Protein AF-A0A423XC99-F1 (afdb_monomer)

Structure (mmCIF, N/CA/C/O backbone):
data_AF-A0A423XC99-F1
#
_entry.id   AF-A0A423XC99-F1
#
loop_
_atom_site.group_PDB
_atom_site.id
_atom_site.type_symbol
_atom_site.label_atom_id
_atom_site.label_alt_id
_atom_site.label_comp_id
_atom_site.label_asym_id
_atom_site.label_entity_id
_atom_site.label_seq_id
_atom_site.pdbx_PDB_ins_code
_atom_site.Cartn_x
_atom_site.Cartn_y
_atom_site.Cartn_z
_atom_site.occupancy
_atom_site.B_iso_or_equiv
_atom_site.auth_seq_id
_atom_site.auth_comp_id
_atom_site.auth_asym_id
_atom_site.auth_atom_id
_atom_site.pdbx_PDB_model_num
ATOM 1 N N . MET A 1 1 ? 30.963 14.496 -70.942 1.00 39.06 1 MET A N 1
ATOM 2 C CA . MET A 1 1 ? 30.719 15.850 -70.399 1.00 39.06 1 MET A CA 1
ATOM 3 C C . MET A 1 1 ? 29.218 16.083 -70.353 1.00 39.06 1 MET A C 1
ATOM 5 O O . MET A 1 1 ? 28.547 15.627 -71.268 1.00 39.06 1 MET A O 1
ATOM 9 N N . ALA A 1 2 ? 28.773 16.786 -69.306 1.00 28.67 2 ALA A N 1
ATOM 10 C CA . ALA A 1 2 ? 27.403 17.120 -68.887 1.00 28.67 2 ALA A CA 1
ATOM 11 C C . ALA A 1 2 ? 26.668 16.039 -68.061 1.00 28.67 2 ALA A C 1
ATOM 13 O O . ALA A 1 2 ? 26.162 15.048 -68.582 1.00 28.67 2 ALA A O 1
ATOM 14 N N . SER A 1 3 ? 26.679 16.265 -66.742 1.00 29.77 3 SER A N 1
ATOM 15 C CA . SER A 1 3 ? 26.009 15.533 -65.665 1.00 29.77 3 SER A CA 1
ATOM 16 C C . SER A 1 3 ? 24.515 15.865 -65.596 1.00 29.77 3 SER A C 1
ATOM 18 O O . SER A 1 3 ? 24.111 17.006 -65.804 1.00 29.77 3 SER A O 1
ATOM 20 N N . LYS A 1 4 ? 23.709 14.852 -65.263 1.00 29.95 4 LYS A N 1
ATOM 21 C CA . LYS A 1 4 ? 22.282 14.948 -64.930 1.00 29.95 4 LYS A CA 1
ATOM 22 C C . LYS A 1 4 ? 22.109 15.151 -63.415 1.00 29.95 4 LYS A C 1
ATOM 24 O O . LYS A 1 4 ? 21.670 14.226 -62.746 1.00 29.95 4 LYS A O 1
ATOM 29 N N . ASP A 1 5 ? 22.477 16.319 -62.894 1.00 32.50 5 ASP A N 1
ATOM 30 C CA . ASP A 1 5 ? 22.316 16.648 -61.460 1.00 32.50 5 ASP A CA 1
ATOM 31 C C . ASP A 1 5 ? 21.571 17.974 -61.212 1.00 32.50 5 ASP A C 1
ATOM 33 O O . ASP A 1 5 ? 21.674 18.553 -60.137 1.00 32.50 5 ASP A O 1
ATOM 37 N N . ASP A 1 6 ? 20.769 18.441 -62.170 1.00 35.22 6 ASP A N 1
ATOM 38 C CA . ASP A 1 6 ? 19.877 19.592 -61.977 1.00 35.22 6 ASP A CA 1
ATOM 39 C C . ASP A 1 6 ? 18.426 19.150 -62.183 1.00 35.22 6 ASP A C 1
ATOM 41 O O . ASP A 1 6 ? 17.928 19.173 -63.302 1.00 35.22 6 ASP A O 1
ATOM 45 N N . GLU A 1 7 ? 17.786 18.662 -61.113 1.00 32.81 7 GLU A N 1
ATOM 46 C CA . GLU A 1 7 ? 16.346 18.828 -60.820 1.00 32.81 7 GLU A CA 1
ATOM 47 C C . GLU A 1 7 ? 15.949 18.034 -59.557 1.00 32.81 7 GLU A C 1
ATOM 49 O O . GLU A 1 7 ? 15.501 16.890 -59.630 1.00 32.81 7 GLU A O 1
ATOM 54 N N . ARG A 1 8 ? 16.144 18.656 -58.380 1.00 31.91 8 ARG A N 1
ATOM 55 C CA . ARG A 1 8 ? 15.318 18.580 -57.143 1.00 31.91 8 ARG A CA 1
ATOM 56 C C . ARG A 1 8 ? 16.115 19.072 -55.924 1.00 31.91 8 ARG A C 1
ATOM 58 O O . ARG A 1 8 ? 16.319 18.350 -54.954 1.00 31.91 8 ARG A O 1
ATOM 65 N N . SER A 1 9 ? 16.527 20.337 -55.934 1.00 31.62 9 SER A N 1
ATOM 66 C CA . SER A 1 9 ? 16.838 21.069 -54.702 1.00 31.62 9 SER A CA 1
ATOM 67 C C . SER A 1 9 ? 15.574 21.794 -54.231 1.00 31.62 9 SER A C 1
ATOM 69 O O . SER A 1 9 ? 15.396 22.995 -54.410 1.00 31.62 9 SER A O 1
ATOM 71 N N . ILE A 1 10 ? 14.649 21.041 -53.630 1.00 33.72 10 ILE A N 1
ATOM 72 C CA . ILE A 1 10 ? 13.630 21.662 -52.778 1.00 33.72 10 ILE A CA 1
ATOM 73 C C . ILE A 1 10 ? 14.393 22.158 -51.547 1.00 33.72 10 ILE A C 1
ATOM 75 O O . ILE A 1 10 ? 14.925 21.360 -50.777 1.00 33.72 10 ILE A O 1
ATOM 79 N N . LEU A 1 11 ? 14.530 23.479 -51.426 1.00 35.66 11 LEU A N 1
ATOM 80 C CA . LEU A 1 11 ? 15.078 24.154 -50.252 1.00 35.66 11 LEU A CA 1
ATOM 81 C C . LEU A 1 11 ? 14.180 23.838 -49.051 1.00 35.66 11 LEU A C 1
ATOM 83 O O . LEU A 1 11 ? 13.191 24.525 -48.812 1.00 35.66 11 LEU A O 1
ATOM 87 N N . LEU A 1 12 ? 14.526 22.774 -48.327 1.00 34.81 12 LEU A N 1
ATOM 88 C CA . LEU A 1 12 ? 13.937 22.443 -47.037 1.00 34.81 12 LEU A CA 1
ATOM 89 C C . LEU A 1 12 ? 14.208 23.600 -46.062 1.00 34.81 12 LEU A C 1
ATOM 91 O O . LEU A 1 12 ? 15.331 24.108 -45.966 1.00 34.81 12 LEU A O 1
ATOM 95 N N . THR A 1 13 ? 13.171 24.043 -45.364 1.00 38.47 13 THR A N 1
ATOM 96 C CA . THR A 1 13 ? 13.235 25.096 -44.344 1.00 38.47 13 THR A CA 1
ATOM 97 C C . THR A 1 13 ? 14.151 24.684 -43.180 1.00 38.47 13 THR A C 1
ATOM 99 O O . THR A 1 13 ? 14.428 23.505 -42.967 1.00 38.47 13 THR A O 1
ATOM 102 N N . LYS A 1 14 ? 14.645 25.645 -42.385 1.00 41.88 14 LYS A N 1
ATOM 103 C CA . LYS A 1 14 ? 15.548 25.379 -41.241 1.00 41.88 14 LYS A CA 1
ATOM 104 C C . LYS A 1 14 ? 14.960 24.399 -40.202 1.00 41.88 14 LYS A C 1
ATOM 106 O O . LYS A 1 14 ? 15.730 23.758 -39.491 1.00 41.88 14 LYS A O 1
ATOM 111 N N . ASP A 1 15 ? 13.632 24.271 -40.136 1.00 42.25 15 ASP A N 1
ATOM 112 C CA . ASP A 1 15 ? 12.931 23.302 -39.281 1.00 42.25 15 ASP A CA 1
ATOM 113 C C . ASP A 1 15 ? 12.922 21.874 -39.856 1.00 42.25 15 ASP A C 1
ATOM 115 O O . ASP A 1 15 ? 12.968 20.914 -39.093 1.00 42.25 15 ASP A O 1
ATOM 119 N N . GLU A 1 16 ? 12.982 21.702 -41.179 1.00 42.09 16 GLU A N 1
ATOM 120 C CA . GLU A 1 16 ? 13.053 20.384 -41.837 1.00 42.09 16 GLU A CA 1
ATOM 121 C C . GLU A 1 16 ? 14.457 19.742 -41.769 1.00 42.09 16 GLU A C 1
ATOM 123 O O . GLU A 1 16 ? 14.640 18.590 -42.160 1.00 42.09 16 GLU A O 1
ATOM 128 N N . GLN A 1 17 ? 15.461 20.461 -41.249 1.00 54.06 17 GLN A N 1
ATOM 129 C CA . GLN A 1 17 ? 16.815 19.937 -41.014 1.00 54.06 17 GLN A CA 1
ATOM 130 C C . GLN A 1 17 ? 17.032 19.366 -39.603 1.00 54.06 17 GLN A C 1
ATOM 132 O O . GLN A 1 17 ? 18.056 18.719 -39.366 1.00 54.06 17 GLN A O 1
ATOM 137 N N . ARG A 1 18 ? 16.114 19.597 -38.654 1.00 63.78 18 ARG A N 1
ATOM 138 C CA . ARG A 1 18 ? 16.252 19.104 -37.275 1.00 63.78 18 ARG A CA 1
ATOM 139 C C . ARG A 1 18 ? 15.741 17.674 -37.147 1.00 63.78 18 ARG A C 1
ATOM 141 O O . ARG A 1 18 ? 14.732 17.300 -37.733 1.00 63.78 18 ARG A O 1
ATOM 148 N N . HIS A 1 19 ? 16.444 16.868 -36.353 1.00 73.81 19 HIS A N 1
ATOM 149 C CA . HIS A 1 19 ? 16.033 15.498 -36.061 1.00 73.81 19 HIS A CA 1
ATOM 150 C C . HIS A 1 19 ? 14.615 15.477 -35.447 1.00 73.81 19 HIS A C 1
ATOM 152 O O . HIS A 1 19 ? 14.360 16.287 -34.550 1.00 73.81 19 HIS A O 1
ATOM 158 N N . PRO A 1 20 ? 13.705 14.561 -35.846 1.00 70.69 20 PRO A N 1
ATOM 159 C CA . PRO A 1 20 ? 12.322 14.546 -35.351 1.00 70.69 20 PRO A CA 1
ATOM 160 C C . PRO A 1 20 ? 12.232 14.526 -33.821 1.00 70.69 20 PRO A C 1
ATOM 162 O O . PRO A 1 20 ? 11.464 15.281 -33.231 1.00 70.69 20 PRO A O 1
ATOM 165 N N . TYR A 1 21 ? 13.114 13.757 -33.175 1.00 72.56 21 TYR A N 1
ATOM 166 C CA . TYR A 1 21 ? 13.218 13.644 -31.715 1.00 72.56 21 TYR A CA 1
ATOM 167 C C . TYR A 1 21 ? 13.918 14.828 -31.017 1.00 72.56 21 TYR A C 1
ATOM 169 O O . TYR A 1 21 ? 14.212 14.752 -29.832 1.00 72.56 21 TYR A O 1
ATOM 177 N N . LEU A 1 22 ? 14.207 15.912 -31.740 1.00 74.12 22 LEU A N 1
ATOM 178 C CA . LEU A 1 22 ? 14.683 17.196 -31.208 1.00 74.12 22 LEU A CA 1
ATOM 179 C C . LEU A 1 22 ? 13.731 18.348 -31.581 1.00 74.12 22 LEU A C 1
ATOM 181 O O . LEU A 1 22 ? 14.072 19.522 -31.434 1.00 74.12 22 LEU A O 1
ATOM 185 N N . SER A 1 23 ? 12.538 18.019 -32.080 1.00 71.69 23 SER A N 1
ATOM 186 C CA . SER A 1 23 ? 11.536 18.956 -32.591 1.00 71.69 23 SER A CA 1
ATOM 187 C C . SER A 1 23 ? 10.135 18.576 -32.099 1.00 71.69 23 SER A C 1
ATOM 189 O O . SER A 1 23 ? 9.940 17.497 -31.531 1.00 71.69 23 SER A O 1
ATOM 191 N N . GLY A 1 24 ? 9.149 19.462 -32.280 1.00 72.44 24 GLY A N 1
ATOM 192 C CA . GLY A 1 24 ? 7.770 19.205 -31.846 1.00 72.44 24 GLY A CA 1
ATOM 193 C C . GLY A 1 24 ? 7.711 18.761 -30.380 1.00 72.44 24 GLY A C 1
ATOM 194 O O . GLY A 1 24 ? 8.473 19.271 -29.563 1.00 72.44 24 GLY A O 1
ATOM 195 N N . ASN A 1 25 ? 6.871 17.774 -30.049 1.00 67.62 25 ASN A N 1
ATOM 196 C CA . ASN A 1 25 ? 6.688 17.276 -28.674 1.00 67.62 25 ASN A CA 1
ATOM 197 C C . ASN A 1 25 ? 7.929 16.603 -28.046 1.00 67.62 25 ASN A C 1
ATOM 199 O O . ASN A 1 25 ? 7.948 16.339 -26.850 1.00 67.62 25 ASN A O 1
ATOM 203 N N . PHE A 1 26 ? 8.963 16.317 -28.838 1.00 71.56 26 PHE A N 1
ATOM 204 C CA . PHE A 1 26 ? 10.218 15.721 -28.371 1.00 71.56 26 PHE A CA 1
ATOM 205 C C . PHE A 1 26 ? 11.330 16.762 -28.197 1.00 71.56 26 PHE A C 1
ATOM 207 O O . PHE A 1 26 ? 12.440 16.418 -27.801 1.00 71.56 26 PHE A O 1
ATOM 214 N N . ALA A 1 27 ? 11.066 18.036 -28.513 1.00 76.25 27 ALA A N 1
ATOM 215 C CA . ALA A 1 27 ? 12.071 19.081 -28.369 1.00 76.25 27 ALA A CA 1
ATOM 216 C C . ALA A 1 27 ? 12.536 19.192 -26.902 1.00 76.25 27 ALA A C 1
ATOM 218 O O . ALA A 1 27 ? 11.679 19.181 -26.015 1.00 76.25 27 ALA A O 1
ATOM 219 N N . PRO A 1 28 ? 13.841 19.354 -26.629 1.00 78.56 28 PRO A N 1
ATOM 220 C CA . PRO A 1 28 ? 14.347 19.392 -25.259 1.00 78.56 28 PRO A CA 1
ATOM 221 C C . PRO A 1 28 ? 13.813 20.585 -24.458 1.00 78.56 28 PRO A C 1
ATOM 223 O O . PRO A 1 28 ? 13.647 21.681 -24.998 1.00 78.56 28 PRO A O 1
ATOM 226 N N . ILE A 1 29 ? 13.597 20.388 -23.160 1.00 82.06 29 ILE A N 1
ATOM 227 C CA . ILE A 1 29 ? 13.164 21.420 -22.209 1.00 82.06 29 ILE A CA 1
ATOM 228 C C . ILE A 1 29 ? 14.366 21.826 -21.361 1.00 82.06 29 ILE A C 1
ATOM 230 O O . ILE A 1 29 ? 14.938 20.999 -20.668 1.00 82.06 29 ILE A O 1
ATOM 234 N N . GLN A 1 30 ? 14.779 23.090 -21.394 1.00 79.12 30 GLN A N 1
ATOM 235 C CA . GLN A 1 30 ? 15.937 23.536 -20.599 1.00 79.12 30 GLN A CA 1
ATOM 236 C C . GLN A 1 30 ? 15.548 24.096 -19.226 1.00 79.12 30 GLN A C 1
ATOM 238 O O . GLN A 1 30 ? 16.391 24.172 -18.335 1.00 79.12 30 GLN A O 1
ATOM 243 N N . LYS A 1 31 ? 14.277 24.470 -19.062 1.00 83.25 31 LYS A N 1
ATOM 244 C CA . LYS A 1 31 ? 13.751 25.106 -17.860 1.00 83.25 31 LYS A CA 1
ATOM 245 C C . LYS A 1 31 ? 13.490 24.073 -16.762 1.00 83.25 31 LYS A C 1
ATOM 247 O O . LYS A 1 31 ? 12.754 23.106 -16.978 1.00 83.25 31 LYS A O 1
ATOM 252 N N . THR A 1 32 ? 14.051 24.313 -15.583 1.00 87.94 32 THR A N 1
ATOM 253 C CA . THR A 1 32 ? 13.640 23.650 -14.341 1.00 87.94 32 THR A CA 1
ATOM 254 C C . THR A 1 32 ? 12.634 24.523 -13.600 1.00 87.94 32 THR A C 1
ATOM 256 O O . THR A 1 32 ? 12.604 25.746 -13.740 1.00 87.94 32 THR A O 1
ATOM 259 N N . THR A 1 33 ? 11.767 23.882 -12.834 1.00 88.31 33 THR A N 1
ATOM 260 C CA . THR A 1 33 ? 10.633 24.511 -12.167 1.00 88.31 33 THR A CA 1
ATOM 261 C C . THR A 1 33 ? 10.600 23.955 -10.751 1.00 88.31 33 THR A C 1
ATOM 263 O O . THR A 1 33 ? 10.473 22.737 -10.598 1.00 88.31 33 THR A O 1
ATOM 266 N N . PRO A 1 34 ? 10.744 24.799 -9.711 1.00 91.25 34 PRO A N 1
ATOM 267 C CA . PRO A 1 34 ? 10.504 24.365 -8.338 1.00 91.25 34 PRO A CA 1
ATOM 268 C C . PRO A 1 34 ? 9.018 24.038 -8.158 1.00 91.25 34 PRO A C 1
ATOM 270 O O . PRO A 1 34 ? 8.217 24.330 -9.045 1.00 91.25 34 PRO A O 1
ATOM 273 N N . LEU A 1 35 ? 8.632 23.485 -7.007 1.00 91.94 35 LEU A N 1
ATOM 274 C CA . LEU A 1 35 ? 7.224 23.222 -6.686 1.00 91.94 35 LEU A CA 1
ATOM 275 C C . LEU A 1 35 ? 6.357 24.463 -6.938 1.00 91.94 35 LEU A C 1
ATOM 277 O O . LEU A 1 35 ? 6.442 25.464 -6.229 1.00 91.94 35 LEU A O 1
ATOM 281 N N . THR A 1 36 ? 5.548 24.387 -7.992 1.00 93.75 36 THR A N 1
ATOM 282 C CA . THR A 1 36 ? 4.772 25.503 -8.528 1.00 93.75 36 THR A CA 1
ATOM 283 C C . THR A 1 36 ? 3.300 25.106 -8.588 1.00 93.75 36 THR A C 1
ATOM 285 O O . THR A 1 36 ? 2.967 24.140 -9.283 1.00 93.75 36 THR A O 1
ATOM 288 N N . PRO A 1 37 ? 2.401 25.829 -7.895 1.00 94.56 37 PRO A N 1
ATOM 289 C CA . PRO A 1 37 ? 0.968 25.554 -7.923 1.00 94.56 37 PRO A CA 1
ATOM 290 C C . PRO A 1 37 ? 0.403 25.513 -9.347 1.00 94.56 37 PRO A C 1
ATOM 292 O O . PRO A 1 37 ? 0.659 26.405 -10.155 1.00 94.56 37 PRO A O 1
ATOM 295 N N . CYS A 1 38 ? -0.372 24.472 -9.642 1.00 91.75 38 CYS A N 1
ATOM 296 C CA . CYS A 1 38 ? -1.044 24.268 -10.922 1.00 91.75 38 CYS A CA 1
ATOM 297 C C . CYS A 1 38 ? -2.529 24.625 -10.833 1.00 91.75 38 CYS A C 1
ATOM 299 O O . CYS A 1 38 ? -3.179 24.412 -9.804 1.00 91.75 38 CYS A O 1
ATOM 301 N N . THR A 1 39 ? -3.083 25.110 -11.941 1.00 90.19 39 THR A N 1
ATOM 302 C CA . THR A 1 39 ? -4.531 25.180 -12.138 1.00 90.19 39 THR A CA 1
ATOM 303 C C . THR A 1 39 ? -5.067 23.790 -12.473 1.00 90.19 39 THR A C 1
ATOM 305 O O . THR A 1 39 ? -4.389 22.958 -13.080 1.00 90.19 39 THR A O 1
ATOM 308 N N . TYR A 1 40 ? -6.288 23.496 -12.036 1.00 87.50 40 TYR A N 1
ATOM 309 C CA . TYR A 1 40 ? -6.952 22.246 -12.380 1.00 87.50 40 TYR A CA 1
ATOM 310 C C . TYR A 1 40 ? -8.462 22.434 -12.471 1.00 87.50 40 TYR A C 1
ATOM 312 O O . TYR A 1 40 ? -9.035 23.352 -11.883 1.00 87.50 40 TYR A O 1
ATOM 320 N N . THR A 1 41 ? -9.105 21.535 -13.208 1.00 82.31 41 THR A N 1
ATOM 321 C CA . THR A 1 41 ? -10.564 21.437 -13.304 1.00 82.31 41 THR A CA 1
ATOM 322 C C . THR A 1 41 ? -11.024 20.030 -12.921 1.00 82.31 41 THR A C 1
ATOM 324 O O . THR A 1 41 ? -10.266 19.062 -13.024 1.00 82.31 41 THR A O 1
ATOM 327 N N . GLY A 1 42 ? -12.274 19.906 -12.470 1.00 84.94 42 GLY A N 1
ATOM 328 C CA . GLY A 1 42 ? -12.812 18.656 -11.927 1.00 84.94 42 GLY A CA 1
ATOM 329 C C . GLY A 1 42 ? -12.492 18.474 -10.442 1.00 84.94 42 GLY A C 1
ATOM 330 O O . GLY A 1 42 ? -12.221 19.443 -9.736 1.00 84.94 42 GLY A O 1
ATOM 331 N N . HIS A 1 43 ? -12.558 17.234 -9.961 1.00 81.00 43 HIS A N 1
ATOM 332 C CA . HIS A 1 43 ? -12.391 16.909 -8.544 1.00 81.00 43 HIS A CA 1
ATOM 333 C C . HIS A 1 43 ? -11.207 15.958 -8.354 1.00 81.00 43 HIS A C 1
ATOM 335 O O . HIS A 1 43 ? -11.279 14.796 -8.748 1.00 81.00 43 HIS A O 1
ATOM 341 N N . ILE A 1 44 ? -10.113 16.426 -7.746 1.00 83.19 44 ILE A N 1
ATOM 342 C CA . ILE A 1 44 ? -8.951 15.569 -7.467 1.00 83.19 44 ILE A CA 1
ATOM 343 C C . ILE A 1 44 ? -9.325 14.568 -6.358 1.00 83.19 44 ILE A C 1
ATOM 345 O O . ILE A 1 44 ? -9.734 14.999 -5.279 1.00 83.19 44 ILE A O 1
ATOM 349 N N . PRO A 1 45 ? -9.193 1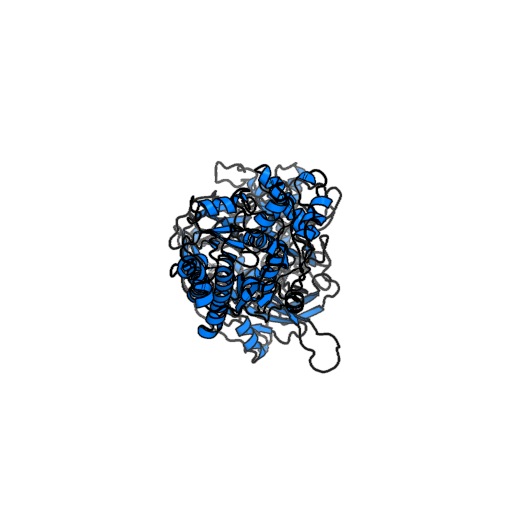3.246 -6.583 1.00 79.12 45 PRO A N 1
ATOM 350 C CA . PRO A 1 45 ? -9.505 12.242 -5.570 1.00 79.12 45 PRO A CA 1
ATOM 351 C C . PRO A 1 45 ? -8.720 12.451 -4.259 1.00 79.12 45 PRO A C 1
ATOM 353 O O . PRO A 1 45 ? -7.497 12.619 -4.314 1.00 79.12 45 PRO A O 1
ATOM 356 N N . PRO A 1 46 ? -9.375 12.378 -3.081 1.00 75.06 46 PRO A N 1
ATOM 357 C CA . PRO A 1 46 ? -8.725 12.555 -1.782 1.00 75.06 46 PRO A CA 1
ATOM 358 C C . PRO A 1 46 ? -7.580 11.580 -1.509 1.00 75.06 46 PRO A C 1
ATOM 360 O O . PRO A 1 46 ? -6.676 11.915 -0.749 1.00 75.06 46 PRO A O 1
ATOM 363 N N . ASP A 1 47 ? -7.583 10.413 -2.152 1.00 71.81 47 ASP A N 1
ATOM 364 C CA . ASP A 1 47 ? -6.563 9.371 -1.983 1.00 71.81 47 ASP A CA 1
ATOM 365 C C . ASP A 1 47 ? -5.200 9.768 -2.575 1.00 71.81 47 ASP A C 1
ATOM 367 O O . ASP A 1 47 ? -4.162 9.227 -2.195 1.00 71.81 47 ASP A O 1
ATOM 371 N N . LEU A 1 48 ? -5.179 10.754 -3.481 1.00 75.00 48 LEU A N 1
ATOM 372 C CA . LEU A 1 48 ? -3.939 11.302 -4.034 1.00 75.00 48 LEU A CA 1
ATOM 373 C C . LEU A 1 48 ? -3.267 12.305 -3.094 1.00 75.00 48 LEU A C 1
ATOM 375 O O . LEU A 1 48 ? -2.100 12.632 -3.294 1.00 75.00 48 LEU A O 1
ATOM 379 N N . LYS A 1 49 ? -3.971 12.777 -2.062 1.00 82.31 49 LYS A N 1
ATOM 380 C CA . LYS A 1 49 ? -3.481 13.758 -1.087 1.00 82.31 49 LYS A CA 1
ATOM 381 C C . LYS A 1 49 ? -2.172 13.307 -0.438 1.00 82.31 49 LYS A C 1
ATOM 383 O O . LYS A 1 49 ? -2.057 12.194 0.069 1.00 82.31 49 LYS A O 1
ATOM 388 N N . GLY A 1 50 ? -1.185 14.200 -0.431 1.00 81.38 50 GLY A N 1
ATOM 389 C CA . GLY A 1 50 ? 0.164 13.929 0.074 1.00 81.38 50 GLY A CA 1
ATOM 390 C C . GLY A 1 50 ? 0.998 13.012 -0.827 1.00 81.38 50 GLY A C 1
ATOM 391 O O . GLY A 1 50 ? 2.162 12.758 -0.524 1.00 81.38 50 GLY A O 1
ATOM 392 N N . GLY A 1 51 ? 0.431 12.516 -1.929 1.00 85.88 51 GLY A N 1
ATOM 393 C CA . GLY A 1 51 ? 1.129 11.743 -2.943 1.00 85.88 51 GLY A CA 1
ATOM 394 C C . GLY A 1 51 ? 1.814 12.612 -3.986 1.00 85.88 51 GLY A C 1
ATOM 395 O O . GLY A 1 51 ? 1.461 13.775 -4.176 1.00 85.88 51 GLY A O 1
ATOM 396 N N . GLN A 1 52 ? 2.783 12.027 -4.688 1.00 90.38 52 GLN A N 1
ATOM 397 C CA . GLN A 1 52 ? 3.464 12.682 -5.791 1.00 90.38 52 GLN A CA 1
ATOM 398 C C . GLN A 1 52 ? 3.571 11.744 -6.992 1.00 90.38 52 GLN A C 1
ATOM 400 O O . GLN A 1 52 ? 4.182 10.683 -6.938 1.00 90.38 52 GLN A O 1
ATOM 405 N N . TYR A 1 53 ? 3.002 12.136 -8.121 1.00 90.69 53 TYR A N 1
ATOM 406 C CA . TYR A 1 53 ? 3.315 11.462 -9.376 1.00 90.69 53 TYR A CA 1
ATOM 407 C C . TYR A 1 53 ? 4.721 11.869 -9.818 1.00 90.69 53 TYR A C 1
ATOM 409 O O . TYR A 1 53 ? 5.000 13.064 -9.824 1.00 90.69 53 TYR A O 1
ATOM 417 N N . VAL A 1 54 ? 5.596 10.921 -10.168 1.00 91.94 54 VAL A N 1
ATOM 418 C CA . VAL A 1 54 ? 6.950 11.210 -10.665 1.00 91.94 54 VAL A CA 1
ATOM 419 C C . VAL A 1 54 ? 7.216 10.406 -11.932 1.00 91.94 54 VAL A C 1
ATOM 421 O O . VAL A 1 54 ? 7.047 9.190 -11.993 1.00 91.94 54 VAL A O 1
ATOM 424 N N . ARG A 1 55 ? 7.688 11.090 -12.963 1.00 89.00 55 ARG A N 1
ATOM 425 C CA . ARG A 1 55 ? 8.033 10.508 -14.252 1.00 89.00 55 ARG A CA 1
ATOM 426 C C . ARG A 1 55 ? 9.478 10.826 -14.591 1.00 89.00 55 ARG A C 1
ATOM 428 O O . ARG A 1 55 ? 9.963 11.906 -14.270 1.00 89.00 55 ARG A O 1
ATOM 435 N N . ASN A 1 56 ? 10.139 9.890 -15.263 1.00 92.62 56 ASN A N 1
ATOM 436 C CA . ASN A 1 56 ? 11.499 10.063 -15.762 1.00 92.62 56 ASN A CA 1
ATOM 437 C C . ASN A 1 56 ? 11.518 10.020 -17.291 1.00 92.62 56 ASN A C 1
ATOM 439 O O . ASN A 1 56 ? 10.715 9.322 -17.920 1.00 92.62 56 ASN A O 1
ATOM 443 N N . GLY A 1 57 ? 12.448 10.751 -17.893 1.00 87.44 57 GLY A N 1
ATOM 444 C CA . GLY A 1 57 ? 12.645 10.761 -19.331 1.00 87.44 57 GLY A CA 1
ATOM 445 C C . GLY A 1 57 ? 13.990 11.327 -19.755 1.00 87.44 57 GLY A C 1
ATOM 446 O O . GLY A 1 57 ? 14.685 11.993 -18.989 1.00 87.44 57 GLY A O 1
ATOM 447 N N . GLY A 1 58 ? 14.359 11.030 -21.001 1.00 87.50 58 GLY A N 1
ATOM 448 C CA . GLY A 1 58 ? 15.566 11.553 -21.625 1.00 87.50 58 GLY A CA 1
ATOM 449 C C . GLY A 1 58 ? 15.320 12.943 -22.187 1.00 87.50 58 GLY A C 1
ATOM 450 O O . GLY A 1 58 ? 14.510 13.118 -23.092 1.00 87.50 58 GLY A O 1
ATOM 451 N N . ASN A 1 59 ? 16.067 13.915 -21.689 1.00 86.62 59 ASN A N 1
ATOM 452 C CA . ASN A 1 59 ? 15.975 15.306 -22.074 1.00 86.62 59 ASN A CA 1
ATOM 453 C C . ASN A 1 59 ? 17.389 15.869 -22.298 1.00 86.62 59 ASN A C 1
ATOM 455 O O . ASN A 1 59 ? 18.085 16.222 -21.349 1.00 86.62 59 ASN A O 1
ATOM 459 N N . PRO A 1 60 ? 17.878 15.899 -23.547 1.00 81.94 60 PRO A N 1
ATOM 460 C CA . PRO A 1 60 ? 19.280 16.189 -23.801 1.00 81.94 60 PRO A CA 1
ATOM 461 C C . PRO A 1 60 ? 19.636 17.656 -23.552 1.00 81.94 60 PRO A C 1
ATOM 463 O O . PRO A 1 60 ? 19.004 18.576 -24.075 1.00 81.94 60 PRO A O 1
ATOM 466 N N . VAL A 1 61 ? 20.731 17.867 -22.827 1.00 74.50 61 VAL A N 1
ATOM 467 C CA . VAL A 1 61 ? 21.227 19.202 -22.452 1.00 74.50 61 VAL A CA 1
ATOM 468 C C . VAL A 1 61 ? 22.262 19.715 -23.454 1.00 74.50 61 VAL A C 1
ATOM 470 O O . VAL A 1 61 ? 22.439 20.918 -23.626 1.00 74.50 61 VAL A O 1
ATOM 473 N N . THR A 1 62 ? 22.955 18.809 -24.151 1.00 65.94 62 THR A N 1
ATOM 474 C CA . THR A 1 62 ? 24.090 19.134 -25.031 1.00 65.94 62 THR A CA 1
ATOM 475 C C . THR A 1 62 ? 23.875 18.692 -26.477 1.00 65.94 62 THR A C 1
ATOM 477 O O . THR A 1 62 ? 24.681 17.951 -27.019 1.00 65.94 62 THR A O 1
ATOM 480 N N . ASN A 1 63 ? 22.800 19.154 -27.130 1.00 59.16 63 ASN A N 1
ATOM 481 C CA . ASN A 1 63 ? 22.424 18.665 -28.471 1.00 59.16 63 ASN A CA 1
ATOM 482 C C . ASN A 1 63 ? 22.014 19.743 -29.491 1.00 59.16 63 ASN A C 1
ATOM 484 O O . ASN A 1 63 ? 21.425 19.414 -30.516 1.00 59.16 63 ASN A O 1
ATOM 488 N N . HIS A 1 64 ? 22.335 21.021 -29.269 1.00 53.28 64 HIS A N 1
ATOM 489 C CA . HIS A 1 64 ? 21.896 22.097 -30.173 1.00 53.28 64 HIS A CA 1
ATOM 490 C C . HIS A 1 64 ? 22.428 21.995 -31.619 1.00 53.28 64 HIS A C 1
ATOM 492 O O . HIS A 1 64 ? 21.863 22.647 -32.494 1.00 53.28 64 HIS A O 1
ATOM 498 N N . ASP A 1 65 ? 23.457 21.175 -31.872 1.00 52.50 65 ASP A N 1
ATOM 499 C CA . ASP A 1 65 ? 24.217 21.158 -33.135 1.00 52.50 65 ASP A CA 1
ATOM 500 C C . ASP A 1 65 ? 24.455 19.756 -33.737 1.00 52.50 65 ASP A C 1
ATOM 502 O O . ASP A 1 65 ? 25.269 19.588 -34.649 1.00 52.50 65 ASP A O 1
ATOM 506 N N . LEU A 1 66 ? 23.776 18.712 -33.249 1.00 52.25 66 LEU A N 1
ATOM 507 C CA . LEU A 1 66 ? 23.897 17.390 -33.866 1.00 52.25 66 LEU A CA 1
ATOM 508 C C . LEU A 1 66 ? 22.891 17.257 -35.007 1.00 52.25 66 LEU A C 1
ATOM 510 O O . LEU A 1 66 ? 21.689 17.323 -34.785 1.00 52.25 66 LEU A O 1
ATOM 514 N N . GLY A 1 67 ? 23.404 17.057 -36.222 1.00 55.00 67 GLY A N 1
ATOM 515 C CA . GLY A 1 67 ? 22.615 16.706 -37.402 1.00 55.00 67 GLY A CA 1
ATOM 516 C C . GLY A 1 67 ? 21.868 15.369 -37.246 1.00 55.00 67 GLY A C 1
ATOM 517 O O . GLY A 1 67 ? 20.878 15.279 -36.533 1.00 55.00 67 GLY A O 1
ATOM 518 N N . ARG A 1 68 ? 22.295 14.313 -37.955 1.00 57.44 68 ARG A N 1
ATOM 519 C CA . ARG A 1 68 ? 21.564 13.026 -38.024 1.00 57.44 68 ARG A CA 1
ATOM 520 C C . ARG A 1 68 ? 21.845 12.024 -36.886 1.00 57.44 68 ARG A C 1
ATOM 522 O O . ARG A 1 68 ? 21.114 11.050 -36.786 1.00 57.44 68 ARG A O 1
ATOM 529 N N . ASP A 1 69 ? 22.861 12.235 -36.044 1.00 68.81 69 ASP A N 1
ATOM 530 C CA . ASP A 1 69 ? 23.301 11.251 -35.033 1.00 68.81 69 ASP A CA 1
ATOM 531 C C . ASP A 1 69 ? 22.653 11.494 -33.655 1.00 68.81 69 ASP A C 1
ATOM 533 O O . ASP A 1 69 ? 23.332 11.876 -32.699 1.00 68.81 69 ASP A O 1
ATOM 537 N N . ALA A 1 70 ? 21.335 11.306 -33.555 1.00 76.44 70 ALA A N 1
ATOM 538 C CA . ALA A 1 70 ? 20.592 11.416 -32.300 1.00 76.44 70 ALA A CA 1
ATOM 539 C C . ALA A 1 70 ? 19.625 10.239 -32.132 1.00 76.44 70 ALA A C 1
ATOM 541 O O . ALA A 1 70 ? 18.929 9.858 -33.068 1.00 76.44 70 ALA A O 1
ATOM 542 N N . HIS A 1 71 ? 19.539 9.691 -30.923 1.00 80.69 71 HIS A N 1
ATOM 543 C CA . HIS A 1 71 ? 18.549 8.686 -30.564 1.00 80.69 71 HIS A CA 1
ATOM 544 C C . HIS A 1 71 ? 17.660 9.222 -29.445 1.00 80.69 71 HIS A C 1
ATOM 546 O O . HIS A 1 71 ? 18.146 9.854 -28.505 1.00 80.69 71 HIS A O 1
ATOM 552 N N . TRP A 1 72 ? 16.359 8.926 -29.491 1.00 73.44 72 TRP A N 1
ATOM 553 C CA . TRP A 1 72 ? 15.407 9.352 -28.452 1.00 73.44 72 TRP A CA 1
ATOM 554 C C . TRP A 1 72 ? 15.835 8.919 -27.038 1.00 73.44 72 TRP A C 1
ATOM 556 O O . TRP A 1 72 ? 15.514 9.552 -26.036 1.00 73.44 72 TRP A O 1
ATOM 566 N N . PHE A 1 73 ? 16.609 7.840 -26.947 1.00 81.75 73 PHE A N 1
ATOM 567 C CA . PHE A 1 73 ? 17.041 7.279 -25.672 1.00 81.75 73 PHE A CA 1
ATOM 568 C C . PHE A 1 73 ? 18.311 7.901 -25.080 1.00 81.75 73 PHE A C 1
ATOM 570 O O . PHE A 1 73 ? 18.616 7.577 -23.934 1.00 81.75 73 PHE A O 1
ATOM 577 N N . ASP A 1 74 ? 19.000 8.788 -25.802 1.00 84.62 74 ASP A N 1
ATOM 578 C CA . ASP A 1 74 ? 20.312 9.322 -25.401 1.00 84.62 74 ASP A CA 1
ATOM 579 C C . ASP A 1 74 ? 20.244 10.454 -24.363 1.00 84.62 74 ASP A C 1
ATOM 581 O O . ASP A 1 74 ? 21.257 10.772 -23.745 1.00 84.62 74 ASP A O 1
ATOM 585 N N . GLY A 1 75 ? 19.090 11.116 -24.218 1.00 86.00 75 GLY A N 1
ATOM 586 C CA . GLY A 1 75 ? 18.984 12.366 -23.458 1.00 86.00 75 GLY A CA 1
ATOM 587 C C . GLY A 1 75 ? 19.316 12.230 -21.970 1.00 86.00 75 GLY A C 1
ATOM 588 O O . GLY A 1 75 ? 19.086 11.181 -21.375 1.00 86.00 75 GLY A O 1
ATOM 589 N N . ASP A 1 76 ? 19.812 13.302 -21.354 1.00 89.81 76 ASP A N 1
ATOM 590 C CA . ASP A 1 76 ? 20.080 13.341 -19.913 1.00 89.81 76 ASP A CA 1
ATOM 591 C C . ASP A 1 76 ? 18.787 13.115 -19.112 1.00 89.81 76 ASP A C 1
ATOM 593 O O . ASP A 1 76 ? 17.718 13.565 -19.518 1.00 89.81 76 ASP A O 1
ATOM 597 N N . GLY A 1 77 ? 18.854 12.402 -17.988 1.00 92.81 77 GLY A N 1
ATOM 598 C CA . GLY A 1 77 ? 17.677 12.138 -17.165 1.00 92.81 77 GLY A CA 1
ATOM 599 C C . GLY A 1 77 ? 17.082 13.423 -16.598 1.00 92.81 77 GLY A C 1
ATOM 600 O O . GLY A 1 77 ? 17.778 14.212 -15.956 1.00 92.81 77 GLY A O 1
ATOM 601 N N . MET A 1 78 ? 15.786 13.621 -16.812 1.00 9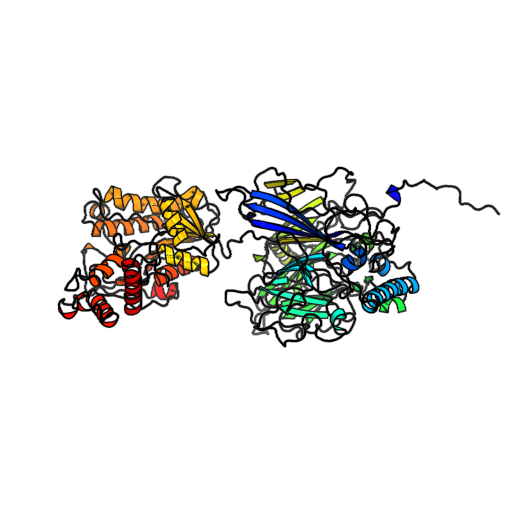3.06 78 MET A N 1
ATOM 602 C CA . MET A 1 78 ? 15.015 14.693 -16.200 1.00 93.06 78 MET A CA 1
ATOM 603 C C . MET A 1 78 ? 13.768 14.104 -15.554 1.00 93.06 78 MET A C 1
ATOM 605 O O . MET A 1 78 ? 13.006 13.374 -16.192 1.00 93.06 78 MET A O 1
ATOM 609 N N . LEU A 1 79 ? 13.588 14.419 -14.276 1.00 94.81 79 LEU A N 1
ATOM 610 C CA . LEU A 1 79 ? 12.403 14.056 -13.524 1.00 94.81 79 LEU A CA 1
ATOM 611 C C . LEU A 1 79 ? 11.383 15.184 -13.604 1.00 94.81 79 LEU A C 1
ATOM 613 O O . LEU A 1 79 ? 11.731 16.350 -13.419 1.00 94.81 79 LEU A O 1
ATOM 617 N N . SER A 1 80 ? 10.127 14.808 -13.794 1.00 93.00 80 SER A N 1
ATOM 618 C CA . SER A 1 80 ? 8.972 15.694 -13.671 1.00 93.00 80 SER A CA 1
ATOM 619 C C . SER A 1 80 ? 7.998 15.080 -12.682 1.00 93.00 80 SER A C 1
ATOM 621 O O . SER A 1 80 ? 7.767 13.870 -12.711 1.00 93.00 80 SER A O 1
ATOM 623 N N . GLY A 1 81 ? 7.404 15.888 -11.813 1.00 93.00 81 GLY A N 1
ATOM 624 C CA . GLY A 1 81 ? 6.449 15.398 -10.839 1.00 93.00 81 GLY A CA 1
ATOM 625 C C . GLY A 1 81 ? 5.340 16.378 -10.503 1.00 93.00 81 GLY A C 1
ATOM 626 O O . GLY A 1 81 ? 5.485 17.587 -10.651 1.00 93.00 81 GLY A O 1
ATOM 627 N N . VAL A 1 82 ? 4.220 15.825 -10.043 1.00 94.44 82 VAL A N 1
ATOM 628 C CA . VAL A 1 82 ? 3.061 16.574 -9.550 1.00 94.44 82 VAL A CA 1
ATOM 629 C C . VAL A 1 82 ? 2.783 16.122 -8.124 1.00 94.44 82 VAL A C 1
ATOM 631 O O . VAL A 1 82 ? 2.362 14.985 -7.904 1.00 94.44 82 VAL A O 1
ATOM 634 N N . LEU A 1 83 ? 3.058 16.997 -7.159 1.00 94.38 83 LEU A N 1
ATOM 635 C CA . LEU A 1 83 ? 2.740 16.814 -5.747 1.00 94.38 83 LEU A CA 1
ATOM 636 C C . LEU A 1 83 ? 1.299 17.256 -5.498 1.00 94.38 83 LEU A C 1
ATOM 638 O O . LEU A 1 83 ? 0.931 18.380 -5.810 1.00 94.38 83 LEU A O 1
ATOM 642 N N . PHE A 1 84 ? 0.495 16.411 -4.870 1.00 91.06 84 PHE A N 1
ATOM 643 C CA . PHE A 1 84 ? -0.865 16.748 -4.460 1.00 91.06 84 PHE A CA 1
ATOM 644 C C . PHE A 1 84 ? -0.847 17.265 -3.014 1.00 91.06 84 PHE A C 1
ATOM 646 O O . PHE A 1 84 ? -1.149 16.528 -2.068 1.00 91.06 84 PHE A O 1
ATOM 653 N N . ARG A 1 85 ? -0.423 18.523 -2.822 1.00 88.88 85 ARG A N 1
ATOM 654 C CA . ARG A 1 85 ? -0.221 19.127 -1.496 1.00 88.88 85 ARG A CA 1
ATOM 655 C C . ARG A 1 85 ? -1.553 19.311 -0.770 1.00 88.88 85 ARG A C 1
ATOM 657 O O . ARG A 1 85 ? -2.528 19.782 -1.347 1.00 88.88 85 ARG A O 1
ATOM 664 N N . ASN A 1 86 ? -1.565 18.992 0.522 1.00 83.94 86 ASN A N 1
ATOM 665 C CA . ASN A 1 86 ? -2.669 19.345 1.410 1.00 83.94 86 ASN A CA 1
ATOM 666 C C . ASN A 1 86 ? -2.557 20.822 1.817 1.00 83.94 86 ASN A C 1
ATOM 668 O O . ASN A 1 86 ? -1.541 21.212 2.395 1.00 83.94 86 ASN A O 1
ATOM 672 N N . THR A 1 87 ? -3.577 21.627 1.523 1.00 73.62 87 THR A N 1
ATOM 673 C CA . THR A 1 87 ? -3.570 23.077 1.791 1.00 73.62 87 THR A CA 1
ATOM 674 C C . THR A 1 87 ? -4.695 23.555 2.711 1.00 73.62 87 THR A C 1
ATOM 676 O O . THR A 1 87 ? -4.681 24.720 3.101 1.00 73.62 87 THR A O 1
ATOM 679 N N . GLY A 1 88 ? -5.640 22.691 3.099 1.00 58.53 88 GLY A N 1
ATOM 680 C CA . GLY A 1 88 ? -6.758 23.053 3.982 1.00 58.53 88 GLY A CA 1
ATOM 681 C C . GLY A 1 88 ? -6.536 22.686 5.455 1.00 58.53 88 GLY A C 1
ATOM 682 O O . GLY A 1 88 ? -6.054 21.594 5.758 1.00 58.53 88 GLY A O 1
ATOM 683 N N . GLU A 1 89 ? -6.959 23.558 6.381 1.00 51.78 89 GLU A N 1
ATOM 684 C CA . GLU A 1 89 ? -7.070 23.249 7.826 1.00 51.78 89 GLU A CA 1
ATOM 685 C C . GLU A 1 89 ? -8.094 22.128 8.114 1.00 51.78 89 GLU A C 1
ATOM 687 O O . GLU A 1 89 ? -8.034 21.478 9.155 1.00 51.78 89 GLU A O 1
ATOM 692 N N . ASP A 1 90 ? -9.003 21.868 7.168 1.00 52.97 90 ASP A N 1
ATOM 693 C CA . ASP A 1 90 ? -10.026 20.815 7.182 1.00 52.97 90 ASP A CA 1
ATOM 694 C C . ASP A 1 90 ? -9.547 19.470 6.590 1.00 52.97 90 ASP A C 1
ATOM 696 O O . ASP A 1 90 ? -10.251 18.462 6.662 1.00 52.97 90 ASP A O 1
ATOM 700 N N . GLY A 1 91 ? -8.353 19.439 5.986 1.00 54.91 91 GLY A N 1
ATOM 701 C CA . GLY A 1 91 ? -7.768 18.256 5.357 1.00 54.91 91 GLY A CA 1
ATOM 702 C C . GLY A 1 91 ? -8.447 17.780 4.065 1.00 54.91 91 GLY A C 1
ATOM 703 O O . GLY A 1 91 ? -8.166 16.653 3.638 1.00 54.91 91 GLY A O 1
ATOM 704 N N . THR A 1 92 ? -9.323 18.578 3.438 1.00 58.84 92 THR A N 1
ATOM 705 C CA . THR A 1 92 ? -10.054 18.181 2.212 1.00 58.84 92 THR A CA 1
ATOM 706 C C . THR A 1 92 ? -9.537 18.848 0.936 1.00 58.84 92 THR A C 1
ATOM 708 O O . THR A 1 92 ? -9.654 18.271 -0.145 1.00 58.84 92 THR A O 1
ATOM 711 N N . THR A 1 93 ? -8.913 20.024 1.048 1.00 77.56 93 THR A N 1
ATOM 712 C CA . THR A 1 93 ? -8.459 20.800 -0.116 1.00 77.56 93 THR A CA 1
ATOM 713 C C . THR A 1 93 ? -7.072 20.356 -0.593 1.00 77.56 93 THR A C 1
ATOM 715 O O . THR A 1 93 ? -6.107 20.346 0.176 1.00 77.56 93 THR A O 1
ATOM 718 N N . ILE A 1 94 ? -6.969 20.012 -1.882 1.00 87.75 94 ILE A N 1
ATOM 719 C CA . ILE A 1 94 ? -5.729 19.582 -2.544 1.00 87.75 94 ILE A CA 1
ATOM 720 C C . ILE A 1 94 ? -5.285 20.651 -3.544 1.00 87.75 94 ILE A C 1
ATOM 722 O O . ILE A 1 94 ? -6.042 21.024 -4.443 1.00 87.75 94 ILE A O 1
ATOM 726 N N . GLN A 1 95 ? -4.037 21.100 -3.417 1.00 92.88 95 GLN A N 1
ATOM 727 C CA . GLN A 1 95 ? -3.361 21.946 -4.396 1.00 92.88 95 GLN A CA 1
ATOM 728 C C . GLN A 1 95 ? -2.299 21.113 -5.130 1.00 92.88 95 GLN A C 1
ATOM 730 O O . GLN A 1 95 ? -1.291 20.749 -4.519 1.00 92.88 95 GLN A O 1
ATOM 735 N N . PRO A 1 96 ? -2.486 20.788 -6.422 1.00 93.50 96 PRO A N 1
ATOM 736 C CA . PRO A 1 96 ? -1.424 20.189 -7.214 1.00 93.50 96 PRO A CA 1
ATOM 737 C C . PRO A 1 96 ? -0.293 21.203 -7.424 1.00 93.50 96 PRO A C 1
ATOM 739 O O . PRO A 1 96 ? -0.542 22.370 -7.736 1.00 93.50 96 PRO A O 1
ATOM 742 N N . GLU A 1 97 ? 0.945 20.754 -7.267 1.00 94.44 97 GLU A N 1
ATOM 743 C CA . GLU A 1 97 ? 2.167 21.520 -7.496 1.00 94.44 97 GLU A CA 1
ATOM 744 C C . GLU A 1 97 ? 3.084 20.743 -8.436 1.00 94.44 97 GLU A C 1
ATOM 746 O O . GLU A 1 97 ? 3.436 19.595 -8.167 1.00 94.44 97 GLU A O 1
ATOM 751 N N . PHE A 1 98 ? 3.476 21.366 -9.541 1.00 95.88 98 PHE A N 1
ATOM 752 C CA . PHE A 1 98 ? 4.395 20.789 -10.510 1.00 95.88 98 PHE A CA 1
ATOM 753 C C . PHE A 1 98 ? 5.843 21.115 -10.145 1.00 95.88 98 PHE A C 1
ATOM 755 O O . PHE A 1 98 ? 6.139 22.230 -9.723 1.00 95.88 98 PHE A O 1
ATOM 762 N N . VAL A 1 99 ? 6.745 20.161 -10.346 1.00 94.62 99 VAL A N 1
ATOM 763 C CA . VAL A 1 99 ? 8.193 20.316 -10.177 1.00 94.62 99 VAL A CA 1
ATOM 764 C C . VAL A 1 99 ? 8.914 19.531 -11.268 1.00 94.62 99 VAL A C 1
ATOM 766 O O . VAL A 1 99 ? 8.493 18.430 -11.618 1.00 94.62 99 VAL A O 1
ATOM 769 N N . ASN A 1 100 ? 10.013 20.061 -11.801 1.00 94.81 100 ASN A N 1
ATOM 770 C CA . ASN A 1 100 ? 10.913 19.290 -12.656 1.00 94.81 100 ASN A CA 1
ATOM 771 C C . ASN A 1 100 ? 12.383 19.637 -12.403 1.00 94.81 100 ASN A C 1
ATOM 773 O O . ASN A 1 100 ? 12.752 20.803 -12.249 1.00 94.81 100 ASN A O 1
ATOM 777 N N . GLN A 1 101 ? 13.230 18.610 -12.391 1.00 93.69 101 GLN A N 1
ATOM 778 C CA . GLN A 1 101 ? 14.663 18.724 -12.132 1.00 93.69 101 GLN A CA 1
ATOM 779 C C . GLN A 1 101 ? 15.462 17.791 -13.037 1.00 93.69 101 GLN A C 1
ATOM 781 O O . GLN A 1 101 ? 15.049 16.668 -13.330 1.00 93.69 101 GLN A O 1
ATOM 786 N N . PHE A 1 102 ? 16.643 18.244 -13.457 1.00 93.50 102 PHE A N 1
ATOM 787 C CA . PHE A 1 102 ? 17.622 17.358 -14.079 1.00 93.50 102 PHE A CA 1
ATOM 788 C C . PHE A 1 102 ? 18.270 16.464 -13.027 1.00 93.50 102 PHE A C 1
ATOM 790 O O . PHE A 1 102 ? 18.655 16.925 -11.952 1.00 93.50 102 PHE A O 1
ATOM 797 N N . LEU A 1 103 ? 18.467 15.196 -13.375 1.00 94.06 103 LEU A N 1
ATOM 798 C CA . LEU A 1 103 ? 19.292 14.298 -12.586 1.00 94.06 103 LEU A CA 1
ATOM 799 C C . LEU A 1 103 ? 20.761 14.666 -12.775 1.00 94.06 103 LEU A C 1
ATOM 801 O O . LEU A 1 103 ? 21.302 14.628 -13.884 1.00 94.06 103 LEU A O 1
ATOM 805 N N . VAL A 1 104 ? 21.427 14.993 -11.671 1.00 93.06 104 VAL A N 1
ATOM 806 C CA . VAL A 1 104 ? 22.832 15.407 -11.659 1.00 93.06 104 VAL A CA 1
ATOM 807 C C . VAL A 1 104 ? 23.728 14.169 -11.711 1.00 93.06 104 VAL A C 1
ATOM 809 O O . VAL A 1 104 ? 24.392 13.799 -10.748 1.00 93.06 104 VAL A O 1
ATOM 812 N N . THR A 1 105 ? 23.720 13.494 -12.859 1.00 93.56 105 THR A N 1
ATOM 813 C CA . THR A 1 105 ? 24.644 12.393 -13.158 1.00 93.56 105 THR A CA 1
ATOM 814 C C . THR A 1 105 ? 26.059 12.921 -13.385 1.00 93.56 105 THR A C 1
ATOM 816 O O . THR A 1 105 ? 26.254 14.095 -13.711 1.00 93.56 105 THR A O 1
ATOM 819 N N . ASP A 1 106 ? 27.071 12.056 -13.297 1.00 91.81 106 ASP A N 1
ATOM 820 C CA . ASP A 1 106 ? 28.447 12.483 -13.570 1.00 91.81 106 ASP A CA 1
ATOM 821 C C . ASP A 1 106 ? 28.625 12.976 -15.019 1.00 91.81 106 ASP A C 1
ATOM 823 O O . ASP A 1 106 ? 29.390 13.908 -15.276 1.00 91.81 106 ASP A O 1
ATOM 827 N N . VAL A 1 107 ? 27.897 12.371 -15.968 1.00 89.81 107 VAL A N 1
ATOM 828 C CA . VAL A 1 107 ? 27.878 12.781 -17.380 1.00 89.81 107 VAL A CA 1
ATOM 829 C C . VAL A 1 107 ? 27.274 14.179 -17.527 1.00 89.81 107 VAL A C 1
ATOM 831 O O . VAL A 1 107 ? 27.896 15.041 -18.154 1.00 89.81 107 VAL A O 1
ATOM 834 N N . TYR A 1 108 ? 26.125 14.427 -16.892 1.00 89.00 108 TYR A N 1
ATOM 835 C CA . TYR A 1 108 ? 25.464 15.734 -16.875 1.00 89.00 108 TYR A CA 1
ATOM 836 C C . TYR A 1 108 ? 26.351 16.808 -16.227 1.00 89.00 108 TYR A C 1
ATOM 838 O O . TYR A 1 108 ? 26.603 17.866 -16.812 1.00 89.00 108 TYR A O 1
ATOM 846 N N . ALA A 1 109 ? 26.895 16.523 -15.041 1.00 88.19 109 ALA A N 1
ATOM 847 C CA . ALA A 1 109 ? 27.746 17.447 -14.296 1.00 88.19 109 ALA A CA 1
ATOM 848 C C . ALA A 1 109 ? 29.026 17.798 -15.074 1.00 88.19 109 ALA A C 1
ATOM 850 O O . ALA A 1 109 ? 29.429 18.963 -15.136 1.00 88.19 109 ALA A O 1
ATOM 851 N N . TYR A 1 110 ? 29.646 16.811 -15.730 1.00 84.88 110 TYR A N 1
ATOM 852 C CA . TYR A 1 110 ? 30.805 17.043 -16.590 1.00 84.88 110 TYR A CA 1
ATOM 853 C C . TYR A 1 110 ? 30.450 17.897 -17.815 1.00 84.88 110 TYR A C 1
ATOM 855 O O . TYR A 1 110 ? 31.180 18.838 -18.148 1.00 84.88 110 TYR A O 1
ATOM 863 N N . ALA A 1 111 ? 29.314 17.615 -18.460 1.00 80.25 111 ALA A N 1
ATOM 864 C CA . ALA A 1 111 ? 28.827 18.363 -19.616 1.00 80.25 111 ALA A CA 1
ATOM 865 C C . ALA A 1 111 ? 28.514 19.838 -19.287 1.00 80.25 111 ALA A C 1
ATOM 867 O O . ALA A 1 111 ? 28.734 20.720 -20.123 1.00 80.25 111 ALA A O 1
ATOM 868 N N . ARG A 1 112 ? 28.080 20.132 -18.052 1.00 76.38 112 ARG A N 1
ATOM 869 C CA . ARG A 1 112 ? 27.726 21.488 -17.593 1.00 76.38 112 ARG A CA 1
ATOM 870 C C . ARG A 1 112 ? 28.825 22.257 -16.855 1.00 76.38 112 ARG A C 1
ATOM 872 O O . ARG A 1 112 ? 28.571 23.386 -16.457 1.00 76.38 112 ARG A O 1
ATOM 879 N N . ARG A 1 113 ? 30.055 21.735 -16.744 1.00 66.81 113 ARG A N 1
ATOM 880 C CA . ARG A 1 113 ? 31.186 22.257 -15.927 1.00 66.81 113 ARG A CA 1
ATOM 881 C C . ARG A 1 113 ? 31.580 23.758 -16.083 1.00 66.81 113 ARG A C 1
ATOM 883 O O . ARG A 1 113 ? 32.484 24.200 -15.380 1.00 66.81 113 ARG A O 1
ATOM 890 N N . GLY A 1 114 ? 30.941 24.554 -16.943 1.00 49.50 114 GLY A N 1
ATOM 891 C CA . GLY A 1 114 ? 31.204 25.993 -17.139 1.00 49.50 114 GLY A CA 1
ATOM 892 C C . GLY A 1 114 ? 30.020 26.946 -16.906 1.00 49.50 114 GLY A C 1
ATOM 893 O O . GLY A 1 114 ? 30.247 28.148 -16.818 1.00 49.50 114 GLY A O 1
ATOM 894 N N . ALA A 1 115 ? 28.793 26.439 -16.776 1.00 49.59 115 ALA A N 1
ATOM 895 C CA . ALA A 1 115 ? 27.647 27.203 -16.282 1.00 49.59 115 ALA A CA 1
ATOM 896 C C . ALA A 1 115 ? 27.459 26.831 -14.810 1.00 49.59 115 ALA A C 1
ATOM 898 O O . ALA A 1 115 ? 27.602 25.656 -14.475 1.00 49.59 115 ALA A O 1
ATOM 899 N N . GLY A 1 116 ? 27.213 27.795 -13.922 1.00 44.88 116 GLY A N 1
ATOM 900 C CA . GLY A 1 116 ? 26.969 27.499 -12.508 1.00 44.88 116 GLY A CA 1
ATOM 901 C C . GLY A 1 116 ? 25.959 26.356 -12.348 1.00 44.88 116 GLY A C 1
ATOM 902 O O . GLY A 1 116 ? 24.975 26.291 -13.083 1.00 44.88 116 GLY A O 1
ATOM 903 N N . LEU A 1 117 ? 26.223 25.432 -11.419 1.00 50.16 117 LEU A N 1
ATOM 904 C CA . LEU A 1 117 ? 25.212 24.458 -10.979 1.00 50.16 117 LEU A CA 1
ATOM 905 C C . LEU A 1 117 ? 24.164 25.123 -10.067 1.00 50.16 117 LEU A C 1
ATOM 907 O O . LEU A 1 117 ? 23.150 24.512 -9.747 1.00 50.16 117 LEU A O 1
ATOM 911 N N . ASP A 1 118 ? 24.409 26.382 -9.698 1.00 40.78 118 ASP A N 1
ATOM 912 C CA . ASP A 1 118 ? 23.697 27.132 -8.679 1.00 40.78 118 ASP A CA 1
ATOM 913 C C . ASP A 1 118 ? 22.809 28.176 -9.379 1.00 40.78 118 ASP A C 1
ATOM 915 O O . ASP A 1 118 ? 23.234 29.302 -9.611 1.00 40.78 118 ASP A O 1
ATOM 919 N N . GLY A 1 119 ? 21.611 27.758 -9.794 1.00 43.72 119 GLY A N 1
ATOM 920 C CA . GLY A 1 119 ? 20.379 28.563 -9.873 1.00 43.72 119 GLY A CA 1
ATOM 921 C C . GLY A 1 119 ? 20.286 29.866 -10.687 1.00 43.72 119 GLY A C 1
ATOM 922 O O . GLY A 1 119 ? 19.164 30.303 -10.913 1.00 43.72 119 GLY A O 1
ATOM 923 N N . GLU A 1 120 ? 21.360 30.501 -11.157 1.00 37.78 120 GLU A N 1
ATOM 924 C CA . GLU A 1 120 ? 21.275 31.825 -11.788 1.00 37.78 120 GLU A CA 1
ATOM 925 C C . GLU A 1 120 ? 22.057 31.896 -13.114 1.00 37.78 120 GLU A C 1
ATOM 927 O O . GLU A 1 120 ? 23.266 31.669 -13.179 1.00 37.78 120 GLU A O 1
ATOM 932 N N . ASN A 1 121 ? 21.322 32.252 -14.178 1.00 38.16 121 ASN A N 1
ATOM 933 C CA . ASN A 1 121 ? 21.692 32.377 -15.598 1.00 38.16 121 ASN A CA 1
ATOM 934 C C . ASN A 1 121 ? 21.733 31.079 -16.430 1.00 38.16 121 ASN A C 1
ATOM 936 O O . ASN A 1 121 ? 22.775 30.521 -16.784 1.00 38.16 121 ASN A O 1
ATOM 940 N N . GLU A 1 122 ? 20.527 30.672 -16.836 1.00 48.06 122 GLU A N 1
ATOM 941 C CA . GLU A 1 122 ? 20.227 29.794 -17.967 1.00 48.06 122 GLU A CA 1
ATOM 942 C C . GLU A 1 122 ? 20.922 30.287 -19.253 1.00 48.06 122 GLU A C 1
ATOM 944 O O . GLU A 1 122 ? 20.783 31.455 -19.608 1.00 48.06 122 GLU A O 1
ATOM 949 N N . THR A 1 123 ? 21.667 29.410 -19.947 1.00 42.19 123 THR A N 1
ATOM 950 C CA . THR A 1 123 ? 21.705 29.237 -21.431 1.00 42.19 123 THR A CA 1
ATOM 951 C C . THR A 1 123 ? 23.020 28.686 -22.001 1.00 42.19 123 THR A C 1
ATOM 953 O O . THR A 1 123 ? 23.022 28.299 -23.166 1.00 42.19 123 THR A O 1
ATOM 956 N N . SER A 1 124 ? 24.130 28.568 -21.257 1.00 43.50 124 SER A N 1
ATOM 957 C CA . SER A 1 124 ? 25.377 28.046 -21.861 1.00 43.50 124 SER A CA 1
ATOM 958 C C . SER A 1 124 ? 25.751 26.631 -21.400 1.00 43.50 124 SER A C 1
ATOM 960 O O . SER A 1 124 ? 26.074 26.384 -20.242 1.00 43.50 124 SER A O 1
ATOM 962 N N . SER A 1 125 ? 25.738 25.670 -22.330 1.00 51.81 125 SER A N 1
ATOM 963 C CA . SER A 1 125 ? 26.544 24.449 -22.215 1.00 51.81 125 SER A CA 1
ATOM 964 C C . SER A 1 125 ? 28.026 24.826 -22.140 1.00 51.81 125 SER A C 1
ATOM 966 O O . SER A 1 125 ? 28.423 25.865 -22.671 1.00 51.81 125 SER A O 1
ATOM 968 N N . ASN A 1 126 ? 28.878 23.974 -21.562 1.00 53.06 126 ASN A N 1
ATOM 969 C CA . ASN A 1 126 ? 30.324 24.172 -21.639 1.00 53.06 126 ASN A CA 1
ATOM 970 C C . ASN A 1 126 ? 30.746 24.323 -23.117 1.00 53.06 126 ASN A C 1
ATOM 972 O O . ASN A 1 126 ? 30.717 23.349 -23.865 1.00 53.06 126 ASN A O 1
ATOM 976 N N . GLY A 1 127 ? 31.152 25.527 -23.541 1.00 51.41 127 GLY A N 1
ATOM 977 C CA . GLY A 1 127 ? 31.472 25.835 -24.944 1.00 51.41 127 GLY A CA 1
ATOM 978 C C . GLY A 1 127 ? 32.615 25.000 -25.544 1.00 51.41 127 GLY A C 1
ATOM 979 O O . GLY A 1 127 ? 32.850 25.047 -26.750 1.00 51.41 127 GLY A O 1
ATOM 980 N N . SER A 1 128 ? 33.320 24.214 -24.720 1.00 57.34 128 SER A N 1
ATOM 981 C CA . SER A 1 128 ? 34.359 23.271 -25.150 1.00 57.34 128 SER A CA 1
ATOM 982 C C . SER A 1 128 ? 33.830 21.893 -25.589 1.00 57.34 128 SER A C 1
ATOM 984 O O . SER A 1 128 ? 34.468 21.238 -26.418 1.00 57.34 128 SER A O 1
ATOM 986 N N . LEU A 1 129 ? 32.665 21.444 -25.101 1.00 67.50 129 LEU A N 1
ATOM 987 C CA . LEU A 1 129 ? 32.050 20.165 -25.482 1.00 67.50 129 LEU A CA 1
ATOM 988 C C . LEU A 1 129 ? 31.043 20.379 -26.616 1.00 67.50 129 LEU A C 1
ATOM 990 O O . LEU A 1 129 ? 29.870 20.647 -26.394 1.00 67.50 129 LEU A O 1
ATOM 994 N N . ARG A 1 130 ? 31.506 20.213 -27.861 1.00 65.25 130 ARG A N 1
ATOM 995 C CA . ARG A 1 130 ? 30.656 20.299 -29.067 1.00 65.25 130 ARG A CA 1
ATOM 996 C C . ARG A 1 130 ? 29.765 19.070 -29.308 1.00 65.25 130 ARG A C 1
ATOM 998 O O . ARG A 1 130 ? 28.965 19.076 -30.233 1.00 65.25 130 ARG A O 1
ATOM 1005 N N . ARG A 1 131 ? 29.967 17.983 -28.555 1.00 72.62 131 ARG A N 1
ATOM 1006 C CA . ARG A 1 131 ? 29.226 16.714 -28.672 1.00 72.62 131 ARG A CA 1
ATOM 1007 C C . ARG A 1 131 ? 29.022 16.096 -27.283 1.00 72.62 131 ARG A C 1
ATOM 1009 O O . ARG A 1 131 ? 29.934 16.256 -26.460 1.00 72.62 131 ARG A O 1
ATOM 1016 N N . PRO A 1 132 ? 27.944 15.322 -27.060 1.00 79.19 132 PRO A N 1
ATOM 1017 C CA . PRO A 1 132 ? 27.715 14.570 -25.828 1.00 79.19 132 PRO A CA 1
ATOM 1018 C C . PRO A 1 132 ? 28.915 13.721 -25.415 1.00 79.19 132 PRO A C 1
ATOM 1020 O O . PRO A 1 132 ? 29.765 13.358 -26.237 1.00 79.19 132 PRO A O 1
ATOM 1023 N N . VAL A 1 133 ? 29.016 13.415 -24.124 1.00 83.19 133 VAL A N 1
ATOM 1024 C CA . VAL A 1 133 ? 30.101 12.581 -23.583 1.00 83.19 133 VAL A CA 1
ATOM 1025 C C . VAL A 1 133 ? 29.999 11.150 -24.114 1.00 83.19 133 VAL A C 1
ATOM 1027 O O . VAL A 1 133 ? 31.014 10.576 -24.512 1.00 83.19 133 VAL A O 1
ATOM 1030 N N . LEU A 1 134 ? 28.785 10.599 -24.146 1.00 86.12 134 LEU A N 1
ATOM 1031 C CA . LEU A 1 134 ? 28.490 9.249 -24.622 1.00 86.12 134 LEU A CA 1
ATOM 1032 C C . LEU A 1 134 ? 28.229 9.243 -26.138 1.00 86.12 134 LEU A C 1
ATOM 1034 O O . LEU A 1 134 ? 27.742 10.242 -26.674 1.00 86.12 134 LEU A O 1
ATOM 1038 N N . PRO A 1 135 ? 28.546 8.145 -26.846 1.00 86.69 135 PRO A N 1
ATOM 1039 C CA . PRO A 1 135 ? 28.090 7.962 -28.217 1.00 86.69 135 PRO A CA 1
ATOM 1040 C C . PRO A 1 135 ? 26.570 7.758 -28.245 1.00 86.69 135 PRO A C 1
ATOM 1042 O O . PRO A 1 135 ? 26.012 7.132 -27.345 1.00 86.69 135 PRO A O 1
ATOM 1045 N N . SER A 1 136 ? 25.917 8.246 -29.301 1.00 86.06 136 SER A N 1
ATOM 1046 C CA . SER A 1 136 ? 24.489 8.004 -29.520 1.00 86.06 136 SER A CA 1
ATOM 1047 C C . SER A 1 136 ? 24.220 6.521 -29.774 1.00 86.06 136 SER A C 1
ATOM 1049 O O . SER A 1 136 ? 24.986 5.868 -30.491 1.00 86.06 136 SER A O 1
ATOM 1051 N N . ILE A 1 137 ? 23.095 5.996 -29.283 1.00 84.69 137 ILE A N 1
ATOM 1052 C CA . ILE A 1 137 ? 22.627 4.652 -29.658 1.00 84.69 137 ILE A CA 1
ATOM 1053 C C . ILE A 1 137 ? 22.470 4.543 -31.180 1.00 84.69 137 ILE A C 1
ATOM 1055 O O . ILE A 1 137 ? 22.842 3.514 -31.741 1.00 84.69 137 ILE A O 1
ATOM 1059 N N . ALA A 1 138 ? 22.051 5.614 -31.868 1.00 83.75 138 ALA A N 1
ATOM 1060 C CA . ALA A 1 138 ? 21.968 5.661 -33.330 1.00 83.75 138 ALA A CA 1
AT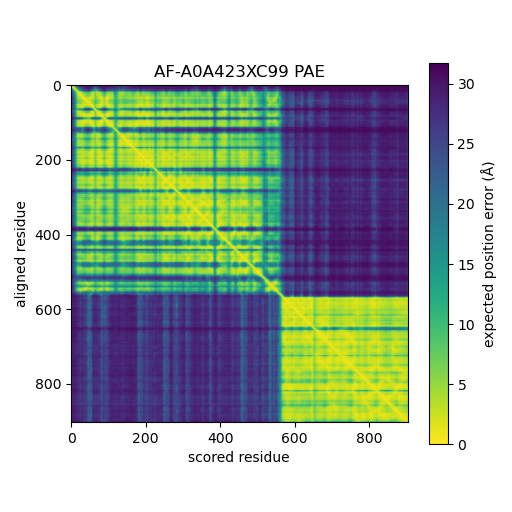OM 1061 C C . ALA A 1 138 ? 23.326 5.353 -33.990 1.00 83.75 138 ALA A C 1
ATOM 1063 O O . ALA A 1 138 ? 23.390 4.636 -34.986 1.00 83.75 138 ALA A O 1
ATOM 1064 N N . THR A 1 139 ? 24.435 5.810 -33.396 1.00 84.38 139 THR A N 1
ATOM 1065 C CA . THR A 1 139 ? 25.794 5.469 -33.849 1.00 84.38 139 THR A CA 1
ATOM 1066 C C . THR A 1 139 ? 26.111 3.980 -33.666 1.00 84.38 139 THR A C 1
ATOM 1068 O O . THR A 1 139 ? 26.838 3.408 -34.473 1.00 84.38 139 THR A O 1
ATOM 1071 N N . LEU A 1 140 ? 25.575 3.340 -32.623 1.00 83.81 140 LEU A N 1
ATOM 1072 C CA . LEU A 1 140 ? 25.830 1.930 -32.302 1.00 83.81 140 LEU A CA 1
ATOM 1073 C C . LEU A 1 140 ? 24.997 0.948 -33.141 1.00 83.81 140 LEU A C 1
ATOM 1075 O O . LEU A 1 140 ? 25.414 -0.203 -33.301 1.00 83.81 140 LEU A O 1
ATOM 1079 N N . VAL A 1 141 ? 23.845 1.388 -33.663 1.00 82.38 141 VAL A N 1
ATOM 1080 C CA . VAL A 1 141 ? 22.940 0.570 -34.493 1.00 82.38 141 VAL A CA 1
ATOM 1081 C C . VAL A 1 141 ? 23.092 0.795 -35.996 1.00 82.38 141 VAL A C 1
ATOM 1083 O O . VAL A 1 141 ? 22.685 -0.068 -36.766 1.00 82.38 141 VAL A O 1
ATOM 1086 N N . ASN A 1 142 ? 23.647 1.929 -36.441 1.00 82.00 142 ASN A N 1
ATOM 1087 C CA . ASN A 1 142 ? 23.667 2.288 -37.860 1.00 82.00 142 ASN A CA 1
ATOM 1088 C C . ASN A 1 142 ? 24.638 1.397 -38.670 1.00 82.00 142 ASN A C 1
ATOM 1090 O O . ASN A 1 142 ? 25.856 1.548 -38.531 1.00 82.00 142 ASN A O 1
ATOM 1094 N N . PRO A 1 143 ? 24.139 0.528 -39.575 1.00 74.81 143 PRO A N 1
ATOM 1095 C CA . PRO A 1 143 ? 24.985 -0.368 -40.366 1.00 74.81 143 PRO A CA 1
ATOM 1096 C C . PRO A 1 143 ? 25.798 0.355 -41.446 1.00 74.81 143 PRO A C 1
ATOM 1098 O O . PRO A 1 143 ? 26.746 -0.214 -41.977 1.00 74.81 143 PRO A O 1
ATOM 1101 N N . ALA A 1 144 ? 25.455 1.604 -41.776 1.00 77.69 144 ALA A N 1
ATOM 1102 C CA . ALA A 1 144 ? 26.195 2.402 -42.748 1.00 77.69 144 ALA A CA 1
ATOM 1103 C C . ALA A 1 144 ? 27.485 3.012 -42.168 1.00 77.69 144 ALA A C 1
ATOM 1105 O O . ALA A 1 144 ? 28.313 3.527 -42.922 1.00 77.69 144 ALA A O 1
ATOM 1106 N N . LEU A 1 145 ? 27.671 2.981 -40.843 1.00 81.00 145 LEU A N 1
ATOM 1107 C CA . LEU A 1 145 ? 28.882 3.488 -40.204 1.00 81.00 145 LEU A CA 1
ATOM 1108 C C . LEU A 1 145 ? 29.972 2.412 -40.175 1.00 81.00 145 LEU A C 1
ATOM 1110 O O . LEU A 1 145 ? 29.777 1.305 -39.682 1.00 81.00 145 LEU A O 1
ATOM 1114 N N . GLY A 1 146 ? 31.163 2.762 -40.663 1.00 80.06 146 GLY A N 1
ATOM 1115 C CA . GLY A 1 146 ? 32.326 1.881 -40.581 1.00 80.06 146 GLY A CA 1
ATOM 1116 C C . GLY A 1 146 ? 32.788 1.662 -39.136 1.00 80.06 146 GLY A C 1
ATOM 1117 O O . GLY A 1 146 ? 32.708 2.567 -38.300 1.00 80.06 146 GLY A O 1
ATOM 1118 N N . ALA A 1 147 ? 33.356 0.483 -38.860 1.00 83.44 147 ALA A N 1
ATOM 1119 C CA . ALA A 1 147 ? 33.832 0.095 -37.528 1.00 83.44 147 ALA A CA 1
ATOM 1120 C C . ALA A 1 147 ? 34.778 1.131 -36.894 1.00 83.44 147 ALA A C 1
ATOM 1122 O O . ALA A 1 147 ? 34.706 1.375 -35.693 1.00 83.44 147 ALA A O 1
ATOM 1123 N N . PHE A 1 148 ? 35.619 1.794 -37.696 1.00 85.25 148 PHE A N 1
ATOM 1124 C CA . PHE A 1 148 ? 36.519 2.847 -37.222 1.00 85.25 148 PHE A CA 1
ATOM 1125 C C . PHE A 1 148 ? 35.776 4.019 -36.562 1.00 85.25 148 PHE A C 1
ATOM 1127 O O . PHE A 1 148 ? 36.183 4.473 -35.497 1.00 85.25 148 PHE A O 1
ATOM 1134 N N . THR A 1 149 ? 34.670 4.485 -37.150 1.00 85.19 149 THR A N 1
ATOM 1135 C CA . THR A 1 149 ? 33.878 5.603 -36.613 1.00 85.19 149 THR A CA 1
ATOM 1136 C C . THR A 1 149 ? 33.262 5.240 -35.267 1.00 85.19 149 THR A C 1
ATOM 1138 O O . THR A 1 149 ? 33.333 6.027 -34.323 1.00 85.19 149 THR A O 1
ATOM 1141 N N . VAL A 1 150 ? 32.708 4.029 -35.161 1.00 85.38 150 VAL A N 1
ATOM 1142 C CA . VAL A 1 150 ? 32.108 3.521 -33.920 1.00 85.38 150 VAL A CA 1
ATOM 1143 C C . VAL A 1 150 ? 33.176 3.353 -32.835 1.00 85.38 150 VAL A C 1
ATOM 1145 O O . VAL A 1 150 ? 33.007 3.844 -31.720 1.00 85.38 150 VAL A O 1
ATOM 1148 N N . ILE A 1 151 ? 34.316 2.738 -33.175 1.00 86.50 151 ILE A N 1
ATOM 1149 C CA . ILE A 1 151 ? 35.454 2.566 -32.259 1.00 86.50 151 ILE A CA 1
ATOM 1150 C C . ILE A 1 151 ? 35.967 3.925 -31.780 1.00 86.50 151 ILE A C 1
ATOM 1152 O O . ILE A 1 151 ? 36.198 4.101 -30.586 1.00 86.50 151 ILE A O 1
ATOM 1156 N N . TRP A 1 152 ? 36.106 4.904 -32.676 1.00 87.94 152 TRP A N 1
ATOM 1157 C CA . TRP A 1 152 ? 36.552 6.249 -32.319 1.00 87.94 152 TRP A CA 1
ATOM 1158 C C . TRP A 1 152 ? 35.571 6.964 -31.384 1.00 87.94 152 TRP A C 1
ATOM 1160 O O . TRP A 1 152 ? 35.999 7.610 -30.427 1.00 87.94 152 TRP A O 1
ATOM 1170 N N . ALA A 1 153 ? 34.262 6.829 -31.617 1.00 86.56 153 ALA A N 1
ATOM 1171 C CA . ALA A 1 153 ? 33.240 7.419 -30.756 1.00 86.56 153 ALA A CA 1
ATOM 1172 C C . ALA A 1 153 ? 33.311 6.861 -29.323 1.00 86.56 153 ALA A C 1
ATOM 1174 O O . ALA A 1 153 ? 33.329 7.638 -28.368 1.00 86.56 153 ALA A O 1
ATOM 1175 N N . VAL A 1 154 ? 33.450 5.538 -29.177 1.00 86.44 154 VAL A N 1
ATOM 1176 C CA . VAL A 1 154 ? 33.640 4.874 -27.874 1.00 86.44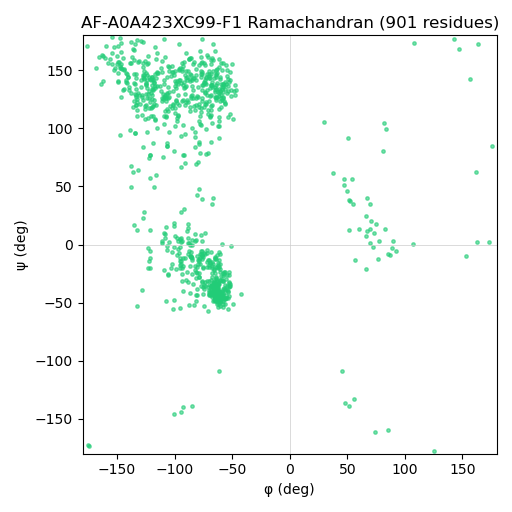 154 VAL A CA 1
ATOM 1177 C C . VAL A 1 154 ? 34.974 5.276 -27.236 1.00 86.44 154 VAL A C 1
ATOM 1179 O O . VAL A 1 154 ? 35.026 5.621 -26.055 1.00 86.44 154 VAL A O 1
ATOM 1182 N N . PHE A 1 155 ? 36.060 5.290 -28.011 1.00 89.25 155 PHE A N 1
ATOM 1183 C CA . PHE A 1 155 ? 37.391 5.651 -27.521 1.00 89.25 155 PHE A CA 1
ATOM 1184 C C . PHE A 1 155 ? 37.454 7.102 -27.027 1.00 89.25 155 PHE A C 1
ATOM 1186 O O . PHE A 1 155 ? 38.062 7.378 -25.994 1.00 89.25 155 PHE A O 1
ATOM 1193 N N . ARG A 1 156 ? 36.757 8.029 -27.698 1.00 90.12 156 ARG A N 1
ATOM 1194 C CA . ARG A 1 156 ? 36.599 9.412 -27.232 1.00 90.12 156 ARG A CA 1
ATOM 1195 C C . ARG A 1 156 ? 35.959 9.465 -25.845 1.00 90.12 156 ARG A C 1
ATOM 1197 O O . ARG A 1 156 ? 36.447 10.208 -24.998 1.00 90.12 156 ARG A O 1
ATOM 1204 N N . THR A 1 157 ? 34.896 8.701 -25.599 1.00 88.50 157 THR A N 1
ATOM 1205 C CA . THR A 1 157 ? 34.263 8.637 -24.272 1.00 88.50 157 THR A CA 1
ATOM 1206 C C . THR A 1 157 ? 35.252 8.151 -23.214 1.00 88.50 157 THR A C 1
ATOM 1208 O O . THR A 1 157 ? 35.366 8.779 -22.165 1.00 88.50 157 THR A O 1
ATOM 1211 N N . LEU A 1 158 ? 36.041 7.112 -23.508 1.00 89.00 158 LEU A N 1
ATOM 1212 C CA . LEU A 1 158 ? 37.080 6.616 -22.594 1.00 89.00 158 LEU A CA 1
ATOM 1213 C C . LEU A 1 158 ? 38.159 7.671 -22.301 1.00 89.00 158 LEU A C 1
ATOM 1215 O O . LEU A 1 158 ? 38.563 7.823 -21.148 1.00 89.00 158 LEU A O 1
ATOM 1219 N N . ILE A 1 159 ? 38.589 8.439 -23.310 1.00 89.25 159 ILE A N 1
ATOM 1220 C CA . ILE A 1 159 ? 39.514 9.566 -23.118 1.00 89.25 159 ILE A CA 1
ATOM 1221 C C . ILE A 1 159 ? 38.893 10.618 -22.197 1.00 89.25 159 ILE A C 1
ATOM 1223 O O . ILE A 1 159 ? 39.565 11.083 -21.281 1.00 89.25 159 ILE A O 1
ATOM 1227 N N . LEU A 1 160 ? 37.629 10.998 -22.407 1.00 87.50 160 LEU A N 1
ATOM 1228 C CA . LEU A 1 160 ? 36.957 11.998 -21.569 1.00 87.50 160 LEU A CA 1
ATOM 1229 C C . LEU A 1 160 ? 36.835 11.534 -20.115 1.00 87.50 160 LEU A C 1
ATOM 1231 O O . LEU A 1 160 ? 37.107 12.320 -19.207 1.00 87.50 160 LEU A O 1
ATOM 1235 N N . VAL A 1 161 ? 36.508 10.257 -19.897 1.00 88.12 161 VAL A N 1
ATOM 1236 C CA . VAL A 1 161 ? 36.525 9.643 -18.564 1.00 88.12 161 VAL A CA 1
ATOM 1237 C C . VAL A 1 161 ? 37.925 9.758 -17.959 1.00 88.12 161 VAL A C 1
ATOM 1239 O O . VAL A 1 161 ? 38.066 10.350 -16.893 1.00 88.12 161 VAL A O 1
ATOM 1242 N N . LEU A 1 162 ? 38.977 9.307 -18.649 1.00 87.38 162 LEU A N 1
ATOM 1243 C CA . LEU A 1 162 ? 40.358 9.382 -18.152 1.00 87.38 162 LEU A CA 1
ATOM 1244 C C . LEU A 1 162 ? 40.794 10.823 -17.825 1.00 87.38 162 LEU A C 1
ATOM 1246 O O . LEU A 1 162 ? 41.341 11.086 -16.754 1.00 87.38 162 LEU A O 1
ATOM 1250 N N . VAL A 1 163 ? 40.515 11.769 -18.724 1.00 85.88 163 VAL A N 1
ATOM 1251 C CA . VAL A 1 163 ? 40.824 13.199 -18.565 1.00 85.88 163 VAL A CA 1
ATOM 1252 C C . VAL A 1 163 ? 40.072 13.800 -17.377 1.00 85.88 163 VAL A C 1
ATOM 1254 O O . VAL A 1 163 ? 40.631 14.635 -16.664 1.00 85.88 163 VAL A O 1
ATOM 1257 N N . SER A 1 164 ? 38.832 13.367 -17.120 1.00 85.44 164 SER A N 1
ATOM 1258 C CA . SER A 1 164 ? 38.061 13.823 -15.957 1.00 85.44 164 SER A CA 1
ATOM 1259 C C . SER A 1 164 ? 38.747 13.477 -14.626 1.00 85.44 164 SER A C 1
ATOM 1261 O O . SER A 1 164 ? 38.673 14.266 -13.684 1.00 85.44 164 SER A O 1
ATOM 1263 N N . HIS A 1 165 ? 39.498 12.369 -14.574 1.00 83.06 165 HIS A N 1
ATOM 1264 C CA . HIS A 1 165 ? 40.257 11.938 -13.393 1.00 83.06 165 HIS A CA 1
ATOM 1265 C C . HIS A 1 165 ? 41.657 12.568 -13.316 1.00 83.06 165 HIS A C 1
ATOM 1267 O O . HIS A 1 165 ? 42.078 13.005 -12.245 1.00 83.06 165 HIS A O 1
ATOM 1273 N N . LEU A 1 166 ? 42.375 12.668 -14.443 1.00 78.50 166 LEU A N 1
ATOM 1274 C CA . LEU A 1 166 ? 43.795 13.055 -14.470 1.00 78.50 166 LEU A CA 1
ATOM 1275 C C . LEU A 1 166 ? 44.055 14.502 -14.010 1.00 78.50 166 LEU A C 1
ATOM 1277 O O . LEU A 1 166 ? 45.083 14.786 -13.399 1.00 78.50 166 LEU A O 1
ATOM 1281 N N . PHE A 1 167 ? 43.114 15.417 -14.258 1.00 70.81 167 PHE A N 1
ATOM 1282 C CA . PHE A 1 167 ? 43.265 16.842 -13.934 1.00 70.81 167 PHE A CA 1
ATOM 1283 C C . PHE A 1 167 ? 42.547 17.273 -12.648 1.00 70.81 167 PHE A C 1
ATOM 1285 O O . PHE A 1 167 ? 42.284 18.463 -12.481 1.00 70.81 167 PHE A O 1
ATOM 1292 N N . ARG A 1 168 ? 42.197 16.329 -11.755 1.00 62.25 168 ARG A N 1
ATOM 1293 C CA . ARG A 1 168 ? 41.404 16.602 -10.537 1.00 62.25 168 ARG A CA 1
ATOM 1294 C C . ARG A 1 168 ? 40.180 17.475 -10.851 1.00 62.25 168 ARG A C 1
ATOM 1296 O O . ARG A 1 168 ? 39.985 18.538 -10.262 1.00 62.25 168 ARG A O 1
ATOM 1303 N N . SER A 1 169 ? 39.393 17.059 -11.849 1.00 66.75 169 SER A N 1
ATOM 1304 C CA . SER A 1 169 ? 38.151 17.751 -12.202 1.00 66.75 169 SER A CA 1
ATOM 1305 C C . SER A 1 169 ? 37.263 17.886 -10.965 1.00 66.75 169 SER A C 1
ATOM 1307 O O . SER A 1 169 ? 37.160 16.939 -10.191 1.00 66.75 169 SER A O 1
ATOM 1309 N N . LYS A 1 170 ? 36.561 19.018 -10.814 1.00 71.25 170 LYS A N 1
ATOM 1310 C CA . LYS A 1 170 ? 35.494 19.156 -9.804 1.00 71.25 170 LYS A CA 1
ATOM 1311 C C . LYS A 1 170 ? 34.367 18.132 -10.031 1.00 71.25 170 LYS A C 1
ATOM 1313 O O . LYS A 1 170 ? 33.675 17.770 -9.091 1.00 71.25 170 LYS A O 1
ATOM 1318 N N . TYR A 1 171 ? 34.227 17.646 -11.267 1.00 78.81 171 TYR A N 1
ATOM 1319 C CA . TYR A 1 171 ? 33.224 16.670 -11.691 1.00 78.81 171 TYR A CA 1
ATOM 1320 C C . TYR A 1 171 ? 33.933 15.506 -12.408 1.00 78.81 171 TYR A C 1
ATOM 1322 O O . TYR A 1 171 ? 34.135 15.581 -13.624 1.00 78.81 171 TYR A O 1
ATOM 1330 N N . PRO A 1 172 ? 34.468 14.507 -11.686 1.00 86.25 172 PRO A N 1
ATOM 1331 C CA . PRO A 1 172 ? 35.008 13.289 -12.291 1.00 86.25 172 PRO A CA 1
ATOM 1332 C C . PRO A 1 172 ? 33.874 12.380 -12.787 1.00 86.25 172 PRO A C 1
ATOM 1334 O O . PRO A 1 172 ? 32.857 12.240 -12.112 1.00 86.25 172 PRO A O 1
ATOM 1337 N N . ILE A 1 173 ? 34.055 11.729 -13.941 1.00 88.19 173 ILE A N 1
ATOM 1338 C CA . ILE A 1 173 ? 33.083 10.765 -14.475 1.00 88.19 173 ILE A CA 1
ATOM 1339 C C . ILE A 1 173 ? 33.353 9.395 -13.843 1.00 88.19 173 ILE A C 1
ATOM 1341 O O . ILE A 1 173 ? 34.288 8.699 -14.249 1.00 88.19 173 ILE A O 1
ATOM 1345 N N . LYS A 1 174 ? 32.565 9.015 -12.831 1.00 86.50 174 LYS A N 1
ATOM 1346 C CA . LYS A 1 174 ? 32.666 7.722 -12.130 1.00 86.50 174 LYS A CA 1
ATOM 1347 C C . LYS A 1 174 ? 31.741 6.684 -12.768 1.00 86.50 174 LYS A C 1
ATOM 1349 O O . LYS A 1 174 ? 32.133 5.529 -12.920 1.00 86.50 174 LYS A O 1
ATOM 1354 N N . LYS A 1 175 ? 30.535 7.099 -13.165 1.00 89.19 175 LYS A N 1
ATOM 1355 C CA . LYS A 1 175 ? 29.512 6.290 -13.838 1.00 89.19 175 LYS A CA 1
ATOM 1356 C C . LYS A 1 175 ? 29.107 6.957 -15.155 1.00 89.19 175 LYS A C 1
ATOM 1358 O O . LYS A 1 175 ? 28.911 8.165 -15.227 1.00 89.19 175 LYS A O 1
ATOM 1363 N N . ILE A 1 176 ? 28.969 6.154 -16.207 1.00 88.94 176 ILE A N 1
ATOM 1364 C CA . ILE A 1 176 ? 28.668 6.612 -17.577 1.00 88.94 176 ILE A CA 1
ATOM 1365 C C . ILE A 1 176 ? 27.165 6.577 -17.900 1.00 88.94 176 ILE A C 1
ATOM 1367 O O . ILE A 1 176 ? 26.786 6.384 -19.049 1.00 88.94 176 ILE A O 1
ATOM 1371 N N . SER A 1 177 ? 26.311 6.723 -16.886 1.00 91.88 177 SER A N 1
ATOM 1372 C CA . SER A 1 177 ? 24.858 6.582 -17.015 1.00 91.88 177 SER A CA 1
ATOM 1373 C C . SER A 1 177 ? 24.149 7.933 -17.039 1.00 91.88 177 SER A C 1
ATOM 1375 O O . SER A 1 177 ? 24.552 8.853 -16.330 1.00 91.88 177 SER A O 1
ATOM 1377 N N . VAL A 1 178 ? 23.070 8.020 -17.822 1.00 92.44 178 VAL A N 1
ATOM 1378 C CA . VAL A 1 178 ? 22.195 9.204 -17.921 1.00 92.44 178 VAL A CA 1
ATOM 1379 C C . VAL A 1 178 ? 20.953 9.124 -17.025 1.00 92.44 178 VAL A C 1
ATOM 1381 O O . VAL A 1 178 ? 20.245 10.114 -16.906 1.00 92.44 178 VAL A O 1
ATOM 1384 N N . ALA A 1 179 ? 20.697 7.976 -16.380 1.00 94.56 179 ALA A N 1
ATOM 1385 C CA . ALA A 1 179 ? 19.605 7.771 -15.413 1.00 94.56 179 ALA A CA 1
ATOM 1386 C C . ALA A 1 179 ? 18.198 8.192 -15.909 1.00 94.56 179 ALA A C 1
ATOM 1388 O O . ALA A 1 179 ? 17.415 8.734 -15.141 1.00 94.56 179 ALA A O 1
ATOM 1389 N N . ASN A 1 180 ? 17.865 7.955 -17.184 1.00 93.31 180 ASN A N 1
ATOM 1390 C CA . ASN A 1 180 ? 16.718 8.580 -17.865 1.00 93.31 180 ASN A CA 1
ATOM 1391 C C . ASN A 1 180 ? 15.512 7.665 -18.161 1.00 93.31 180 ASN A C 1
ATOM 1393 O O . ASN A 1 180 ? 14.649 8.031 -18.963 1.00 93.31 180 ASN A O 1
ATOM 1397 N N . THR A 1 181 ? 15.498 6.437 -17.639 1.00 91.00 181 THR A N 1
ATOM 1398 C CA . THR A 1 181 ? 14.591 5.398 -18.150 1.00 91.00 181 THR A CA 1
ATOM 1399 C C . THR A 1 181 ? 13.363 5.209 -17.278 1.00 91.00 181 THR A C 1
ATOM 1401 O O . THR A 1 181 ? 12.255 5.204 -17.804 1.00 91.00 181 THR A O 1
ATOM 1404 N N . SER A 1 182 ? 13.533 5.092 -15.963 1.00 93.56 182 SER A N 1
ATOM 1405 C CA . SER A 1 182 ? 12.427 4.813 -15.038 1.00 93.56 182 SER A CA 1
ATOM 1406 C C . SER A 1 182 ? 12.710 5.336 -13.629 1.00 93.56 182 SER A C 1
ATOM 1408 O O . SER A 1 182 ? 13.782 5.894 -13.358 1.00 93.56 182 SER A O 1
ATOM 1410 N N . VAL A 1 183 ? 11.735 5.153 -12.738 1.00 94.56 183 VAL A N 1
ATOM 1411 C CA . VAL A 1 183 ? 11.828 5.430 -11.302 1.00 94.56 183 VAL A CA 1
ATOM 1412 C C . VAL A 1 183 ? 11.270 4.255 -10.499 1.00 94.56 183 VAL A C 1
ATOM 1414 O O . VAL A 1 183 ? 10.287 3.640 -10.902 1.00 94.56 183 VAL A O 1
ATOM 1417 N N . THR A 1 184 ? 11.878 3.953 -9.353 1.00 93.50 184 THR A N 1
ATOM 1418 C CA . THR A 1 184 ? 11.360 2.982 -8.378 1.00 93.50 184 THR A CA 1
ATOM 1419 C C . THR A 1 184 ? 11.493 3.507 -6.952 1.00 93.50 184 THR A C 1
ATOM 1421 O O . THR A 1 184 ? 12.285 4.414 -6.691 1.00 93.50 184 THR A O 1
ATOM 1424 N N . TYR A 1 185 ? 10.734 2.928 -6.022 1.00 90.88 185 TYR A N 1
ATOM 1425 C CA . TYR A 1 185 ? 10.846 3.207 -4.594 1.00 90.88 185 TYR A CA 1
ATOM 1426 C C . TYR A 1 185 ? 11.149 1.916 -3.833 1.00 90.88 185 TYR A C 1
ATOM 1428 O O . TYR A 1 185 ? 10.389 0.952 -3.911 1.00 90.88 185 TYR A O 1
ATOM 1436 N N . HIS A 1 186 ? 12.251 1.890 -3.088 1.00 90.56 186 HIS A N 1
ATOM 1437 C CA . HIS A 1 186 ? 12.669 0.732 -2.297 1.00 90.56 186 HIS A CA 1
ATOM 1438 C C . HIS A 1 186 ? 13.430 1.182 -1.054 1.00 90.56 186 HIS A C 1
ATOM 1440 O O . HIS A 1 186 ? 14.211 2.126 -1.127 1.00 90.56 186 HIS A O 1
ATOM 1446 N N . ASP A 1 187 ? 13.188 0.527 0.084 1.00 86.44 187 ASP A N 1
ATOM 1447 C CA . ASP A 1 187 ? 13.931 0.745 1.334 1.00 86.44 187 ASP A CA 1
ATOM 1448 C C . ASP A 1 187 ? 14.049 2.235 1.727 1.00 86.44 187 ASP A C 1
ATOM 1450 O O . ASP A 1 187 ? 15.129 2.753 2.013 1.00 86.44 187 ASP A O 1
ATOM 1454 N N . GLY A 1 188 ? 12.928 2.964 1.651 1.00 86.31 188 GLY A N 1
ATOM 1455 C CA . GLY A 1 188 ? 12.862 4.393 1.980 1.00 86.31 188 GLY A CA 1
ATOM 1456 C C . GLY A 1 188 ? 13.405 5.345 0.903 1.00 86.31 188 GLY A C 1
ATOM 1457 O O . GLY A 1 188 ? 13.444 6.559 1.116 1.00 86.31 188 GLY A O 1
ATOM 1458 N N . ARG A 1 189 ? 13.832 4.825 -0.254 1.00 89.62 189 ARG A N 1
ATOM 1459 C CA . ARG A 1 189 ? 14.563 5.567 -1.286 1.00 89.62 189 ARG A CA 1
ATOM 1460 C C . ARG A 1 189 ? 13.813 5.584 -2.611 1.00 89.62 189 ARG A C 1
ATOM 1462 O O . ARG A 1 189 ? 13.529 4.540 -3.184 1.00 89.62 189 ARG A O 1
ATOM 1469 N N . ALA A 1 190 ? 13.578 6.781 -3.140 1.00 94.81 190 ALA A N 1
ATOM 1470 C CA . ALA A 1 190 ? 13.243 6.993 -4.544 1.00 94.81 190 ALA A CA 1
ATOM 1471 C C . ALA A 1 190 ? 14.523 6.960 -5.397 1.00 94.81 190 ALA A C 1
ATOM 1473 O O . ALA A 1 190 ? 15.503 7.648 -5.078 1.00 94.81 190 ALA A O 1
ATOM 1474 N N . LEU A 1 191 ? 14.515 6.133 -6.440 1.00 95.88 191 LEU A N 1
ATOM 1475 C CA . LEU A 1 191 ? 15.659 5.794 -7.281 1.00 95.88 191 LEU A CA 1
ATOM 1476 C C . LEU A 1 191 ? 15.301 5.998 -8.757 1.00 95.88 191 LEU A C 1
ATOM 1478 O O . LEU A 1 191 ? 14.295 5.471 -9.218 1.00 95.88 191 LEU A O 1
ATOM 1482 N N . ALA A 1 192 ? 16.125 6.729 -9.499 1.00 97.25 192 ALA A N 1
ATOM 1483 C CA . ALA A 1 192 ? 16.060 6.856 -10.950 1.00 97.25 192 ALA A CA 1
ATOM 1484 C C . ALA A 1 192 ? 16.996 5.835 -11.609 1.00 97.25 192 ALA A C 1
ATOM 1486 O O . ALA A 1 192 ? 18.109 5.615 -11.125 1.00 97.25 192 ALA A O 1
ATOM 1487 N N . LEU A 1 193 ? 16.561 5.194 -12.696 1.00 95.69 193 LEU A N 1
ATOM 1488 C CA . LEU A 1 193 ? 17.289 4.069 -13.294 1.00 95.69 193 LEU A CA 1
ATOM 1489 C C . LEU A 1 193 ? 17.551 4.247 -14.794 1.00 95.69 193 LEU A C 1
ATOM 1491 O O . LEU A 1 193 ? 16.858 4.991 -15.491 1.00 95.69 193 LEU A O 1
ATOM 1495 N N . CYS A 1 194 ? 18.584 3.556 -15.277 1.00 94.00 194 CYS A N 1
ATOM 1496 C CA . CYS A 1 194 ? 18.974 3.441 -16.683 1.00 94.00 194 CYS A CA 1
ATOM 1497 C C . CYS A 1 194 ? 19.897 2.228 -16.837 1.00 94.00 194 CYS A C 1
ATOM 1499 O O . CYS A 1 194 ? 20.774 2.031 -15.997 1.00 94.00 194 CYS A O 1
ATOM 1501 N N . GLU A 1 195 ? 19.756 1.458 -17.917 1.00 89.75 195 GLU A N 1
ATOM 1502 C CA . GLU A 1 195 ? 20.459 0.177 -18.111 1.00 89.75 195 GLU A CA 1
ATOM 1503 C C . GLU A 1 195 ? 21.988 0.310 -18.161 1.00 89.75 195 GLU A C 1
ATOM 1505 O O . GLU A 1 195 ? 22.722 -0.663 -17.997 1.00 89.75 195 GLU A O 1
ATOM 1510 N N . SER A 1 196 ? 22.484 1.527 -18.387 1.00 87.44 196 SER A N 1
ATOM 1511 C CA . SER A 1 196 ? 23.906 1.857 -18.475 1.00 87.44 196 SER A CA 1
ATOM 1512 C C . SER A 1 196 ? 24.603 2.056 -17.121 1.00 87.44 196 SER A C 1
ATOM 1514 O O . SER A 1 196 ? 25.770 2.457 -17.101 1.00 87.44 196 SER A O 1
ATOM 1516 N N . GLY A 1 197 ? 23.928 1.858 -15.981 1.00 90.69 197 GLY A N 1
ATOM 1517 C CA . GLY A 1 197 ? 24.565 2.016 -14.670 1.00 90.69 197 GLY A CA 1
ATOM 1518 C C . GLY A 1 197 ? 23.705 1.637 -13.462 1.00 90.69 197 GLY A C 1
ATOM 1519 O O . GLY A 1 197 ? 22.610 1.099 -13.623 1.00 90.69 197 GLY A O 1
ATOM 1520 N N . PRO A 1 198 ? 24.210 1.893 -12.241 1.00 93.00 198 PRO A N 1
ATOM 1521 C CA . PRO A 1 198 ? 23.463 1.638 -11.017 1.00 93.00 198 PRO A CA 1
ATOM 1522 C C . PRO A 1 198 ? 22.316 2.653 -10.840 1.00 93.00 198 PRO A C 1
ATOM 1524 O O . PRO A 1 198 ? 22.329 3.716 -11.473 1.00 93.00 198 PRO A O 1
ATOM 1527 N N . PRO A 1 199 ? 21.338 2.364 -9.963 1.00 95.38 199 PRO A N 1
ATOM 1528 C CA . PRO A 1 199 ? 20.299 3.326 -9.607 1.00 95.38 199 PRO A CA 1
ATOM 1529 C C . PRO A 1 199 ? 20.875 4.622 -9.004 1.00 95.38 199 PRO A C 1
ATOM 1531 O O . PRO A 1 199 ? 21.909 4.611 -8.334 1.00 95.38 199 PRO A O 1
ATOM 1534 N N . LEU A 1 200 ? 20.180 5.742 -9.204 1.00 95.88 200 LEU A N 1
ATOM 1535 C CA . LEU A 1 200 ? 20.541 7.066 -8.691 1.00 95.88 200 LEU A CA 1
ATOM 1536 C C . LEU A 1 200 ? 19.457 7.577 -7.732 1.00 95.88 200 LEU A C 1
ATOM 1538 O O . LEU A 1 200 ? 18.299 7.716 -8.113 1.00 95.88 200 LEU A O 1
ATOM 1542 N N . ARG A 1 201 ? 19.812 7.865 -6.481 1.00 95.69 201 ARG A N 1
ATOM 1543 C CA . ARG A 1 201 ? 18.888 8.366 -5.452 1.00 95.69 201 ARG A CA 1
ATOM 1544 C C . ARG A 1 201 ? 18.524 9.835 -5.695 1.00 95.69 201 ARG A C 1
ATOM 1546 O O . ARG A 1 201 ? 19.415 10.641 -5.958 1.00 95.69 201 ARG A O 1
ATOM 1553 N N . PHE A 1 202 ? 17.251 10.198 -5.500 1.00 95.56 202 PHE A N 1
ATOM 1554 C CA . PHE A 1 202 ? 16.776 11.594 -5.538 1.00 95.56 202 PHE A CA 1
ATOM 1555 C C . PHE A 1 202 ? 15.701 11.915 -4.479 1.00 95.56 202 PHE A C 1
ATOM 1557 O O . PHE A 1 202 ? 14.893 11.058 -4.141 1.00 95.56 202 PHE A O 1
ATOM 1564 N N . THR A 1 203 ? 15.645 13.121 -3.923 1.00 93.31 203 THR A N 1
ATOM 1565 C CA . THR A 1 203 ? 14.708 13.489 -2.847 1.00 93.31 203 THR A CA 1
ATOM 1566 C C . THR A 1 203 ? 13.271 13.671 -3.342 1.00 93.31 203 THR A C 1
ATOM 1568 O O . THR A 1 203 ? 13.014 13.948 -4.509 1.00 93.31 203 THR A O 1
ATOM 1571 N N . LEU A 1 204 ? 12.313 13.516 -2.429 1.00 92.56 204 LEU A N 1
ATOM 1572 C CA . LEU A 1 204 ? 10.925 13.927 -2.629 1.00 92.56 204 LEU A CA 1
ATOM 1573 C C . LEU A 1 204 ? 10.590 14.973 -1.552 1.00 92.56 204 LEU A C 1
ATOM 1575 O O . LEU A 1 204 ? 11.053 14.802 -0.420 1.00 92.56 204 LEU A O 1
ATOM 1579 N N . PRO A 1 205 ? 9.779 15.999 -1.857 1.00 92.50 205 PRO A N 1
ATOM 1580 C CA . PRO A 1 205 ? 9.112 16.202 -3.141 1.00 92.50 205 PRO A CA 1
ATOM 1581 C C . PRO A 1 205 ? 9.936 16.936 -4.212 1.00 92.50 205 PRO A C 1
ATOM 1583 O O . PRO A 1 205 ? 9.529 16.952 -5.368 1.00 92.50 205 PRO A O 1
ATOM 1586 N N . ASP A 1 206 ? 11.085 17.513 -3.861 1.00 88.31 206 ASP A N 1
ATOM 1587 C CA . ASP A 1 206 ? 11.794 18.490 -4.705 1.00 88.31 206 ASP A CA 1
ATOM 1588 C C . ASP A 1 206 ? 12.581 17.901 -5.892 1.00 88.31 206 ASP A C 1
ATOM 1590 O O . ASP A 1 206 ? 13.025 18.645 -6.764 1.00 88.31 206 ASP A O 1
ATOM 1594 N N . LEU A 1 207 ? 12.710 16.571 -5.969 1.00 94.06 207 LEU A N 1
ATOM 1595 C CA . LEU A 1 207 ? 13.401 15.838 -7.041 1.00 94.06 207 LEU A CA 1
ATOM 1596 C C . LEU A 1 207 ? 14.921 16.081 -7.110 1.00 94.06 207 LEU A C 1
ATOM 1598 O O . LEU A 1 207 ? 15.540 15.879 -8.157 1.00 94.06 207 LEU A O 1
ATOM 1602 N N . GLU A 1 208 ? 15.553 16.474 -6.002 1.00 91.75 208 GLU A N 1
ATOM 1603 C CA . GLU A 1 208 ? 16.990 16.768 -5.970 1.00 91.75 208 GLU A CA 1
ATOM 1604 C C . GLU A 1 208 ? 17.833 15.492 -5.987 1.00 91.75 208 GLU A C 1
ATOM 1606 O O . GLU A 1 208 ? 17.561 14.534 -5.268 1.00 91.75 208 GLU A O 1
ATOM 1611 N N . THR A 1 209 ? 18.907 15.466 -6.775 1.00 94.44 209 THR A N 1
ATOM 1612 C CA . THR A 1 209 ? 19.802 14.299 -6.835 1.00 94.44 209 THR A CA 1
ATOM 1613 C C . THR A 1 209 ? 20.635 14.175 -5.559 1.00 94.44 209 THR A C 1
ATOM 1615 O O . THR A 1 209 ? 21.320 15.116 -5.174 1.00 94.44 209 THR A O 1
ATOM 1618 N N . VAL A 1 210 ? 20.633 12.989 -4.945 1.00 93.75 210 VAL A N 1
ATOM 1619 C CA . VAL A 1 210 ? 21.438 12.676 -3.753 1.00 93.75 210 VAL A CA 1
ATOM 1620 C C . VAL A 1 210 ? 22.757 12.013 -4.149 1.00 93.75 210 VAL A C 1
ATOM 1622 O O . VAL A 1 210 ? 23.821 12.505 -3.783 1.00 93.75 210 VAL A O 1
ATOM 1625 N N . GLY A 1 211 ? 22.712 10.919 -4.917 1.00 92.94 211 GLY A N 1
ATOM 1626 C CA . GLY A 1 211 ? 23.919 10.170 -5.274 1.00 92.94 211 GLY A CA 1
ATOM 1627 C C . GLY A 1 211 ? 23.663 8.759 -5.805 1.00 92.94 211 GLY A C 1
ATOM 1628 O O . GLY A 1 211 ? 22.530 8.274 -5.803 1.00 92.94 211 GLY A O 1
ATOM 1629 N N . TRP A 1 212 ? 24.715 8.096 -6.294 1.00 93.44 212 TRP A N 1
ATOM 1630 C CA . TRP A 1 212 ? 24.622 6.725 -6.813 1.00 93.44 212 TRP A CA 1
ATOM 1631 C C . TRP A 1 212 ? 24.333 5.725 -5.687 1.00 93.44 212 TRP A C 1
ATOM 1633 O O . TRP A 1 212 ? 24.934 5.807 -4.618 1.00 93.44 212 TRP A O 1
ATOM 1643 N N . PHE A 1 213 ? 23.428 4.779 -5.940 1.00 92.31 213 PHE A N 1
ATOM 1644 C CA . PHE A 1 213 ? 23.063 3.701 -5.024 1.00 92.31 213 PHE A CA 1
ATOM 1645 C C . PHE A 1 213 ? 23.653 2.377 -5.508 1.00 92.31 213 PHE A C 1
ATOM 1647 O O . PHE A 1 213 ? 23.278 1.867 -6.562 1.00 92.31 213 PHE A O 1
ATOM 1654 N N . ASP A 1 214 ? 24.547 1.785 -4.721 1.00 88.44 214 ASP A N 1
ATOM 1655 C CA . ASP A 1 214 ? 25.194 0.512 -5.058 1.00 88.44 214 ASP A CA 1
ATOM 1656 C C . ASP A 1 214 ? 24.407 -0.713 -4.561 1.00 88.44 214 ASP A C 1
ATOM 1658 O O . ASP A 1 214 ? 24.923 -1.825 -4.555 1.00 88.44 214 ASP A O 1
ATOM 1662 N N . GLY A 1 215 ? 23.166 -0.538 -4.108 1.00 88.12 215 GLY A N 1
ATOM 1663 C CA . GLY A 1 215 ? 22.369 -1.618 -3.528 1.00 88.12 215 GLY A CA 1
ATOM 1664 C C . GLY A 1 215 ? 22.578 -1.822 -2.026 1.00 88.12 215 GLY A C 1
ATOM 1665 O O . GLY A 1 215 ? 21.833 -2.573 -1.400 1.00 88.12 215 GLY A O 1
ATOM 1666 N N . ARG A 1 216 ? 23.566 -1.160 -1.420 1.00 85.69 216 ARG A N 1
ATOM 1667 C CA . ARG A 1 216 ? 23.850 -1.235 0.018 1.00 85.69 216 ARG A CA 1
ATOM 1668 C C . ARG A 1 216 ? 23.943 0.151 0.651 1.00 85.69 216 ARG A C 1
ATOM 1670 O O . ARG A 1 216 ? 23.475 0.349 1.767 1.00 85.69 216 ARG A O 1
ATOM 1677 N N . SER A 1 217 ? 24.546 1.096 -0.054 1.00 84.75 217 SER A N 1
ATOM 1678 C CA . SER A 1 217 ? 24.784 2.465 0.376 1.00 84.75 217 SER A CA 1
ATOM 1679 C C . SER A 1 217 ? 24.526 3.445 -0.763 1.00 84.75 217 SER A C 1
ATOM 1681 O O . SER A 1 217 ? 24.578 3.090 -1.943 1.00 84.75 217 SER A O 1
ATOM 1683 N N . VAL A 1 218 ? 24.224 4.685 -0.395 1.00 88.31 218 VAL A N 1
ATOM 1684 C CA . VAL A 1 218 ? 24.069 5.792 -1.336 1.00 88.31 218 VAL A CA 1
ATOM 1685 C C . VAL A 1 218 ? 25.206 6.774 -1.102 1.00 88.31 218 VAL A C 1
ATOM 1687 O O . VAL A 1 218 ? 25.524 7.106 0.042 1.00 88.31 218 VAL A O 1
ATOM 1690 N N . GLU A 1 219 ? 25.808 7.269 -2.179 1.00 87.19 219 GLU A N 1
ATOM 1691 C CA . GLU A 1 219 ? 26.722 8.404 -2.079 1.00 87.19 219 GLU A CA 1
ATOM 1692 C C . GLU A 1 219 ? 26.026 9.596 -1.392 1.00 87.19 219 GLU A C 1
ATOM 1694 O O . GLU A 1 219 ? 24.876 9.907 -1.687 1.00 87.19 219 GLU A O 1
ATOM 1699 N N . ASN A 1 220 ? 26.735 10.283 -0.494 1.00 84.06 220 ASN A N 1
ATOM 1700 C CA . ASN A 1 220 ? 26.245 11.440 0.271 1.00 84.06 220 ASN A CA 1
ATOM 1701 C C . ASN A 1 220 ? 25.170 11.149 1.347 1.00 84.06 220 ASN A C 1
ATOM 1703 O O . ASN A 1 220 ? 24.771 12.081 2.043 1.00 84.06 220 ASN A O 1
ATOM 1707 N N . GLU A 1 221 ? 24.751 9.893 1.566 1.00 83.44 221 GLU A N 1
ATOM 1708 C CA . GLU A 1 221 ? 23.976 9.510 2.761 1.00 83.44 221 GLU A CA 1
ATOM 1709 C C . GLU A 1 221 ? 24.913 9.175 3.952 1.00 83.44 221 GLU A C 1
ATOM 1711 O O . GLU A 1 221 ? 26.007 8.636 3.751 1.00 83.44 221 GLU A O 1
ATOM 1716 N N . PRO A 1 222 ? 24.526 9.468 5.213 1.00 73.31 222 PRO A N 1
ATOM 1717 C CA . PRO A 1 222 ? 25.306 9.080 6.389 1.00 73.31 222 PRO A CA 1
ATOM 1718 C C . PRO A 1 222 ? 25.455 7.556 6.498 1.00 73.31 222 PRO A C 1
ATOM 1720 O O . PRO A 1 222 ? 24.480 6.813 6.391 1.00 73.31 222 PRO A O 1
ATOM 1723 N N . VAL A 1 223 ? 26.669 7.073 6.770 1.00 59.69 223 VAL A N 1
ATOM 1724 C CA . VAL A 1 223 ? 26.932 5.635 6.936 1.00 59.69 223 VAL A CA 1
ATOM 1725 C C . VAL A 1 223 ? 26.323 5.146 8.254 1.00 59.69 223 VAL A C 1
ATOM 1727 O O . VAL A 1 223 ? 26.758 5.547 9.333 1.00 59.69 223 VAL A O 1
ATOM 1730 N N . HIS A 1 224 ? 25.334 4.251 8.191 1.00 54.69 224 HIS A N 1
ATOM 1731 C CA . HIS A 1 224 ? 24.772 3.611 9.384 1.00 54.69 224 HIS A CA 1
ATOM 1732 C C . HIS A 1 224 ? 25.827 2.751 10.107 1.00 54.69 224 HIS A C 1
ATOM 1734 O O . HIS A 1 224 ? 26.574 2.001 9.474 1.00 54.69 224 HIS A O 1
ATOM 1740 N N . HIS A 1 225 ? 25.847 2.806 11.445 1.00 43.28 225 HIS A N 1
ATOM 1741 C CA . HIS A 1 225 ? 26.844 2.178 12.335 1.00 43.28 225 HIS A CA 1
ATOM 1742 C C . HIS A 1 225 ? 27.000 0.636 12.228 1.00 43.28 225 HIS A C 1
ATOM 1744 O O . HIS A 1 225 ? 27.847 0.075 12.916 1.00 43.28 225 HIS A O 1
ATOM 1750 N N . GLY A 1 226 ? 26.249 -0.049 11.353 1.00 45.19 226 GLY A N 1
ATOM 1751 C CA . GLY A 1 226 ? 26.389 -1.482 11.039 1.00 45.19 226 GLY A CA 1
ATOM 1752 C C . GLY A 1 226 ? 27.018 -1.809 9.672 1.00 45.19 226 GLY A C 1
ATOM 1753 O O . GLY A 1 226 ? 27.252 -2.977 9.385 1.00 45.19 226 GLY A O 1
ATOM 1754 N N . ALA A 1 227 ? 27.298 -0.809 8.824 1.00 44.34 227 ALA A N 1
ATOM 1755 C CA . ALA A 1 227 ? 27.875 -0.998 7.483 1.00 44.34 227 ALA A CA 1
ATOM 1756 C C . ALA A 1 227 ? 29.407 -0.818 7.433 1.00 44.34 227 ALA A C 1
ATOM 1758 O O . ALA A 1 227 ? 30.029 -1.016 6.388 1.00 44.34 227 ALA A O 1
ATOM 1759 N N . ALA A 1 228 ? 30.032 -0.450 8.556 1.00 35.50 228 ALA A N 1
ATOM 1760 C CA . ALA A 1 228 ? 31.474 -0.255 8.644 1.00 35.50 228 ALA A CA 1
ATOM 1761 C C . ALA A 1 228 ? 32.213 -1.598 8.472 1.00 35.50 228 ALA A C 1
ATOM 1763 O O . ALA A 1 228 ? 32.241 -2.422 9.381 1.00 35.50 228 ALA A O 1
ATOM 1764 N N . GLY A 1 229 ? 32.810 -1.812 7.294 1.00 42.75 229 GLY A N 1
ATOM 1765 C CA . GLY A 1 229 ? 33.653 -2.976 6.988 1.00 42.75 229 GLY A CA 1
ATOM 1766 C C . GLY A 1 229 ? 33.043 -4.028 6.053 1.00 42.75 229 GLY A C 1
ATOM 1767 O O . GLY A 1 229 ? 33.719 -5.010 5.757 1.00 42.75 229 GLY A O 1
ATOM 1768 N N . MET A 1 230 ? 31.813 -3.849 5.557 1.00 52.12 230 MET A N 1
ATOM 1769 C CA . MET A 1 230 ? 31.239 -4.739 4.535 1.00 52.12 230 MET A CA 1
ATOM 1770 C C . MET A 1 230 ? 31.574 -4.221 3.129 1.00 52.12 230 MET A C 1
ATOM 1772 O O . MET A 1 230 ? 31.226 -3.091 2.799 1.00 52.12 230 MET A O 1
ATOM 1776 N N . THR A 1 231 ? 32.237 -5.038 2.306 1.00 52.66 231 THR A N 1
ATOM 1777 C CA . THR A 1 231 ? 32.660 -4.676 0.942 1.00 52.66 231 THR A CA 1
ATOM 1778 C C . THR A 1 231 ? 31.713 -5.279 -0.116 1.00 52.66 231 THR A C 1
ATOM 1780 O O . THR A 1 231 ? 31.104 -6.326 0.117 1.00 52.66 231 THR A O 1
ATOM 1783 N N . GLY A 1 232 ? 31.537 -4.588 -1.249 1.00 65.19 232 GLY A N 1
ATOM 1784 C CA . GLY A 1 232 ? 30.811 -5.043 -2.444 1.00 65.19 232 GLY A CA 1
ATOM 1785 C C . GLY A 1 232 ? 29.278 -4.900 -2.438 1.00 65.19 232 GLY A C 1
ATOM 1786 O O . GLY A 1 232 ? 28.569 -5.709 -1.834 1.00 65.19 232 GLY A O 1
ATOM 1787 N N . GLY A 1 233 ? 28.760 -3.911 -3.178 1.00 82.75 233 GLY A N 1
ATOM 1788 C CA . GLY A 1 233 ? 27.355 -3.803 -3.603 1.00 82.75 233 GLY A CA 1
ATOM 1789 C C . GLY A 1 233 ? 27.117 -4.430 -4.987 1.00 82.75 233 GLY A C 1
ATOM 1790 O O . GLY A 1 233 ? 27.696 -5.466 -5.334 1.00 82.75 233 GLY A O 1
ATOM 1791 N N . PHE A 1 234 ? 26.294 -3.791 -5.817 1.00 84.38 234 PHE A N 1
ATOM 1792 C CA . PHE A 1 234 ? 26.194 -4.073 -7.245 1.00 84.38 234 PHE A CA 1
ATOM 1793 C C . PHE A 1 234 ? 27.596 -4.044 -7.873 1.00 84.38 234 PHE A C 1
ATOM 1795 O O . PHE A 1 234 ? 28.404 -3.168 -7.590 1.00 84.38 234 PHE A O 1
ATOM 1802 N N . GLY A 1 235 ? 27.921 -5.054 -8.684 1.00 75.12 235 GLY A N 1
ATOM 1803 C CA . GLY A 1 235 ? 29.221 -5.182 -9.354 1.00 75.12 235 GLY A CA 1
ATOM 1804 C C . GLY A 1 235 ? 30.408 -5.664 -8.502 1.00 75.12 235 GLY A C 1
ATOM 1805 O O . GLY A 1 235 ? 31.417 -6.086 -9.080 1.00 75.12 235 GLY A O 1
ATOM 1806 N N . GLY A 1 236 ? 30.276 -5.708 -7.172 1.00 80.25 236 GLY A N 1
ATOM 1807 C CA . GLY A 1 236 ? 31.307 -6.184 -6.242 1.00 80.25 236 GLY A CA 1
ATOM 1808 C C . GLY A 1 236 ? 32.475 -5.208 -6.045 1.00 80.25 236 GLY A C 1
ATOM 1809 O O . GLY A 1 236 ? 32.364 -4.021 -6.334 1.00 80.25 236 GLY A O 1
ATOM 1810 N N . ASP A 1 237 ? 33.605 -5.712 -5.545 1.00 71.44 237 ASP A N 1
ATOM 1811 C CA . ASP A 1 237 ? 34.786 -4.898 -5.228 1.00 71.44 237 ASP A CA 1
ATOM 1812 C C . ASP A 1 237 ? 35.807 -4.820 -6.378 1.00 71.44 237 ASP A C 1
ATOM 1814 O O . ASP A 1 237 ? 35.944 -5.738 -7.191 1.00 71.44 237 ASP A O 1
ATOM 1818 N N . GLY A 1 238 ? 36.587 -3.734 -6.400 1.00 70.81 238 GLY A N 1
ATOM 1819 C CA . GLY A 1 238 ? 37.752 -3.559 -7.274 1.00 70.81 238 GLY A CA 1
ATOM 1820 C C . GLY A 1 238 ? 37.563 -2.561 -8.423 1.00 70.81 238 GLY A C 1
ATOM 1821 O O . GLY A 1 238 ? 36.476 -2.061 -8.684 1.00 70.81 238 GLY A O 1
ATOM 1822 N N . VAL A 1 239 ? 38.650 -2.277 -9.149 1.00 65.12 239 VAL A N 1
ATOM 1823 C CA . VAL A 1 239 ? 38.717 -1.220 -10.187 1.00 65.12 239 VAL A CA 1
ATOM 1824 C C . VAL A 1 239 ? 37.814 -1.451 -11.406 1.00 65.12 239 VAL A C 1
ATOM 1826 O O . VAL A 1 239 ? 37.610 -0.543 -12.205 1.00 65.12 239 VAL A O 1
ATOM 1829 N N . PHE A 1 240 ? 37.273 -2.660 -11.553 1.00 70.38 240 PHE A N 1
ATOM 1830 C CA . PHE A 1 240 ? 36.396 -3.059 -12.653 1.00 70.38 240 PHE A CA 1
ATOM 1831 C C . PHE A 1 240 ? 34.928 -3.238 -12.230 1.00 70.38 240 PHE A C 1
ATOM 1833 O O . PHE A 1 240 ? 34.116 -3.653 -13.059 1.00 70.38 240 PHE A O 1
ATOM 1840 N N . SER A 1 241 ? 34.570 -2.922 -10.976 1.00 75.75 241 SER A N 1
ATOM 1841 C CA . SER A 1 241 ? 33.199 -3.068 -10.457 1.00 75.75 241 SER A CA 1
ATOM 1842 C C . SER A 1 241 ? 32.172 -2.303 -11.295 1.00 75.75 241 SER A C 1
ATOM 1844 O O . SER A 1 241 ? 31.127 -2.849 -11.636 1.00 75.75 241 SER A O 1
ATOM 1846 N N . PHE A 1 242 ? 32.522 -1.100 -11.764 1.00 74.19 242 PHE A N 1
ATOM 1847 C CA . PHE A 1 242 ? 31.650 -0.254 -12.585 1.00 74.19 242 PHE A CA 1
ATOM 1848 C C . PHE A 1 242 ? 31.181 -0.922 -13.894 1.00 74.19 242 PHE A C 1
ATOM 1850 O O . PHE A 1 242 ? 30.107 -0.603 -14.396 1.00 74.19 242 PHE A O 1
ATOM 1857 N N . MET A 1 243 ? 31.949 -1.870 -14.452 1.00 77.31 243 MET A N 1
ATOM 1858 C CA . MET A 1 243 ? 31.553 -2.622 -15.657 1.00 77.31 243 MET A CA 1
ATOM 1859 C C . MET A 1 243 ? 30.541 -3.736 -15.360 1.00 77.31 243 MET A C 1
ATOM 1861 O O . MET A 1 243 ? 30.036 -4.375 -16.280 1.00 77.31 243 MET A O 1
ATOM 1865 N N . ARG A 1 244 ? 30.275 -4.002 -14.078 1.00 83.31 244 ARG A N 1
ATOM 1866 C CA . ARG A 1 244 ? 29.379 -5.055 -13.589 1.00 83.31 244 ARG A CA 1
ATOM 1867 C C . ARG A 1 244 ? 28.103 -4.502 -12.941 1.00 83.31 244 ARG A C 1
ATOM 1869 O O . ARG A 1 244 ? 27.283 -5.282 -12.473 1.00 83.31 244 ARG A O 1
ATOM 1876 N N . GLU A 1 245 ? 27.927 -3.180 -12.947 1.00 84.50 245 GLU A N 1
ATOM 1877 C CA . GLU A 1 245 ? 26.799 -2.451 -12.340 1.00 84.50 245 GLU A CA 1
ATOM 1878 C C . GLU A 1 245 ? 25.722 -2.011 -13.348 1.00 84.50 245 GLU A C 1
ATOM 1880 O O . GLU A 1 245 ? 24.891 -1.158 -13.042 1.00 84.50 245 GLU A O 1
ATOM 1885 N N . TRP A 1 246 ? 25.723 -2.573 -14.556 1.00 90.56 246 TRP A N 1
ATOM 1886 C CA . TRP A 1 246 ? 24.746 -2.288 -15.615 1.00 90.56 246 TRP A CA 1
ATOM 1887 C C . TRP A 1 246 ? 23.399 -2.926 -15.273 1.00 90.56 246 TRP A C 1
ATOM 1889 O O . TRP A 1 246 ? 23.072 -4.025 -15.721 1.00 90.56 246 TRP A O 1
ATOM 1899 N N . THR A 1 247 ? 22.683 -2.269 -14.368 1.00 93.38 247 THR A N 1
ATOM 1900 C CA . THR A 1 247 ? 21.483 -2.765 -13.697 1.00 93.38 247 THR A CA 1
ATOM 1901 C C . THR A 1 247 ? 20.262 -2.453 -14.542 1.00 93.38 247 THR A C 1
ATOM 1903 O O . THR A 1 247 ? 20.176 -1.372 -15.116 1.00 93.38 247 THR A O 1
ATOM 1906 N N . THR A 1 248 ? 19.308 -3.380 -14.617 1.00 94.75 248 THR A N 1
ATOM 1907 C CA . THR A 1 248 ? 18.038 -3.133 -15.312 1.00 94.75 248 THR A CA 1
ATOM 1908 C C . THR A 1 248 ? 17.367 -1.846 -14.829 1.00 94.75 248 THR A C 1
ATOM 1910 O O . THR A 1 248 ? 17.362 -1.542 -13.633 1.00 94.75 248 THR A O 1
ATOM 1913 N N . ALA A 1 249 ? 16.757 -1.108 -15.757 1.00 94.00 249 ALA A N 1
ATOM 1914 C CA . ALA A 1 249 ? 15.875 -0.008 -15.404 1.00 94.00 249 ALA A CA 1
ATOM 1915 C C . ALA A 1 249 ? 14.499 -0.490 -14.910 1.00 94.00 249 ALA A C 1
ATOM 1917 O O . ALA A 1 249 ? 13.709 0.312 -14.435 1.00 94.00 249 ALA A O 1
ATOM 1918 N N . HIS A 1 250 ? 14.197 -1.786 -14.952 1.00 95.25 250 HIS A N 1
ATOM 1919 C CA . HIS A 1 250 ? 12.893 -2.329 -14.558 1.00 95.25 250 HIS A CA 1
ATOM 1920 C C . HIS A 1 250 ? 12.986 -3.293 -13.371 1.00 95.25 250 HIS A C 1
ATOM 1922 O O . HIS A 1 250 ? 12.460 -4.403 -13.448 1.00 95.25 250 HIS A O 1
ATOM 1928 N N . PRO A 1 251 ? 13.657 -2.935 -12.255 1.00 95.44 251 PRO A N 1
ATOM 1929 C CA . PRO A 1 251 ? 13.710 -3.826 -11.109 1.00 95.44 251 PRO A CA 1
ATOM 1930 C C . PRO A 1 251 ? 12.300 -4.023 -10.543 1.00 95.44 251 PRO A C 1
ATOM 1932 O O . PRO A 1 251 ? 11.446 -3.135 -10.606 1.00 95.44 251 PRO A O 1
ATOM 1935 N N . ARG A 1 252 ? 12.053 -5.193 -9.960 1.00 95.31 252 ARG A N 1
ATOM 1936 C CA . ARG A 1 252 ? 10.739 -5.554 -9.425 1.00 95.31 252 ARG A CA 1
ATOM 1937 C C . ARG A 1 252 ? 10.785 -5.549 -7.905 1.00 95.31 252 ARG A C 1
ATOM 1939 O O . ARG A 1 252 ? 11.656 -6.184 -7.323 1.00 95.31 252 ARG A O 1
ATOM 1946 N N . VAL A 1 253 ? 9.849 -4.844 -7.270 1.00 93.31 253 VAL A N 1
ATOM 1947 C CA . VAL A 1 253 ? 9.666 -4.875 -5.812 1.00 93.31 253 VAL A CA 1
ATOM 1948 C C . VAL A 1 253 ? 8.529 -5.831 -5.489 1.00 93.31 253 VAL A C 1
ATOM 1950 O O . VAL A 1 253 ? 7.419 -5.672 -5.997 1.00 93.31 253 VAL A O 1
ATOM 1953 N N . ASP A 1 254 ? 8.805 -6.833 -4.663 1.00 92.12 254 ASP A N 1
ATOM 1954 C CA . ASP A 1 254 ? 7.789 -7.772 -4.204 1.00 92.12 254 ASP A CA 1
ATOM 1955 C C . ASP A 1 254 ? 6.860 -7.075 -3.193 1.00 92.12 254 ASP A C 1
ATOM 1957 O O . ASP A 1 254 ? 7.325 -6.607 -2.150 1.00 92.12 254 ASP A O 1
ATOM 1961 N N . PRO A 1 255 ? 5.539 -6.993 -3.433 1.00 88.12 255 PRO A N 1
ATOM 1962 C CA . PRO A 1 255 ? 4.656 -6.238 -2.549 1.00 88.12 255 PRO A CA 1
ATOM 1963 C C . PRO A 1 255 ? 4.447 -6.889 -1.169 1.00 88.12 255 PRO A C 1
ATOM 1965 O O . PRO A 1 255 ? 3.966 -6.200 -0.269 1.00 88.12 255 PRO A O 1
ATOM 1968 N N . VAL A 1 256 ? 4.826 -8.160 -0.971 1.00 87.19 256 VAL A N 1
ATOM 1969 C CA . VAL A 1 256 ? 4.728 -8.882 0.315 1.00 87.19 256 VAL A CA 1
ATOM 1970 C C . VAL A 1 256 ? 6.080 -8.936 1.020 1.00 87.19 256 VAL A C 1
ATOM 1972 O O . VAL A 1 256 ? 6.173 -8.483 2.157 1.00 87.19 256 VAL A O 1
ATOM 1975 N N . THR A 1 257 ? 7.133 -9.443 0.368 1.00 88.38 257 THR A N 1
ATOM 1976 C CA . THR A 1 257 ? 8.460 -9.554 1.008 1.00 88.38 257 THR A CA 1
ATOM 1977 C C . THR A 1 257 ? 9.205 -8.221 1.059 1.00 88.38 257 THR A C 1
ATOM 1979 O O . THR A 1 257 ? 10.152 -8.093 1.832 1.00 88.38 257 THR A O 1
ATOM 1982 N N . LYS A 1 258 ? 8.776 -7.234 0.253 1.00 90.00 258 LYS A N 1
ATOM 1983 C CA . LYS A 1 258 ? 9.433 -5.931 0.036 1.00 90.00 258 LYS A CA 1
ATOM 1984 C C . LYS A 1 258 ? 10.848 -6.036 -0.540 1.00 90.00 258 LYS A C 1
ATOM 1986 O O . LYS A 1 258 ? 11.584 -5.052 -0.577 1.00 90.00 258 LYS A O 1
ATOM 1991 N N . GLU A 1 259 ? 11.224 -7.214 -1.031 1.00 93.00 259 GLU A N 1
ATOM 1992 C CA . GLU A 1 259 ? 12.505 -7.417 -1.696 1.00 93.00 259 GLU A CA 1
ATOM 1993 C C . GLU A 1 259 ? 12.539 -6.670 -3.035 1.00 93.00 259 GLU A C 1
ATOM 1995 O O . GLU A 1 259 ? 11.580 -6.733 -3.805 1.00 93.00 259 GLU A O 1
ATOM 2000 N N . LEU A 1 260 ? 13.657 -6.007 -3.334 1.00 94.69 260 LEU A N 1
ATOM 2001 C CA . LEU A 1 260 ? 13.983 -5.517 -4.672 1.00 94.69 260 LEU A CA 1
ATOM 2002 C C . LEU A 1 260 ? 14.745 -6.606 -5.421 1.00 94.69 260 LEU A C 1
ATOM 2004 O O . LEU A 1 260 ? 15.795 -7.067 -4.971 1.00 94.69 260 LEU A O 1
ATOM 2008 N N . ILE A 1 261 ? 14.236 -6.980 -6.586 1.00 96.62 261 ILE A N 1
ATOM 2009 C CA . ILE A 1 261 ? 14.837 -7.951 -7.488 1.00 96.62 261 ILE A CA 1
ATOM 2010 C C . ILE A 1 261 ? 15.337 -7.218 -8.733 1.00 96.62 261 ILE A C 1
ATOM 2012 O O . ILE A 1 261 ? 14.588 -6.466 -9.357 1.00 96.62 261 ILE A O 1
ATOM 2016 N N . ALA A 1 262 ? 16.591 -7.455 -9.115 1.00 96.50 262 ALA A N 1
ATOM 2017 C CA . ALA A 1 262 ? 17.206 -6.839 -10.287 1.00 96.50 262 ALA A CA 1
ATOM 2018 C C . ALA A 1 262 ? 18.167 -7.801 -10.996 1.00 96.50 262 ALA A C 1
ATOM 2020 O O . ALA A 1 262 ? 18.813 -8.633 -10.358 1.00 96.50 262 ALA A O 1
ATOM 2021 N N . PHE A 1 263 ? 18.308 -7.653 -12.314 1.00 95.94 263 PHE A N 1
ATOM 2022 C CA . PHE A 1 263 ? 19.397 -8.266 -13.074 1.00 95.94 263 PHE A CA 1
ATOM 2023 C C . PHE A 1 263 ? 20.406 -7.211 -13.542 1.00 95.94 263 PHE A C 1
ATOM 2025 O O . PHE A 1 263 ? 20.098 -6.018 -13.601 1.00 95.94 263 PHE A O 1
ATOM 2032 N N . HIS A 1 264 ? 21.608 -7.668 -13.895 1.00 94.31 264 HIS A N 1
ATOM 2033 C CA . HIS A 1 264 ? 22.684 -6.844 -14.432 1.00 94.31 264 HIS A CA 1
ATOM 2034 C C . HIS A 1 264 ? 23.257 -7.475 -15.706 1.00 94.31 264 HIS A C 1
ATOM 2036 O O . HIS A 1 264 ? 23.752 -8.605 -15.671 1.00 94.31 264 HIS A O 1
ATOM 2042 N N . SER A 1 265 ? 23.209 -6.752 -16.822 1.00 92.31 265 SER A N 1
ATOM 2043 C CA . SER A 1 265 ? 23.722 -7.210 -18.121 1.00 92.31 265 SER A CA 1
ATOM 2044 C C . SER A 1 265 ? 25.177 -6.791 -18.288 1.00 92.31 265 SER A C 1
ATOM 2046 O O . SER A 1 265 ? 25.488 -5.609 -18.263 1.00 92.31 265 SER A O 1
ATOM 2048 N N . ILE A 1 266 ? 26.089 -7.745 -18.468 1.00 91.31 266 ILE A N 1
ATOM 2049 C CA . ILE A 1 266 ? 27.536 -7.482 -18.504 1.00 91.31 266 ILE A CA 1
ATOM 2050 C C . ILE A 1 266 ? 28.181 -8.025 -19.787 1.00 91.31 266 ILE A C 1
ATOM 2052 O O . ILE A 1 266 ? 27.680 -8.950 -20.423 1.00 91.31 266 ILE A O 1
ATOM 2056 N N . PHE A 1 267 ? 29.343 -7.487 -20.163 1.00 89.88 267 PHE A N 1
ATOM 2057 C CA . PHE A 1 267 ? 30.019 -7.829 -21.429 1.00 89.88 267 PHE A CA 1
ATOM 2058 C C . PHE A 1 267 ? 30.979 -9.028 -21.346 1.00 89.88 267 PHE A C 1
ATOM 2060 O O . PHE A 1 267 ? 31.612 -9.399 -22.335 1.00 89.88 267 PHE A O 1
ATOM 2067 N N . VAL A 1 268 ? 31.088 -9.659 -20.175 1.00 88.69 268 VAL A N 1
ATOM 2068 C CA . VAL A 1 268 ? 31.925 -10.842 -19.916 1.00 88.69 268 VAL A CA 1
ATOM 2069 C C . VAL A 1 268 ? 31.090 -11.945 -19.270 1.00 88.69 268 VAL A C 1
ATOM 2071 O O . VAL A 1 268 ? 30.105 -11.649 -18.600 1.00 88.69 268 VAL A O 1
ATOM 2074 N N . LYS A 1 269 ? 31.456 -13.222 -19.451 1.00 89.56 269 LYS A N 1
ATOM 2075 C CA . LYS A 1 269 ? 30.709 -14.348 -18.854 1.00 89.56 269 LYS A CA 1
ATOM 2076 C C . LYS A 1 269 ? 30.548 -14.152 -17.332 1.00 89.56 269 LYS A C 1
ATOM 2078 O O . LYS A 1 269 ? 31.527 -13.776 -16.687 1.00 89.56 269 LYS A O 1
ATOM 2083 N N . PRO A 1 270 ? 29.357 -14.410 -16.752 1.00 91.69 270 PRO A N 1
ATOM 2084 C CA . PRO A 1 270 ? 28.185 -15.093 -17.332 1.00 91.69 270 PRO A CA 1
ATOM 2085 C C . PRO A 1 270 ? 27.251 -14.230 -18.209 1.00 91.69 270 PRO A C 1
ATOM 2087 O O . PRO A 1 270 ? 26.192 -14.706 -18.588 1.00 91.69 270 PRO A O 1
ATOM 2090 N N . PHE A 1 271 ? 27.616 -12.991 -18.549 1.00 93.69 271 PHE A N 1
ATOM 2091 C CA . PHE A 1 271 ? 26.825 -12.021 -19.332 1.00 93.69 271 PHE A CA 1
ATOM 2092 C C . PHE A 1 271 ? 25.545 -11.501 -18.662 1.00 93.69 271 PHE A C 1
ATOM 2094 O O . PHE A 1 271 ? 25.102 -10.404 -18.989 1.00 93.69 271 PHE A O 1
ATOM 2101 N N . CYS A 1 272 ? 24.996 -12.220 -17.685 1.00 94.69 272 CYS A N 1
ATOM 2102 C CA . CYS A 1 272 ? 23.889 -11.773 -16.851 1.00 94.69 272 CYS A CA 1
ATOM 2103 C C . CYS A 1 272 ? 24.143 -12.153 -15.383 1.00 94.69 272 CYS A C 1
ATOM 2105 O O . CYS A 1 272 ? 24.511 -13.289 -15.065 1.00 94.69 272 CYS A O 1
ATOM 2107 N N . LEU A 1 273 ? 23.985 -11.178 -14.493 1.00 94.50 273 LEU A N 1
ATOM 2108 C CA . LEU A 1 273 ? 24.034 -11.337 -13.042 1.00 94.50 273 LEU A CA 1
ATOM 2109 C C . LEU A 1 273 ? 22.667 -10.999 -12.445 1.00 94.50 273 LEU A C 1
ATOM 2111 O O . LEU A 1 273 ? 21.883 -10.285 -13.061 1.00 94.50 273 LEU A O 1
ATOM 2115 N N . TYR A 1 274 ? 22.392 -11.472 -11.237 1.00 95.56 274 TYR A N 1
ATOM 2116 C CA . TYR A 1 274 ? 21.092 -11.339 -10.588 1.00 95.56 274 TYR A CA 1
ATOM 2117 C C . TYR A 1 274 ? 21.243 -11.031 -9.094 1.00 95.56 274 TYR A C 1
ATOM 2119 O O . TYR A 1 274 ? 22.072 -11.641 -8.414 1.00 95.56 274 TYR A O 1
ATOM 2127 N N . SER A 1 275 ? 20.457 -10.083 -8.585 1.00 95.69 275 SER A N 1
ATOM 2128 C CA . SER A 1 275 ? 20.531 -9.596 -7.205 1.00 95.69 275 SER A CA 1
ATOM 2129 C C . SER A 1 275 ? 19.150 -9.507 -6.549 1.00 95.69 275 SER A C 1
ATOM 2131 O O . SER A 1 275 ? 18.160 -9.191 -7.209 1.00 95.69 275 SER A O 1
ATOM 2133 N N . ILE A 1 276 ? 19.103 -9.761 -5.237 1.00 95.25 276 ILE A N 1
ATOM 2134 C CA . ILE A 1 276 ? 17.913 -9.620 -4.385 1.00 95.25 276 ILE A CA 1
ATOM 2135 C C . ILE A 1 276 ? 18.299 -8.851 -3.123 1.00 95.25 276 ILE A C 1
ATOM 2137 O O . ILE A 1 276 ? 19.232 -9.247 -2.417 1.00 95.25 276 ILE A O 1
ATOM 2141 N N . LEU A 1 277 ? 17.586 -7.765 -2.837 1.00 93.12 277 LEU A N 1
ATOM 2142 C CA . LEU A 1 277 ? 17.826 -6.906 -1.681 1.00 93.12 277 LEU A CA 1
ATOM 2143 C C . LEU A 1 277 ? 16.584 -6.908 -0.778 1.00 93.12 277 LEU A C 1
ATOM 2145 O O . LEU A 1 277 ? 15.528 -6.481 -1.244 1.00 93.12 277 LEU A O 1
ATOM 2149 N N . PRO A 1 278 ? 16.675 -7.348 0.490 1.00 89.50 278 PRO A N 1
ATOM 2150 C CA . PRO A 1 278 ? 15.580 -7.191 1.444 1.00 89.50 278 PRO A CA 1
ATOM 2151 C C . PRO A 1 278 ? 15.351 -5.710 1.792 1.00 89.50 278 PRO A C 1
ATOM 2153 O O . PRO A 1 278 ? 16.237 -4.875 1.608 1.00 89.50 278 PRO A O 1
ATOM 2156 N N . ASP A 1 279 ? 14.167 -5.392 2.312 1.00 83.81 279 ASP A N 1
ATOM 2157 C CA . ASP A 1 279 ? 13.865 -4.081 2.899 1.00 83.81 279 ASP A CA 1
ATOM 2158 C C . ASP A 1 279 ? 14.492 -3.987 4.298 1.00 83.81 279 ASP A C 1
ATOM 2160 O O . ASP A 1 279 ? 14.128 -4.743 5.203 1.00 83.81 279 ASP A O 1
ATOM 2164 N N . SER A 1 280 ? 15.469 -3.092 4.464 1.00 72.06 280 SER A N 1
ATOM 2165 C CA . SER A 1 280 ? 16.211 -2.937 5.719 1.00 72.06 280 SER A CA 1
ATOM 2166 C C . SER A 1 280 ? 15.468 -2.071 6.740 1.00 72.06 280 SER A C 1
ATOM 2168 O O . SER A 1 280 ? 15.736 -2.160 7.938 1.00 72.06 280 SER A O 1
ATOM 2170 N N . ASN A 1 281 ? 14.493 -1.285 6.279 1.00 63.91 281 ASN A N 1
ATOM 2171 C CA . ASN A 1 281 ? 13.662 -0.398 7.087 1.00 63.91 281 ASN A CA 1
ATOM 2172 C C . ASN A 1 281 ? 12.299 -0.997 7.458 1.00 63.91 281 ASN A C 1
ATOM 2174 O O . ASN A 1 281 ? 11.460 -0.305 8.051 1.00 63.91 281 ASN A O 1
ATOM 2178 N N . ALA A 1 282 ? 12.050 -2.265 7.130 1.00 58.22 282 ALA A N 1
ATOM 2179 C CA . ALA A 1 282 ? 10.787 -2.913 7.437 1.00 58.22 282 ALA A CA 1
ATOM 2180 C C . ALA A 1 282 ? 10.542 -2.965 8.959 1.00 58.22 282 ALA A C 1
ATOM 2182 O O . ALA A 1 282 ? 11.144 -3.741 9.696 1.00 58.22 282 ALA A O 1
ATOM 2183 N N . LYS A 1 283 ? 9.613 -2.127 9.438 1.00 45.25 283 LYS A N 1
ATOM 2184 C CA . LYS A 1 283 ? 9.203 -2.040 10.855 1.00 45.25 283 LYS A CA 1
ATOM 2185 C C . LYS A 1 283 ? 8.373 -3.245 11.332 1.00 45.25 283 LYS A C 1
ATOM 2187 O O . LYS A 1 283 ? 8.060 -3.340 12.514 1.00 45.25 283 LYS A O 1
ATOM 2192 N N . VAL A 1 284 ? 7.995 -4.136 10.416 1.00 48.09 284 VAL A N 1
ATOM 2193 C CA . VAL A 1 284 ? 7.254 -5.385 10.649 1.00 48.09 284 VAL A CA 1
ATOM 2194 C C . VAL A 1 284 ? 8.177 -6.538 10.244 1.00 48.09 284 VAL A C 1
ATOM 2196 O O . VAL A 1 284 ? 8.892 -6.372 9.254 1.00 48.09 284 VAL A O 1
ATOM 2199 N N . PRO A 1 285 ? 8.179 -7.694 10.939 1.00 48.56 285 PRO A N 1
ATOM 2200 C CA . PRO A 1 285 ? 8.913 -8.870 10.481 1.00 48.56 285 PRO A CA 1
ATOM 2201 C C . PRO A 1 285 ? 8.531 -9.181 9.030 1.00 48.56 285 PRO A C 1
ATOM 2203 O O . PRO A 1 285 ? 7.377 -9.507 8.744 1.00 48.56 285 PRO A O 1
ATOM 2206 N N . THR A 1 286 ? 9.468 -9.017 8.096 1.00 55.12 286 THR A N 1
ATOM 2207 C CA . THR A 1 286 ? 9.214 -9.350 6.695 1.00 55.12 286 THR A CA 1
ATOM 2208 C C . THR A 1 286 ? 9.096 -10.865 6.575 1.00 55.12 286 THR A C 1
ATOM 2210 O O . THR A 1 286 ? 9.828 -11.612 7.219 1.00 55.12 286 THR A O 1
ATOM 2213 N N . THR A 1 287 ? 8.208 -11.351 5.706 1.00 66.62 287 THR A N 1
ATOM 2214 C CA . THR A 1 287 ? 8.209 -12.767 5.294 1.00 66.62 287 THR A CA 1
ATOM 2215 C C . THR A 1 287 ? 9.372 -13.081 4.344 1.00 66.62 287 THR A C 1
ATOM 2217 O O . THR A 1 287 ? 9.390 -14.144 3.726 1.00 66.62 287 THR A O 1
ATOM 2220 N N . SER A 1 288 ? 10.315 -12.144 4.174 1.00 75.25 288 SER A N 1
ATOM 2221 C CA . SER A 1 288 ? 11.530 -12.350 3.398 1.00 75.25 288 SER A CA 1
ATOM 2222 C C . SER A 1 288 ? 12.320 -13.507 4.014 1.00 75.25 288 SER A C 1
ATOM 2224 O O . SER A 1 288 ? 12.650 -13.460 5.201 1.00 75.25 288 SER A O 1
ATOM 2226 N N . PRO A 1 289 ? 12.686 -14.534 3.233 1.00 79.94 289 PRO A N 1
ATOM 2227 C CA . PRO A 1 289 ? 13.581 -15.582 3.706 1.00 79.94 289 PRO A CA 1
ATOM 2228 C C . PRO A 1 289 ? 15.039 -15.099 3.804 1.00 79.94 289 PRO A C 1
ATOM 2230 O O . PRO A 1 289 ? 15.899 -15.836 4.287 1.00 79.94 289 PRO A O 1
ATOM 2233 N N . LEU A 1 290 ? 15.348 -13.890 3.317 1.00 81.06 290 LEU A N 1
ATOM 2234 C CA . LEU A 1 290 ? 16.684 -13.306 3.344 1.00 81.06 290 LEU A CA 1
ATOM 2235 C C . LEU A 1 290 ? 16.851 -12.333 4.511 1.00 81.06 290 LEU A C 1
ATOM 2237 O O . LEU A 1 290 ? 16.135 -11.339 4.613 1.00 81.06 290 LEU A O 1
ATOM 2241 N N . THR A 1 291 ? 17.873 -12.586 5.329 1.00 73.81 291 THR A N 1
ATOM 2242 C CA . THR A 1 291 ? 18.363 -11.672 6.375 1.00 73.81 291 THR A CA 1
ATOM 2243 C C . THR A 1 291 ? 19.460 -10.729 5.874 1.00 73.81 291 THR A C 1
ATOM 2245 O O . THR A 1 291 ? 19.825 -9.781 6.565 1.00 73.81 291 THR A O 1
ATOM 2248 N N . SER A 1 292 ? 20.001 -10.975 4.677 1.00 82.69 292 SER A N 1
ATOM 2249 C CA . SER A 1 292 ? 21.022 -10.148 4.037 1.00 82.69 292 SER A CA 1
ATOM 2250 C C . SER A 1 292 ? 20.857 -10.131 2.510 1.00 82.69 292 SER A C 1
ATOM 2252 O O . SER A 1 292 ? 20.334 -11.096 1.938 1.00 82.69 292 SER A O 1
ATOM 2254 N N . PRO A 1 293 ? 21.289 -9.052 1.826 1.00 89.56 293 PRO A N 1
ATOM 2255 C CA . PRO A 1 293 ? 21.236 -8.980 0.371 1.00 89.56 293 PRO A CA 1
ATOM 2256 C C . PRO A 1 293 ? 22.058 -10.084 -0.301 1.00 89.56 293 PRO A C 1
ATOM 2258 O O . PRO A 1 293 ? 23.160 -10.418 0.143 1.00 89.56 293 PRO A O 1
ATOM 2261 N N . ARG A 1 294 ? 21.562 -10.597 -1.428 1.00 91.88 294 ARG A N 1
ATOM 2262 C CA . ARG A 1 294 ? 22.319 -11.466 -2.335 1.00 91.88 294 ARG A CA 1
ATOM 2263 C C . ARG A 1 294 ? 22.662 -10.683 -3.589 1.00 91.88 294 ARG A C 1
ATOM 2265 O O . ARG A 1 294 ? 21.776 -10.397 -4.386 1.00 91.88 294 ARG A O 1
ATOM 2272 N N . PHE A 1 295 ? 23.937 -10.362 -3.773 1.00 91.50 295 PHE A N 1
ATOM 2273 C CA . PHE A 1 295 ? 24.405 -9.602 -4.929 1.00 91.50 295 PHE A CA 1
ATOM 2274 C C . PHE A 1 295 ? 25.023 -10.497 -5.997 1.00 91.50 295 PHE A C 1
ATOM 2276 O O . PHE A 1 295 ? 25.734 -11.454 -5.691 1.00 91.50 295 PHE A O 1
ATOM 2283 N N . SER A 1 296 ? 24.838 -10.102 -7.257 1.00 88.56 296 SER A N 1
ATOM 2284 C CA . SER A 1 296 ? 25.637 -10.557 -8.400 1.00 88.56 296 SER A CA 1
ATOM 2285 C C . SER A 1 296 ? 25.701 -12.082 -8.587 1.00 88.56 296 SER A C 1
ATOM 2287 O O . SER A 1 296 ? 26.726 -12.616 -9.018 1.00 88.56 296 SER A O 1
ATOM 2289 N N . MET A 1 297 ? 24.615 -12.799 -8.287 1.00 93.00 297 MET A N 1
ATOM 2290 C CA . MET A 1 297 ? 24.518 -14.237 -8.540 1.00 93.00 297 MET A CA 1
ATOM 2291 C C . MET A 1 297 ? 24.567 -14.501 -10.056 1.00 93.00 297 MET A C 1
ATOM 2293 O O . MET A 1 297 ? 23.874 -13.815 -10.808 1.00 93.00 297 MET A O 1
ATOM 2297 N N . PRO A 1 298 ? 25.375 -15.459 -10.543 1.00 93.69 298 PRO A N 1
ATOM 2298 C CA . PRO A 1 298 ? 25.495 -15.725 -11.973 1.00 93.69 298 PRO A CA 1
ATOM 2299 C C . PRO A 1 298 ? 24.214 -16.352 -12.536 1.00 93.69 298 PRO A C 1
ATOM 2301 O O . PRO A 1 298 ? 23.693 -17.308 -11.966 1.00 93.69 298 PRO A O 1
ATOM 2304 N N . VAL A 1 299 ? 23.751 -15.857 -13.686 1.00 94.62 299 VAL A N 1
ATOM 2305 C CA . VAL A 1 299 ? 22.636 -16.450 -14.439 1.00 94.62 299 VAL A CA 1
ATOM 2306 C C . VAL A 1 299 ? 23.209 -17.335 -15.558 1.00 94.62 299 VAL A C 1
ATOM 2308 O O . VAL A 1 299 ? 23.805 -16.816 -16.506 1.00 94.62 299 VAL A O 1
ATOM 2311 N N . PRO A 1 300 ? 23.101 -18.672 -15.468 1.00 93.38 300 PRO A N 1
ATOM 2312 C CA . PRO A 1 300 ? 23.744 -19.576 -16.417 1.00 93.38 300 PRO A CA 1
ATOM 2313 C C . PRO A 1 300 ? 22.996 -19.658 -17.757 1.00 93.38 300 PRO A C 1
ATOM 2315 O O . PRO A 1 300 ? 21.772 -19.588 -17.823 1.00 93.38 300 PRO A O 1
ATOM 2318 N N . GLY A 1 301 ? 23.739 -19.892 -18.842 1.00 88.75 301 GLY A N 1
ATOM 2319 C CA . GLY A 1 301 ? 23.182 -20.223 -20.164 1.00 88.75 301 GLY A CA 1
ATOM 2320 C C . GLY A 1 301 ? 22.924 -19.042 -21.108 1.00 88.75 301 GLY A C 1
ATOM 2321 O O . GLY A 1 301 ? 22.660 -19.271 -22.292 1.00 88.75 301 GLY A O 1
ATOM 2322 N N . VAL A 1 302 ? 23.106 -17.800 -20.646 1.00 91.38 302 VAL A N 1
ATOM 2323 C CA . VAL A 1 302 ? 23.174 -16.626 -21.531 1.00 91.38 302 VAL A CA 1
ATOM 2324 C C . VAL A 1 302 ? 24.455 -16.718 -22.368 1.00 91.38 302 VAL A C 1
ATOM 2326 O O . VAL A 1 302 ? 25.561 -16.826 -21.838 1.00 91.38 302 VAL A O 1
ATOM 2329 N N . SER A 1 303 ? 24.315 -16.764 -23.693 1.00 84.38 303 SER A N 1
ATOM 2330 C CA . SER A 1 303 ? 25.406 -17.153 -24.605 1.00 84.38 303 SER A CA 1
ATOM 2331 C C . SER A 1 303 ? 26.283 -15.985 -25.072 1.00 84.38 303 SER A C 1
ATOM 2333 O O . SER A 1 303 ? 27.449 -16.189 -25.420 1.00 84.38 303 SER A O 1
ATOM 2335 N N . ALA A 1 304 ? 25.749 -14.764 -25.045 1.00 90.38 304 ALA A N 1
ATOM 2336 C CA . ALA A 1 304 ? 26.421 -13.532 -25.443 1.00 90.38 304 ALA A CA 1
ATOM 2337 C C . ALA A 1 304 ? 25.793 -12.325 -24.719 1.00 90.38 304 ALA A C 1
ATOM 2339 O O . ALA A 1 304 ? 24.684 -12.453 -24.204 1.00 90.38 304 ALA A O 1
ATOM 2340 N N . PRO A 1 305 ? 26.455 -11.154 -24.699 1.00 91.19 305 PRO A N 1
ATOM 2341 C CA . PRO A 1 305 ? 25.855 -9.911 -24.224 1.00 91.19 305 PRO A CA 1
ATOM 2342 C C . PRO A 1 305 ? 24.563 -9.588 -24.989 1.00 91.19 305 PRO A C 1
ATOM 2344 O O . PRO A 1 305 ? 24.567 -9.458 -26.220 1.00 91.19 305 PRO A O 1
ATOM 2347 N N . LYS A 1 306 ? 23.449 -9.484 -24.264 1.00 90.12 306 LYS A N 1
ATOM 2348 C CA . LYS A 1 306 ? 22.124 -9.199 -24.827 1.00 90.12 306 LYS A CA 1
ATOM 2349 C C . LYS A 1 306 ? 21.647 -7.815 -24.421 1.00 90.12 306 LYS A C 1
ATOM 2351 O O . LYS A 1 306 ? 21.940 -7.355 -23.319 1.00 90.12 306 LYS A O 1
ATOM 2356 N N . MET A 1 307 ? 20.871 -7.182 -25.298 1.00 87.75 307 MET A N 1
ATOM 2357 C CA . MET A 1 307 ? 20.062 -6.032 -24.913 1.00 87.75 307 MET A CA 1
ATOM 2358 C C . MET A 1 307 ? 18.774 -6.561 -24.274 1.00 87.75 307 MET A C 1
ATOM 2360 O O . MET A 1 307 ? 17.769 -6.785 -24.943 1.00 87.75 307 MET A O 1
ATOM 2364 N N . MET A 1 308 ? 18.864 -6.863 -22.979 1.00 89.94 308 MET A N 1
ATOM 2365 C CA . MET A 1 308 ? 17.735 -7.270 -22.146 1.00 89.94 308 MET A CA 1
ATOM 2366 C C . MET A 1 308 ? 17.241 -6.038 -21.394 1.00 89.94 308 MET A C 1
ATOM 2368 O O . MET A 1 308 ? 17.966 -5.510 -20.551 1.00 89.94 308 MET A O 1
ATOM 2372 N N . HIS A 1 309 ? 16.045 -5.564 -21.741 1.00 89.94 309 HIS A N 1
ATOM 2373 C CA . HIS A 1 309 ? 15.455 -4.366 -21.141 1.00 89.94 309 HIS A CA 1
ATOM 2374 C C . HIS A 1 309 ? 14.752 -4.696 -19.815 1.00 89.94 309 HIS A C 1
ATOM 2376 O O . HIS A 1 309 ? 15.075 -4.120 -18.776 1.00 89.94 309 HIS A O 1
ATOM 2382 N N . ASP A 1 310 ? 13.867 -5.694 -19.839 1.00 94.69 310 ASP A N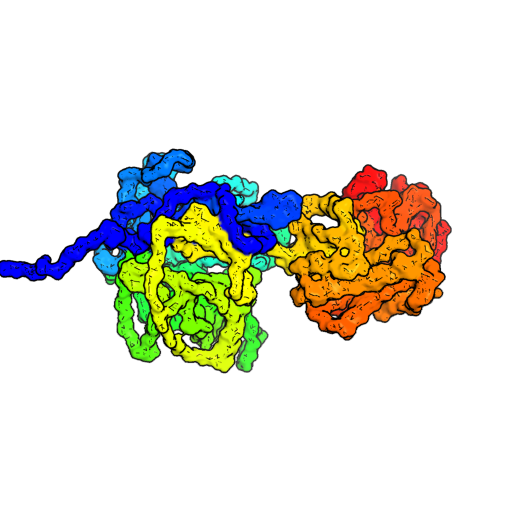 1
ATOM 2383 C CA . ASP A 1 310 ? 13.007 -6.099 -18.723 1.00 94.69 310 ASP A CA 1
ATOM 2384 C C . ASP A 1 310 ? 13.036 -7.628 -18.518 1.00 94.69 310 ASP A C 1
ATOM 2386 O O . ASP A 1 310 ? 13.697 -8.365 -19.256 1.00 94.69 310 ASP A O 1
ATOM 2390 N N . PHE A 1 311 ? 12.350 -8.108 -17.483 1.00 97.06 311 PHE A N 1
ATOM 2391 C CA . PHE A 1 311 ? 12.306 -9.503 -17.062 1.00 97.06 311 PHE A CA 1
ATOM 2392 C C . PHE A 1 311 ? 11.055 -9.796 -16.219 1.00 97.06 311 PHE A C 1
ATOM 2394 O O . PHE A 1 311 ? 10.478 -8.910 -15.593 1.00 97.06 311 PHE A O 1
ATOM 2401 N N . GLY A 1 312 ? 10.633 -11.060 -16.179 1.00 96.19 312 GLY A N 1
ATOM 2402 C CA . GLY A 1 312 ? 9.472 -11.480 -15.393 1.00 96.19 312 GLY A CA 1
ATOM 2403 C C . GLY A 1 312 ? 9.862 -11.917 -13.984 1.00 96.19 312 GLY A C 1
ATOM 2404 O O . GLY A 1 312 ? 10.790 -12.704 -13.822 1.00 96.19 312 GLY A O 1
ATOM 2405 N N . VAL A 1 313 ? 9.122 -11.489 -12.961 1.00 96.81 313 VAL A N 1
ATOM 2406 C CA . VAL A 1 313 ? 9.290 -11.979 -11.581 1.00 96.81 313 VAL A CA 1
ATOM 2407 C C . VAL A 1 313 ? 7.930 -12.313 -10.983 1.00 96.81 313 VAL A C 1
ATOM 2409 O O . VAL A 1 313 ? 7.033 -11.478 -10.985 1.00 96.81 313 VAL A O 1
ATOM 2412 N N . SER A 1 314 ? 7.799 -13.530 -10.470 1.00 95.00 314 SER A N 1
ATOM 2413 C CA . SER A 1 314 ? 6.664 -14.031 -9.685 1.00 95.00 314 SER A CA 1
ATOM 2414 C C . SER A 1 314 ? 7.092 -14.216 -8.227 1.00 95.00 314 SER A C 1
ATOM 2416 O O . SER A 1 314 ? 8.270 -14.026 -7.910 1.00 95.00 314 SER A O 1
ATOM 2418 N N . ARG A 1 315 ? 6.177 -14.608 -7.326 1.00 91.38 315 ARG A N 1
ATOM 2419 C CA . ARG A 1 315 ? 6.486 -14.849 -5.898 1.00 91.38 315 ARG A CA 1
ATOM 2420 C C . ARG A 1 315 ? 7.616 -15.847 -5.678 1.00 91.38 315 ARG A C 1
ATOM 2422 O O . ARG A 1 315 ? 8.399 -15.674 -4.749 1.00 91.38 315 ARG A O 1
ATOM 2429 N N . SER A 1 316 ? 7.711 -16.872 -6.517 1.00 91.81 316 SER A N 1
ATOM 2430 C CA . SER A 1 316 ? 8.670 -17.958 -6.322 1.00 91.81 316 SER A CA 1
ATOM 2431 C C . SER A 1 316 ? 9.645 -18.166 -7.477 1.00 91.81 316 SER A C 1
ATOM 2433 O O . SER A 1 316 ? 10.677 -18.795 -7.251 1.00 91.81 316 SER A O 1
ATOM 2435 N N . HIS A 1 317 ? 9.405 -17.591 -8.661 1.00 94.81 317 HIS A N 1
ATOM 2436 C CA . HIS A 1 317 ? 10.254 -17.755 -9.848 1.00 94.81 317 HIS A CA 1
ATOM 2437 C C . HIS A 1 317 ? 10.605 -16.440 -10.551 1.00 94.81 317 HIS A C 1
ATOM 2439 O O . HIS A 1 317 ? 9.869 -15.455 -10.494 1.00 94.81 317 HIS A O 1
ATOM 2445 N N . THR A 1 318 ? 11.705 -16.473 -11.297 1.00 97.19 318 THR A N 1
ATOM 2446 C CA . THR A 1 318 ? 12.159 -15.403 -12.188 1.00 97.19 318 THR A CA 1
ATOM 2447 C C . THR A 1 318 ? 12.279 -15.934 -13.615 1.00 97.19 318 THR A C 1
ATOM 2449 O O . THR A 1 318 ? 12.699 -17.072 -13.819 1.00 97.19 318 THR A O 1
ATOM 2452 N N . VAL A 1 319 ? 11.920 -15.099 -14.593 1.00 96.25 319 VAL A N 1
ATOM 2453 C CA . VAL A 1 319 ? 11.997 -15.355 -16.035 1.00 96.25 319 VAL A CA 1
ATOM 2454 C C . VAL A 1 319 ? 12.941 -14.339 -16.681 1.00 96.25 319 VAL A C 1
ATOM 2456 O O . VAL A 1 319 ? 12.618 -13.157 -16.786 1.00 96.25 319 VAL A O 1
ATOM 2459 N N . ILE A 1 320 ? 14.104 -14.803 -17.132 1.00 96.06 320 ILE A N 1
ATOM 2460 C CA . ILE A 1 320 ? 15.116 -14.017 -17.845 1.00 96.06 320 ILE A CA 1
ATOM 2461 C C . ILE A 1 320 ? 14.892 -14.113 -19.356 1.00 96.06 320 ILE A C 1
ATOM 2463 O O . ILE A 1 320 ? 14.680 -15.202 -19.888 1.00 96.06 320 ILE A O 1
ATOM 2467 N N . LEU A 1 321 ? 14.963 -12.973 -20.048 1.00 94.31 321 LEU A N 1
ATOM 2468 C CA . LEU A 1 321 ? 14.678 -12.867 -21.479 1.00 94.31 321 LEU A CA 1
ATOM 2469 C C . LEU A 1 321 ? 15.977 -12.850 -22.296 1.00 94.31 321 LEU A C 1
ATOM 2471 O O . LEU A 1 321 ? 16.645 -11.825 -22.411 1.00 94.31 321 LEU A O 1
ATOM 2475 N N . ASP A 1 322 ? 16.335 -13.977 -22.903 1.00 92.25 322 ASP A N 1
ATOM 2476 C CA . ASP A 1 322 ? 17.464 -14.077 -23.829 1.00 92.25 322 ASP A CA 1
ATOM 2477 C C . ASP A 1 322 ? 16.961 -14.066 -25.277 1.00 92.25 322 ASP A C 1
ATOM 2479 O O . ASP A 1 322 ? 16.791 -15.091 -25.941 1.00 92.25 322 ASP A O 1
ATOM 2483 N N . LEU A 1 323 ? 16.686 -12.853 -25.746 1.00 91.94 323 LEU A N 1
ATOM 2484 C CA . LEU A 1 323 ? 16.133 -12.581 -27.067 1.00 91.94 323 LEU A CA 1
ATOM 2485 C C . LEU A 1 323 ? 17.257 -12.448 -28.113 1.00 91.94 323 LEU A C 1
ATOM 2487 O O . LEU A 1 323 ? 18.410 -12.154 -27.760 1.00 91.94 323 LEU A O 1
ATOM 2491 N N . PRO A 1 324 ? 16.975 -12.614 -29.418 1.00 89.12 324 PRO A N 1
ATOM 2492 C CA . PRO A 1 324 ? 17.976 -12.483 -30.477 1.00 89.12 324 PRO A CA 1
ATOM 2493 C C . PRO A 1 324 ? 18.334 -11.012 -30.787 1.00 89.12 324 PRO A C 1
ATOM 2495 O O . PRO A 1 324 ? 18.553 -10.638 -31.933 1.00 89.12 324 PRO A O 1
ATOM 2498 N N . LEU A 1 325 ? 18.421 -10.172 -29.751 1.00 89.62 325 LEU A N 1
ATOM 2499 C CA . LEU A 1 325 ? 18.847 -8.777 -29.801 1.00 89.62 325 LEU A CA 1
ATOM 2500 C C . LEU A 1 325 ? 20.146 -8.622 -28.999 1.00 89.62 325 LEU A C 1
ATOM 2502 O O . LEU A 1 325 ? 20.164 -8.611 -27.767 1.00 89.62 325 LEU A O 1
ATOM 2506 N N . THR A 1 326 ? 21.263 -8.585 -29.715 1.00 89.50 326 THR A N 1
ATOM 2507 C CA . THR A 1 326 ? 22.614 -8.562 -29.137 1.00 89.50 326 THR A CA 1
ATOM 2508 C C . THR A 1 326 ? 23.081 -7.140 -28.882 1.00 89.50 326 THR A C 1
ATOM 2510 O O . THR A 1 326 ? 22.800 -6.261 -29.686 1.00 89.50 326 THR A O 1
ATOM 2513 N N . LEU A 1 327 ? 23.829 -6.930 -27.799 1.00 89.38 327 LEU A N 1
ATOM 2514 C CA . LEU A 1 327 ? 24.574 -5.697 -27.534 1.00 89.38 327 LEU A CA 1
ATOM 2515 C C . LEU A 1 327 ? 26.045 -6.079 -27.363 1.00 89.38 327 LEU A C 1
ATOM 2517 O O . LEU A 1 327 ? 26.550 -6.171 -26.249 1.00 89.38 327 LEU A O 1
ATOM 2521 N N . ASP A 1 328 ? 26.715 -6.395 -28.468 1.00 89.88 328 ASP A N 1
ATOM 2522 C CA . ASP A 1 328 ? 28.038 -7.010 -28.451 1.00 89.88 328 ASP A CA 1
ATOM 2523 C C . ASP A 1 328 ? 29.044 -6.202 -29.283 1.00 89.88 328 ASP A C 1
ATOM 2525 O O . ASP A 1 328 ? 29.021 -6.254 -30.515 1.00 89.88 328 ASP A O 1
ATOM 2529 N N . PRO A 1 329 ? 29.996 -5.496 -28.645 1.00 85.31 329 PRO A N 1
ATOM 2530 C CA . PRO A 1 329 ? 31.047 -4.769 -29.356 1.00 85.31 329 PRO A CA 1
ATOM 2531 C C . PRO A 1 329 ? 31.876 -5.641 -30.312 1.00 85.31 329 PRO A C 1
ATOM 2533 O O . PRO A 1 329 ? 32.439 -5.134 -31.283 1.00 85.31 329 PRO A O 1
ATOM 2536 N N . ARG A 1 330 ? 31.938 -6.962 -30.084 1.00 86.50 330 ARG A N 1
ATOM 2537 C CA . ARG A 1 330 ? 32.657 -7.909 -30.953 1.00 86.50 330 ARG A CA 1
ATOM 2538 C C . ARG A 1 330 ? 31.983 -8.082 -32.315 1.00 86.50 330 ARG A C 1
ATOM 2540 O O . ARG A 1 330 ? 32.642 -8.545 -33.244 1.00 86.50 330 ARG A O 1
ATOM 2547 N N . ASN A 1 331 ? 30.721 -7.672 -32.467 1.00 86.25 331 ASN A N 1
ATOM 2548 C CA . ASN A 1 331 ? 30.019 -7.669 -33.752 1.00 86.25 331 ASN A CA 1
ATOM 2549 C C . ASN A 1 331 ? 30.741 -6.820 -34.808 1.00 86.25 331 ASN A C 1
ATOM 2551 O O . ASN A 1 331 ? 30.758 -7.197 -35.980 1.00 86.25 331 ASN A O 1
ATOM 2555 N N . LEU A 1 332 ? 31.439 -5.755 -34.394 1.00 84.56 332 LEU A N 1
ATOM 2556 C CA . LEU A 1 332 ? 32.197 -4.891 -35.304 1.00 84.56 332 LEU A CA 1
ATOM 2557 C C . LEU A 1 332 ? 33.306 -5.644 -36.055 1.00 84.56 332 LEU A C 1
ATOM 2559 O O . LEU A 1 332 ? 33.594 -5.317 -37.203 1.00 84.56 332 LEU A O 1
ATOM 2563 N N . ILE A 1 333 ? 33.887 -6.690 -35.452 1.00 84.12 333 ILE A N 1
ATOM 2564 C CA . ILE A 1 333 ? 34.894 -7.555 -36.099 1.00 84.12 333 ILE A CA 1
ATOM 2565 C C . ILE A 1 333 ? 34.278 -8.306 -37.290 1.00 84.12 333 ILE A C 1
ATOM 2567 O O . ILE A 1 333 ? 34.964 -8.619 -38.258 1.00 84.12 333 ILE A O 1
ATOM 2571 N N . ARG A 1 334 ? 32.972 -8.581 -37.227 1.00 81.44 334 ARG A N 1
ATOM 2572 C CA . ARG A 1 334 ? 32.198 -9.283 -38.258 1.00 81.44 334 ARG A CA 1
ATOM 2573 C C . ARG A 1 334 ? 31.503 -8.327 -39.233 1.00 81.44 334 ARG A C 1
ATOM 2575 O O . ARG A 1 334 ? 30.725 -8.787 -40.059 1.00 81.44 334 ARG A O 1
ATOM 2582 N N . GLY A 1 335 ? 31.747 -7.017 -39.128 1.00 79.31 335 GLY A N 1
ATOM 2583 C CA . GLY A 1 335 ? 31.070 -6.003 -39.943 1.00 79.31 335 GLY A CA 1
ATOM 2584 C C . GLY A 1 335 ? 29.591 -5.803 -39.592 1.00 79.31 335 GLY A C 1
ATOM 2585 O O . GLY A 1 335 ? 28.839 -5.291 -40.413 1.00 79.31 335 GLY A O 1
ATOM 2586 N N . VAL A 1 336 ? 29.170 -6.213 -38.392 1.00 83.12 336 VAL A N 1
ATOM 2587 C CA . VAL A 1 336 ? 27.792 -6.084 -37.896 1.00 83.12 336 VAL A CA 1
ATOM 2588 C C . VAL A 1 336 ? 27.741 -4.975 -36.830 1.00 83.12 336 VAL A C 1
ATOM 2590 O O . VAL A 1 336 ? 28.705 -4.839 -36.069 1.00 83.12 336 VAL A O 1
ATOM 2593 N N . PRO A 1 337 ? 26.654 -4.181 -36.735 1.00 83.44 337 PRO A N 1
ATOM 2594 C CA . PRO A 1 337 ? 26.494 -3.181 -35.678 1.00 83.44 337 PRO A CA 1
ATOM 2595 C C . PRO A 1 337 ? 26.617 -3.759 -34.261 1.00 83.44 337 PRO A C 1
ATOM 2597 O O . PRO A 1 337 ? 26.346 -4.939 -34.021 1.00 83.44 337 PRO A O 1
ATOM 2600 N N . VAL A 1 338 ? 27.005 -2.908 -33.304 1.00 85.88 338 VAL A N 1
ATOM 2601 C CA . VAL A 1 338 ? 27.164 -3.299 -31.890 1.00 85.88 338 VAL A CA 1
ATOM 2602 C C . VAL A 1 338 ? 25.834 -3.789 -31.322 1.00 85.88 338 VAL A C 1
ATOM 2604 O O . VAL A 1 338 ? 25.796 -4.824 -30.660 1.00 85.88 338 VAL A O 1
ATOM 2607 N N . LEU A 1 339 ? 24.749 -3.071 -31.618 1.00 86.62 339 LEU A N 1
ATOM 2608 C CA . LEU A 1 339 ? 23.385 -3.489 -31.317 1.00 86.62 339 LEU A CA 1
ATOM 2609 C C . LEU A 1 339 ? 22.754 -4.074 -32.586 1.00 86.62 339 LEU A C 1
ATOM 2611 O O . LEU A 1 339 ? 22.573 -3.359 -33.570 1.00 86.62 339 LEU A O 1
ATOM 2615 N N . SER A 1 340 ? 22.465 -5.376 -32.581 1.00 85.31 340 SER A N 1
ATOM 2616 C CA . SER A 1 340 ? 22.022 -6.111 -33.774 1.00 85.31 340 SER A CA 1
ATOM 2617 C C . SER A 1 340 ? 20.956 -7.156 -33.452 1.00 85.31 340 SER A C 1
ATOM 2619 O O . SER A 1 340 ? 21.056 -7.852 -32.436 1.00 85.31 340 SER A O 1
ATOM 2621 N N . TYR A 1 341 ? 19.956 -7.263 -34.329 1.00 86.00 341 TYR A N 1
ATOM 2622 C CA . TYR A 1 341 ? 18.845 -8.210 -34.246 1.00 86.00 341 TYR A CA 1
ATOM 2623 C C . TYR A 1 341 ? 19.017 -9.345 -35.261 1.00 86.00 341 TYR A C 1
ATOM 2625 O O . TYR A 1 341 ? 19.166 -9.084 -36.454 1.00 86.00 341 TYR A O 1
ATOM 2633 N N . ASP A 1 342 ? 18.963 -10.593 -34.797 1.00 84.50 342 ASP A N 1
ATOM 2634 C CA . ASP A 1 342 ? 19.006 -11.786 -35.646 1.00 84.50 342 ASP A CA 1
ATOM 2635 C C . ASP A 1 342 ? 17.615 -12.418 -35.764 1.00 84.50 342 ASP A C 1
ATOM 2637 O O . ASP A 1 342 ? 17.194 -13.208 -34.921 1.00 84.50 342 ASP A O 1
ATOM 2641 N N . SER A 1 343 ? 16.904 -12.104 -36.846 1.00 77.81 343 SER A N 1
ATOM 2642 C CA . SER A 1 343 ? 15.560 -12.641 -37.110 1.00 77.81 343 SER A CA 1
ATOM 2643 C C . SER A 1 343 ? 15.490 -14.172 -37.263 1.00 77.81 343 SER A C 1
ATOM 2645 O O . SER A 1 343 ? 14.395 -14.725 -37.225 1.00 77.81 343 SER A O 1
ATOM 2647 N N . ARG A 1 344 ? 16.624 -14.874 -37.427 1.00 77.44 344 ARG A N 1
ATOM 2648 C CA . ARG A 1 344 ? 16.671 -16.349 -37.510 1.00 77.44 344 ARG A CA 1
ATOM 2649 C C . ARG A 1 344 ? 16.971 -17.020 -36.170 1.00 77.44 344 ARG A C 1
ATOM 2651 O O . ARG A 1 344 ? 16.831 -18.236 -36.056 1.00 77.44 344 ARG A O 1
ATOM 2658 N N . GLY A 1 345 ? 17.436 -16.258 -35.182 1.00 78.56 345 GLY A N 1
ATOM 2659 C CA . GLY A 1 345 ? 17.789 -16.780 -33.866 1.00 78.56 345 GLY A CA 1
ATOM 2660 C C . GLY A 1 345 ? 16.548 -17.052 -33.007 1.00 78.56 345 GLY A C 1
ATOM 2661 O O . GLY A 1 345 ? 15.572 -16.306 -33.098 1.00 78.56 345 GLY A O 1
ATOM 2662 N N . PRO A 1 346 ? 16.555 -18.077 -32.137 1.00 81.50 346 PRO A N 1
ATOM 2663 C CA . PRO A 1 346 ? 15.433 -18.320 -31.238 1.00 81.50 346 PRO A CA 1
ATOM 2664 C C . PRO A 1 346 ? 15.345 -17.233 -30.159 1.00 81.50 346 PRO A C 1
ATOM 2666 O O . PRO A 1 346 ? 16.364 -16.736 -29.667 1.00 81.50 346 PRO A O 1
ATOM 2669 N N . ALA A 1 347 ? 14.123 -16.903 -29.742 1.00 83.50 347 ALA A N 1
ATOM 2670 C CA . ALA A 1 347 ? 13.892 -16.196 -28.486 1.00 83.50 347 ALA A CA 1
ATOM 2671 C C . ALA A 1 347 ? 13.861 -17.215 -27.344 1.00 83.50 347 ALA A C 1
ATOM 2673 O O . ALA A 1 347 ? 13.109 -18.190 -27.415 1.00 83.50 347 ALA A O 1
ATOM 2674 N N . ARG A 1 348 ? 14.682 -17.008 -26.308 1.00 89.25 348 ARG A N 1
ATOM 2675 C CA . ARG A 1 348 ? 14.837 -17.952 -25.195 1.00 89.25 348 ARG A CA 1
ATOM 2676 C C . ARG A 1 348 ? 14.410 -17.333 -23.866 1.00 89.25 348 ARG A C 1
ATOM 2678 O O . ARG A 1 348 ? 14.733 -16.185 -23.576 1.00 89.25 348 ARG A O 1
ATOM 2685 N N . TYR A 1 349 ? 13.737 -18.116 -23.034 1.00 89.62 349 TYR A N 1
ATOM 2686 C CA . TYR A 1 349 ? 13.226 -17.725 -21.723 1.00 89.62 349 TYR A CA 1
ATOM 2687 C C . TYR A 1 349 ? 13.843 -18.627 -20.662 1.00 89.62 349 TYR A C 1
ATOM 2689 O O . TYR A 1 349 ? 13.673 -19.845 -20.699 1.00 89.62 349 TYR A O 1
ATOM 2697 N N . GLY A 1 350 ? 14.598 -18.035 -19.745 1.00 90.88 350 GLY A N 1
ATOM 2698 C CA . GLY A 1 350 ? 15.254 -18.739 -18.654 1.00 90.88 350 GLY A CA 1
ATOM 2699 C C . GLY A 1 350 ? 14.421 -18.646 -17.384 1.00 90.88 350 GLY A C 1
ATOM 2700 O O . GLY A 1 350 ? 14.333 -17.567 -16.808 1.00 90.88 350 GLY A O 1
ATOM 2701 N N . VAL A 1 351 ? 13.827 -19.750 -16.938 1.00 91.50 351 VAL A N 1
ATOM 2702 C CA . VAL A 1 351 ? 12.983 -19.807 -15.737 1.00 91.50 351 VAL A CA 1
ATOM 2703 C C . VAL A 1 351 ? 13.732 -20.505 -14.607 1.00 91.50 351 VAL A C 1
ATOM 2705 O O . VAL A 1 351 ? 14.253 -21.607 -14.791 1.00 91.50 351 VAL A O 1
ATOM 2708 N N . PHE A 1 352 ? 13.777 -19.885 -13.430 1.00 94.44 352 PHE A N 1
ATOM 2709 C CA . PHE A 1 352 ? 14.410 -20.459 -12.240 1.00 94.44 352 PHE A CA 1
ATOM 2710 C C . PHE A 1 352 ? 13.699 -20.032 -10.951 1.00 94.44 352 PHE A C 1
ATOM 2712 O O . PHE A 1 352 ? 13.106 -18.950 -10.916 1.00 94.44 352 PHE A O 1
ATOM 2719 N N . PRO A 1 353 ? 13.769 -20.831 -9.869 1.00 94.25 353 PRO A N 1
ATOM 2720 C CA . PRO A 1 353 ? 13.284 -20.411 -8.560 1.00 94.25 353 PRO A CA 1
ATOM 2721 C C . PRO A 1 353 ? 14.043 -19.172 -8.088 1.00 94.25 353 PRO A C 1
ATOM 2723 O O . PRO A 1 353 ? 15.271 -19.164 -8.106 1.00 94.25 353 PRO A O 1
ATOM 2726 N N . ARG A 1 354 ? 13.331 -18.150 -7.611 1.00 92.44 354 ARG A N 1
ATOM 2727 C CA . ARG A 1 354 ? 13.821 -16.794 -7.312 1.00 92.44 354 ARG A CA 1
ATOM 2728 C C . ARG A 1 354 ? 15.185 -16.768 -6.615 1.00 92.44 354 ARG A C 1
ATOM 2730 O O . ARG A 1 354 ? 16.033 -15.964 -6.976 1.00 92.44 354 ARG A O 1
ATOM 2737 N N . TYR A 1 355 ? 15.418 -17.647 -5.641 1.00 94.12 355 TYR A N 1
ATOM 2738 C CA . TYR A 1 355 ? 16.644 -17.678 -4.829 1.00 94.12 355 TYR A CA 1
ATOM 2739 C C . TYR A 1 355 ? 17.737 -18.638 -5.333 1.00 94.12 355 TYR A C 1
ATOM 2741 O O . TYR A 1 355 ? 18.762 -18.792 -4.663 1.00 94.12 355 TYR A O 1
ATOM 2749 N N . ARG A 1 356 ? 17.511 -19.322 -6.460 1.00 94.25 356 ARG A N 1
ATOM 2750 C CA . ARG A 1 356 ? 18.343 -20.405 -7.008 1.00 94.25 356 ARG A CA 1
ATOM 2751 C C . ARG A 1 356 ? 18.508 -20.276 -8.533 1.00 94.25 356 ARG A C 1
ATOM 2753 O O . ARG A 1 356 ? 18.010 -21.126 -9.274 1.00 94.25 356 ARG A O 1
ATOM 2760 N N . PRO A 1 357 ? 19.219 -19.240 -9.027 1.00 94.69 357 PRO A N 1
ATOM 2761 C CA . PRO A 1 357 ? 19.511 -19.088 -10.459 1.00 94.69 357 PRO A CA 1
ATOM 2762 C C . PRO A 1 357 ? 20.328 -20.245 -11.048 1.00 94.69 357 PRO A C 1
ATOM 2764 O O . PRO A 1 357 ? 20.340 -20.437 -12.259 1.00 94.69 357 PRO A O 1
ATOM 2767 N N . ASP A 1 358 ? 20.975 -21.052 -10.208 1.00 92.38 358 ASP A N 1
ATOM 2768 C CA . ASP A 1 358 ? 21.657 -22.284 -10.599 1.00 92.38 358 ASP A CA 1
ATOM 2769 C C . ASP A 1 358 ? 20.706 -23.383 -11.112 1.00 92.38 358 ASP A C 1
ATOM 2771 O O . ASP A 1 358 ? 21.137 -24.244 -11.873 1.00 92.38 358 ASP A O 1
ATOM 2775 N N . LEU A 1 359 ? 19.413 -23.330 -10.765 1.00 91.88 359 LEU A N 1
ATOM 2776 C CA . LEU A 1 359 ? 18.382 -24.283 -11.206 1.00 91.88 359 LEU A CA 1
ATOM 2777 C C . LEU A 1 359 ? 17.662 -23.835 -12.492 1.00 91.88 359 LEU A C 1
ATOM 2779 O O . LEU A 1 359 ? 16.482 -24.116 -12.696 1.00 91.88 359 LEU A O 1
ATOM 2783 N N . MET A 1 360 ? 18.377 -23.110 -13.350 1.00 91.62 360 MET A N 1
ATOM 2784 C CA . MET A 1 360 ? 17.876 -22.543 -14.600 1.00 91.62 360 MET A CA 1
ATOM 2785 C C . MET A 1 360 ? 17.334 -23.591 -15.576 1.00 91.62 360 MET A C 1
ATOM 2787 O O . MET A 1 360 ? 18.007 -24.572 -15.895 1.00 91.62 360 MET A O 1
ATOM 2791 N N . ARG A 1 361 ? 16.159 -23.308 -16.147 1.00 87.44 361 ARG A N 1
ATOM 2792 C CA . ARG A 1 361 ? 15.562 -24.050 -17.264 1.00 87.44 361 ARG A CA 1
ATOM 2793 C C . ARG A 1 361 ? 15.304 -23.105 -18.434 1.00 87.44 361 ARG A C 1
ATOM 2795 O O . ARG A 1 361 ? 14.637 -22.091 -18.265 1.00 87.44 361 ARG A O 1
ATOM 2802 N N . TRP A 1 362 ? 15.824 -23.443 -19.611 1.00 85.50 362 TRP A N 1
ATOM 2803 C CA . TRP A 1 362 ? 15.659 -22.643 -20.826 1.00 85.50 362 TRP A CA 1
ATOM 2804 C C . TRP A 1 362 ? 14.545 -23.189 -21.717 1.00 85.50 362 TRP A C 1
ATOM 2806 O O . TRP A 1 362 ? 14.424 -24.397 -21.912 1.00 85.50 362 TRP A O 1
ATOM 2816 N N . PHE A 1 363 ? 13.771 -22.268 -22.273 1.00 82.19 363 PHE A N 1
ATOM 2817 C CA . PHE A 1 363 ? 12.603 -22.498 -23.113 1.00 82.19 363 PHE A CA 1
ATOM 2818 C C . PHE A 1 363 ? 12.747 -21.665 -24.384 1.00 82.19 363 PHE A C 1
ATOM 2820 O O . PHE A 1 363 ? 13.139 -20.508 -24.287 1.00 82.19 363 PHE A O 1
ATOM 2827 N N . GLU A 1 364 ? 12.459 -22.214 -25.562 1.00 81.81 364 GLU A N 1
ATOM 2828 C CA . GLU A 1 364 ? 12.702 -21.529 -26.840 1.00 81.81 364 GLU A CA 1
ATOM 2829 C C . GLU A 1 364 ? 11.411 -21.328 -27.636 1.00 81.81 364 GLU A C 1
ATOM 2831 O O . GLU A 1 364 ? 10.520 -22.175 -27.629 1.00 81.81 364 GLU A O 1
ATOM 2836 N N . THR A 1 365 ? 11.329 -20.199 -28.337 1.00 73.88 365 THR A N 1
ATOM 2837 C CA . THR A 1 365 ? 10.249 -19.855 -29.270 1.00 73.88 365 THR A CA 1
ATOM 2838 C C . THR A 1 365 ? 10.830 -19.213 -30.533 1.00 73.88 365 THR A C 1
ATOM 2840 O O . THR A 1 365 ? 12.033 -18.938 -30.612 1.00 73.88 365 THR A O 1
ATOM 2843 N N . SER A 1 366 ? 9.974 -18.954 -31.524 1.00 73.62 366 SER A N 1
ATOM 2844 C CA . SER A 1 366 ? 10.331 -18.162 -32.704 1.00 73.62 366 SER A CA 1
ATOM 2845 C C . SER A 1 366 ? 10.891 -16.790 -32.319 1.00 73.62 366 SER A C 1
ATOM 2847 O O . SER A 1 366 ? 10.493 -16.214 -31.306 1.00 73.62 366 SER A O 1
ATOM 2849 N N . ALA A 1 367 ? 11.775 -16.245 -33.158 1.00 79.19 367 ALA A N 1
ATOM 2850 C CA . ALA A 1 367 ? 12.371 -14.930 -32.955 1.00 79.19 367 ALA A CA 1
ATOM 2851 C C . ALA A 1 367 ? 11.310 -13.864 -32.627 1.00 79.19 367 ALA A C 1
ATOM 2853 O O . ALA A 1 367 ? 10.282 -13.742 -33.294 1.00 79.19 367 ALA A O 1
ATOM 2854 N N . CYS A 1 368 ? 11.567 -13.077 -31.587 1.00 81.00 368 CYS A N 1
ATOM 2855 C CA . CYS A 1 368 ? 10.773 -11.907 -31.233 1.00 81.00 368 CYS A CA 1
ATOM 2856 C C . CYS A 1 368 ? 11.591 -10.964 -30.351 1.00 81.00 368 CYS A C 1
ATOM 2858 O O . CYS A 1 368 ? 12.669 -11.317 -29.868 1.00 81.00 368 CYS A O 1
ATOM 2860 N N . VAL A 1 369 ? 11.055 -9.772 -30.115 1.00 86.12 369 VAL A N 1
ATOM 2861 C CA . VAL A 1 369 ? 11.589 -8.804 -29.157 1.00 86.12 369 VAL A CA 1
ATOM 2862 C C . VAL A 1 369 ? 10.519 -8.515 -28.107 1.00 86.12 369 VAL A C 1
ATOM 2864 O O . VAL A 1 369 ? 9.336 -8.468 -28.417 1.00 86.12 369 VAL A O 1
ATOM 2867 N N . ILE A 1 370 ? 10.921 -8.355 -26.852 1.00 89.25 370 ILE A N 1
ATOM 2868 C CA . ILE A 1 370 ? 10.065 -7.943 -25.742 1.00 89.25 370 ILE A CA 1
ATOM 2869 C C . ILE A 1 370 ? 10.831 -6.839 -25.028 1.00 89.25 370 ILE A C 1
ATOM 2871 O O . ILE A 1 370 ? 11.916 -7.090 -24.502 1.00 89.25 370 ILE A O 1
ATOM 2875 N N . PHE A 1 371 ? 10.277 -5.629 -25.041 1.00 87.62 371 PHE A N 1
ATOM 2876 C CA . PHE A 1 371 ? 10.802 -4.527 -24.242 1.00 87.62 371 PHE A CA 1
ATOM 2877 C C . PHE A 1 371 ? 10.187 -4.546 -22.851 1.00 87.62 371 PHE A C 1
ATOM 2879 O O . PHE A 1 371 ? 10.933 -4.586 -21.880 1.00 87.62 371 PHE A O 1
ATOM 2886 N N . HIS A 1 372 ? 8.857 -4.598 -22.753 1.00 92.12 372 HIS A N 1
ATOM 2887 C CA . HIS A 1 372 ? 8.160 -4.537 -21.471 1.00 92.12 372 HIS A CA 1
ATOM 2888 C C . HIS A 1 372 ? 7.400 -5.821 -21.144 1.00 92.12 372 HIS A C 1
ATOM 2890 O O . HIS A 1 372 ? 6.668 -6.387 -21.962 1.00 92.12 372 HIS A O 1
ATOM 2896 N N . THR A 1 373 ? 7.523 -6.244 -19.893 1.00 94.38 373 THR A N 1
ATOM 2897 C CA . THR A 1 373 ? 6.709 -7.281 -19.270 1.00 94.38 373 THR A CA 1
ATOM 2898 C C . THR A 1 373 ? 5.647 -6.632 -18.385 1.00 94.38 373 THR A C 1
ATOM 2900 O O . THR A 1 373 ? 5.924 -5.735 -17.586 1.00 94.38 373 THR A O 1
ATOM 2903 N N . ALA A 1 374 ? 4.405 -7.080 -18.544 1.00 91.44 374 ALA A N 1
ATOM 2904 C CA . ALA A 1 374 ? 3.260 -6.561 -17.812 1.00 91.44 374 ALA A CA 1
ATOM 2905 C C . ALA A 1 374 ? 3.165 -7.174 -16.409 1.00 91.44 374 ALA A C 1
ATOM 2907 O O . ALA A 1 374 ? 3.002 -6.451 -15.431 1.00 91.44 374 ALA A O 1
ATOM 2908 N N . ASN A 1 375 ? 3.263 -8.503 -16.307 1.00 95.56 375 ASN A N 1
ATOM 2909 C CA . ASN A 1 375 ? 3.216 -9.220 -15.031 1.00 95.56 375 ASN A CA 1
ATOM 2910 C C . ASN A 1 375 ? 3.785 -10.636 -15.153 1.00 95.56 375 ASN A C 1
ATOM 2912 O O . ASN A 1 375 ? 3.834 -11.193 -16.249 1.00 95.56 375 ASN A O 1
ATOM 2916 N N . CYS A 1 376 ? 4.135 -11.247 -14.023 1.00 95.31 376 CYS A N 1
ATOM 2917 C CA . CYS A 1 376 ? 4.546 -12.645 -13.943 1.00 95.31 376 CYS A CA 1
ATOM 2918 C C . CYS A 1 376 ? 4.030 -13.271 -12.636 1.00 95.31 376 CYS A C 1
ATOM 2920 O O . CYS A 1 376 ? 4.141 -12.649 -11.587 1.00 95.31 376 CYS A O 1
ATOM 2922 N N . TRP A 1 377 ? 3.440 -14.469 -12.664 1.00 94.88 377 TRP A N 1
ATOM 2923 C CA . TRP A 1 377 ? 2.881 -15.111 -11.460 1.00 94.88 377 TRP A CA 1
ATOM 2924 C C . TRP A 1 377 ? 2.948 -16.636 -11.512 1.00 94.88 377 TRP A C 1
ATOM 2926 O O . TRP A 1 377 ? 2.989 -17.237 -12.584 1.00 94.88 377 TRP A O 1
ATOM 2936 N N . ASP A 1 378 ? 2.917 -17.260 -10.337 1.00 90.88 378 ASP A N 1
ATOM 2937 C CA . ASP A 1 378 ? 2.901 -18.714 -10.181 1.00 90.88 378 ASP A CA 1
ATOM 2938 C C . ASP A 1 378 ? 1.459 -19.257 -10.135 1.00 90.88 378 ASP A C 1
ATOM 2940 O O . ASP A 1 378 ? 0.558 -18.621 -9.585 1.00 90.88 378 ASP A O 1
ATOM 2944 N N . THR A 1 379 ? 1.223 -20.455 -10.670 1.00 87.50 379 THR A N 1
ATOM 2945 C CA . THR A 1 379 ? -0.042 -21.200 -10.535 1.00 87.50 379 THR A CA 1
ATOM 2946 C C . THR A 1 379 ? 0.249 -22.651 -10.175 1.00 87.50 379 THR A C 1
ATOM 2948 O O . THR A 1 379 ? 1.106 -23.289 -10.786 1.00 87.50 379 THR A O 1
ATOM 2951 N N . ALA A 1 380 ? -0.464 -23.192 -9.186 1.00 76.06 380 ALA A N 1
ATOM 2952 C CA . ALA A 1 380 ? -0.373 -24.609 -8.851 1.00 76.06 380 ALA A CA 1
ATOM 2953 C C . ALA A 1 380 ? -1.112 -25.433 -9.915 1.00 76.06 380 ALA A C 1
ATOM 2955 O O . ALA A 1 380 ? -2.319 -25.276 -10.095 1.00 76.06 380 ALA A O 1
ATOM 2956 N N . THR A 1 381 ? -0.401 -26.311 -10.619 1.00 59.41 381 THR A N 1
ATOM 2957 C CA . THR A 1 381 ? -1.016 -27.243 -11.570 1.00 59.41 381 THR A CA 1
ATOM 2958 C C . THR A 1 381 ? -1.366 -28.552 -10.860 1.00 59.41 381 THR A C 1
ATOM 2960 O O . THR A 1 381 ? -0.528 -29.125 -10.160 1.00 59.41 381 THR A O 1
ATOM 2963 N N . GLN A 1 382 ? -2.608 -29.033 -11.011 1.00 48.59 382 GLN A N 1
ATOM 2964 C CA . GLN A 1 382 ? -2.964 -30.381 -10.553 1.00 48.59 382 GLN A CA 1
ATOM 2965 C C . GLN A 1 382 ? -2.226 -31.424 -11.407 1.00 48.59 382 GLN A C 1
ATOM 2967 O O . GLN A 1 382 ? -2.1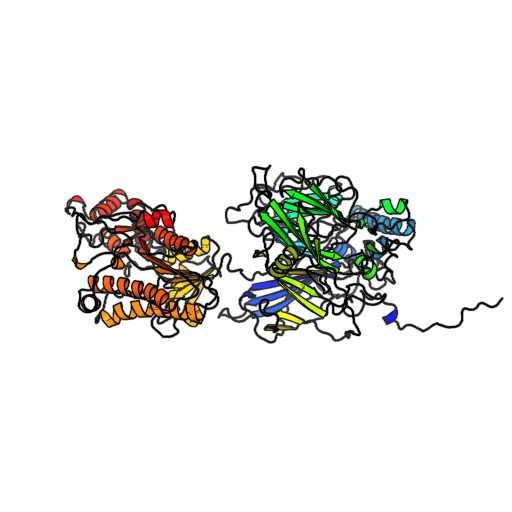05 -31.224 -12.619 1.00 48.59 382 GLN A O 1
ATOM 2972 N N . PRO A 1 383 ? -1.721 -32.519 -10.812 1.00 49.62 383 PRO A N 1
ATOM 2973 C CA . PRO A 1 383 ? -0.995 -33.538 -11.557 1.00 49.62 383 PRO A CA 1
ATOM 2974 C C . PRO A 1 383 ? -1.905 -34.172 -12.617 1.00 49.62 383 PRO A C 1
ATOM 2976 O O . PRO A 1 383 ? -2.913 -34.802 -12.300 1.00 49.62 383 PRO A O 1
ATOM 2979 N N . VAL A 1 384 ? -1.539 -33.994 -13.886 1.00 46.12 384 VAL A N 1
ATOM 2980 C CA . VAL A 1 384 ? -2.163 -34.688 -15.016 1.00 46.12 384 VAL A CA 1
ATOM 2981 C C . VAL A 1 384 ? -1.594 -36.107 -15.038 1.00 46.12 384 VAL A C 1
ATOM 2983 O O . VAL A 1 384 ? -0.404 -36.277 -15.268 1.00 46.12 384 VAL A O 1
ATOM 2986 N N . GLU A 1 385 ? -2.442 -37.082 -14.713 1.00 42.88 385 GLU A N 1
ATOM 2987 C CA . GLU A 1 385 ? -2.279 -38.541 -14.844 1.00 42.88 385 GLU A CA 1
ATOM 2988 C C . GLU A 1 385 ? -0.850 -39.130 -14.738 1.00 42.88 385 GLU A C 1
ATOM 2990 O O . GLU A 1 385 ? -0.053 -39.124 -15.671 1.00 42.88 385 GLU A O 1
ATOM 2995 N N . SER A 1 386 ? -0.607 -39.750 -13.573 1.00 47.91 386 SER A N 1
ATOM 2996 C CA . SER A 1 386 ? 0.383 -40.795 -13.260 1.00 47.91 386 SER A CA 1
ATOM 2997 C C . SER A 1 386 ? 1.836 -40.545 -13.683 1.00 47.91 386 SER A C 1
ATOM 2999 O O . SER A 1 386 ? 2.225 -40.960 -14.765 1.00 47.91 386 SER A O 1
ATOM 3001 N N . HIS A 1 387 ? 2.644 -39.953 -12.787 1.00 47.00 387 HIS A N 1
ATOM 3002 C CA . HIS A 1 387 ? 3.994 -40.433 -12.396 1.00 47.00 387 HIS A CA 1
ATOM 3003 C C . HIS A 1 387 ? 4.779 -39.466 -11.471 1.00 47.00 387 HIS A C 1
ATOM 3005 O O . HIS A 1 387 ? 5.895 -39.804 -11.082 1.00 47.00 387 HIS A O 1
ATOM 3011 N N . SER A 1 388 ? 4.233 -38.316 -11.047 1.00 43.75 388 SER A N 1
ATOM 3012 C CA . SER A 1 388 ? 4.874 -37.447 -10.038 1.00 43.75 388 SER A CA 1
ATOM 3013 C C . SER A 1 388 ? 3.980 -37.202 -8.812 1.00 43.75 388 SER A C 1
ATOM 3015 O O . SER A 1 388 ? 2.801 -36.884 -8.936 1.00 43.75 388 SER A O 1
ATOM 3017 N N . GLU A 1 389 ? 4.546 -37.365 -7.610 1.00 44.78 389 GLU A N 1
ATOM 3018 C CA . GLU A 1 389 ? 3.855 -37.214 -6.312 1.00 44.78 389 GLU A CA 1
ATOM 3019 C C . GLU A 1 389 ? 3.801 -35.757 -5.799 1.00 44.78 389 GLU A C 1
ATOM 3021 O O . GLU A 1 389 ? 3.306 -35.503 -4.703 1.00 44.78 389 GLU A O 1
ATOM 3026 N N . SER A 1 390 ? 4.285 -34.777 -6.572 1.00 46.75 390 SER A N 1
ATOM 3027 C CA . SER A 1 390 ? 4.323 -33.362 -6.175 1.00 46.75 390 SER A CA 1
ATOM 3028 C C . SER A 1 390 ? 3.605 -32.464 -7.191 1.00 46.75 390 SER A C 1
ATOM 3030 O O . SER A 1 390 ? 3.875 -32.611 -8.386 1.00 46.75 390 SER A O 1
ATOM 3032 N N . PRO A 1 391 ? 2.755 -31.510 -6.756 1.00 54.97 391 PRO A N 1
ATOM 3033 C CA . PRO A 1 391 ? 2.162 -30.520 -7.653 1.00 54.97 391 PRO A CA 1
ATOM 3034 C C . PRO A 1 391 ? 3.272 -29.730 -8.358 1.00 54.97 391 PRO A C 1
ATOM 3036 O O . PRO A 1 391 ? 4.170 -29.194 -7.708 1.00 54.97 391 PRO A O 1
ATOM 3039 N N . GLU A 1 392 ? 3.240 -29.688 -9.690 1.00 67.31 392 GLU A N 1
ATOM 3040 C CA . GLU A 1 392 ? 4.185 -28.893 -10.476 1.00 67.31 392 GLU A CA 1
ATOM 3041 C C . GLU A 1 392 ? 3.719 -27.427 -10.453 1.00 67.31 392 GLU A C 1
ATOM 3043 O O . GLU A 1 392 ? 2.523 -27.153 -10.577 1.00 67.31 392 GLU A O 1
ATOM 3048 N N . THR A 1 393 ? 4.632 -26.476 -10.249 1.00 81.19 393 THR A N 1
ATOM 3049 C CA . THR A 1 393 ? 4.318 -25.039 -10.304 1.00 81.19 393 THR A CA 1
ATOM 3050 C C . THR A 1 393 ? 4.479 -24.548 -11.734 1.00 81.19 393 THR A C 1
ATOM 3052 O O . THR A 1 393 ? 5.564 -24.659 -12.307 1.00 81.19 393 THR A O 1
ATOM 3055 N N . SER A 1 394 ? 3.418 -23.975 -12.296 1.00 85.44 394 SER A N 1
ATOM 3056 C CA . SER A 1 394 ? 3.474 -23.284 -13.581 1.00 85.44 394 SER A CA 1
ATOM 3057 C C . SER A 1 394 ? 3.804 -21.805 -13.377 1.00 85.44 394 SER A C 1
ATOM 3059 O O . SER A 1 394 ? 3.246 -21.165 -12.487 1.00 85.44 394 SER A O 1
ATOM 3061 N N . VAL A 1 395 ? 4.691 -21.252 -14.202 1.00 90.12 395 VAL A N 1
ATOM 3062 C CA . VAL A 1 395 ? 5.068 -19.829 -14.184 1.00 90.12 395 VAL A CA 1
ATOM 3063 C C . VAL A 1 395 ? 4.455 -19.152 -15.397 1.00 90.12 395 VAL A C 1
ATOM 3065 O O . VAL A 1 395 ? 4.664 -19.580 -16.529 1.00 90.12 395 VAL A O 1
ATOM 3068 N N . ASN A 1 396 ? 3.707 -18.086 -15.169 1.00 91.00 396 ASN A N 1
ATOM 3069 C CA . ASN A 1 396 ? 2.982 -17.353 -16.193 1.00 91.00 396 ASN A CA 1
ATOM 3070 C C . ASN A 1 396 ? 3.626 -15.992 -16.422 1.00 91.00 396 ASN A C 1
ATOM 3072 O O . ASN A 1 396 ? 4.014 -15.337 -15.460 1.00 91.00 396 ASN A O 1
ATOM 3076 N N . LEU A 1 397 ? 3.690 -15.539 -17.671 1.00 92.00 397 LEU A N 1
ATOM 3077 C CA . LEU A 1 397 ? 4.253 -14.246 -18.051 1.00 92.00 397 LEU A CA 1
ATOM 3078 C C . LEU A 1 397 ? 3.323 -13.538 -19.038 1.00 92.00 397 LEU A C 1
ATOM 3080 O O . LEU A 1 397 ? 2.944 -14.095 -20.066 1.00 92.00 397 LEU A O 1
ATOM 3084 N N . LEU A 1 398 ? 3.011 -12.279 -18.744 1.00 92.25 398 LEU A N 1
ATOM 3085 C CA . LEU A 1 398 ? 2.388 -11.344 -19.674 1.00 92.25 398 LEU A CA 1
ATOM 3086 C C . LEU A 1 398 ? 3.435 -10.354 -20.171 1.00 92.25 398 LEU A C 1
ATOM 3088 O O . LEU A 1 398 ? 4.107 -9.714 -19.362 1.00 92.25 398 LEU A O 1
ATOM 3092 N N . ALA A 1 399 ? 3.570 -10.201 -21.486 1.00 91.62 399 ALA A N 1
ATOM 3093 C CA . ALA A 1 399 ? 4.590 -9.337 -22.077 1.00 91.62 399 ALA A CA 1
ATOM 3094 C C . ALA A 1 399 ? 4.157 -8.713 -23.406 1.00 91.62 399 ALA A C 1
ATOM 3096 O O . ALA A 1 399 ? 3.431 -9.335 -24.180 1.00 91.62 399 ALA A O 1
ATOM 3097 N N . CYS A 1 400 ? 4.635 -7.501 -23.687 1.00 88.31 400 CYS A N 1
ATOM 3098 C CA . CYS A 1 400 ? 4.464 -6.841 -24.977 1.00 88.31 400 CYS A CA 1
ATOM 3099 C C . CYS A 1 400 ? 5.468 -7.438 -25.972 1.00 88.31 400 CYS A C 1
ATOM 3101 O O . CYS A 1 400 ? 6.668 -7.176 -25.898 1.00 88.31 400 CYS A O 1
ATOM 3103 N N . ARG A 1 401 ? 4.987 -8.307 -26.869 1.00 85.31 401 ARG A N 1
ATOM 3104 C CA . ARG A 1 401 ? 5.806 -8.977 -27.889 1.00 85.31 401 ARG A CA 1
ATOM 3105 C C . ARG A 1 401 ? 5.778 -8.166 -29.177 1.00 85.31 401 ARG A C 1
ATOM 3107 O O . ARG A 1 401 ? 4.707 -7.961 -29.752 1.00 85.31 401 ARG A O 1
ATOM 3114 N N . LEU A 1 402 ? 6.965 -7.806 -29.648 1.00 81.06 402 LEU A N 1
ATOM 3115 C CA . LEU A 1 402 ? 7.242 -7.252 -30.962 1.00 81.06 402 LEU A CA 1
ATOM 3116 C C . LEU A 1 402 ? 7.775 -8.345 -31.887 1.00 81.06 402 LEU A C 1
ATOM 3118 O O . LEU A 1 402 ? 8.588 -9.183 -31.483 1.00 81.06 402 LEU A O 1
ATOM 3122 N N . THR A 1 403 ? 7.359 -8.318 -33.148 1.00 75.25 403 THR A N 1
ATOM 3123 C CA . THR A 1 403 ? 7.847 -9.275 -34.152 1.00 75.25 403 THR A CA 1
ATOM 3124 C C . THR A 1 403 ? 9.268 -8.964 -34.635 1.00 75.25 403 THR A C 1
ATOM 3126 O O . THR A 1 403 ? 9.955 -9.863 -35.108 1.00 75.25 403 THR A O 1
ATOM 3129 N N . SER A 1 404 ? 9.759 -7.730 -34.460 1.00 75.50 404 SER A N 1
ATOM 3130 C CA . SER A 1 404 ? 11.129 -7.330 -34.816 1.00 75.50 404 SER A CA 1
ATOM 3131 C C . SER A 1 404 ? 11.702 -6.249 -33.882 1.00 75.50 404 SER A C 1
ATOM 3133 O O . SER A 1 404 ? 11.026 -5.763 -32.977 1.00 75.50 404 SER A O 1
ATOM 3135 N N . ALA A 1 405 ? 12.960 -5.853 -34.110 1.00 78.38 405 ALA A N 1
ATOM 3136 C CA . ALA A 1 405 ? 13.636 -4.768 -33.388 1.00 78.38 405 ALA A CA 1
ATOM 3137 C C . ALA A 1 405 ? 13.434 -3.370 -34.013 1.00 78.38 405 ALA A C 1
ATOM 3139 O O . ALA A 1 405 ? 14.200 -2.451 -33.723 1.00 78.38 405 ALA A O 1
ATOM 3140 N N . SER A 1 406 ? 12.437 -3.185 -34.879 1.00 75.94 406 SER A N 1
ATOM 3141 C CA . SER A 1 406 ? 12.183 -1.937 -35.618 1.00 75.94 406 SER A CA 1
ATOM 3142 C C . SER A 1 406 ? 12.080 -0.677 -34.755 1.00 75.94 406 SER A C 1
ATOM 3144 O O . SER A 1 406 ? 12.514 0.397 -35.180 1.00 75.94 406 SER A O 1
ATOM 3146 N N . MET A 1 407 ? 11.566 -0.798 -33.527 1.00 75.75 407 MET A N 1
ATOM 3147 C CA . MET A 1 407 ? 11.484 0.299 -32.559 1.00 75.75 407 MET A CA 1
ATOM 3148 C C . MET A 1 407 ? 12.864 0.900 -32.253 1.00 75.75 407 MET A C 1
ATOM 3150 O O . MET A 1 407 ? 12.991 2.119 -32.154 1.00 75.75 407 MET A O 1
ATOM 3154 N N . VAL A 1 408 ? 13.906 0.064 -32.174 1.00 78.38 408 VAL A N 1
ATOM 3155 C CA . VAL A 1 408 ? 15.290 0.498 -31.925 1.00 78.38 408 VAL A CA 1
ATOM 3156 C C . VAL A 1 408 ? 15.809 1.356 -33.078 1.00 78.38 408 VAL A C 1
ATOM 3158 O O . VAL A 1 408 ? 16.452 2.374 -32.860 1.00 78.38 408 VAL A O 1
ATOM 3161 N N . PHE A 1 409 ? 15.521 0.971 -34.321 1.00 79.19 409 PHE A N 1
ATOM 3162 C CA . PHE A 1 409 ? 15.989 1.712 -35.496 1.00 79.19 409 PHE A CA 1
ATOM 3163 C C . PHE A 1 409 ? 15.185 3.000 -35.702 1.00 79.19 409 PHE A C 1
ATOM 3165 O O . PHE A 1 409 ? 15.760 4.068 -35.925 1.00 79.19 409 PHE A O 1
ATOM 3172 N N . SER A 1 410 ? 13.863 2.922 -35.534 1.00 75.06 410 SER A N 1
ATOM 3173 C CA . SER A 1 410 ? 12.954 4.062 -35.691 1.00 75.06 410 SER A CA 1
ATOM 3174 C C . SER A 1 410 ? 13.247 5.172 -34.676 1.00 75.06 410 SER A C 1
ATOM 3176 O O . SER A 1 410 ? 13.239 6.345 -35.040 1.00 75.06 410 SER A O 1
ATOM 3178 N N . ALA A 1 411 ? 13.603 4.824 -33.432 1.00 76.56 411 ALA A N 1
ATOM 3179 C CA . ALA A 1 411 ? 13.970 5.786 -32.387 1.00 76.56 411 ALA A CA 1
ATOM 3180 C C . ALA A 1 411 ? 15.280 6.559 -32.665 1.00 76.56 411 ALA A C 1
ATOM 3182 O O . ALA A 1 411 ? 15.518 7.608 -32.058 1.00 76.56 411 ALA A O 1
ATOM 3183 N N . GLY A 1 412 ? 16.107 6.075 -33.598 1.00 76.44 412 GLY A N 1
ATOM 3184 C CA . GLY A 1 412 ? 17.264 6.785 -34.154 1.00 76.44 412 GLY A CA 1
ATOM 3185 C C . GLY A 1 412 ? 17.006 7.433 -35.516 1.00 76.44 412 GLY A C 1
ATOM 3186 O O . GLY A 1 412 ? 17.956 7.872 -36.155 1.00 76.44 412 GLY A O 1
ATOM 3187 N N . ASN A 1 413 ? 15.755 7.440 -35.996 1.00 75.94 413 ASN A N 1
ATOM 3188 C CA . ASN A 1 413 ? 15.385 7.842 -37.357 1.00 75.94 413 ASN A CA 1
ATOM 3189 C C . ASN A 1 413 ? 16.203 7.107 -38.443 1.00 75.94 413 ASN A C 1
ATOM 3191 O O . ASN A 1 413 ? 16.598 7.687 -39.459 1.00 75.94 413 ASN A O 1
ATOM 3195 N N . LEU A 1 414 ? 16.488 5.823 -38.205 1.00 76.56 414 LEU A N 1
ATOM 3196 C CA . LEU A 1 414 ? 17.237 4.947 -39.102 1.00 76.56 414 LEU A CA 1
ATOM 3197 C C . LEU A 1 414 ? 16.296 3.968 -39.811 1.00 76.56 414 LEU A C 1
ATOM 3199 O O . LEU A 1 414 ? 15.284 3.560 -39.237 1.00 76.56 414 LEU A O 1
ATOM 3203 N N . PRO A 1 415 ? 16.620 3.552 -41.050 1.00 70.31 415 PRO A N 1
ATOM 3204 C CA . PRO A 1 415 ? 15.858 2.512 -41.723 1.00 70.31 415 PRO A CA 1
ATOM 3205 C C . PRO A 1 415 ? 15.984 1.196 -40.950 1.00 70.31 415 PRO A C 1
ATOM 3207 O O . PRO A 1 415 ? 17.086 0.786 -40.576 1.00 70.31 415 PRO A O 1
ATOM 3210 N N . THR A 1 416 ? 14.856 0.522 -40.741 1.00 69.06 416 THR A N 1
ATOM 3211 C CA . THR A 1 416 ? 14.851 -0.828 -40.171 1.00 69.06 416 THR A CA 1
ATOM 3212 C C . THR A 1 416 ? 15.543 -1.779 -41.156 1.00 69.06 416 THR A C 1
ATOM 3214 O O . THR A 1 416 ? 15.228 -1.731 -42.350 1.00 69.06 416 THR A O 1
ATOM 3217 N N . PRO A 1 417 ? 16.491 -2.626 -40.713 1.00 65.75 417 PRO A N 1
ATOM 3218 C CA . PRO A 1 417 ? 17.121 -3.614 -41.580 1.00 65.75 417 PRO A CA 1
ATOM 3219 C C . PRO A 1 417 ? 16.073 -4.517 -42.232 1.00 65.75 417 PRO A C 1
ATOM 3221 O O . PRO A 1 417 ? 15.111 -4.921 -41.578 1.00 65.75 417 PRO A O 1
ATOM 3224 N N . ALA A 1 418 ? 16.261 -4.849 -43.512 1.00 62.31 418 ALA A N 1
ATOM 3225 C CA . ALA A 1 418 ? 15.399 -5.818 -44.179 1.00 62.31 418 ALA A CA 1
ATOM 3226 C C . ALA A 1 418 ? 15.473 -7.152 -43.423 1.00 62.31 418 ALA A C 1
ATOM 3228 O O . ALA A 1 418 ? 16.568 -7.679 -43.215 1.00 62.31 418 ALA A O 1
ATOM 3229 N N . ALA A 1 419 ? 14.319 -7.675 -43.000 1.00 62.16 419 ALA A N 1
ATOM 3230 C CA . ALA A 1 419 ? 14.251 -9.005 -42.411 1.00 62.16 419 ALA A CA 1
ATOM 3231 C C . ALA A 1 419 ? 14.799 -10.026 -43.415 1.00 62.16 419 ALA A C 1
ATOM 3233 O O . ALA A 1 419 ? 14.521 -9.935 -44.617 1.00 62.16 419 ALA A O 1
ATOM 3234 N N . GLU A 1 420 ? 15.593 -10.986 -42.940 1.00 64.81 420 GLU A N 1
ATOM 3235 C CA . GLU A 1 420 ? 16.029 -12.067 -43.816 1.00 64.81 420 GLU A CA 1
ATOM 3236 C C . GLU A 1 420 ? 14.804 -12.888 -44.275 1.00 64.81 420 GLU A C 1
ATOM 3238 O O . GLU A 1 420 ? 13.866 -13.064 -43.491 1.00 64.81 420 GLU A O 1
ATOM 3243 N N . PRO A 1 421 ? 14.771 -13.393 -45.524 1.00 59.66 421 PRO A N 1
ATOM 3244 C CA . PRO A 1 421 ? 13.627 -14.147 -46.026 1.00 59.66 421 PRO A CA 1
ATOM 3245 C C . PRO A 1 421 ? 13.372 -15.397 -45.172 1.00 59.66 421 PRO A C 1
ATOM 3247 O O . PRO A 1 421 ? 14.213 -16.293 -45.110 1.00 59.66 421 PRO A O 1
ATOM 3250 N N . VAL A 1 422 ? 12.198 -15.473 -44.546 1.00 58.84 422 VAL A N 1
ATOM 3251 C CA . VAL A 1 422 ? 11.692 -16.676 -43.865 1.00 58.84 422 VAL A CA 1
ATOM 3252 C C . VAL A 1 422 ? 10.638 -17.367 -44.739 1.00 58.84 422 VAL A C 1
ATOM 3254 O O . VAL A 1 422 ? 10.010 -16.695 -45.566 1.00 58.84 422 VAL A O 1
ATOM 3257 N N . PRO A 1 423 ? 10.424 -18.694 -44.610 1.00 52.88 423 PRO A N 1
ATOM 3258 C CA . PRO A 1 423 ? 9.355 -19.370 -45.340 1.00 52.88 423 PRO A CA 1
ATOM 3259 C C . PRO A 1 423 ? 7.995 -18.688 -45.081 1.00 52.88 423 PRO A C 1
ATOM 3261 O O . PRO A 1 423 ? 7.769 -18.226 -43.960 1.00 52.88 423 PRO A O 1
ATOM 3264 N N . PRO A 1 424 ? 7.077 -18.619 -46.067 1.00 52.09 424 PRO A N 1
ATOM 3265 C CA . PRO A 1 424 ? 5.816 -17.875 -45.945 1.00 52.09 424 PRO A CA 1
ATOM 3266 C C . PRO A 1 424 ? 4.957 -18.275 -44.739 1.00 52.09 424 PRO A C 1
ATOM 3268 O O . PRO A 1 424 ? 4.238 -17.443 -44.195 1.00 52.09 424 PRO A O 1
ATOM 3271 N N . GLU A 1 425 ? 5.053 -19.532 -44.301 1.00 44.72 425 GLU A N 1
ATOM 3272 C CA . GLU A 1 425 ? 4.378 -20.059 -43.108 1.00 44.72 425 GLU A CA 1
ATOM 3273 C C . GLU A 1 425 ? 4.883 -19.477 -41.772 1.00 44.72 425 GLU A C 1
ATOM 3275 O O . GLU A 1 425 ? 4.164 -19.546 -40.779 1.00 44.72 425 GLU A O 1
ATOM 3280 N N . TYR A 1 426 ? 6.075 -18.868 -41.749 1.00 47.84 426 TYR A N 1
ATOM 3281 C CA . TYR A 1 426 ? 6.688 -18.221 -40.578 1.00 47.84 426 TYR A CA 1
ATOM 3282 C C . TYR A 1 426 ? 6.770 -16.690 -40.707 1.00 47.84 426 TYR A C 1
ATOM 3284 O O . TYR A 1 426 ? 7.307 -16.022 -39.824 1.00 47.84 426 TYR A O 1
ATOM 3292 N N . ALA A 1 427 ? 6.266 -16.120 -41.805 1.00 52.25 427 ALA A N 1
ATOM 3293 C CA . ALA A 1 427 ? 6.274 -14.681 -42.033 1.00 52.25 427 ALA A CA 1
ATOM 3294 C C . ALA A 1 427 ? 5.164 -13.997 -41.210 1.00 52.25 427 ALA A C 1
ATOM 3296 O O . ALA A 1 427 ? 3.986 -14.036 -41.570 1.00 52.25 427 ALA A O 1
ATOM 3297 N N . GLU A 1 428 ? 5.541 -13.354 -40.103 1.00 57.06 428 GLU A N 1
ATOM 3298 C CA . GLU A 1 428 ? 4.644 -12.509 -39.308 1.00 57.06 428 GLU A CA 1
ATOM 3299 C C . GLU A 1 428 ? 4.718 -11.041 -39.769 1.00 57.06 428 GLU A C 1
ATOM 3301 O O . GLU A 1 428 ? 5.791 -10.519 -40.071 1.00 57.06 428 GLU A O 1
ATOM 3306 N N . GLU A 1 429 ? 3.569 -10.359 -39.818 1.00 61.28 429 GLU A N 1
ATOM 3307 C CA . GLU A 1 429 ? 3.530 -8.907 -40.032 1.00 61.28 429 GLU A CA 1
ATOM 3308 C C . GLU A 1 429 ? 4.136 -8.158 -38.836 1.00 61.28 429 GLU A C 1
ATOM 3310 O O . GLU A 1 429 ? 4.211 -8.668 -37.715 1.00 61.28 429 GLU A O 1
ATOM 3315 N N . GLU A 1 430 ? 4.555 -6.915 -39.061 1.00 67.00 430 GLU A N 1
ATOM 3316 C CA . GLU A 1 430 ? 5.098 -6.083 -37.995 1.00 67.00 430 GLU A CA 1
ATOM 3317 C C . GLU A 1 430 ? 4.011 -5.694 -36.984 1.00 67.00 430 GLU A C 1
ATOM 3319 O O . GLU A 1 430 ? 3.035 -5.036 -37.338 1.00 67.00 430 GLU A O 1
ATOM 3324 N N . GLN A 1 431 ? 4.143 -6.154 -35.736 1.00 70.88 431 GLN A N 1
ATOM 3325 C CA . GLN A 1 431 ? 3.106 -6.025 -34.708 1.00 70.88 431 GLN A CA 1
ATOM 3326 C C . GLN A 1 431 ? 3.733 -5.875 -33.323 1.00 70.88 431 GLN A C 1
ATOM 3328 O O . GLN A 1 431 ? 4.806 -6.421 -33.064 1.00 70.88 431 GLN A O 1
ATOM 3333 N N . CYS A 1 432 ? 3.018 -5.203 -32.415 1.00 75.56 432 CYS A N 1
ATOM 3334 C CA . CYS A 1 432 ? 3.333 -5.168 -30.988 1.00 75.56 432 CYS A CA 1
ATOM 3335 C C . CYS A 1 432 ? 2.079 -5.438 -30.155 1.00 75.56 432 CYS A C 1
ATOM 3337 O O . CYS A 1 432 ? 1.167 -4.615 -30.142 1.00 75.56 432 CYS A O 1
ATOM 3339 N N . ARG A 1 433 ? 1.996 -6.586 -29.482 1.00 77.00 433 ARG A N 1
ATOM 3340 C CA . ARG A 1 433 ? 0.765 -7.027 -28.795 1.00 77.00 433 ARG A CA 1
ATOM 3341 C C . ARG A 1 433 ? 1.056 -7.564 -27.409 1.00 77.00 433 ARG A C 1
ATOM 3343 O O . ARG A 1 433 ? 2.160 -8.032 -27.139 1.00 77.00 433 ARG A O 1
ATOM 3350 N N . LEU A 1 434 ? 0.033 -7.579 -26.560 1.00 83.25 434 LEU A N 1
ATOM 3351 C CA . LEU A 1 434 ? 0.107 -8.272 -25.282 1.00 83.25 434 LEU A CA 1
ATOM 3352 C C . LEU A 1 434 ? 0.053 -9.782 -25.528 1.00 83.25 434 LEU A C 1
ATOM 3354 O O . LEU A 1 434 ? -0.905 -10.274 -26.119 1.00 83.25 434 LEU A O 1
ATOM 3358 N N . TYR A 1 435 ? 1.067 -10.511 -25.077 1.00 83.88 435 TYR A N 1
ATOM 3359 C CA . TYR A 1 435 ? 1.168 -11.965 -25.171 1.00 83.88 435 TYR A CA 1
ATOM 3360 C C . TYR A 1 435 ? 1.140 -12.606 -23.794 1.00 83.88 435 TYR A C 1
ATOM 3362 O O . TYR A 1 435 ? 1.662 -12.048 -22.830 1.00 83.88 435 TYR A O 1
ATOM 3370 N N . TYR A 1 436 ? 0.570 -13.806 -23.743 1.00 84.19 436 TYR A N 1
ATOM 3371 C CA . TYR A 1 436 ? 0.628 -14.705 -22.600 1.00 84.19 436 TYR A CA 1
ATOM 3372 C C . TYR A 1 436 ? 1.587 -15.856 -22.892 1.00 84.19 436 TYR A C 1
ATOM 3374 O O . TYR A 1 436 ? 1.551 -16.417 -23.985 1.00 84.19 436 TYR A O 1
ATOM 3382 N N . TYR A 1 437 ? 2.427 -16.178 -21.912 1.00 81.94 437 TYR A N 1
ATOM 3383 C CA . TYR A 1 437 ? 3.323 -17.327 -21.889 1.00 81.94 437 TYR A CA 1
ATOM 3384 C C . TYR A 1 437 ? 3.078 -18.114 -20.599 1.00 81.94 437 TYR A C 1
ATOM 3386 O O . TYR A 1 437 ? 2.884 -17.518 -19.538 1.00 81.94 437 TYR A O 1
ATOM 3394 N N . SER A 1 438 ? 3.152 -19.441 -20.674 1.00 81.69 438 SER A N 1
ATOM 3395 C CA . SER A 1 438 ? 3.143 -20.333 -19.511 1.00 81.69 438 SER A CA 1
ATOM 3396 C C . SER A 1 438 ? 4.324 -21.304 -19.594 1.00 81.69 438 SER A C 1
ATOM 3398 O O . SER A 1 438 ? 4.684 -21.757 -20.680 1.00 81.69 438 SER A O 1
ATOM 3400 N N . PHE A 1 439 ? 4.958 -21.598 -18.461 1.00 80.25 439 PHE A N 1
ATOM 3401 C CA . PHE A 1 439 ? 6.106 -22.499 -18.317 1.00 80.25 439 PHE A CA 1
ATOM 3402 C C . PHE A 1 439 ? 5.794 -23.537 -17.225 1.00 80.25 439 PHE A C 1
ATOM 3404 O O . PHE A 1 439 ? 5.142 -23.167 -16.254 1.00 80.25 439 PHE A O 1
ATOM 3411 N N . PRO A 1 440 ? 6.257 -24.803 -17.317 1.00 58.53 440 PRO A N 1
ATOM 3412 C CA . PRO A 1 440 ? 7.257 -25.330 -18.256 1.00 58.53 440 PRO A CA 1
ATOM 3413 C C . PRO A 1 440 ? 6.692 -25.754 -19.619 1.00 58.53 440 PRO A C 1
ATOM 3415 O O . PRO A 1 440 ? 7.443 -25.976 -20.567 1.00 58.53 440 PRO A O 1
ATOM 3418 N N . LEU A 1 441 ? 5.375 -25.877 -19.742 1.00 53.38 441 LEU A N 1
ATOM 3419 C CA . LEU A 1 441 ? 4.731 -26.155 -21.014 1.00 53.38 441 LEU A CA 1
ATOM 3420 C C . LEU A 1 441 ? 4.590 -24.835 -21.779 1.00 53.38 441 LEU A C 1
ATOM 3422 O O . LEU A 1 441 ? 3.581 -24.160 -21.604 1.00 53.38 441 LEU A O 1
ATOM 3426 N N . ILE A 1 442 ? 5.510 -24.514 -22.704 1.00 53.16 442 ILE A N 1
ATOM 3427 C CA . ILE A 1 442 ? 5.283 -23.467 -23.732 1.00 53.16 442 ILE A CA 1
ATOM 3428 C C . ILE A 1 442 ? 4.169 -23.906 -24.719 1.00 53.16 442 ILE A C 1
ATOM 3430 O O . ILE A 1 442 ? 4.272 -23.767 -25.931 1.00 53.16 442 ILE A O 1
ATOM 3434 N N . ARG A 1 443 ? 3.100 -24.542 -24.234 1.00 45.69 443 ARG A N 1
ATOM 3435 C CA . ARG A 1 443 ? 1.909 -24.892 -25.012 1.00 45.69 443 ARG A CA 1
ATOM 3436 C C . ARG A 1 443 ? 0.981 -23.694 -25.178 1.00 45.69 443 ARG A C 1
ATOM 3438 O O . ARG A 1 443 ? 0.118 -23.714 -26.048 1.00 45.69 443 ARG A O 1
ATOM 3445 N N . HIS A 1 444 ? 1.164 -22.663 -24.356 1.00 51.69 444 HIS A N 1
ATOM 3446 C CA . HIS A 1 444 ? 0.286 -21.510 -24.287 1.00 51.69 444 HIS A CA 1
ATOM 3447 C C . HIS A 1 444 ? 1.066 -20.225 -24.577 1.00 51.69 444 HIS A C 1
ATOM 3449 O O . HIS A 1 444 ? 1.436 -19.497 -23.661 1.00 51.69 444 HIS A O 1
ATOM 3455 N N . GLN A 1 445 ? 1.354 -19.994 -25.863 1.00 63.59 445 GLN A N 1
ATOM 3456 C CA . GLN A 1 445 ? 1.864 -18.728 -26.391 1.00 63.59 445 GLN A CA 1
ATOM 3457 C C . GLN A 1 445 ? 0.843 -18.165 -27.379 1.00 63.59 445 GLN A C 1
ATOM 3459 O O . GLN A 1 445 ? 0.708 -18.667 -28.493 1.00 63.59 445 GLN A O 1
ATOM 3464 N N . TRP A 1 446 ? 0.130 -17.112 -26.994 1.00 67.00 446 TRP A N 1
ATOM 3465 C CA . TRP A 1 446 ? -0.768 -16.408 -27.912 1.00 67.00 446 TRP A CA 1
ATOM 3466 C C . TRP A 1 446 ? -0.898 -14.934 -27.557 1.00 67.00 446 TRP A C 1
ATOM 3468 O O . TRP A 1 446 ? -0.718 -14.522 -26.407 1.00 67.00 446 TRP A O 1
ATOM 3478 N N . ALA A 1 447 ? -1.247 -14.141 -28.567 1.00 64.88 447 ALA A N 1
ATOM 3479 C CA . ALA A 1 447 ? -1.642 -12.758 -28.373 1.00 64.88 447 ALA A CA 1
ATOM 3480 C C . ALA A 1 447 ? -2.989 -12.703 -27.634 1.00 64.88 447 ALA A C 1
ATOM 3482 O O . ALA A 1 447 ? -3.965 -13.329 -28.047 1.00 64.88 447 ALA A O 1
ATOM 3483 N N . LEU A 1 448 ? -3.050 -11.924 -26.558 1.00 67.69 448 LEU A N 1
ATOM 3484 C CA . LEU A 1 448 ? -4.282 -11.559 -25.863 1.00 67.69 448 LEU A CA 1
ATOM 3485 C C . LEU A 1 448 ? -4.948 -10.325 -26.484 1.00 67.69 448 LEU A C 1
ATOM 3487 O O . LEU A 1 448 ? -6.132 -10.093 -26.256 1.00 67.69 448 LEU A O 1
ATOM 3491 N N . SER A 1 449 ? -4.212 -9.530 -27.265 1.00 64.44 449 SER A N 1
ATOM 3492 C CA . SER A 1 449 ? -4.732 -8.322 -27.904 1.00 64.44 449 SER A CA 1
ATOM 3493 C C . SER A 1 449 ? -4.691 -8.413 -29.429 1.00 64.44 449 SER A C 1
ATOM 3495 O O . SER A 1 449 ? -3.698 -8.828 -30.021 1.00 64.44 449 SER A O 1
ATOM 3497 N N . ALA A 1 450 ? -5.777 -7.984 -30.079 1.00 62.81 450 ALA A N 1
ATOM 3498 C CA . ALA A 1 450 ? -5.790 -7.735 -31.524 1.00 62.81 450 ALA A CA 1
ATOM 3499 C C . ALA A 1 450 ? -5.197 -6.354 -31.868 1.00 62.81 450 ALA A C 1
ATOM 3501 O O . ALA A 1 450 ? -4.623 -6.176 -32.943 1.00 62.81 450 ALA A O 1
ATOM 3502 N N . ILE A 1 451 ? -5.322 -5.404 -30.934 1.00 66.38 451 ILE A N 1
ATOM 3503 C CA . ILE A 1 451 ? -4.776 -4.046 -31.016 1.00 66.38 451 ILE A CA 1
ATOM 3504 C C . ILE A 1 451 ? -3.306 -3.997 -30.591 1.00 66.38 451 ILE A C 1
ATOM 3506 O O . ILE A 1 451 ? -2.849 -4.846 -29.811 1.00 66.38 451 ILE A O 1
ATOM 3510 N N . SER A 1 452 ? -2.609 -2.962 -31.062 1.00 71.38 452 SER A N 1
ATOM 3511 C CA . SER A 1 452 ? -1.274 -2.586 -30.598 1.00 71.38 452 SER A CA 1
ATOM 3512 C C . SER A 1 452 ? -1.291 -2.296 -29.097 1.00 71.38 452 SER A C 1
ATOM 3514 O O . SER A 1 452 ? -2.202 -1.614 -28.625 1.00 71.38 452 SER A O 1
ATOM 3516 N N . PHE A 1 453 ? -0.317 -2.794 -28.339 1.00 78.25 453 PHE A N 1
ATOM 3517 C CA . PHE A 1 453 ? -0.250 -2.551 -26.895 1.00 78.25 453 PHE A CA 1
ATOM 3518 C C . PHE A 1 453 ? 1.196 -2.469 -26.402 1.00 78.25 453 PHE A C 1
ATOM 3520 O O . PHE A 1 453 ? 1.979 -3.385 -26.657 1.00 78.25 453 PHE A O 1
ATOM 3527 N N . GLU A 1 454 ? 1.530 -1.383 -25.703 1.00 82.00 454 GLU A N 1
ATOM 3528 C CA . GLU A 1 454 ? 2.826 -1.139 -25.050 1.00 82.00 454 GLU A CA 1
ATOM 3529 C C . GLU A 1 454 ? 2.667 -0.333 -23.759 1.00 82.00 454 GLU A C 1
ATOM 3531 O O . GLU A 1 454 ? 1.584 0.164 -23.452 1.00 82.00 454 GLU A O 1
ATOM 3536 N N . PHE A 1 455 ? 3.769 -0.181 -23.022 1.00 86.00 455 PHE A N 1
ATOM 3537 C CA . PHE A 1 455 ? 3.831 0.507 -21.731 1.00 86.00 455 PHE A CA 1
ATOM 3538 C C . PHE A 1 455 ? 2.806 -0.063 -20.733 1.00 86.00 455 PHE A C 1
ATOM 3540 O O . PHE A 1 455 ? 1.931 0.666 -20.255 1.00 86.00 455 PHE A O 1
ATOM 3547 N N . PRO A 1 456 ? 2.859 -1.383 -20.459 1.00 89.81 456 PRO A N 1
ATOM 3548 C CA . PRO A 1 456 ? 1.908 -2.029 -19.578 1.00 89.81 456 PRO A CA 1
ATOM 3549 C C . PRO A 1 456 ? 2.122 -1.604 -18.123 1.00 89.81 456 PRO A C 1
ATOM 3551 O O . PRO A 1 456 ? 3.250 -1.478 -17.651 1.00 89.81 456 PRO A O 1
ATOM 3554 N N . THR A 1 457 ? 1.030 -1.467 -17.383 1.00 88.50 457 THR A N 1
ATOM 3555 C CA . THR A 1 457 ? 1.020 -1.261 -15.937 1.00 88.50 457 THR A CA 1
ATOM 3556 C C . THR A 1 457 ? -0.178 -1.964 -15.299 1.00 88.50 457 THR A C 1
ATOM 3558 O O . THR A 1 457 ? -1.155 -2.317 -15.964 1.00 88.50 457 THR A O 1
ATOM 3561 N N . LEU A 1 458 ? -0.104 -2.199 -13.995 1.00 88.62 458 LEU A N 1
ATOM 3562 C CA . LEU A 1 458 ? -1.151 -2.823 -13.189 1.00 88.62 458 LEU A CA 1
ATOM 3563 C C . LEU A 1 458 ? -1.095 -2.283 -11.760 1.00 88.62 458 LEU A C 1
ATOM 3565 O O . LEU A 1 458 ? -0.150 -1.591 -11.388 1.00 88.62 458 LEU A O 1
ATOM 3569 N N . SER A 1 459 ? -2.106 -2.606 -10.952 1.00 84.00 459 SER A N 1
ATOM 3570 C CA . SER A 1 459 ? -2.092 -2.245 -9.531 1.00 84.00 459 SER A CA 1
ATOM 3571 C C . SER A 1 459 ? -0.887 -2.892 -8.830 1.00 84.00 459 SER A C 1
ATOM 3573 O O . SER A 1 459 ? -0.792 -4.123 -8.849 1.00 84.00 459 SER A O 1
ATOM 3575 N N . PRO A 1 460 ? -0.001 -2.117 -8.173 1.00 80.88 460 PRO A N 1
ATOM 3576 C CA . PRO A 1 460 ? 1.179 -2.653 -7.491 1.00 80.88 460 PRO A CA 1
ATOM 3577 C C . PRO A 1 460 ? 0.879 -3.779 -6.488 1.00 80.88 460 PRO A C 1
ATOM 3579 O O . PRO A 1 460 ? 1.731 -4.636 -6.264 1.00 80.88 460 PRO A O 1
ATOM 3582 N N . GLU A 1 461 ? -0.331 -3.819 -5.923 1.00 76.50 461 GLU A N 1
ATOM 3583 C CA . GLU A 1 461 ? -0.786 -4.866 -4.996 1.00 76.50 461 GLU A CA 1
ATOM 3584 C C . GLU A 1 461 ? -0.857 -6.255 -5.642 1.00 76.50 461 GLU A C 1
ATOM 3586 O O . GLU A 1 461 ? -0.579 -7.259 -4.986 1.00 76.50 461 GLU A O 1
ATOM 3591 N N . HIS A 1 462 ? -1.172 -6.307 -6.939 1.00 84.81 462 HIS A N 1
ATOM 3592 C CA . HIS A 1 462 ? -1.245 -7.542 -7.720 1.00 84.81 462 HIS A CA 1
ATOM 3593 C C . HIS A 1 462 ? 0.063 -7.868 -8.453 1.00 84.81 462 HIS A C 1
ATOM 3595 O O . HIS A 1 462 ? 0.127 -8.851 -9.195 1.00 84.81 462 HIS A O 1
ATOM 3601 N N . SER A 1 463 ? 1.113 -7.064 -8.258 1.00 88.19 463 SER A N 1
ATOM 3602 C CA . SER A 1 463 ? 2.436 -7.361 -8.800 1.00 88.19 463 SER A CA 1
ATOM 3603 C C . SER A 1 463 ? 2.921 -8.718 -8.290 1.00 88.19 463 SER A C 1
ATOM 3605 O O . SER A 1 463 ? 2.802 -9.037 -7.103 1.00 88.19 463 SER A O 1
ATOM 3607 N N . MET A 1 464 ? 3.478 -9.525 -9.192 1.00 93.75 464 MET A N 1
ATOM 3608 C CA . MET A 1 464 ? 3.965 -10.880 -8.914 1.00 93.75 464 MET A CA 1
ATOM 3609 C C . MET A 1 464 ? 2.880 -11.906 -8.532 1.00 93.75 464 MET A C 1
ATOM 3611 O O . MET A 1 464 ? 3.208 -13.020 -8.122 1.00 93.75 464 MET A O 1
ATOM 3615 N N . SER A 1 465 ? 1.596 -11.554 -8.631 1.00 91.12 465 SER A N 1
ATOM 3616 C CA . SER A 1 465 ? 0.448 -12.451 -8.445 1.00 91.12 465 SER A CA 1
ATOM 3617 C C . SER A 1 465 ? -0.526 -12.339 -9.616 1.00 91.12 465 SER A C 1
ATOM 3619 O O . SER A 1 465 ? -0.344 -11.507 -10.503 1.00 91.12 465 SER A O 1
ATOM 3621 N N . GLU A 1 466 ? -1.569 -13.165 -9.636 1.00 89.00 466 GLU A N 1
ATOM 3622 C CA . GLU A 1 466 ? -2.592 -13.057 -10.672 1.00 89.00 466 GLU A CA 1
ATOM 3623 C C . GLU A 1 466 ? -3.278 -11.680 -10.610 1.00 89.00 466 GLU A C 1
ATOM 3625 O O . GLU A 1 466 ? -3.691 -11.211 -9.545 1.00 89.00 466 GLU A O 1
ATOM 3630 N N . ALA A 1 467 ? -3.365 -11.021 -11.765 1.00 87.69 467 ALA A N 1
ATOM 3631 C CA . ALA A 1 467 ? -3.981 -9.713 -11.921 1.00 87.69 467 ALA A CA 1
ATOM 3632 C C . ALA A 1 467 ? -5.080 -9.814 -12.973 1.00 87.69 467 ALA A C 1
ATOM 3634 O O . ALA A 1 467 ? -4.834 -10.291 -14.078 1.00 87.69 467 ALA A O 1
ATOM 3635 N N . ARG A 1 468 ? -6.279 -9.321 -12.652 1.00 86.94 468 ARG A N 1
ATOM 3636 C CA . ARG A 1 468 ? -7.397 -9.331 -13.601 1.00 86.94 468 ARG A CA 1
ATOM 3637 C C . ARG A 1 468 ? -7.254 -8.286 -14.699 1.00 86.94 468 ARG A C 1
ATOM 3639 O O . ARG A 1 468 ? -7.617 -8.549 -15.841 1.00 86.94 468 ARG A O 1
ATOM 3646 N N . TYR A 1 469 ? -6.750 -7.102 -14.356 1.00 85.88 469 TYR A N 1
ATOM 3647 C CA . TYR A 1 469 ? -6.675 -5.972 -15.275 1.00 85.88 469 TYR A CA 1
ATOM 3648 C C . TYR A 1 469 ? -5.238 -5.513 -15.499 1.00 85.88 469 TYR A C 1
ATOM 3650 O O . TYR A 1 469 ? -4.492 -5.315 -14.541 1.00 85.88 469 TYR A O 1
ATOM 3658 N N . VAL A 1 470 ? -4.896 -5.291 -16.767 1.00 85.81 470 VAL A N 1
ATOM 3659 C CA . VAL A 1 470 ? -3.667 -4.614 -17.198 1.00 85.81 470 VAL A CA 1
ATOM 3660 C C . VAL A 1 470 ? -4.063 -3.371 -17.988 1.00 85.81 470 VAL A C 1
ATOM 3662 O O . VAL A 1 470 ? -4.990 -3.410 -18.800 1.00 85.81 470 VAL A O 1
ATOM 3665 N N . TYR A 1 471 ? -3.366 -2.270 -17.739 1.00 85.38 471 TYR A N 1
ATOM 3666 C CA . TYR A 1 471 ? -3.543 -0.989 -18.413 1.00 85.38 471 TYR A CA 1
ATOM 3667 C C . TYR A 1 471 ? -2.317 -0.703 -19.267 1.00 85.38 471 TYR A C 1
ATOM 3669 O O . TYR A 1 471 ? -1.226 -1.164 -18.952 1.00 85.38 471 TYR A O 1
ATOM 3677 N N . GLY A 1 472 ? -2.471 0.045 -20.347 1.00 85.31 472 GLY A N 1
ATOM 3678 C CA . GLY A 1 472 ? -1.337 0.431 -21.174 1.00 85.31 472 GLY A CA 1
ATOM 3679 C C . GLY A 1 472 ? -1.734 1.384 -22.280 1.00 85.31 472 GLY A C 1
ATOM 3680 O O . GLY A 1 472 ? -2.866 1.869 -22.348 1.00 85.31 472 GLY A O 1
ATOM 3681 N N . CYS A 1 473 ? -0.781 1.654 -23.151 1.00 81.25 473 CYS A N 1
ATOM 3682 C CA . CYS A 1 473 ? -0.945 2.545 -24.281 1.00 81.25 473 CYS A CA 1
ATOM 3683 C C . CYS A 1 473 ? -1.276 1.750 -25.540 1.00 81.25 473 CYS A C 1
ATOM 3685 O O . CYS A 1 473 ? -0.827 0.619 -25.715 1.00 81.25 473 CYS A O 1
ATOM 3687 N N . SER A 1 474 ? -2.027 2.372 -26.442 1.00 74.44 474 SER A N 1
ATOM 3688 C CA . SER A 1 474 ? -2.314 1.844 -27.771 1.00 74.44 474 SER A CA 1
ATOM 3689 C C . SER A 1 474 ? -2.232 2.956 -28.819 1.00 74.44 474 SER A C 1
ATOM 3691 O O . SER A 1 474 ? -2.352 4.155 -28.523 1.00 74.44 474 SER A O 1
ATOM 3693 N N . THR A 1 475 ? -1.986 2.557 -30.060 1.00 66.94 475 THR A N 1
ATOM 3694 C CA . THR A 1 475 ? -1.992 3.426 -31.235 1.00 66.94 475 THR A CA 1
ATOM 3695 C C . THR A 1 475 ? -3.260 3.160 -32.047 1.00 66.94 475 THR A C 1
ATOM 3697 O O . THR A 1 475 ? -3.836 2.077 -31.981 1.00 66.94 475 THR A O 1
ATOM 3700 N N . ALA A 1 476 ? -3.723 4.161 -32.800 1.00 57.81 476 ALA A N 1
ATOM 3701 C CA . ALA A 1 476 ? -4.798 3.975 -33.776 1.00 57.81 476 ALA A CA 1
ATOM 3702 C C . ALA A 1 476 ? -4.354 3.038 -34.920 1.00 57.81 476 ALA A C 1
ATOM 3704 O O . ALA A 1 476 ? -5.181 2.364 -35.527 1.00 57.81 476 ALA A O 1
ATOM 3705 N N . ASP A 1 477 ? -3.039 2.961 -35.158 1.00 53.22 477 ASP A N 1
ATOM 3706 C CA . ASP A 1 477 ? -2.401 2.107 -36.154 1.00 53.22 477 ASP A CA 1
ATOM 3707 C C . ASP A 1 477 ? -2.068 0.694 -35.634 1.00 53.22 477 ASP A C 1
ATOM 3709 O O . ASP A 1 477 ? -1.900 0.435 -34.442 1.00 53.22 477 ASP A O 1
ATOM 3713 N N . ALA A 1 478 ? -1.882 -0.241 -36.567 1.00 48.47 478 ALA A N 1
ATOM 3714 C CA . ALA A 1 478 ? -1.559 -1.650 -36.309 1.00 48.47 478 ALA A CA 1
ATOM 3715 C C . ALA A 1 478 ? -0.189 -1.903 -35.650 1.00 48.47 478 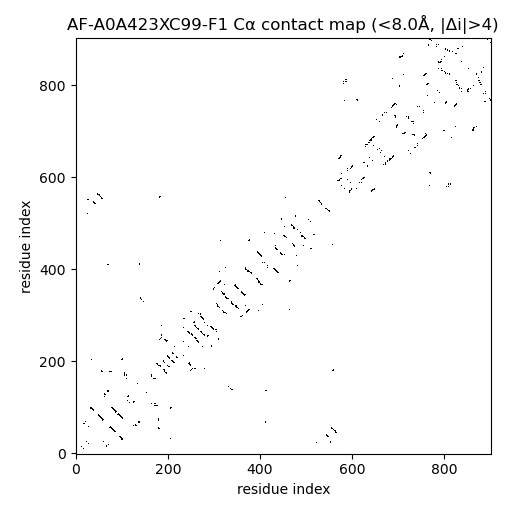ALA A C 1
ATOM 3717 O O . ALA A 1 478 ? 0.118 -3.039 -35.280 1.00 48.47 478 ALA A O 1
ATOM 3718 N N . SER A 1 479 ? 0.659 -0.873 -35.580 1.00 53.75 479 SER A N 1
ATOM 3719 C CA . SER A 1 479 ? 2.040 -0.984 -35.124 1.00 53.75 479 SER A CA 1
ATOM 3720 C C . SER A 1 479 ? 2.538 0.303 -34.455 1.00 53.75 479 SER A C 1
ATOM 3722 O O . SER A 1 479 ? 1.975 1.382 -34.638 1.00 53.75 479 SER A O 1
ATOM 3724 N N . TYR A 1 480 ? 3.627 0.172 -33.693 1.00 55.06 480 TYR A N 1
ATOM 3725 C CA . TYR A 1 480 ? 4.449 1.284 -33.199 1.00 55.06 480 TYR A CA 1
ATOM 3726 C C . TYR A 1 480 ? 5.549 1.691 -34.194 1.00 55.06 480 TYR A C 1
ATOM 3728 O O . TYR A 1 480 ? 6.339 2.589 -33.903 1.00 55.06 480 TYR A O 1
ATOM 3736 N N . THR A 1 481 ? 5.622 1.037 -35.358 1.00 52.41 481 THR A N 1
ATOM 3737 C CA . THR A 1 481 ? 6.530 1.411 -36.448 1.00 52.41 481 THR A CA 1
ATOM 3738 C C . THR A 1 481 ? 6.163 2.783 -36.971 1.00 52.41 481 THR A C 1
ATOM 3740 O O . THR A 1 481 ? 4.991 3.087 -37.186 1.00 52.41 481 THR A O 1
ATOM 3743 N N . VAL A 1 482 ? 7.173 3.606 -37.221 1.00 52.78 482 VAL A N 1
ATOM 3744 C CA . VAL A 1 482 ? 6.966 4.966 -37.694 1.00 52.78 482 VAL A CA 1
ATOM 3745 C C . VAL A 1 482 ? 7.584 5.134 -39.068 1.00 52.78 482 VAL A C 1
ATOM 3747 O O . VAL A 1 482 ? 8.685 4.648 -39.319 1.00 52.78 482 VAL A O 1
ATOM 3750 N N . ALA A 1 483 ? 6.895 5.846 -39.960 1.00 43.75 483 ALA A N 1
ATOM 3751 C CA . ALA A 1 483 ? 7.513 6.307 -41.195 1.00 43.75 483 ALA A CA 1
ATOM 3752 C C . ALA A 1 483 ? 8.747 7.171 -40.869 1.00 43.75 483 ALA A C 1
ATOM 3754 O O . ALA A 1 483 ? 8.696 8.006 -39.963 1.00 43.75 483 ALA A O 1
ATOM 3755 N N . LEU A 1 484 ? 9.842 6.987 -41.616 1.00 47.66 484 LEU A N 1
ATOM 3756 C CA . LEU A 1 484 ? 11.057 7.802 -41.487 1.00 47.66 484 LEU A CA 1
ATOM 3757 C C . LEU A 1 484 ? 10.699 9.297 -41.459 1.00 47.66 484 LEU A C 1
ATOM 3759 O O . LEU A 1 484 ? 9.968 9.780 -42.323 1.00 47.66 484 LEU A O 1
ATOM 3763 N N . GLY A 1 485 ? 11.210 10.022 -40.463 1.00 45.56 485 GLY A N 1
ATOM 3764 C CA . GLY A 1 485 ? 10.904 11.439 -40.250 1.00 45.56 485 GLY A CA 1
ATOM 3765 C C . GLY A 1 485 ? 9.686 11.741 -39.365 1.00 45.56 485 GLY A C 1
ATOM 3766 O O . GLY A 1 485 ? 9.450 12.912 -39.077 1.00 45.56 485 GLY A O 1
ATOM 3767 N N . LYS A 1 486 ? 8.932 10.738 -38.893 1.00 51.72 486 LYS A N 1
ATOM 3768 C CA . LYS A 1 486 ? 7.836 10.901 -37.916 1.00 51.72 486 LYS A CA 1
ATOM 3769 C C . LYS A 1 486 ? 8.178 10.177 -36.599 1.00 51.72 486 LYS A C 1
ATOM 3771 O O . LYS A 1 486 ? 9.074 9.339 -36.564 1.00 51.72 486 LYS A O 1
ATOM 3776 N N . ALA A 1 487 ? 7.456 10.474 -35.514 1.00 55.78 487 ALA A N 1
ATOM 3777 C CA . ALA A 1 487 ? 7.543 9.746 -34.237 1.00 55.78 487 ALA A CA 1
ATOM 3778 C C . ALA A 1 487 ? 6.214 9.032 -33.904 1.00 55.78 487 ALA A C 1
ATOM 3780 O O . ALA A 1 487 ? 5.147 9.528 -34.269 1.00 55.78 487 ALA A O 1
ATOM 3781 N N . ALA A 1 488 ? 6.272 7.872 -33.232 1.00 60.62 488 ALA A N 1
ATOM 3782 C CA . ALA A 1 488 ? 5.094 7.066 -32.895 1.00 60.62 488 ALA A CA 1
ATOM 3783 C C . ALA A 1 488 ? 4.192 7.849 -31.939 1.00 60.62 488 ALA A C 1
ATOM 3785 O O . ALA A 1 488 ? 4.655 8.322 -30.899 1.00 60.62 488 ALA A O 1
ATOM 3786 N N . LYS A 1 489 ? 2.905 7.981 -32.274 1.00 65.50 489 LYS A N 1
ATOM 3787 C CA . LYS A 1 489 ? 1.947 8.732 -31.460 1.00 65.50 489 LYS A CA 1
ATOM 3788 C C . LYS A 1 489 ? 1.010 7.785 -30.722 1.00 65.50 489 LYS A C 1
ATOM 3790 O O . LYS A 1 489 ? 0.179 7.113 -31.329 1.00 65.50 489 LYS A O 1
ATOM 3795 N N . ILE A 1 490 ? 1.108 7.786 -29.397 1.00 71.69 490 ILE A N 1
ATOM 3796 C CA . ILE A 1 490 ? 0.106 7.161 -28.532 1.00 71.69 490 ILE A CA 1
ATOM 3797 C C . ILE A 1 490 ? -1.172 7.994 -28.634 1.00 71.69 490 ILE A C 1
ATOM 3799 O O . ILE A 1 490 ? -1.142 9.215 -28.485 1.00 71.69 490 ILE A O 1
ATOM 3803 N N . THR A 1 491 ? -2.285 7.334 -28.934 1.00 67.44 491 THR A N 1
ATOM 3804 C CA . THR A 1 491 ? -3.587 7.989 -29.162 1.00 67.44 491 THR A CA 1
ATOM 3805 C C . THR A 1 491 ? -4.667 7.467 -28.229 1.00 67.44 491 THR A C 1
ATOM 3807 O O . THR A 1 491 ? -5.658 8.156 -28.016 1.00 67.44 491 THR A O 1
ATOM 3810 N N . HIS A 1 492 ? -4.466 6.280 -27.651 1.00 71.62 492 HIS A N 1
ATOM 3811 C CA . HIS A 1 492 ? -5.454 5.609 -26.821 1.00 71.62 492 HIS A CA 1
ATOM 3812 C C . HIS A 1 492 ? -4.810 5.037 -25.555 1.00 71.62 492 HIS A C 1
ATOM 3814 O O . HIS A 1 492 ? -3.671 4.562 -25.575 1.00 71.62 492 HIS A O 1
ATOM 3820 N N . LEU A 1 493 ? -5.580 5.033 -24.468 1.00 77.00 493 LEU A N 1
ATOM 3821 C CA . LEU A 1 493 ? -5.322 4.226 -23.279 1.00 77.00 493 LEU A CA 1
ATOM 3822 C C . LEU A 1 493 ? -6.197 2.975 -23.353 1.00 77.00 493 LEU A C 1
ATOM 3824 O O . LEU A 1 493 ? -7.382 3.063 -23.672 1.00 77.00 493 LEU A O 1
ATOM 3828 N N . ALA A 1 494 ? -5.622 1.815 -23.062 1.00 75.44 494 ALA A N 1
ATOM 3829 C CA . ALA A 1 494 ? -6.310 0.535 -23.126 1.00 75.44 494 ALA A CA 1
ATOM 3830 C C . ALA A 1 494 ? -6.344 -0.128 -21.747 1.00 75.44 494 ALA A C 1
ATOM 3832 O O . ALA A 1 494 ? -5.327 -0.210 -21.061 1.00 75.44 494 ALA A O 1
ATOM 3833 N N . LYS A 1 495 ? -7.520 -0.637 -21.369 1.00 82.25 495 LYS A N 1
ATOM 3834 C CA . LYS A 1 495 ? -7.734 -1.529 -20.224 1.00 82.25 495 LYS A CA 1
ATOM 3835 C C . LYS A 1 495 ? -8.056 -2.922 -20.752 1.00 82.25 495 LYS A C 1
ATOM 3837 O O . LYS A 1 495 ? -8.978 -3.079 -21.549 1.00 82.25 495 LYS A O 1
ATOM 3842 N N . MET A 1 496 ? -7.329 -3.931 -20.289 1.00 78.56 496 MET A N 1
ATOM 3843 C CA . MET A 1 496 ? -7.509 -5.324 -20.696 1.00 78.56 496 MET A CA 1
ATOM 3844 C C . MET A 1 496 ? -7.915 -6.183 -19.501 1.00 78.56 496 MET A C 1
ATOM 3846 O O . MET A 1 496 ? -7.195 -6.219 -18.509 1.00 78.56 496 MET A O 1
ATOM 3850 N N . ASP A 1 497 ? -9.045 -6.893 -19.601 1.00 81.81 497 ASP A N 1
ATOM 3851 C CA . ASP A 1 497 ? -9.399 -7.986 -18.679 1.00 81.81 497 ASP A CA 1
ATOM 3852 C C . ASP A 1 497 ? -8.611 -9.239 -19.088 1.00 81.81 497 ASP A C 1
ATOM 3854 O O . ASP A 1 497 ? -9.043 -10.037 -19.926 1.00 81.81 497 ASP A O 1
ATOM 3858 N N . VAL A 1 498 ? -7.390 -9.349 -18.568 1.00 83.56 498 VAL A N 1
ATOM 3859 C CA . VAL A 1 498 ? -6.448 -10.398 -18.958 1.00 83.56 498 VAL A CA 1
ATOM 3860 C C . VAL A 1 498 ? -6.869 -11.760 -18.419 1.00 83.56 498 VAL A C 1
ATOM 3862 O O . VAL A 1 498 ? -6.681 -12.740 -19.130 1.00 83.56 498 VAL A O 1
ATOM 3865 N N . SER A 1 499 ? -7.534 -11.842 -17.259 1.00 83.81 499 SER A N 1
ATOM 3866 C CA . SER A 1 499 ? -8.087 -13.113 -16.762 1.00 83.81 499 SER A CA 1
ATOM 3867 C C . SER A 1 499 ? -9.139 -13.670 -17.722 1.00 83.81 499 SER A C 1
ATOM 3869 O O . SER A 1 499 ? -9.074 -14.840 -18.096 1.00 83.81 499 SER A O 1
ATOM 3871 N N . ALA A 1 500 ? -10.068 -12.835 -18.205 1.00 77.12 500 ALA A N 1
ATOM 3872 C CA . ALA A 1 500 ? -11.068 -13.266 -19.183 1.00 77.12 500 ALA A CA 1
ATOM 3873 C C . ALA A 1 500 ? -10.451 -13.625 -20.550 1.00 77.12 500 ALA A C 1
ATOM 3875 O O . ALA A 1 500 ? -10.940 -14.517 -21.247 1.00 77.12 500 ALA A O 1
ATOM 3876 N N . LEU A 1 501 ? -9.392 -12.926 -20.972 1.00 77.06 501 LEU A N 1
ATOM 3877 C CA . LEU A 1 501 ? -8.673 -13.231 -22.215 1.00 77.06 501 LEU A CA 1
ATOM 3878 C C . LEU A 1 501 ? -7.879 -14.540 -22.115 1.00 77.06 501 LEU A C 1
ATOM 3880 O O . LEU A 1 501 ? -7.908 -15.333 -23.055 1.00 77.06 501 LEU A O 1
ATOM 3884 N N . ILE A 1 502 ? -7.225 -14.791 -20.979 1.00 81.44 502 ILE A N 1
ATOM 3885 C CA . ILE A 1 502 ? -6.501 -16.036 -20.706 1.00 81.44 502 ILE A CA 1
ATOM 3886 C C . ILE A 1 502 ? -7.484 -17.203 -20.641 1.00 81.44 502 ILE A C 1
ATOM 3888 O O . ILE A 1 502 ? -7.277 -18.182 -21.350 1.00 81.44 502 ILE A O 1
ATOM 3892 N N . ALA A 1 503 ? -8.584 -17.082 -19.888 1.00 81.56 503 ALA A N 1
ATOM 3893 C CA . ALA A 1 503 ? -9.605 -18.128 -19.792 1.00 81.56 503 ALA A CA 1
ATOM 3894 C C . ALA A 1 503 ? -10.145 -18.532 -21.177 1.00 81.56 503 ALA A C 1
ATOM 3896 O O . ALA A 1 503 ? -10.178 -19.717 -21.509 1.00 81.56 503 ALA A O 1
ATOM 3897 N N . ARG A 1 504 ? -10.463 -17.546 -22.031 1.00 75.44 504 ARG A N 1
ATOM 3898 C CA . ARG A 1 504 ? -10.875 -17.794 -23.423 1.00 75.44 504 ARG A CA 1
ATOM 3899 C C . ARG A 1 504 ? -9.780 -18.455 -24.260 1.00 75.44 504 ARG A C 1
ATOM 3901 O O . ARG A 1 504 ? -10.084 -19.346 -25.043 1.00 75.44 504 ARG A O 1
ATOM 3908 N N . GLY A 1 505 ? -8.528 -18.020 -24.117 1.00 68.81 505 GLY A N 1
ATOM 3909 C CA . GLY A 1 505 ? -7.392 -18.586 -24.850 1.00 68.81 505 GLY A CA 1
ATOM 3910 C C . GLY A 1 505 ? -7.066 -20.027 -24.447 1.00 68.81 505 GLY A C 1
ATOM 3911 O O . GLY A 1 505 ? -6.713 -20.827 -25.308 1.00 68.81 505 GLY A O 1
ATOM 3912 N N . VAL A 1 506 ? -7.240 -20.374 -23.168 1.00 76.50 506 VAL A N 1
ATOM 3913 C CA . VAL A 1 506 ? -7.086 -21.746 -22.658 1.00 76.50 506 VAL A CA 1
ATOM 3914 C C . VAL A 1 506 ? -8.194 -22.658 -23.192 1.00 76.50 506 VAL A C 1
ATOM 3916 O O . VAL A 1 506 ? -7.901 -23.772 -23.615 1.00 76.50 506 VAL A O 1
ATOM 3919 N N . GLU A 1 507 ? -9.446 -22.188 -23.221 1.00 77.50 507 GLU A N 1
ATOM 3920 C CA . GLU A 1 507 ? -10.583 -22.950 -23.762 1.00 77.50 507 GLU A CA 1
ATOM 3921 C C . GLU A 1 507 ? -10.500 -23.112 -25.291 1.00 77.50 507 GLU A C 1
ATOM 3923 O O . GLU A 1 507 ? -10.765 -24.189 -25.830 1.00 77.50 507 GLU A O 1
ATOM 3928 N N . ARG A 1 508 ? -10.114 -22.047 -26.008 1.00 72.50 508 ARG A N 1
ATOM 3929 C CA . ARG A 1 508 ? -10.016 -22.022 -27.472 1.00 72.50 508 ARG A CA 1
ATOM 3930 C C . ARG A 1 508 ? -8.875 -21.100 -27.936 1.00 72.50 508 ARG A C 1
ATOM 3932 O O . ARG A 1 508 ? -9.109 -19.904 -28.133 1.00 72.50 508 ARG A O 1
ATOM 3939 N N . PRO A 1 509 ? -7.667 -21.639 -28.188 1.00 63.09 509 PRO A N 1
ATOM 3940 C CA . PRO A 1 509 ? -6.521 -20.843 -28.623 1.00 63.09 509 PRO A CA 1
ATOM 3941 C C . PRO A 1 509 ? -6.829 -20.049 -29.909 1.00 63.09 509 PRO A C 1
ATOM 3943 O O . PRO A 1 509 ? -7.214 -20.651 -30.919 1.00 63.09 509 PRO A O 1
ATOM 3946 N N . PRO A 1 510 ? -6.714 -18.707 -29.898 1.00 53.38 510 PRO A N 1
ATOM 3947 C CA . PRO A 1 510 ? -7.078 -17.877 -31.043 1.00 53.38 510 PRO A CA 1
ATOM 3948 C C . PRO A 1 510 ? -6.026 -17.931 -32.164 1.00 53.38 510 PRO A C 1
ATOM 3950 O O . PRO A 1 510 ? -4.828 -18.028 -31.910 1.00 53.38 510 PRO A O 1
ATOM 3953 N N . GLN A 1 511 ? -6.479 -17.805 -33.417 1.00 43.09 511 GLN A N 1
ATOM 3954 C CA . GLN A 1 511 ? -5.616 -17.546 -34.579 1.00 43.09 511 GLN A CA 1
ATOM 3955 C C . GLN A 1 511 ? -5.284 -16.038 -34.665 1.00 43.09 511 GLN A C 1
ATOM 3957 O O . GLN A 1 511 ? -6.149 -15.221 -34.330 1.00 43.09 511 GLN A O 1
ATOM 3962 N N . PRO A 1 512 ? -4.084 -15.630 -35.122 1.00 40.25 512 PRO A N 1
ATOM 3963 C CA . PRO A 1 512 ? -3.709 -14.215 -35.215 1.00 40.25 512 PRO A CA 1
ATOM 3964 C C . PRO A 1 512 ? -4.626 -13.422 -36.168 1.00 40.25 512 PRO A C 1
ATOM 3966 O O . PRO A 1 512 ? -4.791 -13.788 -37.329 1.00 40.25 512 PRO A O 1
ATOM 3969 N N . VAL A 1 513 ? -5.196 -12.304 -35.703 1.00 33.38 513 VAL A N 1
ATOM 3970 C CA . VAL A 1 513 ? -6.061 -11.397 -36.499 1.00 33.38 513 VAL A CA 1
ATOM 3971 C C . VAL A 1 513 ? -5.256 -10.173 -36.985 1.00 33.38 513 VAL A C 1
ATOM 3973 O O . VAL A 1 513 ? -4.323 -9.773 -36.293 1.00 33.38 513 VAL A O 1
ATOM 3976 N N . ARG A 1 514 ? -5.575 -9.571 -38.147 1.00 29.88 514 ARG A N 1
ATOM 3977 C CA . ARG A 1 514 ? -4.889 -8.403 -38.775 1.00 29.88 514 ARG A CA 1
ATOM 3978 C C . ARG A 1 514 ? -5.828 -7.177 -38.879 1.00 29.88 514 ARG A C 1
ATOM 3980 O O . ARG A 1 514 ? -7.019 -7.375 -39.097 1.00 29.88 514 ARG A O 1
ATOM 3987 N N . GLY A 1 515 ? -5.329 -5.937 -38.762 1.00 25.78 515 GLY A N 1
ATOM 3988 C CA . GLY A 1 515 ? -6.119 -4.693 -38.957 1.00 25.78 515 GLY A CA 1
ATOM 3989 C C . GLY A 1 515 ? -5.254 -3.418 -39.047 1.00 25.78 515 GLY A C 1
ATOM 3990 O O . GLY A 1 515 ? -4.170 -3.434 -38.486 1.00 25.78 515 GLY A O 1
ATOM 3991 N N . GLN A 1 516 ? -5.704 -2.358 -39.753 1.00 26.05 516 GLN A N 1
ATOM 3992 C CA . GLN A 1 516 ? -4.962 -1.133 -40.179 1.00 26.05 516 GLN A CA 1
ATOM 3993 C C . GLN A 1 516 ? -5.865 0.144 -40.174 1.00 26.05 516 GLN A C 1
ATOM 3995 O O . GLN A 1 516 ? -7.051 -0.036 -40.454 1.00 26.05 516 GLN A O 1
ATOM 4000 N N . LEU A 1 517 ? -5.322 1.378 -39.949 1.00 28.19 517 LEU A N 1
ATOM 4001 C CA . LEU A 1 517 ? -5.545 2.695 -40.657 1.00 28.19 517 LEU A CA 1
ATOM 4002 C C . LEU A 1 517 ? -5.227 3.991 -39.815 1.00 28.19 517 LEU A C 1
ATOM 4004 O O . LEU A 1 517 ? -5.551 4.028 -38.632 1.00 28.19 517 LEU A O 1
ATOM 4008 N N . GLY A 1 518 ? -4.663 5.044 -40.471 1.00 31.62 518 GLY A N 1
ATOM 4009 C CA . GLY A 1 518 ? -4.040 6.302 -39.930 1.00 31.62 518 GLY A CA 1
ATOM 4010 C C . GLY A 1 518 ? -4.897 7.600 -39.953 1.00 31.62 518 GLY A C 1
ATOM 4011 O O . GLY A 1 518 ? -6.108 7.496 -39.809 1.00 31.62 518 GLY A O 1
ATOM 4012 N N . GLU A 1 519 ? -4.435 8.861 -40.145 1.00 35.59 519 GLU A N 1
ATOM 4013 C CA . GLU A 1 519 ? -3.135 9.592 -40.103 1.00 35.59 519 GLU A CA 1
ATOM 4014 C C . GLU A 1 519 ? -3.432 11.130 -40.035 1.00 35.59 519 GLU A C 1
ATOM 4016 O O . GLU A 1 519 ? -4.300 11.559 -40.787 1.00 35.59 519 GLU A O 1
ATOM 4021 N N . ASP A 1 520 ? -2.705 11.932 -39.215 1.00 37.28 520 ASP A N 1
ATOM 4022 C CA . ASP A 1 520 ? -2.305 13.366 -39.463 1.00 37.28 520 ASP A CA 1
ATOM 4023 C C . ASP A 1 520 ? -1.841 14.211 -38.230 1.00 37.28 520 ASP A C 1
ATOM 4025 O O . ASP A 1 520 ? -1.465 15.377 -38.361 1.00 37.28 520 ASP A O 1
ATOM 4029 N N . GLY A 1 521 ? -1.761 13.654 -37.018 1.00 39.06 521 GLY A N 1
ATOM 4030 C CA . GLY A 1 521 ? -1.628 14.445 -35.779 1.00 39.06 521 GLY A CA 1
ATOM 4031 C C . GLY A 1 521 ? -0.330 15.237 -35.484 1.00 39.06 521 GLY A C 1
ATOM 4032 O O . GLY A 1 521 ? 0.481 14.777 -34.675 1.00 39.06 521 GLY A O 1
ATOM 4033 N N . ALA A 1 522 ? -0.231 16.492 -35.938 1.00 41.16 522 ALA A N 1
ATOM 4034 C CA . ALA A 1 522 ? 0.781 17.480 -35.511 1.00 41.16 522 ALA A CA 1
ATOM 4035 C C . ALA A 1 522 ? 0.340 18.374 -34.317 1.00 41.16 522 ALA A C 1
ATOM 4037 O O . ALA A 1 522 ? -0.850 18.557 -34.075 1.00 41.16 522 ALA A O 1
ATOM 4038 N N . CYS A 1 523 ? 1.301 18.941 -33.563 1.00 39.12 523 CYS A N 1
ATOM 4039 C CA . CYS A 1 523 ? 1.092 19.820 -32.392 1.00 39.12 523 CYS A CA 1
ATOM 4040 C C . CYS A 1 523 ? 2.033 21.051 -32.447 1.00 39.12 523 CYS A C 1
ATOM 4042 O O . CYS A 1 523 ? 3.192 20.906 -32.836 1.00 39.12 523 CYS A O 1
ATOM 4044 N N . GLY A 1 524 ? 1.540 22.251 -32.098 1.00 40.84 524 GLY A N 1
ATOM 4045 C CA . GLY A 1 524 ? 2.217 23.548 -32.304 1.00 40.84 524 GLY A CA 1
ATOM 4046 C C . GLY A 1 524 ? 3.006 24.110 -31.106 1.00 40.84 524 GLY A C 1
ATOM 4047 O O . GLY A 1 524 ? 2.930 23.608 -29.990 1.00 40.84 524 GLY A O 1
ATOM 4048 N N . ALA A 1 525 ? 3.752 25.199 -31.336 1.00 37.34 525 ALA A N 1
ATOM 4049 C CA . ALA A 1 525 ? 4.746 25.772 -30.411 1.00 37.34 525 ALA A CA 1
ATOM 4050 C C . ALA A 1 525 ? 4.192 26.487 -29.151 1.00 37.34 525 ALA A C 1
ATOM 4052 O O . ALA A 1 525 ? 4.977 26.889 -28.298 1.00 37.34 525 ALA A O 1
ATOM 4053 N N . GLY A 1 526 ? 2.869 26.637 -29.021 1.00 47.12 526 GLY A N 1
ATOM 4054 C CA . GLY A 1 526 ? 2.193 27.213 -27.844 1.00 47.12 526 GLY A CA 1
ATOM 4055 C C . GLY A 1 526 ? 1.443 26.189 -26.983 1.00 47.12 526 GLY A C 1
ATOM 4056 O O . GLY A 1 526 ? 0.572 26.574 -26.212 1.00 47.12 526 GLY A O 1
ATOM 4057 N N . ALA A 1 527 ? 1.706 24.892 -27.166 1.00 46.22 527 ALA A N 1
ATOM 4058 C CA . ALA A 1 527 ? 0.994 23.824 -26.469 1.00 46.22 527 ALA A CA 1
ATOM 4059 C C . ALA A 1 527 ? 1.397 23.722 -24.986 1.00 46.22 527 ALA A C 1
ATOM 4061 O O . ALA A 1 527 ? 2.582 23.786 -24.663 1.00 46.22 527 ALA A O 1
ATOM 4062 N N . ALA A 1 528 ? 0.415 23.510 -24.109 1.00 55.03 528 ALA A N 1
ATOM 4063 C CA . ALA A 1 528 ? 0.604 23.124 -22.711 1.00 55.03 528 ALA A CA 1
ATOM 4064 C C . ALA A 1 528 ? 0.274 21.633 -22.533 1.00 55.03 528 ALA A C 1
ATOM 4066 O O . ALA A 1 528 ? -0.499 21.070 -23.313 1.00 55.03 528 ALA A O 1
ATOM 4067 N N . SER A 1 529 ? 0.879 20.986 -21.536 1.00 61.75 529 SER A N 1
ATOM 4068 C CA . SER A 1 529 ? 0.591 19.587 -21.203 1.00 61.75 529 SER A CA 1
ATOM 4069 C C . SER A 1 529 ? -0.479 19.491 -20.116 1.00 61.75 529 SER A C 1
ATOM 4071 O O . SER A 1 529 ? -0.565 20.347 -19.240 1.00 61.75 529 SER A O 1
ATOM 4073 N N . GLU A 1 530 ? -1.268 18.420 -20.152 1.00 70.44 530 GLU A N 1
ATOM 4074 C CA . GLU A 1 530 ? -2.261 18.103 -19.125 1.00 70.44 530 GLU A CA 1
ATOM 4075 C C . GLU A 1 530 ? -1.947 16.744 -18.491 1.00 70.44 530 GLU A C 1
ATOM 4077 O O . GLU A 1 530 ? -1.553 15.804 -19.187 1.00 70.44 530 GLU A O 1
ATOM 4082 N N . LEU A 1 531 ? -2.170 16.621 -17.181 1.00 71.31 531 LEU A N 1
ATOM 4083 C CA . LEU A 1 531 ? -2.234 15.335 -16.485 1.00 71.31 531 LEU A CA 1
ATOM 4084 C C . LEU A 1 531 ? -3.703 14.969 -16.253 1.00 71.31 531 LEU A C 1
ATOM 4086 O O . LEU A 1 531 ? -4.443 15.707 -15.598 1.00 71.31 531 LEU A O 1
ATOM 4090 N N . TRP A 1 532 ? -4.125 13.826 -16.791 1.00 70.12 532 TRP A N 1
ATOM 4091 C CA . TRP A 1 532 ? -5.493 13.326 -16.654 1.00 70.12 532 TRP A CA 1
ATOM 4092 C C . TRP A 1 532 ? -5.590 12.313 -15.516 1.00 70.12 532 TRP A C 1
ATOM 4094 O O . TRP A 1 532 ? -4.856 11.328 -15.484 1.00 70.12 532 TRP A O 1
ATOM 4104 N N . ILE A 1 533 ? -6.544 12.530 -14.614 1.00 63.97 533 ILE A N 1
ATOM 4105 C CA . ILE A 1 533 ? -6.916 11.581 -13.563 1.00 63.97 533 ILE A CA 1
ATOM 4106 C C . ILE A 1 533 ? -8.192 10.885 -14.021 1.00 63.97 533 ILE A C 1
ATOM 4108 O O . ILE A 1 533 ? -9.195 11.548 -14.275 1.00 63.97 533 ILE A O 1
ATOM 4112 N N . ILE A 1 534 ? -8.156 9.564 -14.169 1.00 63.97 534 ILE A N 1
ATOM 4113 C CA . ILE A 1 534 ? -9.238 8.770 -14.766 1.00 63.97 534 ILE A CA 1
ATOM 4114 C C . ILE A 1 534 ? -9.664 7.694 -13.768 1.00 63.97 534 ILE A C 1
ATOM 4116 O O . ILE A 1 534 ? -8.822 7.099 -13.097 1.00 63.97 534 ILE A O 1
ATOM 4120 N N . ASP A 1 535 ? -10.964 7.419 -13.689 1.00 62.16 535 ASP A N 1
ATOM 4121 C CA . ASP A 1 535 ? -11.468 6.245 -12.979 1.00 62.16 535 ASP A CA 1
ATOM 4122 C C . ASP A 1 535 ? -11.055 4.969 -13.732 1.00 62.16 535 ASP A C 1
ATOM 4124 O O . ASP A 1 535 ? -11.545 4.678 -14.826 1.00 62.16 535 ASP A O 1
ATOM 4128 N N . ALA A 1 536 ? -10.155 4.193 -13.127 1.00 55.53 536 ALA A N 1
ATOM 4129 C CA . ALA A 1 536 ? -9.621 2.965 -13.705 1.00 55.53 536 ALA A CA 1
ATOM 4130 C C . ALA A 1 536 ? -10.673 1.844 -13.860 1.00 55.53 536 ALA A C 1
ATOM 4132 O O . ALA A 1 536 ? -10.492 0.916 -14.658 1.00 55.53 536 ALA A O 1
ATOM 4133 N N . VAL A 1 537 ? -11.788 1.886 -13.122 1.00 57.06 537 VAL A N 1
ATOM 4134 C CA . VAL A 1 537 ? -12.861 0.888 -13.224 1.00 57.06 537 VAL A CA 1
ATOM 4135 C C . VAL A 1 537 ? -13.656 1.106 -14.503 1.00 57.06 537 VAL A C 1
ATOM 4137 O O . VAL A 1 537 ? -13.794 0.170 -15.297 1.00 57.06 537 VAL A O 1
ATOM 4140 N N . THR A 1 538 ? -14.139 2.327 -14.718 1.00 60.94 538 THR A N 1
ATOM 4141 C CA . THR A 1 538 ? -15.026 2.645 -15.842 1.00 60.94 538 THR A CA 1
ATOM 4142 C C . THR A 1 538 ? -14.269 3.042 -17.107 1.00 60.94 538 THR A C 1
ATOM 4144 O O . THR A 1 538 ? -14.756 2.768 -18.200 1.00 60.94 538 THR A O 1
ATOM 4147 N N . MET A 1 539 ? -13.096 3.681 -16.980 1.00 58.38 539 MET A N 1
ATOM 4148 C CA . MET A 1 539 ? -12.338 4.321 -18.071 1.00 58.38 539 MET A CA 1
ATOM 4149 C C . MET A 1 539 ? -13.176 5.304 -18.917 1.00 58.38 539 MET A C 1
ATOM 4151 O O . MET A 1 539 ? -12.756 5.707 -20.000 1.00 58.38 539 MET A O 1
ATOM 4155 N N . GLY A 1 540 ? -14.372 5.676 -18.446 1.00 39.50 540 GLY A N 1
ATOM 4156 C CA . GLY A 1 540 ? -15.386 6.374 -19.239 1.00 39.50 540 GLY A CA 1
ATOM 4157 C C . GLY A 1 540 ? -15.357 7.894 -19.096 1.00 39.50 540 GLY A C 1
ATOM 4158 O O . GLY A 1 540 ? -15.931 8.595 -19.926 1.00 39.50 540 GLY A O 1
ATOM 4159 N N . SER A 1 541 ? -14.690 8.416 -18.064 1.00 54.38 541 SER A N 1
ATOM 4160 C CA . SER A 1 541 ? -14.619 9.852 -17.789 1.00 54.38 541 SER A CA 1
ATOM 4161 C C . SER A 1 541 ? -13.306 10.252 -17.122 1.00 54.38 541 SER A C 1
ATOM 4163 O O . SER A 1 541 ? -12.821 9.570 -16.218 1.00 54.38 541 SER A O 1
ATOM 4165 N N . VAL A 1 542 ? -12.767 11.403 -17.530 1.00 60.75 542 VAL A N 1
ATOM 4166 C CA . VAL A 1 542 ? -11.664 12.077 -16.835 1.00 60.75 542 VAL A CA 1
ATOM 4167 C C . VAL A 1 542 ? -12.235 12.770 -15.593 1.00 60.75 542 VAL A C 1
ATOM 4169 O O . VAL A 1 542 ? -13.083 13.649 -15.716 1.00 60.75 542 VAL A O 1
ATOM 4172 N N . VAL A 1 543 ? -11.789 12.349 -14.412 1.00 70.06 543 VAL A N 1
ATOM 4173 C CA . VAL A 1 543 ? -12.233 12.825 -13.090 1.00 70.06 543 VAL A CA 1
ATOM 4174 C C . VAL A 1 543 ? -11.643 14.202 -12.770 1.00 70.06 543 VAL A C 1
ATOM 4176 O O . VAL A 1 543 ? -12.319 15.058 -12.195 1.00 70.06 543 VAL A O 1
ATOM 4179 N N . ALA A 1 544 ? -10.397 14.439 -13.184 1.00 55.19 544 ALA A N 1
ATOM 4180 C CA . ALA A 1 544 ? -9.751 15.743 -13.090 1.00 55.19 544 ALA A CA 1
ATOM 4181 C C . ALA A 1 544 ? -8.700 15.940 -14.189 1.00 55.19 544 ALA A C 1
ATOM 4183 O O . ALA A 1 544 ? -8.082 14.978 -14.655 1.00 55.19 544 ALA A O 1
ATOM 4184 N N . ARG A 1 545 ? -8.487 17.203 -14.571 1.00 77.38 545 ARG A N 1
ATOM 4185 C CA . ARG A 1 545 ? -7.431 17.639 -15.495 1.00 77.38 545 ARG A CA 1
ATOM 4186 C C . ARG A 1 545 ? -6.562 18.666 -14.791 1.00 77.38 545 ARG A C 1
ATOM 4188 O O . ARG A 1 545 ? -7.064 19.721 -14.406 1.00 77.38 545 ARG A O 1
ATOM 4195 N N . VAL A 1 546 ? -5.286 18.345 -14.612 1.00 61.19 546 VAL A N 1
ATOM 4196 C CA . VAL A 1 546 ? -4.291 19.279 -14.078 1.00 61.19 546 VAL A CA 1
ATOM 4197 C C . VAL A 1 546 ? -3.563 19.912 -15.255 1.00 61.19 546 VAL A C 1
ATOM 4199 O O . VAL A 1 546 ? -2.946 19.201 -16.050 1.00 61.19 546 VAL A O 1
ATOM 4202 N N . GLU A 1 547 ? -3.650 21.233 -15.366 1.00 74.88 547 GLU A N 1
ATOM 4203 C CA . GLU A 1 547 ? -2.941 22.009 -16.381 1.00 74.88 547 GLU A CA 1
ATOM 4204 C C . GLU A 1 547 ? -1.505 22.231 -15.903 1.00 74.88 547 GLU A C 1
ATOM 4206 O O . GLU A 1 547 ? -1.272 22.802 -14.835 1.00 74.88 547 GLU A O 1
ATOM 4211 N N . LEU A 1 548 ? -0.527 21.746 -16.668 1.00 76.81 548 LEU A N 1
ATOM 4212 C CA . LEU A 1 548 ? 0.879 21.908 -16.316 1.00 76.81 548 LEU A CA 1
ATOM 4213 C C . LEU A 1 548 ? 1.373 23.291 -16.777 1.00 76.81 548 LEU A C 1
ATOM 4215 O O . LEU A 1 548 ? 1.001 23.749 -17.860 1.00 76.81 548 LEU A O 1
ATOM 4219 N N . PRO A 1 549 ? 2.254 23.962 -16.008 1.00 77.00 549 PRO A N 1
ATOM 4220 C CA . PRO A 1 549 ? 2.721 25.320 -16.315 1.00 77.00 549 PRO A CA 1
ATOM 4221 C C . PRO A 1 549 ? 3.615 25.392 -17.565 1.00 77.00 549 PRO A C 1
ATOM 4223 O O . PRO A 1 549 ? 4.020 26.476 -17.988 1.00 77.00 549 PRO A O 1
ATOM 4226 N N . GLN A 1 550 ? 3.964 24.240 -18.138 1.00 64.00 550 GLN A N 1
ATOM 4227 C CA . GLN A 1 550 ? 4.762 24.106 -19.344 1.00 64.00 550 GLN A CA 1
ATOM 4228 C C . GLN A 1 550 ? 4.425 22.800 -20.073 1.00 64.00 550 GLN A C 1
ATOM 4230 O O . GLN A 1 550 ? 3.728 21.923 -19.563 1.00 64.00 550 GLN A O 1
ATOM 4235 N N . ARG A 1 551 ? 4.951 22.674 -21.288 1.00 69.06 551 ARG A N 1
ATOM 4236 C CA . ARG A 1 551 ? 4.903 21.443 -22.074 1.00 69.06 551 ARG A CA 1
ATOM 4237 C C . ARG A 1 551 ? 5.914 20.431 -21.542 1.00 69.06 551 ARG A C 1
ATOM 4239 O O . ARG A 1 551 ? 7.087 20.769 -21.432 1.00 69.06 551 ARG A O 1
ATOM 4246 N N . GLU A 1 552 ? 5.484 19.188 -21.371 1.00 53.88 552 GLU A N 1
ATOM 4247 C CA . GLU A 1 552 ? 6.323 18.036 -21.035 1.00 53.88 552 GLU A CA 1
ATOM 4248 C C . GLU A 1 552 ? 6.712 17.234 -22.290 1.00 53.88 552 GLU A C 1
ATOM 4250 O O . GLU A 1 552 ? 5.890 17.018 -23.183 1.00 53.88 552 GLU A O 1
ATOM 4255 N N . ALA A 1 553 ? 7.971 16.792 -22.373 1.00 48.31 553 ALA A N 1
ATOM 4256 C CA . ALA A 1 553 ? 8.463 15.979 -23.488 1.00 48.31 553 ALA A CA 1
ATOM 4257 C C . ALA A 1 553 ? 7.981 14.516 -23.388 1.00 48.31 553 ALA A C 1
ATOM 4259 O O . ALA A 1 553 ? 7.641 14.024 -22.311 1.00 48.31 553 ALA A O 1
ATOM 4260 N N . VAL A 1 554 ? 7.946 13.792 -24.514 1.00 49.72 554 VAL A N 1
ATOM 4261 C CA . VAL A 1 554 ? 7.563 12.366 -24.524 1.00 49.72 554 VAL A CA 1
ATOM 4262 C C . VAL A 1 554 ? 8.633 11.520 -23.821 1.00 49.72 554 VAL A C 1
ATOM 4264 O O . VAL A 1 554 ? 9.776 11.439 -24.274 1.00 49.72 554 VAL A O 1
ATOM 4267 N N . ASN A 1 555 ? 8.229 10.840 -22.747 1.00 46.97 555 ASN A N 1
ATOM 4268 C CA . ASN A 1 555 ? 9.115 10.187 -21.776 1.00 46.97 555 ASN A CA 1
ATOM 4269 C C . ASN A 1 555 ? 8.817 8.674 -21.638 1.00 46.97 555 ASN A C 1
ATOM 4271 O O . ASN A 1 555 ? 7.746 8.221 -22.042 1.00 46.97 555 ASN A O 1
ATOM 4275 N N . LYS A 1 556 ? 9.744 7.877 -21.085 1.00 36.81 556 LYS A N 1
ATOM 4276 C CA . LYS A 1 556 ? 9.781 6.408 -21.282 1.00 36.81 556 LYS A CA 1
ATOM 4277 C C . LYS A 1 556 ? 9.064 5.553 -20.224 1.00 36.81 556 LYS A C 1
ATOM 4279 O O . LYS A 1 556 ? 8.550 4.503 -20.591 1.00 36.81 556 LYS A O 1
ATOM 4284 N N . ALA A 1 557 ? 9.008 5.967 -18.955 1.00 35.12 557 ALA A N 1
ATOM 4285 C CA . ALA A 1 557 ? 8.306 5.219 -17.905 1.00 35.12 557 ALA A CA 1
ATOM 4286 C C . ALA A 1 557 ? 7.842 6.121 -16.751 1.00 35.12 557 ALA A C 1
ATOM 4288 O O . ALA A 1 557 ? 8.404 7.192 -16.509 1.00 35.12 557 ALA A O 1
ATOM 4289 N N . GLU A 1 558 ? 6.808 5.674 -16.041 1.00 37.44 558 GLU A N 1
ATOM 4290 C CA . GLU A 1 558 ? 6.052 6.449 -15.057 1.00 37.44 558 GLU A CA 1
ATOM 4291 C C . GLU A 1 558 ? 5.990 5.696 -13.724 1.00 37.44 558 GLU A C 1
ATOM 4293 O O . GLU A 1 558 ? 5.825 4.477 -13.717 1.00 37.44 558 GLU A O 1
ATOM 4298 N N . ALA A 1 559 ? 6.067 6.403 -12.596 1.00 29.11 559 ALA A N 1
ATOM 4299 C CA . ALA A 1 559 ? 5.638 5.861 -11.315 1.00 29.11 559 ALA A CA 1
ATOM 4300 C C . ALA A 1 559 ? 4.779 6.889 -10.582 1.00 29.11 559 ALA A C 1
ATOM 4302 O O . ALA A 1 559 ? 5.168 8.035 -10.357 1.00 29.11 559 ALA A O 1
ATOM 4303 N N . LEU A 1 560 ? 3.604 6.469 -10.130 1.00 30.44 560 LEU A N 1
ATOM 4304 C CA . LEU A 1 560 ? 2.925 7.206 -9.080 1.00 30.44 560 LEU A CA 1
ATOM 4305 C C . LEU A 1 560 ? 3.698 6.925 -7.783 1.00 30.44 560 LEU A C 1
ATOM 4307 O O . LEU A 1 560 ? 3.531 5.865 -7.184 1.00 30.44 560 LEU A O 1
ATOM 4311 N N . VAL A 1 561 ? 4.571 7.840 -7.356 1.00 31.19 561 VAL A N 1
ATOM 4312 C CA . VAL A 1 561 ? 5.160 7.782 -6.014 1.00 31.19 561 VAL A CA 1
ATOM 4313 C C . VAL A 1 561 ? 4.128 8.340 -5.045 1.00 31.19 561 VAL A C 1
ATOM 4315 O O . VAL A 1 561 ? 4.212 9.452 -4.520 1.00 31.19 561 VAL A O 1
ATOM 4318 N N . THR A 1 562 ? 3.072 7.568 -4.829 1.00 29.16 562 THR A N 1
ATOM 4319 C CA . THR A 1 562 ? 2.114 7.898 -3.795 1.00 29.16 562 THR A CA 1
ATOM 4320 C C . THR A 1 562 ? 2.825 7.893 -2.436 1.00 29.16 562 THR A C 1
ATOM 4322 O O . THR A 1 562 ? 2.997 6.859 -1.805 1.00 29.16 562 THR A O 1
ATOM 4325 N N . GLY A 1 563 ? 3.142 9.082 -1.927 1.00 28.08 563 GLY A N 1
ATOM 4326 C CA . GLY A 1 563 ? 2.886 9.398 -0.518 1.00 28.08 563 GLY A CA 1
ATOM 4327 C C . GLY A 1 563 ? 1.386 9.329 -0.165 1.00 28.08 563 GLY A C 1
ATOM 4328 O O . GLY A 1 563 ? 1.025 9.410 1.006 1.00 28.08 563 GLY A O 1
ATOM 4329 N N . GLY A 1 564 ? 0.523 9.130 -1.175 1.00 29.02 564 GLY A N 1
ATOM 4330 C CA . GLY A 1 564 ? -0.861 8.689 -1.066 1.00 29.02 564 GLY A CA 1
ATOM 4331 C C . GLY A 1 564 ? -0.922 7.304 -0.432 1.00 29.02 564 GLY A C 1
ATOM 4332 O O . GLY A 1 564 ? -0.482 6.286 -0.960 1.00 29.02 564 GLY A O 1
ATOM 4333 N N . LYS A 1 565 ? -1.414 7.307 0.784 1.00 37.91 565 LYS A N 1
ATOM 4334 C CA . LYS A 1 565 ? -1.531 6.159 1.652 1.00 37.91 565 LYS A CA 1
ATOM 4335 C C . LYS A 1 565 ? -2.472 5.138 1.012 1.00 37.91 565 LYS A C 1
ATOM 4337 O O . LYS A 1 565 ? -3.680 5.289 1.137 1.00 37.91 565 LYS A O 1
ATOM 4342 N N . SER A 1 566 ? -1.943 4.062 0.406 1.00 34.94 566 SER A N 1
ATOM 4343 C CA . SER A 1 566 ? -2.704 2.803 0.388 1.00 34.94 566 SER A CA 1
ATOM 4344 C C . SER A 1 566 ? -3.182 2.621 1.819 1.00 34.94 566 SER A C 1
ATOM 4346 O O . SER A 1 566 ? -2.351 2.789 2.725 1.00 34.94 566 SER A O 1
ATOM 4348 N N . HIS A 1 567 ? -4.451 2.302 2.060 1.00 42.66 567 HIS A N 1
ATOM 4349 C CA . HIS A 1 567 ? -4.924 2.025 3.411 1.00 42.66 567 HIS A CA 1
ATOM 4350 C C . HIS A 1 567 ? -4.313 0.716 3.977 1.00 42.66 567 HIS A C 1
ATOM 4352 O O . HIS A 1 567 ? -4.953 -0.011 4.720 1.00 42.66 567 HIS A O 1
ATOM 4358 N N . GLY A 1 568 ? -3.055 0.406 3.643 1.00 54.62 568 GLY A N 1
ATOM 4359 C CA . GLY A 1 568 ? -2.366 -0.853 3.830 1.00 54.62 568 GLY A CA 1
ATOM 4360 C C . GLY A 1 568 ? -3.268 -1.996 3.405 1.00 54.62 568 GLY A C 1
ATOM 4361 O O . GLY A 1 568 ? -3.529 -2.147 2.221 1.00 54.62 568 GLY A O 1
ATOM 4362 N N . LYS A 1 569 ? -3.758 -2.776 4.366 1.00 73.94 569 LYS A N 1
ATOM 4363 C CA . LYS A 1 569 ? -4.699 -3.876 4.116 1.00 73.94 569 LYS A CA 1
ATOM 4364 C C . LYS A 1 569 ? -6.166 -3.445 3.887 1.00 73.94 569 LYS A C 1
ATOM 4366 O O . LYS A 1 569 ? -6.970 -4.287 3.506 1.00 73.94 569 LYS A O 1
ATOM 4371 N N . GLY A 1 570 ? -6.528 -2.189 4.153 1.00 84.19 570 GLY A N 1
ATOM 4372 C CA . GLY A 1 570 ? -7.873 -1.615 3.988 1.00 84.19 570 GLY A CA 1
ATOM 4373 C C . GLY A 1 570 ? -8.218 -0.535 5.030 1.00 84.19 570 GLY A C 1
ATOM 4374 O O . GLY A 1 570 ? -7.519 -0.365 6.036 1.00 84.19 570 GLY A O 1
ATOM 4375 N N . LEU A 1 571 ? -9.308 0.202 4.810 1.00 93.38 571 LEU A N 1
ATOM 4376 C CA . LEU A 1 571 ? -9.855 1.192 5.744 1.00 93.38 571 LEU A CA 1
ATOM 4377 C C . LEU A 1 571 ? -11.001 0.602 6.568 1.00 93.38 571 LEU A C 1
ATOM 4379 O O . LEU A 1 571 ? -12.031 0.210 6.028 1.00 93.38 571 LEU A O 1
ATOM 4383 N N . ILE A 1 572 ? -10.866 0.610 7.891 1.00 97.38 572 ILE A N 1
ATOM 4384 C CA . ILE A 1 572 ? -11.853 0.038 8.810 1.00 97.38 572 ILE A CA 1
ATOM 4385 C C . ILE A 1 572 ? -12.560 1.142 9.590 1.00 97.38 572 ILE A C 1
ATOM 4387 O O . ILE A 1 572 ? -11.915 1.946 10.266 1.00 97.38 572 ILE A O 1
ATOM 4391 N N . LEU A 1 573 ? -13.893 1.170 9.538 1.00 98.31 573 LEU A N 1
ATOM 4392 C CA . LEU A 1 573 ? -14.691 2.026 10.415 1.00 98.31 573 LEU A CA 1
ATOM 4393 C C . LEU A 1 573 ? -14.785 1.386 11.800 1.00 98.31 573 LEU A C 1
ATOM 4395 O O . LEU A 1 573 ? -15.379 0.322 11.944 1.00 98.31 573 LEU A O 1
ATOM 4399 N N . VAL A 1 574 ? -14.271 2.051 12.831 1.00 98.38 574 VAL A N 1
ATOM 4400 C CA . VAL A 1 574 ? -14.462 1.646 14.230 1.00 98.38 574 VAL A CA 1
ATOM 4401 C C . VAL A 1 574 ? -15.382 2.654 14.903 1.00 98.38 574 VAL A C 1
ATOM 4403 O O . VAL A 1 574 ? -15.004 3.805 15.126 1.00 98.38 574 VAL A O 1
ATOM 4406 N N . THR A 1 575 ? -16.608 2.246 15.230 1.00 96.69 575 THR A N 1
ATOM 4407 C CA . THR A 1 575 ? -17.552 3.136 15.934 1.00 96.69 575 THR A CA 1
ATOM 4408 C C . THR A 1 575 ? -17.279 3.173 17.428 1.00 96.69 575 THR A C 1
ATOM 4410 O O . THR A 1 575 ? -16.768 2.198 17.970 1.00 96.69 575 THR A O 1
ATOM 4413 N N . GLY A 1 576 ? -17.587 4.286 18.102 1.00 92.06 576 GLY A N 1
ATOM 4414 C CA . GLY A 1 576 ? -17.311 4.442 19.533 1.00 92.06 576 GLY A CA 1
ATOM 4415 C C . GLY A 1 576 ? -15.815 4.551 19.836 1.00 92.06 576 GLY A C 1
ATOM 4416 O O . GLY A 1 576 ? -15.357 4.058 20.865 1.00 92.06 576 GLY A O 1
ATOM 4417 N N . ALA A 1 577 ? -15.053 5.191 18.944 1.00 94.31 577 ALA A N 1
ATOM 4418 C CA . ALA A 1 577 ? -13.591 5.139 18.892 1.00 94.31 577 ALA A CA 1
ATOM 4419 C C . ALA A 1 577 ? -12.864 5.672 20.140 1.00 94.31 577 ALA A C 1
ATOM 4421 O O . ALA A 1 577 ? -11.706 5.338 20.360 1.00 94.31 577 ALA A O 1
ATOM 4422 N N . SER A 1 578 ? -13.527 6.475 20.978 1.00 91.06 578 SER A N 1
ATOM 4423 C CA . SER A 1 578 ? -12.963 6.964 22.245 1.00 91.06 578 SER A CA 1
ATOM 4424 C C . SER A 1 578 ? -13.217 6.036 23.442 1.00 91.06 578 SER A C 1
ATOM 4426 O O . SER A 1 578 ? -12.987 6.449 24.578 1.00 91.06 578 SER A O 1
ATOM 4428 N N . SER A 1 579 ? -13.805 4.855 23.232 1.00 91.38 579 SER A N 1
ATOM 4429 C CA . SER A 1 579 ? -14.210 3.947 24.311 1.00 91.38 579 SER A CA 1
ATOM 4430 C C . SER A 1 579 ? -13.081 3.016 24.760 1.00 91.38 579 SER A C 1
ATOM 4432 O O . SER A 1 579 ? -12.131 2.757 24.025 1.00 91.38 579 SER A O 1
ATOM 4434 N N . PHE A 1 580 ? -13.225 2.469 25.969 1.00 93.25 580 PHE A N 1
ATOM 4435 C CA . PHE A 1 580 ? -12.285 1.513 26.557 1.00 93.25 580 PHE A CA 1
ATOM 4436 C C . PHE A 1 580 ? -12.011 0.295 25.658 1.00 93.25 580 PHE A C 1
ATOM 4438 O O . PHE A 1 580 ? -10.863 -0.109 25.526 1.00 93.25 580 PHE A O 1
ATOM 4445 N N . VAL A 1 581 ? -13.043 -0.247 24.999 1.00 95.25 581 VAL A N 1
ATOM 4446 C CA . VAL A 1 581 ? -12.927 -1.420 24.112 1.00 95.25 581 VAL A CA 1
ATOM 4447 C C . VAL A 1 581 ? -12.414 -1.037 22.723 1.00 95.25 581 VAL A C 1
ATOM 4449 O O . VAL A 1 581 ? -11.602 -1.759 22.147 1.00 95.25 581 VAL A O 1
ATOM 4452 N N . ALA A 1 582 ? -12.846 0.105 22.178 1.00 95.69 582 ALA A N 1
ATOM 4453 C CA . ALA A 1 582 ? -12.437 0.521 20.839 1.00 95.69 582 ALA A CA 1
ATOM 4454 C C . ALA A 1 582 ? -10.950 0.889 20.763 1.00 95.69 582 ALA A C 1
ATOM 4456 O O . ALA A 1 582 ? -10.312 0.588 19.763 1.00 95.69 582 ALA A O 1
ATOM 4457 N N . THR A 1 583 ? -10.370 1.494 21.801 1.00 94.75 583 THR A N 1
ATOM 4458 C CA . THR A 1 583 ? -8.956 1.907 21.798 1.00 94.75 583 THR A CA 1
ATOM 4459 C C . THR A 1 583 ? -7.983 0.766 21.436 1.00 94.75 583 THR A C 1
ATOM 4461 O O . THR A 1 583 ? -7.244 0.909 20.459 1.00 94.75 583 THR A O 1
ATOM 4464 N N . PRO A 1 584 ? -7.967 -0.394 22.122 1.00 96.19 584 PRO A N 1
ATOM 4465 C CA . PRO A 1 584 ? -7.085 -1.495 21.739 1.00 96.19 584 PRO A CA 1
ATOM 4466 C C . PRO A 1 584 ? -7.454 -2.125 20.388 1.00 96.19 584 PRO A C 1
ATOM 4468 O O . PRO A 1 584 ? -6.551 -2.583 19.692 1.00 96.19 584 PRO A O 1
ATOM 4471 N N . ILE A 1 585 ? -8.727 -2.087 19.960 1.00 98.12 585 ILE A N 1
ATOM 4472 C CA . ILE A 1 585 ? -9.125 -2.480 18.593 1.00 98.12 585 ILE A CA 1
ATOM 4473 C C . ILE A 1 585 ? -8.417 -1.584 17.572 1.00 98.12 585 ILE A C 1
ATOM 4475 O O . ILE A 1 585 ? -7.717 -2.083 16.695 1.00 98.12 585 ILE A O 1
ATOM 4479 N N . ILE A 1 586 ? -8.525 -0.261 17.710 1.00 97.44 586 ILE A N 1
ATOM 4480 C CA . ILE A 1 586 ? -7.879 0.708 16.812 1.00 97.44 586 ILE A CA 1
ATOM 4481 C C . ILE A 1 586 ? -6.365 0.474 16.779 1.00 97.44 586 ILE A C 1
ATOM 4483 O O . ILE A 1 586 ? -5.781 0.376 15.699 1.00 97.44 586 ILE A O 1
ATOM 4487 N N . LYS A 1 587 ? -5.738 0.320 17.953 1.00 95.44 587 LYS A N 1
ATOM 4488 C CA . LYS A 1 587 ? -4.301 0.033 18.087 1.00 95.44 587 LYS A CA 1
ATOM 4489 C C . LYS A 1 587 ? -3.910 -1.233 17.320 1.00 95.44 587 LYS A C 1
ATOM 4491 O O . LYS A 1 587 ? -2.941 -1.210 16.565 1.00 95.44 587 LYS A O 1
ATOM 4496 N N . LEU A 1 588 ? -4.677 -2.313 17.480 1.00 96.06 588 LEU A N 1
ATOM 4497 C CA . LEU A 1 588 ? -4.409 -3.604 16.851 1.00 96.06 588 LEU A CA 1
ATOM 4498 C C . LEU A 1 588 ? -4.571 -3.555 15.327 1.00 96.06 588 LEU A C 1
ATOM 4500 O O . LEU A 1 588 ? -3.708 -4.057 14.609 1.00 96.06 588 LEU A O 1
ATOM 4504 N N . PHE A 1 589 ? -5.623 -2.911 14.820 1.00 96.38 589 PHE A N 1
ATOM 4505 C CA . PHE A 1 589 ? -5.830 -2.741 13.380 1.00 96.38 589 PHE A CA 1
ATOM 4506 C C . PHE A 1 589 ? -4.707 -1.900 12.749 1.00 96.38 589 PHE A C 1
ATOM 4508 O O . PHE A 1 589 ? -4.095 -2.332 11.769 1.00 96.38 589 PHE A O 1
ATOM 4515 N N . ILE A 1 590 ? -4.348 -0.764 13.359 1.00 94.88 590 ILE A N 1
ATOM 4516 C CA . ILE A 1 590 ? -3.238 0.093 12.904 1.00 94.88 590 ILE A CA 1
ATOM 4517 C C . ILE A 1 590 ? -1.899 -0.662 12.905 1.00 94.88 590 ILE A C 1
ATOM 4519 O O . ILE A 1 590 ? -1.105 -0.529 11.964 1.00 94.88 590 ILE A O 1
ATOM 4523 N N . ALA A 1 591 ? -1.642 -1.463 13.943 1.00 91.56 591 ALA A N 1
ATOM 4524 C CA . ALA A 1 591 ? -0.438 -2.285 14.053 1.00 91.56 591 ALA A CA 1
ATOM 4525 C C . ALA A 1 591 ? -0.372 -3.377 12.972 1.00 91.56 591 ALA A C 1
ATOM 4527 O O . ALA A 1 591 ? 0.710 -3.680 12.475 1.00 91.56 591 ALA A O 1
ATOM 4528 N N . ASN A 1 592 ? -1.523 -3.908 12.551 1.00 90.12 592 ASN A N 1
ATOM 4529 C CA . ASN A 1 592 ? -1.640 -4.918 11.496 1.00 90.12 592 ASN A CA 1
ATOM 4530 C C . ASN A 1 592 ? -1.761 -4.330 10.080 1.00 90.12 592 ASN A C 1
ATOM 4532 O O . ASN A 1 592 ? -2.097 -5.045 9.134 1.00 90.12 592 ASN A O 1
ATOM 4536 N N . GLY A 1 593 ? -1.453 -3.041 9.916 1.00 82.94 593 GLY A N 1
ATOM 4537 C CA . GLY A 1 593 ? -1.386 -2.391 8.611 1.00 82.94 593 GLY A CA 1
ATOM 4538 C C . GLY A 1 593 ? -2.733 -1.935 8.059 1.00 82.94 593 GLY A C 1
ATOM 4539 O O . GLY A 1 593 ? -2.794 -1.603 6.884 1.00 82.94 593 GLY A O 1
ATOM 4540 N N . TYR A 1 594 ? -3.791 -1.895 8.867 1.00 90.44 594 TYR A N 1
ATOM 4541 C CA . TYR A 1 594 ? -5.044 -1.248 8.485 1.00 90.44 594 TYR A CA 1
ATOM 4542 C C . TYR A 1 594 ? -4.997 0.247 8.765 1.00 90.44 594 TYR A C 1
ATOM 4544 O O . TYR A 1 594 ? -4.284 0.722 9.654 1.00 90.44 594 TYR A O 1
ATOM 4552 N N . TYR A 1 595 ? -5.809 0.987 8.026 1.00 93.94 595 TYR A N 1
ATOM 4553 C CA . TYR A 1 595 ? -6.170 2.343 8.395 1.00 93.94 595 TYR A CA 1
ATOM 4554 C C . TYR A 1 595 ? -7.496 2.291 9.117 1.00 93.94 595 TYR A C 1
ATOM 4556 O O . TYR A 1 595 ? -8.326 1.414 8.880 1.00 93.94 595 TYR A O 1
ATOM 4564 N N . VAL A 1 596 ? -7.697 3.241 10.012 1.00 96.56 596 VAL A N 1
ATOM 4565 C CA . VAL A 1 596 ? -8.888 3.287 10.834 1.00 96.56 596 VAL A CA 1
ATOM 4566 C C . VAL A 1 596 ? -9.566 4.633 10.663 1.00 96.56 596 VAL A C 1
ATOM 4568 O O . VAL A 1 596 ? -8.953 5.689 10.811 1.00 96.56 596 VAL A O 1
ATOM 4571 N N . ARG A 1 597 ? -10.863 4.592 10.379 1.00 97.62 597 ARG A N 1
ATOM 4572 C CA . ARG A 1 597 ? -11.761 5.721 10.582 1.00 97.62 597 ARG A CA 1
ATOM 4573 C C . ARG A 1 597 ? -12.468 5.501 11.910 1.00 97.62 597 ARG A C 1
ATOM 4575 O O . ARG A 1 597 ? -13.320 4.628 12.028 1.00 97.62 597 ARG A O 1
ATOM 4582 N N . GLY A 1 598 ? -12.095 6.254 12.932 1.00 97.06 598 GLY A N 1
ATOM 4583 C CA . GLY A 1 598 ? -12.778 6.229 14.216 1.00 97.06 598 GLY A CA 1
ATOM 4584 C C . GLY A 1 598 ? -14.031 7.096 14.168 1.00 97.06 598 GLY A C 1
ATOM 4585 O O . GLY A 1 598 ? -13.937 8.274 13.841 1.00 97.06 598 GLY A O 1
ATOM 4586 N N . GLN A 1 599 ? -15.203 6.573 14.521 1.00 96.25 599 GLN A N 1
ATOM 4587 C CA . GLN A 1 599 ? -16.366 7.435 14.741 1.00 96.25 599 GLN A CA 1
ATOM 4588 C C . GLN A 1 599 ? -16.358 7.998 16.167 1.00 96.25 599 GLN A C 1
ATOM 4590 O O . GLN A 1 599 ? -16.158 7.278 17.150 1.00 96.25 599 GLN A O 1
ATOM 4595 N N . ALA A 1 600 ? -16.597 9.305 16.268 1.00 93.50 600 ALA A N 1
ATOM 4596 C CA . ALA A 1 600 ? -16.700 10.054 17.510 1.00 93.50 600 ALA A CA 1
ATOM 4597 C C . ALA A 1 600 ? -18.018 10.843 17.562 1.00 93.50 600 ALA A C 1
ATOM 4599 O O . ALA A 1 600 ? -18.525 11.304 16.545 1.00 93.50 600 ALA A O 1
ATOM 4600 N N . ARG A 1 601 ? -18.561 11.045 18.768 1.00 90.31 601 ARG A N 1
ATOM 4601 C CA . ARG A 1 601 ? -19.815 11.801 18.971 1.00 90.31 601 ARG A CA 1
ATOM 4602 C C . ARG A 1 601 ? -19.670 13.321 18.838 1.00 90.31 601 ARG A C 1
ATOM 4604 O O . ARG A 1 601 ? -20.657 14.035 18.745 1.00 90.31 601 ARG A O 1
ATOM 4611 N N . SER A 1 602 ? -18.450 13.838 18.955 1.00 92.25 602 SER A N 1
ATOM 4612 C CA . SER A 1 602 ? -18.178 15.277 18.986 1.00 92.25 602 SER A CA 1
ATOM 4613 C C . SER A 1 602 ? -16.697 15.564 18.781 1.00 92.25 602 SER A C 1
ATOM 4615 O O . SER A 1 602 ? -15.857 14.706 19.064 1.00 92.25 602 SER A O 1
ATOM 4617 N N . GLU A 1 603 ? -16.373 16.803 18.416 1.00 90.81 603 GLU A N 1
ATOM 4618 C CA . GLU A 1 603 ? -14.993 17.298 18.314 1.00 90.81 603 GLU A CA 1
ATOM 4619 C C . GLU A 1 603 ? -14.186 17.096 19.601 1.00 90.81 603 GLU A C 1
ATOM 4621 O O . GLU A 1 603 ? -13.026 16.691 19.583 1.00 90.81 603 GLU A O 1
ATOM 4626 N N . GLY A 1 604 ? -14.810 17.296 20.766 1.00 90.12 604 GLY A N 1
ATOM 4627 C CA . GLY A 1 604 ? -14.157 17.018 22.048 1.00 90.12 604 GLY A CA 1
ATOM 4628 C C . GLY A 1 604 ? -13.773 15.543 22.206 1.00 90.12 604 GLY A C 1
ATOM 4629 O O . GLY A 1 604 ? -12.759 15.230 22.821 1.00 90.12 604 GLY A O 1
ATOM 4630 N N . SER A 1 605 ? -14.558 14.627 21.634 1.00 89.06 605 SER A N 1
ATOM 4631 C CA . SER A 1 605 ? -14.250 13.193 21.640 1.00 89.06 605 SER A CA 1
ATOM 4632 C C . SER A 1 605 ? -13.167 12.841 20.618 1.00 89.06 605 SER A C 1
ATOM 4634 O O . SER A 1 605 ? -12.305 12.026 20.932 1.00 89.06 605 SER A O 1
ATOM 4636 N N . ALA A 1 606 ? -13.144 13.513 19.463 1.00 90.81 606 ALA A N 1
ATOM 4637 C CA . ALA A 1 606 ? -12.054 13.417 18.492 1.00 90.81 606 ALA A CA 1
ATOM 4638 C C . ALA A 1 606 ? -10.706 13.831 19.108 1.00 90.81 606 ALA A C 1
ATOM 4640 O O . ALA A 1 606 ? -9.726 13.095 19.009 1.00 90.81 606 ALA A O 1
ATOM 4641 N N . LYS A 1 607 ? -10.671 14.948 19.851 1.00 91.75 607 LYS A N 1
ATOM 4642 C CA . LYS A 1 607 ? -9.468 15.409 20.572 1.00 91.75 607 LYS A CA 1
ATOM 4643 C C . LYS A 1 607 ? -8.935 14.371 21.563 1.00 91.75 607 LYS A C 1
ATOM 4645 O O . LYS A 1 607 ? -7.727 14.154 21.620 1.00 91.75 607 LYS A O 1
ATOM 4650 N N . ARG A 1 608 ? -9.822 13.698 22.310 1.00 89.81 608 ARG A N 1
ATOM 4651 C CA . ARG A 1 608 ? -9.429 12.607 23.222 1.00 89.81 608 ARG A CA 1
ATOM 4652 C C . ARG A 1 608 ? -8.799 11.435 22.473 1.00 89.81 608 ARG A C 1
ATOM 4654 O O . ARG A 1 608 ? -7.785 10.911 22.915 1.00 89.81 608 ARG A O 1
ATOM 4661 N N . ILE A 1 609 ? -9.352 11.061 21.319 1.00 92.50 609 ILE A N 1
ATOM 4662 C CA . ILE A 1 609 ? -8.794 9.990 20.482 1.00 92.50 609 ILE A CA 1
ATOM 4663 C C . ILE A 1 609 ? -7.391 10.375 19.989 1.00 92.50 609 ILE A C 1
ATOM 4665 O O . ILE A 1 609 ? -6.453 9.601 20.158 1.00 92.50 609 ILE A O 1
ATOM 4669 N N . HIS A 1 610 ? -7.202 11.591 19.472 1.00 90.62 610 HIS A N 1
ATOM 4670 C CA . HIS A 1 610 ? -5.879 12.054 19.033 1.00 90.62 610 HIS A CA 1
ATOM 4671 C C . HIS A 1 610 ? -4.850 12.125 20.171 1.00 90.62 610 HIS A C 1
ATOM 4673 O O . HIS A 1 610 ? -3.680 11.826 19.950 1.00 90.62 610 HIS A O 1
ATOM 4679 N N . LYS A 1 611 ? -5.271 12.455 21.401 1.00 90.75 611 LYS A N 1
ATOM 4680 C CA . LYS A 1 611 ? -4.396 12.431 22.586 1.00 90.75 611 LYS A CA 1
ATOM 4681 C C . LYS A 1 611 ? -3.892 11.018 22.916 1.00 90.75 611 LYS A C 1
ATOM 4683 O O . LYS A 1 611 ? -2.746 10.869 23.342 1.00 90.75 611 LYS A O 1
ATOM 4688 N N . VAL A 1 612 ? -4.734 9.999 22.724 1.00 91.62 612 VAL A N 1
ATOM 4689 C CA . VAL A 1 612 ? -4.381 8.580 22.925 1.00 91.62 612 VAL A CA 1
ATOM 4690 C C . VAL A 1 612 ? -3.477 8.063 21.804 1.00 91.62 612 VAL A C 1
ATOM 4692 O O . VAL A 1 612 ? -2.555 7.295 22.068 1.00 91.62 612 VAL A O 1
ATOM 4695 N N . PHE A 1 613 ? -3.691 8.528 20.572 1.00 92.75 613 PHE A N 1
ATOM 4696 C CA . PHE A 1 613 ? -2.961 8.098 19.379 1.00 92.75 613 PHE A CA 1
ATOM 4697 C C . PHE A 1 613 ? -2.141 9.233 18.734 1.00 92.75 613 PHE A C 1
ATOM 4699 O O . PHE A 1 613 ? -2.358 9.543 17.559 1.00 92.75 613 PHE A O 1
ATOM 4706 N N . PRO A 1 614 ? -1.181 9.853 19.449 1.00 86.62 614 PRO A N 1
ATOM 4707 C CA . PRO A 1 614 ? -0.424 10.986 18.911 1.00 86.62 614 PRO A CA 1
ATOM 4708 C C . PRO A 1 614 ? 0.433 10.591 17.700 1.00 86.62 614 PRO A C 1
ATOM 4710 O O . PRO A 1 614 ? 0.635 11.396 16.796 1.00 86.62 614 PRO A O 1
ATOM 4713 N N . ASP A 1 615 ? 0.881 9.333 17.658 1.00 86.94 615 ASP A N 1
ATOM 4714 C CA . ASP A 1 615 ? 1.781 8.806 16.628 1.00 86.94 615 ASP A CA 1
ATOM 4715 C C . ASP A 1 615 ? 1.039 8.073 15.499 1.00 86.94 615 ASP A C 1
ATOM 4717 O O . ASP A 1 615 ? 1.670 7.520 14.597 1.00 86.94 615 ASP A O 1
ATOM 4721 N N . ALA A 1 616 ? -0.301 8.034 15.526 1.00 80.44 616 ALA A N 1
ATOM 4722 C CA . ALA A 1 616 ? -1.064 7.356 14.477 1.00 80.44 616 ALA A CA 1
ATOM 4723 C C . ALA A 1 616 ? -0.951 8.064 13.120 1.00 80.44 616 ALA A C 1
ATOM 4725 O O . ALA A 1 616 ? -1.114 7.415 12.082 1.00 80.44 616 ALA A O 1
ATOM 4726 N N . GLY A 1 617 ? -0.655 9.371 13.112 1.00 83.75 617 GLY A N 1
ATOM 4727 C CA . GLY A 1 617 ? -0.678 10.191 11.901 1.00 83.75 617 GLY A CA 1
ATOM 4728 C C . GLY A 1 617 ? -1.979 9.955 11.133 1.00 83.75 617 GLY A C 1
ATOM 4729 O O . GLY A 1 617 ? -3.046 9.805 11.721 1.00 83.75 617 GLY A O 1
ATOM 4730 N N . ASP A 1 618 ? -1.890 9.815 9.817 1.00 81.88 618 ASP A N 1
ATOM 4731 C CA . ASP A 1 618 ? -3.072 9.588 8.984 1.00 81.88 618 ASP A CA 1
ATOM 4732 C C . ASP A 1 618 ? -3.539 8.121 8.958 1.00 81.88 618 ASP A C 1
ATOM 4734 O O . ASP A 1 618 ? -4.474 7.803 8.225 1.00 81.88 618 ASP A O 1
ATOM 4738 N N . LYS A 1 619 ? -2.919 7.206 9.723 1.00 86.69 619 LYS A N 1
ATOM 4739 C CA . LYS A 1 619 ? -3.487 5.857 9.903 1.00 86.69 619 LYS A CA 1
ATOM 4740 C C . LYS A 1 619 ? -4.790 5.890 10.700 1.00 86.69 619 LYS A C 1
ATOM 4742 O O . LYS A 1 619 ? -5.521 4.904 10.687 1.00 86.69 619 LYS A O 1
ATOM 4747 N N . LEU A 1 620 ? -5.083 7.004 11.374 1.00 94.19 620 LEU A N 1
ATOM 4748 C CA . LEU A 1 620 ? -6.324 7.238 12.099 1.00 94.19 620 LEU A CA 1
ATOM 4749 C C . LEU A 1 620 ? -6.979 8.542 11.628 1.00 94.19 620 LEU A C 1
ATOM 4751 O O . LEU A 1 620 ? -6.439 9.627 11.824 1.00 94.19 620 LEU A O 1
ATOM 4755 N N . THR A 1 621 ? -8.170 8.435 11.046 1.00 94.25 621 THR A N 1
ATOM 4756 C CA . THR A 1 621 ? -9.050 9.574 10.732 1.00 94.25 621 THR A CA 1
ATOM 4757 C C . THR A 1 621 ? -10.283 9.528 11.621 1.00 94.25 621 THR A C 1
ATOM 4759 O O . THR A 1 621 ? -10.625 8.461 12.129 1.00 94.25 621 THR A O 1
ATOM 4762 N N . ILE A 1 622 ? -10.961 10.660 11.825 1.00 95.88 622 ILE A N 1
ATOM 4763 C CA . ILE A 1 622 ? -12.146 10.728 12.687 1.00 95.88 622 ILE A CA 1
ATOM 4764 C C . ILE A 1 622 ? -13.368 11.170 11.885 1.00 95.88 622 ILE A C 1
ATOM 4766 O O . ILE A 1 622 ? -13.306 12.150 11.151 1.00 95.88 622 ILE A O 1
ATOM 4770 N N . ALA A 1 623 ? -14.483 10.459 12.049 1.00 93.88 623 ALA A N 1
ATOM 4771 C CA . ALA A 1 623 ? -15.794 10.857 11.545 1.00 93.88 623 ALA A CA 1
ATOM 4772 C C . ALA A 1 623 ? -16.691 11.278 12.712 1.00 93.88 623 ALA A C 1
ATOM 4774 O O . ALA A 1 623 ? -16.864 10.526 13.676 1.00 93.88 623 ALA A O 1
ATOM 4775 N N . ILE A 1 624 ? -17.274 12.472 12.631 1.00 95.50 624 ILE A N 1
ATOM 4776 C CA . ILE A 1 624 ? -18.209 12.951 13.647 1.00 95.50 624 ILE A CA 1
ATOM 4777 C C . ILE A 1 624 ? -19.614 12.457 13.309 1.00 95.50 624 ILE A C 1
ATOM 4779 O O . ILE A 1 624 ? -20.196 12.865 12.312 1.00 95.50 624 ILE A O 1
ATOM 4783 N N . VAL A 1 625 ? -20.166 11.599 14.167 1.00 93.44 625 VAL A N 1
ATOM 4784 C CA . VAL A 1 625 ? -21.569 11.162 14.113 1.00 93.44 625 VAL A CA 1
ATOM 4785 C C . VAL A 1 625 ? -22.192 11.488 15.470 1.00 93.44 625 VAL A C 1
ATOM 4787 O O . VAL A 1 625 ? -21.973 10.728 16.420 1.00 93.44 625 VAL A O 1
ATOM 4790 N N . PRO A 1 626 ? -22.886 12.637 15.601 1.00 89.62 626 PRO A N 1
ATOM 4791 C CA . PRO A 1 626 ? -23.401 13.116 16.884 1.00 89.62 626 PRO A CA 1
ATOM 4792 C C . PRO A 1 626 ? -24.484 12.219 17.485 1.00 89.62 626 PRO A C 1
ATOM 4794 O O . PRO A 1 626 ? -24.476 11.974 18.691 1.00 89.62 626 PRO A O 1
ATOM 4797 N N . ASP A 1 627 ? -25.378 11.711 16.637 1.00 90.38 627 ASP A N 1
ATOM 4798 C CA . ASP A 1 627 ? -26.472 10.819 17.008 1.00 90.38 627 ASP A CA 1
ATOM 4799 C C . ASP A 1 627 ? -26.447 9.581 16.110 1.00 90.38 627 ASP A C 1
ATOM 4801 O O . ASP A 1 627 ? -26.717 9.654 14.914 1.00 90.38 627 ASP A O 1
ATOM 4805 N N . ILE A 1 628 ? -26.118 8.435 16.702 1.00 91.31 628 ILE A N 1
ATOM 4806 C CA . ILE A 1 628 ? -26.024 7.150 15.998 1.00 91.31 628 ILE A CA 1
ATOM 4807 C C . ILE A 1 628 ? -27.396 6.535 15.683 1.00 91.31 628 ILE A C 1
ATOM 4809 O O . ILE A 1 628 ? -27.467 5.529 14.985 1.00 91.31 628 ILE A O 1
ATOM 4813 N N . THR A 1 629 ? -28.481 7.095 16.225 1.00 91.56 629 THR A N 1
ATOM 4814 C CA . THR A 1 629 ? -29.853 6.605 16.025 1.00 91.56 629 THR A CA 1
ATOM 4815 C C . THR A 1 629 ? -30.579 7.320 14.884 1.00 91.56 629 THR A C 1
ATOM 4817 O O . THR A 1 629 ? -31.616 6.833 14.411 1.00 91.56 629 THR A O 1
ATOM 4820 N N . ALA A 1 630 ? -30.025 8.447 14.423 1.00 91.88 630 ALA A N 1
ATOM 4821 C CA . ALA A 1 630 ? -30.559 9.226 13.320 1.00 91.88 630 ALA A CA 1
ATOM 4822 C C . ALA A 1 630 ? -30.535 8.433 12.002 1.00 91.88 630 ALA A C 1
ATOM 4824 O O . ALA A 1 630 ? -29.663 7.601 11.750 1.00 91.88 630 ALA A O 1
ATOM 4825 N N . GLU A 1 631 ? -31.527 8.675 11.150 1.00 91.69 631 GLU A N 1
ATOM 4826 C CA . GLU A 1 631 ? -31.536 8.117 9.799 1.00 91.69 631 GLU A CA 1
ATOM 4827 C C . GLU A 1 631 ? -30.365 8.689 8.991 1.00 91.69 631 GLU A C 1
ATOM 4829 O O . GLU A 1 631 ? -30.065 9.878 9.090 1.00 91.69 631 GLU A O 1
ATOM 4834 N N . GLY A 1 632 ? -29.658 7.825 8.260 1.00 91.88 632 GLY A N 1
ATOM 4835 C CA . GLY A 1 632 ? -28.452 8.201 7.522 1.00 91.88 632 GLY A CA 1
ATOM 4836 C C . GLY A 1 632 ? -27.248 8.601 8.388 1.00 91.88 632 GLY A C 1
ATOM 4837 O O . GLY A 1 632 ? -26.264 9.128 7.872 1.00 91.88 632 GLY A O 1
ATOM 4838 N N . ALA A 1 633 ? -27.286 8.354 9.708 1.00 90.06 633 ALA A N 1
ATOM 4839 C CA . ALA A 1 633 ? -26.248 8.790 10.652 1.00 90.06 633 ALA A CA 1
ATOM 4840 C C . ALA A 1 633 ? -24.824 8.382 10.242 1.00 90.06 633 ALA A C 1
ATOM 4842 O O . ALA A 1 633 ? -23.864 9.106 10.507 1.00 90.06 633 ALA A O 1
ATOM 4843 N N . PHE A 1 634 ? -24.682 7.216 9.611 1.00 96.62 634 PHE A N 1
ATOM 4844 C CA . PHE A 1 634 ? -23.391 6.658 9.232 1.00 96.62 634 PHE A CA 1
ATOM 4845 C C . PHE A 1 634 ? -23.083 6.782 7.737 1.00 96.62 634 PHE A C 1
ATOM 4847 O O . PHE A 1 634 ? -22.010 6.337 7.339 1.00 96.62 634 PHE A O 1
ATOM 4854 N N . ASP A 1 635 ? -23.944 7.402 6.921 1.00 96.75 635 ASP A N 1
ATOM 4855 C CA . ASP A 1 635 ? -23.825 7.385 5.453 1.00 96.75 635 ASP A CA 1
ATOM 4856 C C . ASP A 1 635 ? -22.477 7.922 4.973 1.00 96.75 635 ASP A C 1
ATOM 4858 O O . ASP A 1 635 ? -21.808 7.287 4.162 1.00 96.75 635 ASP A O 1
ATOM 4862 N N . GLU A 1 636 ? -22.026 9.051 5.520 1.00 92.44 636 GLU A N 1
ATOM 4863 C CA . GLU A 1 636 ? -20.698 9.591 5.206 1.00 92.44 636 GLU A CA 1
ATOM 4864 C C . GLU A 1 636 ? -19.575 8.790 5.880 1.00 92.44 636 GLU A C 1
ATOM 4866 O O . GLU A 1 636 ? -18.505 8.592 5.303 1.00 92.44 636 GLU A O 1
ATOM 4871 N N . ALA A 1 637 ? -19.808 8.270 7.090 1.00 93.56 637 ALA A N 1
ATOM 4872 C CA . ALA A 1 637 ? -18.796 7.537 7.846 1.00 93.56 637 ALA A CA 1
ATOM 4873 C C . ALA A 1 637 ? -18.396 6.213 7.172 1.00 93.56 637 ALA A C 1
ATOM 4875 O O . ALA A 1 637 ? -17.227 5.829 7.253 1.00 93.56 637 ALA A O 1
ATOM 4876 N N . VAL A 1 638 ? -19.325 5.540 6.485 1.00 96.31 638 VAL A N 1
ATOM 4877 C CA . VAL A 1 638 ? -19.087 4.253 5.802 1.00 96.31 638 VAL A CA 1
ATOM 4878 C C . VAL A 1 638 ? -18.535 4.400 4.381 1.00 96.31 638 VAL A C 1
ATOM 4880 O O . VAL A 1 638 ? -18.093 3.417 3.790 1.00 96.31 638 VAL A O 1
ATOM 4883 N N . ARG A 1 639 ? -18.516 5.604 3.797 1.00 89.06 639 ARG A N 1
ATOM 4884 C CA . ARG A 1 639 ? -18.008 5.784 2.427 1.00 89.06 639 ARG A CA 1
ATOM 4885 C C . ARG A 1 639 ? -16.526 5.442 2.322 1.00 89.06 639 ARG A C 1
ATOM 4887 O O . ARG A 1 639 ? -15.700 6.006 3.042 1.00 89.06 639 ARG A O 1
ATOM 4894 N N . GLY A 1 640 ? -16.198 4.544 1.397 1.00 83.62 640 GLY A N 1
ATOM 4895 C CA . GLY A 1 640 ? -14.826 4.110 1.124 1.00 83.62 640 GLY A CA 1
ATOM 4896 C C . GLY A 1 640 ? -14.209 3.191 2.183 1.00 83.62 640 GLY A C 1
ATOM 4897 O O . GLY A 1 640 ? -13.010 2.960 2.129 1.00 83.62 640 GLY A O 1
ATOM 4898 N N . VAL A 1 641 ? -14.983 2.682 3.152 1.00 93.81 641 VAL A N 1
ATOM 4899 C CA . VAL A 1 641 ? -14.472 1.709 4.137 1.00 93.81 641 VAL A CA 1
ATOM 4900 C C . VAL A 1 641 ? -14.594 0.283 3.595 1.00 93.81 641 VAL A C 1
ATOM 4902 O O . VAL A 1 641 ? -15.545 -0.023 2.881 1.00 93.81 641 VAL A O 1
ATOM 4905 N N . ASP A 1 642 ? -13.659 -0.594 3.941 1.00 92.69 642 ASP A N 1
ATOM 4906 C CA . ASP A 1 642 ? -13.621 -2.004 3.520 1.00 92.69 642 ASP A CA 1
ATOM 4907 C C . ASP A 1 642 ? -14.263 -2.941 4.557 1.00 92.69 642 ASP A C 1
ATOM 4909 O O . ASP A 1 642 ? -14.702 -4.053 4.248 1.00 92.69 642 ASP A O 1
ATOM 4913 N N . GLY A 1 643 ? -14.369 -2.460 5.798 1.00 96.06 643 GLY A N 1
ATOM 4914 C CA . GLY A 1 643 ? -14.912 -3.195 6.930 1.00 96.06 643 GLY A CA 1
ATOM 4915 C C . GLY A 1 643 ? -15.444 -2.285 8.027 1.00 96.06 643 GLY A C 1
ATOM 4916 O O . GLY A 1 643 ? -15.068 -1.114 8.126 1.00 96.06 643 GLY A O 1
ATOM 4917 N N . VAL A 1 644 ? -16.312 -2.833 8.878 1.00 98.19 644 VAL A N 1
ATOM 4918 C CA . VAL A 1 644 ? -16.886 -2.103 10.016 1.00 98.19 644 VAL A CA 1
ATOM 4919 C C . VAL A 1 644 ? -16.770 -2.918 11.298 1.00 98.19 644 VAL A C 1
ATOM 4921 O O . VAL A 1 644 ? -17.213 -4.062 11.359 1.00 98.19 644 VAL A O 1
ATOM 4924 N N . ILE A 1 645 ? -16.227 -2.292 12.340 1.00 98.25 645 ILE A N 1
ATOM 4925 C CA . ILE A 1 645 ? -16.261 -2.765 13.721 1.00 98.25 645 ILE A CA 1
ATOM 4926 C C . ILE A 1 645 ? -17.208 -1.858 14.513 1.00 98.25 645 ILE A C 1
ATOM 4928 O O . ILE A 1 645 ? -16.903 -0.706 14.852 1.00 98.25 645 ILE A O 1
ATOM 4932 N N . HIS A 1 646 ? -18.406 -2.362 14.787 1.00 97.38 646 HIS A N 1
ATOM 4933 C CA . HIS A 1 646 ? -19.445 -1.622 15.479 1.00 97.38 646 HIS A CA 1
ATOM 4934 C C . HIS A 1 646 ? -19.369 -1.846 16.994 1.00 97.38 646 HIS A C 1
ATOM 4936 O O . HIS A 1 646 ? -19.913 -2.822 17.502 1.00 97.38 646 HIS A O 1
ATOM 4942 N N . THR A 1 647 ? -18.699 -0.939 17.714 1.00 94.31 647 THR A N 1
ATOM 4943 C CA . THR A 1 647 ? -18.635 -0.961 19.189 1.00 94.31 647 THR A CA 1
ATOM 4944 C C . THR A 1 647 ? -19.576 0.057 19.847 1.00 94.31 647 THR A C 1
ATOM 4946 O O . THR A 1 647 ? -19.871 -0.043 21.039 1.00 94.31 647 THR A O 1
ATOM 4949 N N . ALA A 1 648 ? -20.064 1.047 19.085 1.00 83.31 648 ALA A N 1
ATOM 4950 C CA . ALA A 1 648 ? -20.930 2.099 19.600 1.00 83.31 648 ALA A CA 1
ATOM 4951 C C . ALA A 1 648 ? -22.307 1.546 19.970 1.00 83.31 648 ALA A C 1
ATOM 4953 O O . ALA A 1 648 ? -23.117 1.220 19.113 1.00 83.31 648 ALA A O 1
ATOM 4954 N N . SER A 1 649 ? -22.596 1.511 21.261 1.00 77.81 649 SER A N 1
ATOM 4955 C CA . SER A 1 649 ? -23.907 1.156 21.782 1.00 77.81 649 SER A CA 1
ATOM 4956 C C . SER A 1 649 ? -24.218 2.093 22.949 1.00 77.81 649 SER A C 1
ATOM 4958 O O . SER A 1 649 ? -23.334 2.315 23.784 1.00 77.81 649 SER A O 1
ATOM 4960 N N . PRO A 1 650 ? -25.420 2.686 23.012 1.00 64.38 650 PRO A N 1
ATOM 4961 C CA . PRO A 1 650 ? -25.796 3.585 24.096 1.00 64.38 650 PRO A CA 1
ATOM 4962 C C . PRO A 1 650 ? -25.683 2.877 25.450 1.00 64.38 650 PRO A C 1
ATOM 4964 O O . PRO A 1 650 ? -26.230 1.793 25.645 1.00 64.38 650 PRO A O 1
ATOM 4967 N N . PHE A 1 651 ? -24.949 3.486 26.380 1.00 61.00 651 PHE A N 1
ATOM 4968 C CA . PHE A 1 651 ? -24.831 3.023 27.759 1.00 61.00 651 PHE A CA 1
ATOM 4969 C C . PHE A 1 651 ? -24.987 4.226 28.684 1.00 61.00 651 PHE A C 1
ATOM 4971 O O . PHE A 1 651 ? -24.043 4.988 28.899 1.00 61.00 651 PHE A O 1
ATOM 4978 N N . VAL A 1 652 ? -26.207 4.426 29.175 1.00 58.41 652 VAL A N 1
ATOM 4979 C CA . VAL A 1 652 ? -26.555 5.498 30.109 1.00 58.41 652 VAL A CA 1
ATOM 4980 C C . VAL A 1 652 ? -27.005 4.834 31.407 1.00 58.41 652 VAL A C 1
ATOM 4982 O O . VAL A 1 652 ? -27.930 4.027 31.398 1.00 58.41 652 VAL A O 1
ATOM 4985 N N . LEU A 1 653 ? -26.304 5.118 32.508 1.00 45.56 653 LEU A N 1
ATOM 4986 C CA . LEU A 1 653 ? -26.619 4.572 33.837 1.00 45.56 653 LEU A CA 1
ATOM 4987 C C . LEU A 1 653 ? -27.726 5.364 34.550 1.00 45.56 653 LEU A C 1
ATOM 4989 O O . LEU A 1 653 ? -28.380 4.822 35.435 1.00 45.56 653 LEU A O 1
ATOM 4993 N N . ASP A 1 654 ? -27.933 6.620 34.152 1.00 53.25 654 ASP A N 1
ATOM 4994 C CA . ASP A 1 654 ? -28.904 7.546 34.735 1.00 53.25 654 ASP A CA 1
ATOM 4995 C C . ASP A 1 654 ? -30.078 7.712 33.758 1.00 53.25 654 ASP A C 1
ATOM 4997 O O . ASP A 1 654 ? -30.062 8.552 32.857 1.00 53.25 654 ASP A O 1
ATOM 5001 N N . VAL A 1 655 ? -31.035 6.791 33.847 1.00 61.31 655 VAL A N 1
ATOM 5002 C CA . VAL A 1 655 ? -32.131 6.628 32.884 1.00 61.31 655 VAL A CA 1
ATOM 5003 C C . VAL A 1 655 ? -33.471 6.815 33.575 1.00 61.31 655 VAL A C 1
ATOM 5005 O O . VAL A 1 655 ? -33.754 6.171 34.582 1.00 61.31 655 VAL A O 1
ATOM 5008 N N . ASN A 1 656 ? -34.308 7.685 33.005 1.00 64.69 656 ASN A N 1
ATOM 5009 C CA . ASN A 1 656 ? -35.669 7.920 33.487 1.00 64.69 656 ASN A CA 1
ATOM 5010 C C . ASN A 1 656 ? -36.666 6.969 32.803 1.00 64.69 656 ASN A C 1
ATOM 5012 O O . ASN A 1 656 ? -37.667 6.607 33.416 1.00 64.69 656 ASN A O 1
ATOM 5016 N N . HIS A 1 657 ? -36.397 6.557 31.553 1.00 79.62 657 HIS A N 1
ATOM 5017 C CA . HIS A 1 657 ? -37.237 5.634 30.782 1.00 79.62 657 HIS A CA 1
ATOM 5018 C C . HIS A 1 657 ? -36.377 4.614 30.016 1.00 79.62 657 HIS A C 1
ATOM 5020 O O . HIS A 1 657 ? -35.905 4.888 28.914 1.00 79.62 657 HIS A O 1
ATOM 5026 N N . PHE A 1 658 ? -36.219 3.402 30.563 1.00 84.75 658 PHE A N 1
ATOM 5027 C CA . PHE A 1 658 ? -35.365 2.344 29.992 1.00 84.75 658 PHE A CA 1
ATOM 5028 C C . PHE A 1 658 ? -35.651 2.021 28.518 1.00 84.75 658 PHE A C 1
ATOM 5030 O O . PHE A 1 658 ? -34.730 1.760 27.745 1.00 84.75 658 PHE A O 1
ATOM 5037 N N . GLU A 1 659 ? -36.917 2.057 28.106 1.00 86.94 659 GLU A N 1
ATOM 5038 C CA . GLU A 1 659 ? -37.308 1.804 26.719 1.00 86.94 659 GLU A CA 1
ATOM 5039 C C . GLU A 1 659 ? -36.714 2.841 25.750 1.00 86.94 659 GLU A C 1
ATOM 5041 O O . GLU A 1 659 ? -36.009 2.483 24.803 1.00 86.94 659 GLU A O 1
ATOM 5046 N N . ASN A 1 660 ? -36.949 4.128 26.024 1.00 85.25 660 ASN A N 1
ATOM 5047 C CA . ASN A 1 660 ? -36.547 5.240 25.160 1.00 85.25 660 ASN A CA 1
ATOM 5048 C C . ASN A 1 660 ? -35.056 5.558 25.252 1.00 85.25 660 ASN A C 1
ATOM 5050 O O . ASN A 1 660 ? -34.461 5.973 24.259 1.00 85.25 660 ASN A O 1
ATOM 5054 N N . ASP A 1 661 ? -34.457 5.348 26.422 1.00 81.69 661 ASP A N 1
ATOM 5055 C CA . ASP A 1 661 ? -33.085 5.768 26.689 1.00 81.69 661 ASP A CA 1
ATOM 5056 C C . ASP A 1 661 ? -32.062 4.637 26.461 1.00 81.69 661 ASP A C 1
ATOM 5058 O O . ASP A 1 661 ? -30.869 4.907 26.306 1.00 81.69 661 ASP A O 1
ATOM 5062 N N . LEU A 1 662 ? -32.502 3.368 26.420 1.00 85.69 662 LEU A N 1
ATOM 5063 C CA . LEU A 1 662 ? -31.604 2.209 26.344 1.00 85.69 662 LEU A CA 1
ATOM 5064 C C . LEU A 1 662 ? -31.998 1.181 25.272 1.00 85.69 662 LEU A C 1
ATOM 5066 O O . LEU A 1 662 ? -31.160 0.840 24.436 1.00 85.69 662 LEU A O 1
ATOM 5070 N N . LEU A 1 663 ? -33.246 0.694 25.253 1.00 90.62 663 LEU A N 1
ATOM 5071 C CA . LEU A 1 663 ? -33.663 -0.368 24.320 1.00 90.62 663 LEU A CA 1
ATOM 5072 C C . LEU A 1 663 ? -33.759 0.130 22.874 1.00 90.62 663 LEU A C 1
ATOM 5074 O O . LEU A 1 663 ? -33.093 -0.405 21.985 1.00 90.62 663 LEU A O 1
ATOM 5078 N N . ILE A 1 664 ? -34.569 1.166 22.635 1.00 91.62 664 ILE A N 1
ATOM 5079 C CA . ILE A 1 664 ? -34.774 1.740 21.298 1.00 91.62 664 ILE A CA 1
ATOM 5080 C C . ILE A 1 664 ? -33.447 2.242 20.705 1.00 91.62 664 ILE A C 1
ATOM 5082 O O . ILE A 1 664 ? -33.163 1.905 19.552 1.00 91.62 664 ILE A O 1
ATOM 5086 N N . PRO A 1 665 ? -32.601 2.990 21.443 1.00 91.25 665 PRO A N 1
ATOM 5087 C CA . PRO A 1 665 ? -31.321 3.451 20.920 1.00 91.25 665 PRO A CA 1
ATOM 5088 C C . PRO A 1 665 ? -30.352 2.319 20.558 1.00 91.25 665 PRO A C 1
ATOM 5090 O O . PRO A 1 665 ? -29.639 2.444 19.564 1.00 91.25 665 PRO A O 1
ATOM 5093 N N . ALA A 1 666 ? -30.333 1.209 21.309 1.00 90.94 666 ALA A N 1
ATOM 5094 C CA . ALA A 1 666 ? -29.493 0.054 20.986 1.00 90.94 666 ALA A CA 1
ATOM 5095 C C . ALA A 1 666 ? -29.920 -0.615 19.669 1.00 90.94 666 ALA A C 1
ATOM 5097 O O . ALA A 1 666 ? -29.084 -0.822 18.793 1.00 90.94 666 ALA A O 1
ATOM 5098 N N . ILE A 1 667 ? -31.221 -0.875 19.498 1.00 94.94 667 ILE A N 1
ATOM 5099 C CA . ILE A 1 667 ? -31.775 -1.470 18.271 1.00 94.94 667 ILE A CA 1
ATOM 5100 C C . ILE A 1 667 ? -31.548 -0.540 17.073 1.00 94.94 667 ILE A C 1
ATOM 5102 O O . ILE A 1 667 ? -31.048 -0.964 16.030 1.00 94.94 667 ILE A O 1
ATOM 5106 N N . LYS A 1 668 ? -31.893 0.747 17.221 1.00 94.62 668 LYS A N 1
ATOM 5107 C CA . LYS A 1 668 ? -31.732 1.733 16.147 1.00 94.62 668 LYS A CA 1
ATOM 5108 C C . LYS A 1 668 ? -30.270 1.906 15.766 1.00 94.62 668 LYS A C 1
ATOM 5110 O O . LYS A 1 668 ? -29.974 1.843 14.583 1.00 94.62 668 LYS A O 1
ATOM 5115 N N . GLY A 1 669 ? -29.364 2.079 16.729 1.00 92.69 669 GLY A N 1
ATOM 5116 C CA . GLY A 1 669 ? -27.940 2.278 16.449 1.00 92.69 669 GLY A CA 1
ATOM 5117 C C . GLY A 1 669 ? -27.342 1.155 15.599 1.00 92.69 669 GLY A C 1
ATOM 5118 O O . GLY A 1 669 ? -26.651 1.429 14.618 1.00 92.69 669 GLY A O 1
ATOM 5119 N N . THR A 1 670 ? -27.681 -0.099 15.916 1.00 95.88 670 THR A N 1
ATOM 5120 C CA . THR A 1 670 ? -27.243 -1.262 15.135 1.00 95.88 670 THR A CA 1
ATOM 5121 C C . THR A 1 670 ? -27.873 -1.299 13.742 1.00 95.88 670 THR A C 1
ATOM 5123 O O . THR A 1 670 ? -27.158 -1.488 12.762 1.00 95.88 670 THR A O 1
ATOM 5126 N N . ASN A 1 671 ? -29.178 -1.050 13.611 1.00 96.62 671 ASN A N 1
ATOM 5127 C CA . ASN A 1 671 ? -29.813 -1.010 12.290 1.00 96.62 671 ASN A CA 1
ATOM 5128 C C . ASN A 1 671 ? -29.261 0.121 11.414 1.00 96.62 671 ASN A C 1
ATOM 5130 O O . ASN A 1 671 ? -28.961 -0.121 10.251 1.00 96.62 671 ASN A O 1
ATOM 5134 N N . ARG A 1 672 ? -29.050 1.326 11.960 1.00 96.56 672 ARG A N 1
ATOM 5135 C CA . ARG A 1 672 ? -28.568 2.481 11.185 1.00 96.56 672 ARG A CA 1
ATOM 5136 C C . ARG A 1 672 ? -27.199 2.246 10.573 1.00 96.56 672 ARG A C 1
ATOM 5138 O O . ARG A 1 672 ? -27.005 2.565 9.406 1.00 96.56 672 ARG A O 1
ATOM 5145 N N . VAL A 1 673 ? -26.260 1.654 11.314 1.00 97.12 673 VAL A N 1
ATOM 5146 C CA . VAL A 1 673 ? -24.945 1.349 10.734 1.00 97.12 673 VAL A CA 1
ATOM 5147 C C . VAL A 1 673 ? -25.053 0.288 9.632 1.00 97.12 673 VAL A C 1
ATOM 5149 O O . VAL A 1 673 ? -24.425 0.443 8.589 1.00 97.12 673 VAL A O 1
ATOM 5152 N N . LEU A 1 674 ? -25.876 -0.750 9.811 1.00 97.88 674 LEU A N 1
ATOM 5153 C CA . LEU A 1 674 ? -26.056 -1.810 8.812 1.00 97.88 674 LEU A CA 1
ATOM 5154 C C . LEU A 1 674 ? -26.776 -1.308 7.553 1.00 97.88 674 LEU A C 1
ATOM 5156 O O . LEU A 1 674 ? -26.382 -1.660 6.441 1.00 97.88 674 LEU A O 1
ATOM 5160 N N . GLU A 1 675 ? -27.783 -0.450 7.717 1.00 97.88 675 GLU A N 1
ATOM 5161 C CA . GLU A 1 675 ? -28.485 0.239 6.632 1.00 97.88 675 GLU A CA 1
ATOM 5162 C C . GLU A 1 675 ? -27.528 1.124 5.829 1.00 97.88 675 GLU A C 1
ATOM 5164 O O . GLU A 1 675 ? -27.467 0.987 4.606 1.00 97.88 675 GLU A O 1
ATOM 5169 N N . SER A 1 676 ? -26.725 1.962 6.496 1.00 97.94 676 SER A N 1
ATOM 5170 C CA . SER A 1 676 ? -25.733 2.805 5.823 1.00 97.94 676 SER A CA 1
ATOM 5171 C C . SER A 1 676 ? -24.689 1.967 5.081 1.00 97.94 676 SER A C 1
ATOM 5173 O O . SER A 1 676 ? -24.379 2.269 3.931 1.00 97.94 676 SER A O 1
ATOM 5175 N N . VAL A 1 677 ? -24.168 0.886 5.681 1.00 97.81 677 VAL A N 1
ATOM 5176 C CA . VAL A 1 677 ? -23.227 -0.020 4.991 1.00 97.81 677 VAL A CA 1
ATOM 5177 C C . VAL A 1 677 ? -23.877 -0.626 3.747 1.00 97.81 677 VAL A C 1
ATOM 5179 O O . VAL A 1 677 ? -23.284 -0.601 2.671 1.00 97.81 677 VAL A O 1
ATOM 5182 N N . HIS A 1 678 ? -25.106 -1.130 3.871 1.00 96.94 678 HIS A N 1
ATOM 5183 C CA . HIS A 1 678 ? -25.826 -1.750 2.762 1.00 96.94 678 HIS A CA 1
ATOM 5184 C C . HIS A 1 678 ? -26.097 -0.774 1.607 1.00 96.94 678 HIS A C 1
ATOM 5186 O O . HIS A 1 678 ? -25.976 -1.158 0.445 1.00 96.94 678 HIS A O 1
ATOM 5192 N N . ALA A 1 679 ? -26.436 0.481 1.914 1.00 96.00 679 ALA A N 1
ATOM 5193 C CA . ALA A 1 679 ? -26.777 1.490 0.914 1.00 96.00 679 ALA A CA 1
ATOM 5194 C C . ALA A 1 679 ? -25.555 2.210 0.314 1.00 96.00 679 ALA A C 1
ATOM 5196 O O . ALA A 1 679 ? -25.571 2.564 -0.866 1.00 96.00 679 ALA A O 1
ATOM 5197 N N . HIS A 1 680 ? -24.499 2.434 1.103 1.00 95.44 680 HIS A N 1
ATOM 5198 C CA . HIS A 1 680 ? -23.409 3.357 0.756 1.00 95.44 680 HIS A CA 1
ATOM 5199 C C . HIS A 1 680 ? -22.010 2.728 0.739 1.00 95.44 680 HIS A C 1
ATOM 5201 O O . HIS A 1 680 ? -21.050 3.412 0.378 1.00 95.44 680 HIS A O 1
ATOM 5207 N N . ALA A 1 681 ? -21.871 1.445 1.089 1.00 94.44 681 ALA A N 1
ATOM 5208 C CA . ALA A 1 681 ? -20.585 0.749 1.102 1.00 94.44 681 ALA A CA 1
ATOM 5209 C C . ALA A 1 681 ? -20.664 -0.670 0.486 1.00 94.44 681 ALA A C 1
ATOM 5211 O O . ALA A 1 681 ? -20.376 -1.662 1.162 1.00 94.44 681 ALA A O 1
ATOM 5212 N N . PRO A 1 682 ? -21.015 -0.804 -0.813 1.00 89.94 682 PRO A N 1
ATOM 5213 C CA . PRO A 1 682 ? -21.175 -2.102 -1.488 1.00 89.94 682 PRO A CA 1
ATOM 5214 C C . PRO A 1 682 ? -19.879 -2.932 -1.590 1.00 89.94 682 PRO A C 1
ATOM 5216 O O . PRO A 1 682 ? -19.917 -4.112 -1.938 1.00 89.94 682 PRO A O 1
ATOM 5219 N N . GLN A 1 683 ? -18.722 -2.337 -1.309 1.00 90.50 683 GLN A N 1
ATOM 5220 C CA . GLN A 1 683 ? -17.434 -3.021 -1.222 1.00 90.50 683 GLN A CA 1
ATOM 5221 C C . GLN A 1 683 ? -17.238 -3.774 0.101 1.00 90.50 683 GLN A C 1
ATOM 5223 O O . GLN A 1 683 ? -16.479 -4.743 0.128 1.00 90.50 683 GLN A O 1
ATOM 5228 N N . VAL A 1 684 ? -17.927 -3.371 1.178 1.00 95.00 684 VAL A N 1
ATOM 5229 C CA . VAL A 1 684 ? -17.788 -3.999 2.498 1.00 95.00 684 VAL A CA 1
ATOM 5230 C C . VAL A 1 684 ? -18.225 -5.452 2.413 1.00 95.00 684 VAL A C 1
ATOM 5232 O O . VAL A 1 684 ? -19.290 -5.769 1.885 1.00 95.00 684 VAL A O 1
ATOM 5235 N N . ARG A 1 685 ? -17.392 -6.348 2.949 1.00 92.00 685 ARG A N 1
ATOM 5236 C CA . ARG A 1 685 ? -17.677 -7.790 2.999 1.00 92.00 685 ARG A CA 1
ATOM 5237 C C . ARG A 1 685 ? -17.982 -8.299 4.396 1.00 92.00 685 ARG A C 1
ATOM 5239 O O . ARG A 1 685 ? -18.600 -9.354 4.518 1.00 92.00 685 ARG A O 1
ATOM 5246 N N . ARG A 1 686 ? -17.552 -7.590 5.442 1.00 95.31 686 ARG A N 1
ATOM 5247 C CA . ARG A 1 686 ? -17.632 -8.072 6.826 1.00 95.31 686 ARG A CA 1
ATOM 5248 C C . ARG A 1 686 ? -17.911 -6.931 7.798 1.00 95.31 686 ARG A C 1
ATOM 5250 O O . ARG A 1 686 ? -17.248 -5.893 7.761 1.00 95.31 686 ARG A O 1
ATOM 5257 N N . VAL A 1 687 ? -18.871 -7.162 8.689 1.00 97.88 687 VAL A N 1
ATOM 5258 C CA . VAL A 1 687 ? -19.219 -6.280 9.805 1.00 97.88 687 VAL A CA 1
ATOM 5259 C C . VAL A 1 687 ? -19.123 -7.080 11.103 1.00 97.88 687 VAL A C 1
ATOM 5261 O O . VAL A 1 687 ? -19.738 -8.135 11.232 1.00 97.88 687 VAL A O 1
ATOM 5264 N N . VAL A 1 688 ? -18.357 -6.588 12.075 1.00 98.25 688 VAL A N 1
ATOM 5265 C CA . VAL A 1 688 ? -18.243 -7.205 13.405 1.00 98.25 688 VAL A CA 1
ATOM 5266 C C . VAL A 1 688 ? -18.898 -6.293 14.432 1.00 98.25 688 VAL A C 1
ATOM 5268 O O . VAL A 1 688 ? -18.529 -5.127 14.550 1.00 98.25 688 VAL A O 1
ATOM 5271 N N . VAL A 1 689 ? -19.864 -6.811 15.183 1.00 98.00 689 VAL A N 1
ATOM 5272 C CA . VAL A 1 689 ? -20.624 -6.068 16.194 1.00 98.00 689 VAL A CA 1
ATOM 5273 C C . VAL A 1 689 ? -20.176 -6.482 17.594 1.00 98.00 689 VAL A C 1
ATOM 5275 O O . VAL A 1 689 ? -20.141 -7.668 17.924 1.00 98.00 689 VAL A O 1
ATOM 5278 N N . THR A 1 690 ? -19.870 -5.511 18.451 1.00 97.25 690 THR A N 1
ATOM 5279 C CA . THR A 1 690 ? -19.634 -5.762 19.875 1.00 97.25 690 THR A CA 1
ATOM 5280 C C . THR A 1 690 ? -20.973 -5.920 20.598 1.00 97.25 690 THR A C 1
ATOM 5282 O O . THR A 1 690 ? -21.683 -4.944 20.842 1.00 97.25 690 THR A O 1
ATOM 5285 N N . SER A 1 691 ? -21.304 -7.154 20.969 1.00 96.06 691 SER A N 1
ATOM 5286 C CA . SER A 1 691 ? -22.420 -7.490 21.855 1.00 96.06 691 SER A CA 1
ATOM 5287 C C . SER A 1 691 ? -21.917 -7.621 23.305 1.00 96.06 691 SER A C 1
ATOM 5289 O O . SER A 1 691 ? -21.062 -6.851 23.745 1.00 96.06 691 SER A O 1
ATOM 5291 N N . SER A 1 692 ? -22.469 -8.539 24.099 1.00 95.31 692 SER A N 1
ATOM 5292 C CA . SER A 1 692 ? -22.077 -8.794 25.487 1.00 95.31 692 SER A CA 1
ATOM 5293 C C . SER A 1 692 ? -22.538 -10.178 25.949 1.00 95.31 692 SER A C 1
ATOM 5295 O O . SER A 1 692 ? -23.497 -10.726 25.402 1.00 95.31 692 SER A O 1
ATOM 5297 N N . ILE A 1 693 ? -21.936 -10.706 27.022 1.00 94.94 693 ILE A N 1
ATOM 5298 C CA . ILE A 1 693 ? -22.504 -11.824 27.797 1.00 94.94 693 ILE A CA 1
ATOM 5299 C C . ILE A 1 693 ? -23.952 -11.543 28.234 1.00 94.94 693 ILE A C 1
ATOM 5301 O O . ILE A 1 693 ? -24.731 -12.464 28.442 1.00 94.94 693 ILE A O 1
ATOM 5305 N N . ALA A 1 694 ? -24.348 -10.272 28.326 1.00 94.31 694 ALA A N 1
ATOM 5306 C CA . ALA A 1 694 ? -25.709 -9.867 28.651 1.00 94.31 694 ALA A CA 1
ATOM 5307 C C . ALA A 1 694 ? -26.757 -10.330 27.609 1.00 94.31 694 ALA A C 1
ATOM 5309 O O . ALA A 1 694 ? -27.938 -10.417 27.936 1.00 94.31 694 ALA A O 1
ATOM 5310 N N . ALA A 1 695 ? -26.325 -10.660 26.383 1.00 96.75 695 ALA A N 1
ATOM 5311 C CA . ALA A 1 695 ? -27.149 -11.291 25.346 1.00 96.75 695 ALA A CA 1
ATOM 5312 C C . ALA A 1 695 ? -27.164 -12.834 25.412 1.00 96.75 695 ALA A C 1
ATOM 5314 O O . ALA A 1 695 ? -27.901 -13.476 24.664 1.00 96.75 695 ALA A O 1
ATOM 5315 N N . ILE A 1 696 ? -26.360 -13.423 26.301 1.00 96.81 696 ILE A N 1
ATOM 5316 C CA . ILE A 1 696 ? -26.185 -14.870 26.492 1.00 96.81 696 ILE A CA 1
ATOM 5317 C C . ILE A 1 696 ? -26.855 -15.324 27.797 1.00 96.81 696 ILE A C 1
ATOM 5319 O O . ILE A 1 696 ? -27.607 -16.295 27.806 1.00 96.81 696 ILE A O 1
ATOM 5323 N N . LEU A 1 697 ? -26.595 -14.625 28.906 1.00 94.44 697 LEU A N 1
ATOM 5324 C CA . LEU A 1 697 ? -27.055 -15.032 30.235 1.00 94.44 697 LEU A CA 1
ATOM 5325 C C . LEU A 1 697 ? -28.557 -14.815 30.453 1.00 94.44 697 LEU A C 1
ATOM 5327 O O . LEU A 1 697 ? -29.156 -13.910 29.877 1.00 94.44 697 LEU A O 1
ATOM 5331 N N . ASP A 1 698 ? -29.142 -15.600 31.360 1.00 94.69 698 ASP A N 1
ATOM 5332 C CA . ASP A 1 698 ? -30.484 -15.367 31.898 1.00 94.69 698 ASP A CA 1
ATOM 5333 C C . ASP A 1 698 ? -30.393 -14.529 33.190 1.00 94.69 698 ASP A C 1
ATOM 5335 O O . ASP A 1 698 ? -30.059 -15.071 34.255 1.00 94.69 698 ASP A O 1
ATOM 5339 N N . PRO A 1 699 ? -30.694 -13.214 33.142 1.00 90.94 699 PRO A N 1
ATOM 5340 C CA . PRO A 1 699 ? -30.562 -12.345 34.307 1.00 90.94 699 PRO A CA 1
ATOM 5341 C C . PRO A 1 699 ? -31.620 -12.636 35.383 1.00 90.94 699 PRO A C 1
ATOM 5343 O O . PRO A 1 699 ? -31.467 -12.190 36.517 1.00 90.94 699 PRO A O 1
ATOM 5346 N N . LEU A 1 700 ? -32.672 -13.407 35.074 1.00 91.12 700 LEU A N 1
ATOM 5347 C CA . LEU A 1 700 ? -33.727 -13.786 36.022 1.00 91.12 700 LEU A CA 1
ATOM 5348 C C . LEU A 1 700 ? -33.313 -14.957 36.926 1.00 91.12 700 LEU A C 1
ATOM 5350 O O . LEU A 1 700 ? -34.017 -15.279 37.885 1.00 91.12 700 LEU A O 1
ATOM 5354 N N . LYS A 1 701 ? -32.185 -15.616 36.629 1.00 92.31 701 LYS A N 1
ATOM 5355 C CA . LYS A 1 701 ? -31.675 -16.785 37.368 1.00 92.31 701 LYS A CA 1
ATOM 5356 C C . LYS A 1 701 ? -30.456 -16.486 38.244 1.00 92.31 701 LYS A C 1
ATOM 5358 O O . LYS A 1 701 ? -29.986 -17.389 38.938 1.00 92.31 701 LYS A O 1
ATOM 5363 N N . GLY A 1 702 ? -29.959 -15.248 38.239 1.00 88.88 702 GLY A N 1
ATOM 5364 C CA . GLY A 1 702 ? -28.789 -14.841 39.021 1.00 88.88 702 GLY A CA 1
ATOM 5365 C C . GLY A 1 702 ? -27.559 -15.706 38.723 1.00 88.88 702 GLY A C 1
ATOM 5366 O O . GLY A 1 702 ? -27.254 -15.988 37.566 1.00 88.88 702 GLY A O 1
ATOM 5367 N N . LEU A 1 703 ? -26.868 -16.161 39.772 1.00 91.19 703 LEU A N 1
ATOM 5368 C CA . LEU A 1 703 ? -25.623 -16.929 39.651 1.00 91.19 703 LEU A CA 1
ATOM 5369 C C . LEU A 1 703 ? -25.791 -18.348 39.089 1.00 91.19 703 LEU A C 1
ATOM 5371 O O . LEU A 1 703 ? -24.803 -18.914 38.644 1.00 91.19 703 LEU A O 1
ATOM 5375 N N . ARG A 1 704 ? -27.004 -18.919 39.081 1.00 94.44 704 ARG A N 1
ATOM 5376 C CA . ARG A 1 704 ? -27.353 -20.225 38.478 1.00 94.44 704 ARG A CA 1
ATOM 5377 C C . ARG A 1 704 ? -26.270 -21.333 38.614 1.00 94.44 704 ARG A C 1
ATOM 5379 O O . ARG A 1 704 ? -25.793 -21.837 37.589 1.00 94.44 704 ARG A O 1
ATOM 5386 N N . PRO A 1 705 ? -25.894 -21.749 39.843 1.00 94.12 705 PRO A N 1
ATOM 5387 C CA . PRO A 1 705 ? -24.919 -22.823 40.049 1.00 94.12 705 PRO A CA 1
ATOM 5388 C C . PRO A 1 705 ? -25.294 -24.099 39.286 1.00 94.12 705 PRO A C 1
ATOM 5390 O O . PRO A 1 705 ? -26.464 -24.479 39.218 1.00 94.12 705 PRO A O 1
ATOM 5393 N N . GLY A 1 706 ? -24.297 -24.760 38.697 1.00 94.31 706 GLY A N 1
ATOM 5394 C CA . GLY A 1 706 ? -24.475 -26.005 37.940 1.00 94.31 706 GLY A CA 1
ATOM 5395 C C . GLY A 1 706 ? -24.864 -25.838 36.464 1.00 94.31 706 GLY A C 1
ATOM 5396 O O . GLY A 1 706 ? -24.830 -26.826 35.733 1.00 94.31 706 GLY A O 1
ATOM 5397 N N . TYR A 1 707 ? -25.177 -24.625 35.994 1.00 97.44 707 TYR A N 1
ATOM 5398 C CA . TYR A 1 707 ? -25.379 -24.352 34.564 1.00 97.44 707 TYR A CA 1
ATOM 5399 C C . TYR A 1 707 ? -24.075 -23.932 33.877 1.00 97.44 707 TYR A C 1
ATOM 5401 O O . TYR A 1 707 ? -23.229 -23.306 34.511 1.00 97.44 707 TYR A O 1
ATOM 5409 N N . THR A 1 708 ? -23.925 -24.252 32.589 1.00 97.69 708 THR A N 1
ATOM 5410 C CA . THR A 1 708 ? -22.788 -23.819 31.760 1.00 97.69 708 THR A CA 1
ATOM 5411 C C . THR A 1 708 ? -23.317 -22.997 30.593 1.00 97.69 708 THR A C 1
ATOM 5413 O O . THR A 1 708 ? -24.098 -23.525 29.810 1.00 97.69 708 THR A O 1
ATOM 5416 N N . TYR A 1 709 ? -22.924 -21.726 30.504 1.00 97.69 709 TYR A N 1
ATOM 5417 C CA . TYR A 1 709 ? -23.284 -20.857 29.379 1.00 97.69 709 TYR A CA 1
ATOM 5418 C C . TYR A 1 709 ? -22.296 -21.003 28.218 1.00 97.69 709 TYR A C 1
ATOM 5420 O O . TYR A 1 709 ? -21.087 -21.100 28.443 1.00 97.69 709 TYR A O 1
ATOM 5428 N N . THR A 1 710 ? -22.820 -20.948 26.996 1.00 97.19 710 THR A N 1
ATOM 5429 C CA . THR A 1 710 ? -22.097 -21.042 25.716 1.00 97.19 710 THR A CA 1
ATOM 5430 C C . THR A 1 710 ? -22.578 -19.967 24.737 1.00 97.19 710 THR A C 1
ATOM 5432 O O . THR A 1 710 ? -23.583 -19.302 24.980 1.00 97.19 710 THR A O 1
ATOM 5435 N N . GLU A 1 711 ? -21.921 -19.811 23.586 1.00 94.06 711 GLU A N 1
ATOM 5436 C CA . GLU A 1 711 ? -22.395 -18.932 22.502 1.00 94.06 711 GLU A CA 1
ATOM 5437 C C . GLU A 1 711 ? -23.745 -19.346 21.870 1.00 94.06 711 GLU A C 1
ATOM 5439 O O . GLU A 1 711 ? -24.320 -18.578 21.091 1.00 94.06 711 GLU A O 1
ATOM 5444 N N . GLU A 1 712 ? -24.279 -20.528 22.192 1.00 95.56 712 GLU A N 1
ATOM 5445 C CA . GLU A 1 712 ? -25.605 -20.974 21.736 1.00 95.56 712 GLU A CA 1
ATOM 5446 C C . GLU A 1 712 ? -26.742 -20.400 22.590 1.00 95.56 712 GLU A C 1
ATOM 5448 O O . GLU A 1 712 ? -27.873 -20.267 22.113 1.00 95.56 712 GLU A O 1
ATOM 5453 N N . ASP A 1 713 ? -26.449 -20.019 23.836 1.00 97.50 713 ASP A N 1
ATOM 5454 C CA . ASP A 1 713 ? -27.448 -19.457 24.731 1.00 97.50 713 ASP A CA 1
ATOM 5455 C C . ASP A 1 713 ? -27.865 -18.049 24.282 1.00 97.50 713 ASP A C 1
ATOM 5457 O O . ASP A 1 713 ? -27.079 -17.228 23.789 1.00 97.50 713 ASP A O 1
ATOM 5461 N N . TRP A 1 714 ? -29.144 -17.760 24.489 1.00 97.50 714 TRP A N 1
ATOM 5462 C CA . TRP A 1 714 ? -29.720 -16.439 24.316 1.00 97.50 714 TRP A CA 1
ATOM 5463 C C . TRP A 1 714 ? -30.408 -16.026 25.601 1.00 97.50 714 TRP A C 1
ATOM 5465 O O . TRP A 1 714 ? -31.160 -16.802 26.192 1.00 97.50 714 TRP A O 1
ATOM 5475 N N . ASN A 1 715 ? -30.220 -14.766 25.971 1.00 96.38 715 ASN A N 1
ATOM 5476 C CA . ASN A 1 715 ? -30.984 -14.164 27.044 1.00 96.38 715 ASN A CA 1
ATOM 5477 C C . ASN A 1 715 ? -32.499 -14.254 26.728 1.00 96.38 715 ASN A C 1
ATOM 5479 O O . ASN A 1 715 ? -32.927 -13.783 25.665 1.00 96.38 715 ASN A O 1
ATOM 5483 N N . PRO A 1 716 ? -33.312 -14.856 27.620 1.00 95.56 716 PRO A N 1
ATOM 5484 C CA . PRO A 1 716 ? -34.735 -15.090 27.388 1.00 95.56 716 PRO A CA 1
ATOM 5485 C C . PRO A 1 716 ? -35.632 -13.896 27.752 1.00 95.56 716 PRO A C 1
ATOM 5487 O O . PRO A 1 716 ? -36.852 -14.002 27.633 1.00 95.56 716 PRO A O 1
ATOM 5490 N N . VAL A 1 717 ? -35.069 -12.783 28.234 1.00 94.88 717 VAL A N 1
ATOM 5491 C CA . VAL A 1 717 ? -35.836 -11.595 28.630 1.00 94.88 717 VAL A CA 1
ATOM 5492 C C . VAL A 1 717 ? -36.633 -11.047 27.444 1.00 94.88 717 VAL A C 1
ATOM 5494 O O . VAL A 1 717 ? -36.094 -10.785 26.369 1.00 94.88 717 VAL A O 1
ATOM 5497 N N . THR A 1 718 ? -37.932 -10.847 27.666 1.00 95.50 718 THR A N 1
ATOM 5498 C CA . THR A 1 718 ? -38.845 -10.212 26.701 1.00 95.50 718 THR A CA 1
ATOM 5499 C C . THR A 1 718 ? -38.671 -8.694 26.677 1.00 95.50 718 THR A C 1
ATOM 5501 O O . THR A 1 718 ? -38.128 -8.101 27.613 1.00 95.50 718 THR A O 1
ATOM 5504 N N . TYR A 1 719 ? -39.133 -8.046 25.606 1.00 93.69 719 TYR A N 1
ATOM 5505 C CA . TYR A 1 719 ? -39.000 -6.596 25.455 1.00 93.69 719 TYR A CA 1
ATOM 5506 C C . TYR A 1 719 ? -39.720 -5.850 26.584 1.00 93.69 719 TYR A C 1
ATOM 5508 O O . TYR A 1 719 ? -39.155 -4.947 27.195 1.00 93.69 719 TYR A O 1
ATOM 5516 N N . GLU A 1 720 ? -40.923 -6.300 26.941 1.00 93.38 720 GLU A N 1
ATOM 5517 C CA . GLU A 1 720 ? -41.740 -5.740 28.016 1.00 93.38 720 GLU A CA 1
ATOM 5518 C C . GLU A 1 720 ? -41.053 -5.889 29.380 1.00 93.38 720 GLU A C 1
ATOM 5520 O O . GLU A 1 720 ? -41.030 -4.950 30.177 1.00 93.38 720 GLU A O 1
ATOM 5525 N N . GLN A 1 721 ? -40.437 -7.049 29.641 1.00 93.00 721 GLN A N 1
ATOM 5526 C CA . GLN A 1 721 ? -39.659 -7.274 30.864 1.00 93.00 721 GLN A CA 1
ATOM 5527 C C . GLN A 1 721 ? -38.412 -6.390 30.926 1.00 93.00 721 GLN A C 1
ATOM 5529 O O . GLN A 1 721 ? -38.060 -5.923 32.006 1.00 93.00 721 GLN A O 1
ATOM 5534 N N . ALA A 1 722 ? -37.741 -6.153 29.798 1.00 91.81 722 ALA A N 1
ATOM 5535 C CA . ALA A 1 722 ? -36.595 -5.253 29.744 1.00 91.81 722 ALA A CA 1
ATOM 5536 C C . ALA A 1 722 ? -37.003 -3.785 29.933 1.00 91.81 722 ALA A C 1
ATOM 5538 O O . ALA A 1 722 ? -36.303 -3.048 30.621 1.00 91.81 722 ALA A O 1
ATOM 5539 N N . ALA A 1 723 ? -38.133 -3.367 29.359 1.00 89.81 723 ALA A N 1
ATOM 5540 C CA . ALA A 1 723 ? -38.630 -1.995 29.439 1.00 89.81 723 ALA A CA 1
ATOM 5541 C C . ALA A 1 723 ? -39.142 -1.635 30.844 1.00 89.81 723 ALA A C 1
ATOM 5543 O O . ALA A 1 723 ? -38.939 -0.513 31.305 1.00 89.81 723 ALA A O 1
ATOM 5544 N N . ALA A 1 724 ? -39.782 -2.588 31.531 1.00 87.25 724 ALA A N 1
ATOM 5545 C CA . ALA A 1 724 ? -40.337 -2.399 32.874 1.00 87.25 724 ALA A CA 1
ATOM 5546 C C . ALA A 1 724 ? -39.399 -2.852 34.011 1.00 87.25 724 ALA A C 1
ATOM 5548 O O . ALA A 1 724 ? -39.684 -2.612 35.186 1.00 87.25 724 ALA A O 1
ATOM 5549 N N . GLY A 1 725 ? -38.320 -3.565 33.684 1.00 78.75 725 GLY A N 1
ATOM 5550 C CA . GLY A 1 725 ? -37.429 -4.187 34.656 1.00 78.75 725 GLY A CA 1
ATOM 5551 C C . GLY A 1 725 ? -36.441 -3.216 35.316 1.00 78.75 725 GLY A C 1
ATOM 5552 O O . GLY A 1 725 ? -36.237 -2.101 34.844 1.00 78.75 725 GLY A O 1
ATOM 5553 N N . PRO A 1 726 ? -35.773 -3.637 36.406 1.00 81.75 726 PRO A N 1
ATOM 5554 C CA . PRO A 1 726 ? -34.644 -2.909 36.979 1.00 81.75 726 PRO A CA 1
ATOM 5555 C C . PRO A 1 726 ? -33.513 -2.732 35.956 1.00 81.75 726 PRO A C 1
ATOM 5557 O O . PRO A 1 726 ? -33.349 -3.550 35.049 1.00 81.75 726 PRO A O 1
ATOM 5560 N N . GLY A 1 727 ? -32.670 -1.712 36.150 1.00 82.50 727 GLY A N 1
ATOM 5561 C CA . GLY A 1 727 ? -31.661 -1.297 35.163 1.00 82.50 727 GLY A CA 1
ATOM 5562 C C . GLY A 1 727 ? -30.729 -2.409 34.659 1.00 82.50 727 GLY A C 1
ATOM 5563 O O . GLY A 1 727 ? -30.369 -2.418 33.485 1.00 82.50 727 GLY A O 1
ATOM 5564 N N . ALA A 1 728 ? -30.397 -3.400 35.495 1.00 84.00 728 ALA A N 1
ATOM 5565 C CA . ALA A 1 728 ? -29.613 -4.563 35.068 1.00 84.00 728 ALA A CA 1
ATOM 5566 C C . ALA A 1 728 ? -30.345 -5.426 34.020 1.00 84.00 728 ALA A C 1
ATOM 5568 O O . ALA A 1 728 ? -29.730 -5.858 33.047 1.00 84.00 728 ALA A O 1
ATOM 5569 N N . ILE A 1 729 ? -31.655 -5.646 34.184 1.00 89.69 729 ILE A N 1
ATOM 5570 C CA . ILE A 1 729 ? -32.486 -6.390 33.224 1.00 89.69 729 ILE A CA 1
ATOM 5571 C C . ILE A 1 729 ? -32.663 -5.569 31.945 1.00 89.69 729 ILE A C 1
ATOM 5573 O O . ILE A 1 729 ? -32.503 -6.118 30.856 1.00 89.69 729 ILE A O 1
ATOM 5577 N N . ALA A 1 730 ? -32.899 -4.260 32.064 1.00 89.88 730 ALA A N 1
ATOM 5578 C CA . ALA A 1 730 ? -32.988 -3.357 30.917 1.00 89.88 730 ALA A CA 1
ATOM 5579 C C . ALA A 1 730 ? -31.701 -3.354 30.073 1.00 89.88 730 ALA A C 1
ATOM 5581 O O . ALA A 1 730 ? -31.760 -3.450 28.848 1.00 89.88 730 ALA A O 1
ATOM 5582 N N . TYR A 1 731 ? -30.528 -3.312 30.715 1.00 88.38 731 TYR A N 1
ATOM 5583 C CA . TYR A 1 731 ? -29.234 -3.409 30.034 1.00 88.38 731 TYR A CA 1
ATOM 5584 C C . TYR A 1 731 ? -29.031 -4.758 29.340 1.00 88.38 731 TYR A C 1
ATOM 5586 O O . TYR A 1 731 ? -28.592 -4.806 28.189 1.00 88.38 731 TYR A O 1
ATOM 5594 N N . CYS A 1 732 ? -29.377 -5.862 30.006 1.00 91.88 732 CYS A N 1
ATOM 5595 C CA . CYS A 1 732 ? -29.284 -7.173 29.374 1.00 91.88 732 CYS A CA 1
ATOM 5596 C C . CYS A 1 732 ? -30.230 -7.279 28.169 1.00 91.88 732 CYS A C 1
ATOM 5598 O O . CYS A 1 732 ? -29.830 -7.770 27.112 1.00 91.88 732 CYS A O 1
ATOM 5600 N N . GLY A 1 733 ? -31.440 -6.729 28.284 1.00 93.56 733 GLY A N 1
ATOM 5601 C CA . GLY A 1 733 ? -32.370 -6.582 27.170 1.00 93.56 733 GLY A CA 1
ATOM 5602 C C . GLY A 1 733 ? -31.783 -5.763 26.020 1.00 93.56 733 GLY A C 1
ATOM 5603 O O . GLY A 1 733 ? -31.796 -6.227 24.885 1.00 93.56 733 GLY A O 1
ATOM 5604 N N . SER A 1 734 ? -31.192 -4.593 26.283 1.00 92.88 734 SER A N 1
ATOM 5605 C CA . SER A 1 734 ? -30.670 -3.720 25.220 1.00 92.88 734 SER A CA 1
ATOM 5606 C C . SER A 1 734 ? -29.572 -4.383 24.388 1.00 92.88 734 SER A C 1
ATOM 5608 O O . SER A 1 734 ? -29.591 -4.290 23.160 1.00 92.88 734 SER A O 1
ATOM 5610 N N . LYS A 1 735 ? -28.658 -5.121 25.034 1.00 94.69 735 LYS A N 1
ATOM 5611 C CA . LYS A 1 735 ? -27.632 -5.912 24.338 1.00 94.69 735 LYS A CA 1
ATOM 5612 C C . LYS A 1 735 ? -28.237 -7.067 23.549 1.00 94.69 735 LYS A C 1
ATOM 5614 O O . LYS A 1 735 ? -27.836 -7.290 22.411 1.00 94.69 735 LYS A O 1
ATOM 5619 N N . THR A 1 736 ? -29.237 -7.742 24.112 1.00 96.19 736 THR A N 1
ATOM 5620 C CA . THR A 1 736 ? -29.942 -8.844 23.441 1.00 96.19 736 THR A CA 1
ATOM 5621 C C . THR A 1 736 ? -30.659 -8.369 22.181 1.00 96.19 736 THR A C 1
ATOM 5623 O O . THR A 1 736 ? -30.467 -8.945 21.114 1.00 96.19 736 THR A O 1
ATOM 5626 N N . PHE A 1 737 ? -31.464 -7.308 22.271 1.00 96.62 737 PHE A N 1
ATOM 5627 C CA . PHE A 1 737 ? -32.242 -6.818 21.132 1.00 96.62 737 PHE A CA 1
ATOM 5628 C C . PHE A 1 737 ? -31.381 -6.108 20.087 1.00 96.62 737 PHE A C 1
ATOM 5630 O O . PHE A 1 737 ? -31.672 -6.229 18.902 1.00 96.62 737 PHE A O 1
ATOM 5637 N N . GLY A 1 738 ? -30.303 -5.428 20.493 1.00 95.88 738 GLY A N 1
ATOM 5638 C CA . GLY A 1 738 ? -29.311 -4.900 19.552 1.00 95.88 738 GLY A CA 1
ATOM 5639 C C . GLY A 1 738 ? -28.628 -6.016 18.755 1.00 95.88 738 GLY A C 1
ATOM 5640 O O . GLY A 1 738 ? -28.526 -5.930 17.535 1.00 95.88 738 GLY A O 1
ATOM 5641 N N . GLU A 1 739 ? -28.234 -7.109 19.417 1.00 97.50 739 GLU A N 1
ATOM 5642 C CA . GLU A 1 739 ? -27.657 -8.263 18.724 1.00 97.50 739 GLU A CA 1
ATOM 5643 C C . GLU A 1 739 ? -28.666 -8.940 17.788 1.00 97.50 739 GLU A C 1
ATOM 5645 O O . GLU A 1 739 ? -28.336 -9.222 16.637 1.00 97.50 739 GLU A O 1
ATOM 5650 N N . ARG A 1 740 ? -29.907 -9.160 18.246 1.00 97.50 740 ARG A N 1
ATOM 5651 C CA . ARG A 1 740 ? -30.978 -9.719 17.403 1.00 97.50 740 ARG A CA 1
ATOM 5652 C C . ARG A 1 740 ? -31.238 -8.859 16.173 1.00 97.50 740 ARG A C 1
ATOM 5654 O O . ARG A 1 740 ? -31.302 -9.409 15.084 1.00 97.50 740 ARG A O 1
ATOM 5661 N N . ALA A 1 741 ? -31.275 -7.535 16.319 1.00 97.38 741 ALA A N 1
ATOM 5662 C CA . ALA A 1 741 ? -31.458 -6.623 15.194 1.00 97.38 741 ALA A CA 1
ATOM 5663 C C . ALA A 1 741 ? -30.393 -6.816 14.099 1.00 97.38 741 ALA A C 1
ATOM 5665 O O . ALA A 1 741 ? -30.721 -6.788 12.915 1.00 97.38 741 ALA A O 1
ATOM 5666 N N . ALA A 1 742 ? -29.135 -7.084 14.474 1.00 97.50 742 ALA A N 1
ATOM 5667 C CA . ALA A 1 742 ? -28.080 -7.364 13.503 1.00 97.50 742 ALA A CA 1
ATOM 5668 C C . ALA A 1 742 ? -28.324 -8.662 12.713 1.00 97.50 742 ALA A C 1
ATOM 5670 O O . ALA A 1 742 ? -28.154 -8.683 11.492 1.00 97.50 742 ALA A O 1
ATOM 5671 N N . TRP A 1 743 ? -28.737 -9.733 13.396 1.00 97.50 743 TRP A N 1
ATOM 5672 C CA . TRP A 1 743 ? -29.042 -11.021 12.763 1.00 97.50 743 TRP A CA 1
ATOM 5673 C C . TRP A 1 743 ? -30.318 -10.957 11.915 1.00 97.50 743 TRP A C 1
ATOM 5675 O O . TRP A 1 743 ? -30.306 -11.396 10.764 1.00 97.50 743 TRP A O 1
ATOM 5685 N N . ASP A 1 744 ? -31.370 -10.323 12.435 1.00 98.06 744 ASP A N 1
ATOM 5686 C CA . ASP A 1 744 ? -32.635 -10.090 11.736 1.00 98.06 744 ASP A CA 1
ATOM 5687 C C . ASP A 1 744 ? -32.407 -9.279 10.450 1.00 98.06 744 ASP A C 1
ATOM 5689 O O . ASP A 1 744 ? -32.981 -9.586 9.405 1.00 98.06 744 ASP A O 1
ATOM 5693 N N . PHE A 1 745 ? -31.523 -8.272 10.484 1.00 97.88 745 PHE A N 1
ATOM 5694 C CA . PHE A 1 745 ? -31.158 -7.496 9.298 1.00 97.88 745 PHE A CA 1
ATOM 5695 C C . PHE A 1 745 ? -30.543 -8.379 8.207 1.00 97.88 745 PHE A C 1
ATOM 5697 O O . PHE A 1 745 ? -30.933 -8.277 7.041 1.00 97.88 745 PHE A O 1
ATOM 5704 N N . VAL A 1 746 ? -29.602 -9.261 8.561 1.00 96.62 746 VAL A N 1
ATOM 5705 C CA . VAL A 1 746 ? -28.962 -10.170 7.595 1.00 96.62 746 VAL A CA 1
ATOM 5706 C C . VAL A 1 746 ? -29.980 -11.137 6.996 1.00 96.62 746 VAL A C 1
ATOM 5708 O O . VAL A 1 746 ? -29.999 -11.317 5.777 1.00 96.62 746 VAL A O 1
ATOM 5711 N N . GLU A 1 747 ? -30.854 -11.712 7.822 1.00 96.88 747 GLU A N 1
ATOM 5712 C CA . GLU A 1 747 ? -31.898 -12.637 7.373 1.00 96.88 747 GLU A CA 1
ATOM 5713 C C . GLU A 1 747 ? -32.897 -11.959 6.419 1.00 96.88 747 GLU A C 1
ATOM 5715 O O . GLU A 1 747 ? -33.229 -12.502 5.359 1.00 96.88 747 GLU A O 1
ATOM 5720 N N . GLN A 1 748 ? -33.339 -10.745 6.759 1.00 97.25 748 GLN A N 1
ATOM 5721 C CA . GLN A 1 748 ? -34.377 -10.026 6.020 1.00 97.25 748 GLN A CA 1
ATOM 5722 C C . GLN A 1 748 ? -33.852 -9.326 4.762 1.00 97.25 748 GLN A C 1
ATOM 5724 O O . GLN A 1 748 ? -34.513 -9.349 3.723 1.00 97.25 748 GLN A O 1
ATOM 5729 N N . LYS A 1 749 ? -32.690 -8.666 4.843 1.00 96.69 749 LYS A N 1
ATOM 5730 C CA . LYS A 1 749 ? -32.147 -7.832 3.756 1.00 96.69 749 LYS A CA 1
ATOM 5731 C C . LYS A 1 749 ? -31.182 -8.576 2.844 1.00 96.69 749 LYS A C 1
ATOM 5733 O O . LYS A 1 749 ? -30.985 -8.132 1.718 1.00 96.69 749 LYS A O 1
ATOM 5738 N N . LYS A 1 750 ? -30.607 -9.695 3.302 1.00 95.00 750 LYS A N 1
ATOM 5739 C CA . LYS A 1 750 ? -29.611 -10.493 2.563 1.00 95.00 750 LYS A CA 1
ATOM 5740 C C . LYS A 1 750 ? -28.499 -9.620 1.953 1.00 95.00 750 LYS A C 1
ATOM 5742 O O . LYS A 1 750 ? -28.314 -9.628 0.733 1.00 95.00 750 LYS A O 1
ATOM 5747 N N . PRO A 1 751 ? -27.792 -8.823 2.775 1.00 95.25 751 PRO A N 1
ATOM 5748 C CA . PRO A 1 751 ? -26.758 -7.923 2.285 1.00 95.25 751 PRO A CA 1
ATOM 5749 C C . PRO A 1 751 ? -25.570 -8.692 1.680 1.00 95.25 751 PRO A C 1
ATOM 5751 O O . PRO A 1 751 ? -25.392 -9.889 1.882 1.00 95.25 751 PRO A O 1
ATOM 5754 N N . ASN A 1 752 ? -24.711 -7.976 0.957 1.00 92.69 752 ASN A N 1
ATOM 5755 C CA . ASN A 1 752 ? -23.484 -8.489 0.332 1.00 92.69 752 ASN A CA 1
ATOM 5756 C C . ASN A 1 752 ? -22.318 -8.725 1.319 1.00 92.69 752 ASN A C 1
ATOM 5758 O O . ASN A 1 752 ? -21.216 -9.076 0.882 1.00 92.69 752 ASN A O 1
ATOM 5762 N N . PHE A 1 753 ? -22.553 -8.509 2.616 1.00 95.19 753 PHE A N 1
ATOM 5763 C CA . PHE A 1 753 ? -21.595 -8.680 3.702 1.00 95.19 753 PHE A CA 1
ATOM 5764 C C . PHE A 1 753 ? -22.112 -9.662 4.756 1.00 95.19 753 PHE A C 1
ATOM 5766 O O . PHE A 1 753 ? -23.317 -9.832 4.934 1.00 95.19 753 PHE A O 1
ATOM 5773 N N . THR A 1 754 ? -21.192 -10.271 5.499 1.00 95.62 754 THR A N 1
ATOM 5774 C CA . THR A 1 754 ? -21.509 -11.105 6.663 1.00 95.62 754 THR A CA 1
ATOM 5775 C C . THR A 1 754 ? -21.455 -10.301 7.959 1.00 95.62 754 THR A C 1
ATOM 5777 O O . THR A 1 754 ? -20.659 -9.366 8.077 1.00 95.62 754 THR A O 1
ATOM 5780 N N . VAL A 1 755 ? -22.246 -10.709 8.954 1.00 97.06 755 VAL A N 1
ATOM 5781 C CA . VAL A 1 755 ? -22.187 -10.175 10.322 1.00 97.06 755 VAL A CA 1
ATOM 5782 C C . VAL A 1 755 ? -21.612 -11.224 11.272 1.00 97.06 755 VAL A C 1
ATOM 5784 O O . VAL A 1 755 ? -21.970 -12.398 11.197 1.00 97.06 755 VAL A O 1
ATOM 5787 N N . SER A 1 756 ? -20.744 -10.778 12.176 1.00 97.75 756 SER A N 1
ATOM 5788 C CA . SER A 1 756 ? -20.284 -11.538 13.342 1.00 97.75 756 SER A CA 1
ATOM 5789 C C . SER A 1 756 ? -20.534 -10.734 14.611 1.00 97.75 756 SER A C 1
ATOM 5791 O O . SER A 1 756 ? -20.416 -9.509 14.590 1.00 97.75 756 SER A O 1
ATOM 5793 N N . THR A 1 757 ? -20.824 -11.397 15.727 1.00 98.00 757 THR A N 1
ATOM 5794 C CA . THR A 1 757 ? -20.982 -10.744 17.034 1.00 98.00 757 THR A CA 1
ATOM 5795 C C . THR A 1 757 ? -19.921 -11.245 18.002 1.00 98.00 757 THR A C 1
ATOM 5797 O O . THR A 1 757 ? -19.639 -12.436 18.069 1.00 98.00 757 THR A O 1
ATOM 5800 N N . VAL A 1 758 ? -19.288 -10.332 18.737 1.00 98.19 758 VAL A N 1
ATOM 5801 C CA . VAL A 1 758 ? -18.361 -10.668 19.826 1.00 98.19 758 VAL A CA 1
ATOM 5802 C C . VAL A 1 758 ? -19.059 -10.350 21.141 1.00 98.19 758 VAL A C 1
ATOM 5804 O O . VAL A 1 758 ? -19.478 -9.214 21.355 1.00 98.19 758 VAL A O 1
ATOM 5807 N N . ASN A 1 759 ? -19.186 -11.338 22.024 1.00 98.00 759 ASN A N 1
ATOM 5808 C CA . ASN A 1 759 ? -19.938 -11.274 23.276 1.00 98.00 759 ASN A CA 1
ATOM 5809 C C . ASN A 1 759 ? -18.992 -11.276 24.490 1.00 98.00 759 ASN A C 1
ATOM 5811 O O . ASN A 1 759 ? -18.866 -12.298 25.163 1.00 98.00 759 ASN A O 1
ATOM 5815 N N . PRO A 1 760 ? -18.306 -10.162 24.800 1.00 97.38 760 PRO A N 1
ATOM 5816 C CA . PRO A 1 760 ? -17.443 -10.099 25.970 1.00 97.38 760 PRO A CA 1
ATOM 5817 C C . PRO A 1 760 ? -18.261 -10.051 27.278 1.00 97.38 760 PRO A C 1
ATOM 5819 O O . PRO A 1 760 ? -19.350 -9.458 27.312 1.00 97.38 760 PRO A O 1
ATOM 5822 N N . PRO A 1 761 ? -17.750 -10.640 28.373 1.00 95.56 761 PRO A N 1
ATOM 5823 C CA . PRO A 1 761 ? -18.292 -10.475 29.713 1.00 95.56 761 PRO A CA 1
ATOM 5824 C C . PRO A 1 761 ? -17.730 -9.199 30.366 1.00 95.56 761 PRO A C 1
ATOM 5826 O O . PRO A 1 761 ? -17.632 -8.167 29.702 1.00 95.56 761 PRO A O 1
ATOM 5829 N N . MET A 1 762 ? -17.369 -9.233 31.654 1.00 95.50 762 MET A N 1
ATOM 5830 C CA . MET A 1 762 ? -16.670 -8.110 32.282 1.00 95.50 762 MET A CA 1
ATOM 5831 C C . MET A 1 762 ? -15.297 -7.925 31.632 1.00 95.50 762 MET A C 1
ATOM 5833 O O . MET A 1 762 ? -14.501 -8.861 31.570 1.00 95.50 762 MET A O 1
ATOM 5837 N N . VAL A 1 763 ? -15.020 -6.721 31.132 1.00 96.62 763 VAL A N 1
ATOM 5838 C CA . VAL A 1 763 ? -13.777 -6.433 30.408 1.00 96.62 763 VAL A CA 1
ATOM 5839 C C . VAL A 1 763 ? -12.792 -5.751 31.350 1.00 96.62 763 VAL A C 1
ATOM 5841 O O . VAL A 1 763 ? -13.053 -4.651 31.834 1.00 96.62 763 VAL A O 1
ATOM 5844 N N . TYR A 1 764 ? -11.655 -6.391 31.598 1.00 97.44 764 TYR A N 1
ATOM 5845 C CA . TYR A 1 764 ? -10.565 -5.861 32.420 1.00 97.44 764 TYR A CA 1
ATOM 5846 C C . TYR A 1 764 ? -9.297 -5.683 31.589 1.00 97.44 764 TYR A C 1
ATOM 5848 O O . TYR A 1 764 ? -9.227 -6.116 30.449 1.00 97.44 764 TYR A O 1
ATOM 5856 N N . GLY A 1 765 ? -8.289 -5.026 32.141 1.00 96.31 765 GLY A N 1
ATOM 5857 C CA . GLY A 1 765 ? -7.030 -4.731 31.469 1.00 96.31 765 GLY A CA 1
ATOM 5858 C C . GLY A 1 765 ? -6.703 -3.237 31.502 1.00 96.31 765 GLY A C 1
ATOM 5859 O O . GLY A 1 765 ? -7.429 -2.443 32.108 1.00 96.31 765 GLY A O 1
ATOM 5860 N N . PRO A 1 766 ? -5.593 -2.837 30.871 1.00 94.38 766 PRO A N 1
ATOM 5861 C CA . PRO A 1 766 ? -5.104 -1.469 30.948 1.00 94.38 766 PRO A CA 1
ATOM 5862 C C . PRO A 1 766 ? -6.070 -0.464 30.304 1.00 94.38 766 PRO A C 1
ATOM 5864 O O . PRO A 1 766 ? -6.446 -0.588 29.137 1.00 94.38 766 PRO A O 1
ATOM 5867 N N . ALA A 1 767 ? -6.440 0.582 31.047 1.00 92.06 767 ALA A N 1
ATOM 5868 C CA . ALA A 1 767 ? -7.232 1.702 30.545 1.00 92.06 767 ALA A CA 1
ATOM 5869 C C . ALA A 1 767 ? -6.369 2.671 29.716 1.00 92.06 767 ALA A C 1
ATOM 5871 O O . ALA A 1 767 ? -5.981 3.730 30.192 1.00 92.06 767 ALA A O 1
ATOM 5872 N N . GLU A 1 768 ? -6.092 2.313 28.459 1.00 90.38 768 GLU A N 1
ATOM 5873 C CA . GLU A 1 768 ? -5.295 3.143 27.530 1.00 90.38 768 GLU A CA 1
ATOM 5874 C C . GLU A 1 768 ? -6.088 4.312 26.901 1.00 90.38 768 GLU A C 1
ATOM 5876 O O . GLU A 1 768 ? -5.508 5.222 26.314 1.00 90.38 768 GLU A O 1
ATOM 5881 N N . HIS A 1 769 ? -7.422 4.303 27.000 1.00 89.25 769 HIS A N 1
ATOM 5882 C CA . HIS A 1 769 ? -8.262 5.440 26.601 1.00 89.25 769 HIS A CA 1
ATOM 5883 C C . HIS A 1 769 ? -8.086 6.655 27.533 1.00 89.25 769 HIS A C 1
ATOM 5885 O O . HIS A 1 769 ? -7.739 6.496 28.700 1.00 89.25 769 HIS A O 1
ATOM 5891 N N . ASP A 1 770 ? -8.375 7.865 27.034 1.00 87.06 770 ASP A N 1
ATOM 5892 C CA . ASP A 1 770 ? -8.351 9.113 27.818 1.00 87.06 770 ASP A CA 1
ATOM 5893 C C . ASP A 1 770 ? -9.519 9.150 28.819 1.00 87.06 770 ASP A C 1
ATOM 5895 O O . ASP A 1 770 ? -10.576 9.735 28.562 1.00 87.06 770 ASP A O 1
ATOM 5899 N N . ALA A 1 771 ? -9.336 8.425 29.919 1.00 85.62 771 ALA A N 1
ATOM 5900 C CA . ALA A 1 771 ? -10.287 8.253 31.002 1.00 85.62 771 ALA A CA 1
ATOM 5901 C C . ALA A 1 771 ? -10.056 9.272 32.124 1.00 85.62 771 ALA A C 1
ATOM 5903 O O . ALA A 1 771 ? -8.952 9.771 32.323 1.00 85.62 771 ALA A O 1
ATOM 5904 N N . ASP A 1 772 ? -11.108 9.529 32.895 1.00 86.19 772 ASP A N 1
ATOM 5905 C CA . ASP A 1 772 ? -11.044 10.272 34.152 1.00 86.19 772 ASP A CA 1
ATOM 5906 C C . ASP A 1 772 ? -11.354 9.298 35.292 1.00 86.19 772 ASP A C 1
ATOM 5908 O O . ASP A 1 772 ? -12.336 8.553 35.225 1.00 86.19 772 ASP A O 1
ATOM 5912 N N . ILE A 1 773 ? -10.533 9.310 36.344 1.00 89.25 773 ILE A N 1
ATOM 5913 C CA . ILE A 1 773 ? -10.724 8.482 37.541 1.00 89.25 773 ILE A CA 1
ATOM 5914 C C . ILE A 1 773 ? -12.089 8.728 38.211 1.00 89.25 773 ILE A C 1
ATOM 5916 O O . ILE A 1 773 ? -12.632 7.840 38.866 1.00 89.25 773 ILE A O 1
ATOM 5920 N N . ASN A 1 774 ? -12.675 9.911 38.009 1.00 86.62 774 ASN A N 1
ATOM 5921 C CA . ASN A 1 774 ? -13.989 10.286 38.531 1.00 86.62 774 ASN A CA 1
ATOM 5922 C C . ASN A 1 774 ? -15.151 9.860 37.617 1.00 86.62 774 ASN A C 1
ATOM 5924 O O . ASN A 1 774 ? -16.309 9.956 38.013 1.00 86.62 774 ASN A O 1
ATOM 5928 N N . SER A 1 775 ? -14.860 9.396 36.399 1.00 85.12 775 SER A N 1
ATOM 5929 C CA . SER A 1 775 ? -15.850 9.020 35.385 1.00 85.12 775 SER A CA 1
ATOM 5930 C C . SER A 1 775 ? -15.446 7.725 34.665 1.00 85.12 775 SER A C 1
ATOM 5932 O O . SER A 1 775 ? -15.439 7.645 33.433 1.00 85.12 775 SER A O 1
ATOM 5934 N N . LEU A 1 776 ? -15.099 6.701 35.447 1.00 87.75 776 LEU A N 1
ATOM 5935 C CA . LEU A 1 776 ? -14.721 5.375 34.959 1.00 87.75 776 LEU A CA 1
ATOM 5936 C C . LEU A 1 776 ? -15.915 4.605 34.370 1.00 87.75 776 LEU A C 1
ATOM 5938 O O . LEU A 1 776 ? -17.049 4.729 34.832 1.00 87.75 776 LEU A O 1
ATOM 5942 N N . ASN A 1 777 ? -15.648 3.743 33.384 1.00 88.38 777 ASN A N 1
ATOM 5943 C CA . ASN A 1 777 ? -16.641 2.764 32.928 1.00 88.38 777 ASN A CA 1
ATOM 5944 C C . ASN A 1 777 ? -16.882 1.701 34.013 1.00 88.38 777 ASN A C 1
ATOM 5946 O O . ASN A 1 777 ? -16.007 1.481 34.852 1.00 88.38 777 ASN A O 1
ATOM 5950 N N . THR A 1 778 ? -18.025 1.009 33.969 1.00 88.00 778 THR A N 1
ATOM 5951 C CA . THR A 1 778 ? -18.444 0.051 35.009 1.00 88.00 778 THR A CA 1
ATOM 5952 C C . THR A 1 778 ? -17.349 -0.950 35.377 1.00 88.00 778 THR A C 1
ATOM 5954 O O . THR A 1 778 ? -16.996 -1.041 36.547 1.00 88.00 778 THR A O 1
ATOM 5957 N N . SER A 1 779 ? -16.739 -1.631 34.402 1.00 89.50 779 SER A N 1
ATOM 5958 C CA . SER A 1 779 ? -15.715 -2.644 34.684 1.00 89.50 779 SER A CA 1
ATOM 5959 C C . SER A 1 779 ? -14.478 -2.050 35.367 1.00 89.50 779 SER A C 1
ATOM 5961 O O . SER A 1 779 ? -14.015 -2.583 36.372 1.00 89.50 779 SER A O 1
ATOM 5963 N N . THR A 1 780 ? -13.968 -0.909 34.897 1.00 91.88 780 THR A N 1
ATOM 5964 C CA . THR A 1 780 ? -12.834 -0.231 35.559 1.00 91.88 780 THR A CA 1
ATOM 5965 C C . THR A 1 780 ? -13.204 0.353 36.927 1.00 91.88 780 THR A C 1
ATOM 5967 O O . THR A 1 780 ? -12.396 0.304 37.855 1.00 91.88 780 THR A O 1
ATOM 5970 N N . ALA A 1 781 ? -14.433 0.856 37.087 1.00 92.44 781 ALA A N 1
ATOM 5971 C CA . ALA A 1 781 ? -14.946 1.386 38.345 1.00 92.44 781 ALA A CA 1
ATOM 5972 C C . ALA A 1 781 ? -15.086 0.289 39.408 1.00 92.44 781 ALA A C 1
ATOM 5974 O O . ALA A 1 781 ? -14.827 0.545 40.582 1.00 92.44 781 ALA A O 1
ATOM 5975 N N . ASP A 1 782 ? -15.467 -0.928 39.011 1.00 91.94 782 ASP A N 1
ATOM 5976 C CA . ASP A 1 782 ? -15.549 -2.084 39.907 1.00 91.94 782 ASP A CA 1
ATOM 5977 C C . ASP A 1 782 ? -14.182 -2.406 40.520 1.00 91.94 782 ASP A C 1
ATOM 5979 O O . ASP A 1 782 ? -14.070 -2.564 41.736 1.00 91.94 782 ASP A O 1
ATOM 5983 N N . ILE A 1 783 ? -13.123 -2.413 39.703 1.00 94.75 783 ILE A N 1
ATOM 5984 C CA . ILE A 1 783 ? -11.752 -2.626 40.189 1.00 94.75 783 ILE A CA 1
ATOM 5985 C C . ILE A 1 783 ? -11.278 -1.446 41.043 1.00 94.75 783 ILE A C 1
ATOM 5987 O O . ILE A 1 783 ? -10.634 -1.650 42.069 1.00 94.75 783 ILE A O 1
ATOM 5991 N N . TRP A 1 784 ? -11.636 -0.212 40.682 1.00 95.12 784 TRP A N 1
ATOM 5992 C CA . TRP A 1 784 ? -11.261 0.965 41.466 1.00 95.12 784 TRP A CA 1
ATOM 5993 C C . TRP A 1 784 ? -11.870 0.965 42.873 1.00 95.12 784 TRP A C 1
ATOM 5995 O O . TRP A 1 784 ? -11.166 1.272 43.835 1.00 95.12 784 TRP A O 1
ATOM 6005 N N . ARG A 1 785 ? -13.138 0.554 43.031 1.00 94.12 785 ARG A N 1
ATOM 6006 C CA . ARG A 1 785 ? -13.773 0.428 44.360 1.00 94.12 785 ARG A CA 1
ATOM 6007 C C . ARG A 1 785 ? -13.067 -0.595 45.253 1.00 94.12 785 ARG A C 1
ATOM 6009 O O . ARG A 1 785 ? -12.924 -0.360 46.451 1.00 94.12 785 ARG A O 1
ATOM 6016 N N . GLN A 1 786 ? -12.536 -1.657 44.648 1.00 93.88 786 GLN A N 1
ATOM 6017 C CA . GLN A 1 786 ? -11.723 -2.674 45.319 1.00 93.88 786 GLN A CA 1
ATOM 6018 C C . GLN A 1 786 ? -10.293 -2.197 45.640 1.00 93.88 786 GLN A C 1
ATOM 6020 O O . GLN A 1 786 ? -9.566 -2.888 46.346 1.00 93.88 786 GLN A O 1
ATOM 6025 N N . PHE A 1 787 ? -9.855 -1.047 45.121 1.00 94.81 787 PHE A N 1
ATOM 6026 C CA . PHE A 1 787 ? -8.451 -0.625 45.182 1.00 94.81 787 PHE A CA 1
ATOM 6027 C C . PHE A 1 787 ? -8.221 0.725 45.883 1.00 94.81 787 PHE A C 1
ATOM 6029 O O . PHE A 1 787 ? -7.114 1.010 46.344 1.00 94.81 787 PHE A O 1
ATOM 6036 N N . ASN A 1 788 ? -9.253 1.566 45.995 1.00 93.19 788 ASN A N 1
ATOM 6037 C CA . ASN A 1 788 ? -9.137 2.943 46.486 1.00 93.19 788 ASN A CA 1
ATOM 6038 C C . ASN A 1 788 ? -9.441 3.133 47.986 1.00 93.19 788 ASN A C 1
ATOM 6040 O O . ASN A 1 788 ? -9.316 4.247 48.494 1.00 93.19 788 ASN A O 1
ATOM 6044 N N . GLY A 1 789 ? -9.829 2.074 48.704 1.00 92.69 789 GLY A N 1
ATOM 6045 C CA . GLY A 1 789 ? -10.197 2.133 50.123 1.00 92.69 789 GLY A CA 1
ATOM 6046 C C . GLY A 1 789 ? -11.672 2.407 50.413 1.00 92.69 789 GLY A C 1
ATOM 6047 O O . GLY A 1 789 ? -12.032 2.509 51.586 1.00 92.69 789 GLY A O 1
ATOM 6048 N N . SER A 1 790 ? -12.527 2.509 49.389 1.00 92.88 790 SER A N 1
ATOM 6049 C CA . SER A 1 790 ? -13.977 2.704 49.563 1.00 92.88 790 SER A CA 1
ATOM 6050 C C . SER A 1 790 ? -14.707 1.463 50.087 1.00 92.88 790 SER A C 1
ATOM 6052 O O . SER A 1 790 ? -15.800 1.588 50.636 1.00 92.88 790 SER A O 1
ATOM 6054 N N . GLN A 1 791 ? -14.102 0.280 49.957 1.00 91.88 791 GLN A N 1
ATOM 6055 C CA . GLN A 1 791 ? -14.650 -0.992 50.426 1.00 91.88 791 GLN A CA 1
ATOM 6056 C C . GLN A 1 791 ? -13.686 -1.668 51.410 1.00 91.88 791 GLN A C 1
ATOM 6058 O O . GLN A 1 791 ? -12.465 -1.567 51.277 1.00 91.88 791 GLN A O 1
ATOM 6063 N N . LYS A 1 792 ? -14.238 -2.345 52.425 1.00 90.94 792 LYS A N 1
ATOM 6064 C CA . LYS A 1 792 ? -13.471 -3.112 53.428 1.00 90.94 792 LYS A CA 1
ATOM 6065 C C . LYS A 1 792 ? -13.557 -4.623 53.228 1.00 90.94 792 LYS A C 1
ATOM 6067 O O . LYS A 1 792 ? -12.614 -5.333 53.563 1.00 90.94 792 LYS A O 1
ATOM 6072 N N . GLU A 1 793 ? -14.638 -5.084 52.618 1.00 93.44 793 GLU A N 1
ATOM 6073 C CA . GLU A 1 793 ? -14.891 -6.475 52.251 1.00 93.44 793 GLU A CA 1
ATOM 6074 C C . GLU A 1 793 ? -15.253 -6.548 50.756 1.00 93.44 793 GLU A C 1
ATOM 6076 O O . GLU A 1 793 ? -15.864 -5.602 50.241 1.00 93.44 793 GLU A O 1
ATOM 6081 N N . PRO A 1 794 ? -14.836 -7.600 50.024 1.00 93.25 794 PRO A N 1
ATOM 6082 C CA . PRO A 1 794 ? -15.258 -7.789 48.640 1.00 93.25 794 PRO A CA 1
ATOM 6083 C C . PRO A 1 794 ? -16.785 -7.871 48.523 1.00 93.25 794 PRO A C 1
ATOM 6085 O O . PRO A 1 794 ? -17.422 -8.640 49.241 1.00 93.25 794 PRO A O 1
ATOM 6088 N N . GLY A 1 795 ? -17.376 -7.118 47.593 1.00 87.31 795 GLY A N 1
ATOM 6089 C CA . GLY A 1 795 ? -18.817 -7.172 47.320 1.00 87.31 795 GLY A CA 1
ATOM 6090 C C . GLY A 1 795 ? -19.266 -8.404 46.507 1.00 87.31 795 GLY A C 1
ATOM 6091 O O . GLY A 1 795 ? -18.430 -9.187 46.043 1.00 87.31 795 GLY A O 1
ATOM 6092 N N . PRO A 1 796 ? -20.585 -8.568 46.274 1.00 88.06 796 PRO A N 1
ATOM 6093 C CA . PRO A 1 796 ? -21.119 -9.627 45.414 1.00 88.06 796 PRO A CA 1
ATOM 6094 C C . PRO A 1 796 ? -20.638 -9.470 43.964 1.00 88.06 796 PRO A C 1
ATOM 6096 O O . PRO A 1 796 ? -20.461 -8.352 43.481 1.00 88.06 796 PRO A O 1
ATOM 6099 N N . THR A 1 797 ? -20.450 -10.590 43.255 1.00 91.00 797 THR A N 1
ATOM 6100 C CA . THR A 1 797 ? -19.990 -10.611 41.850 1.00 91.00 797 THR A CA 1
ATOM 6101 C C . THR A 1 797 ? -21.147 -10.984 40.911 1.00 91.00 797 THR A C 1
ATOM 6103 O O . THR A 1 797 ? -21.330 -12.163 40.621 1.00 91.00 797 THR A O 1
ATOM 6106 N N . PRO A 1 798 ? -21.956 -10.019 40.432 1.00 83.75 798 PRO A N 1
ATOM 6107 C CA . PRO A 1 798 ? -23.188 -10.317 39.690 1.00 83.75 798 PRO A CA 1
ATOM 6108 C C . PRO A 1 798 ? -22.950 -10.945 38.308 1.00 83.75 798 PRO A C 1
ATOM 6110 O O . PRO A 1 798 ? -23.762 -11.747 37.855 1.00 83.75 798 PRO A O 1
ATOM 6113 N N . PHE A 1 799 ? -21.836 -10.613 37.649 1.00 88.94 799 PHE A N 1
ATOM 6114 C CA . PHE A 1 799 ? -21.450 -11.146 36.339 1.00 88.94 799 PHE A CA 1
ATOM 6115 C C . PHE A 1 799 ? -20.087 -11.848 36.446 1.00 88.94 799 PHE A C 1
ATOM 6117 O O . PHE A 1 799 ? -19.073 -11.259 36.075 1.00 88.94 799 PHE A O 1
ATOM 6124 N N . PRO A 1 800 ? -20.028 -13.079 36.989 1.00 94.06 800 PRO A N 1
ATOM 6125 C CA . PRO A 1 800 ? -18.789 -13.751 37.390 1.00 94.06 800 PRO A CA 1
ATOM 6126 C C . PRO A 1 800 ? -18.020 -14.363 36.208 1.00 94.06 800 PRO A C 1
ATOM 6128 O O . PRO A 1 800 ? -17.619 -15.521 36.266 1.00 94.06 800 PRO A O 1
ATOM 6131 N N . ALA A 1 801 ? -17.815 -13.611 35.127 1.00 96.38 801 ALA A N 1
ATOM 6132 C CA . ALA A 1 801 ? -16.989 -13.980 33.978 1.00 96.38 801 ALA A CA 1
ATOM 6133 C C . ALA A 1 801 ? -16.208 -12.760 33.484 1.00 96.38 801 ALA A C 1
ATOM 6135 O O . ALA A 1 801 ? -16.726 -11.642 33.519 1.00 96.38 801 ALA A O 1
ATOM 6136 N N . PHE A 1 802 ? -14.976 -12.966 33.022 1.00 97.62 802 PHE A N 1
ATOM 6137 C CA . PHE A 1 802 ? -14.114 -11.868 32.589 1.00 97.62 802 PHE A CA 1
ATOM 6138 C C . PHE A 1 802 ? -13.388 -12.150 31.270 1.00 97.62 802 PHE A C 1
ATOM 6140 O O . PHE A 1 802 ? -13.371 -13.278 30.767 1.00 97.62 802 PHE A O 1
ATOM 6147 N N . VAL A 1 803 ? -12.808 -11.094 30.705 1.00 98.44 803 VAL A N 1
ATOM 6148 C CA . VAL A 1 803 ? -11.891 -11.129 29.563 1.00 98.44 803 VAL A CA 1
ATOM 6149 C C . VAL A 1 803 ? -10.945 -9.930 29.622 1.00 98.44 803 VAL A C 1
ATOM 6151 O O . VAL A 1 803 ? -11.317 -8.871 30.135 1.00 98.44 803 VAL A O 1
ATOM 6154 N N . ASP A 1 804 ? -9.732 -10.075 29.092 1.00 98.31 804 ASP A N 1
ATOM 6155 C CA . ASP A 1 804 ? -8.824 -8.944 28.906 1.00 98.31 804 ASP A CA 1
ATOM 6156 C C . ASP A 1 804 ? -9.242 -8.098 27.690 1.00 98.31 804 ASP A C 1
ATOM 6158 O O . ASP A 1 804 ? -9.560 -8.629 26.626 1.00 98.31 804 ASP A O 1
ATOM 6162 N N . VAL A 1 805 ? -9.204 -6.772 27.806 1.00 97.38 805 VAL A N 1
ATOM 6163 C CA . VAL A 1 805 ? -9.567 -5.826 26.741 1.00 97.38 805 VAL A CA 1
ATOM 6164 C C . VAL A 1 805 ? -8.714 -6.021 25.481 1.00 97.38 805 VAL A C 1
ATOM 6166 O O . VAL A 1 805 ? -9.198 -5.818 24.366 1.00 97.38 805 VAL A O 1
ATOM 6169 N N . ARG A 1 806 ? -7.462 -6.473 25.635 1.00 97.81 806 ARG A N 1
ATOM 6170 C CA . ARG A 1 806 ? -6.565 -6.803 24.518 1.00 97.81 806 ARG A CA 1
ATOM 6171 C C . ARG A 1 806 ? -7.026 -8.062 23.785 1.00 97.81 806 ARG A C 1
ATOM 6173 O O . ARG A 1 806 ? -6.932 -8.117 22.563 1.00 97.81 806 ARG A O 1
ATOM 6180 N N . ASP A 1 807 ? -7.587 -9.031 24.502 1.00 98.19 807 ASP A N 1
ATOM 6181 C CA . ASP A 1 807 ? -8.135 -10.249 23.897 1.00 98.19 807 ASP A CA 1
ATOM 6182 C C . ASP A 1 807 ? -9.491 -9.984 23.238 1.00 98.19 807 ASP A C 1
ATOM 6184 O O . ASP A 1 807 ? -9.801 -10.570 22.204 1.00 98.19 807 ASP A O 1
ATOM 6188 N N . VAL A 1 808 ? -10.284 -9.046 23.773 1.00 98.12 808 VAL A N 1
ATOM 6189 C CA . VAL A 1 808 ? -11.482 -8.545 23.079 1.00 98.12 808 VAL A CA 1
ATOM 6190 C C . VAL A 1 808 ? -11.091 -7.902 21.751 1.00 98.12 808 VAL A C 1
ATOM 6192 O O . VAL A 1 808 ? -11.753 -8.145 20.741 1.00 98.12 808 VAL A O 1
ATOM 6195 N N . ALA A 1 809 ? -10.015 -7.112 21.724 1.00 98.00 809 ALA A N 1
ATOM 6196 C CA . ALA A 1 809 ? -9.509 -6.536 20.484 1.00 98.00 809 ALA A CA 1
ATOM 6197 C C . ALA A 1 809 ? -9.060 -7.614 19.485 1.00 98.00 809 ALA A C 1
ATOM 6199 O O . ALA A 1 809 ? -9.455 -7.560 18.319 1.00 98.00 809 ALA A O 1
ATOM 6200 N N . GLU A 1 810 ? -8.322 -8.625 19.952 1.00 97.88 810 GLU A N 1
ATOM 6201 C CA . GLU A 1 810 ? -7.922 -9.778 19.138 1.00 97.88 810 GLU A CA 1
ATOM 6202 C C . GLU A 1 810 ? -9.140 -10.539 18.592 1.00 97.88 810 GLU A C 1
ATOM 6204 O O . GLU A 1 810 ? -9.162 -10.893 17.415 1.00 97.88 810 GLU A O 1
ATOM 6209 N N . ALA A 1 811 ? -10.195 -10.725 19.393 1.00 97.88 811 ALA A N 1
ATOM 6210 C CA . ALA A 1 811 ? -11.434 -11.365 18.954 1.00 97.88 811 ALA A CA 1
ATOM 6211 C C . ALA A 1 811 ? -12.119 -10.606 17.816 1.00 97.88 811 ALA A C 1
ATOM 6213 O O . ALA A 1 811 ? -12.503 -11.221 16.822 1.00 97.88 811 ALA A O 1
ATOM 6214 N N . HIS A 1 812 ? -12.210 -9.276 17.905 1.00 98.19 812 HIS A N 1
ATOM 6215 C CA . HIS A 1 812 ? -12.764 -8.461 16.819 1.00 98.19 812 HIS A CA 1
ATOM 6216 C C . HIS A 1 812 ? -11.898 -8.525 15.558 1.00 98.19 812 HIS A C 1
ATOM 6218 O O . HIS A 1 812 ? -12.424 -8.671 14.456 1.00 98.19 812 HIS A O 1
ATOM 6224 N N . PHE A 1 813 ? -10.576 -8.449 15.715 1.00 97.44 813 PHE A N 1
ATOM 6225 C CA . PHE A 1 813 ? -9.638 -8.528 14.599 1.00 97.44 813 PHE A CA 1
ATOM 6226 C C . PHE A 1 813 ? -9.710 -9.885 13.885 1.00 97.44 813 PHE A C 1
ATOM 6228 O O . PHE A 1 813 ? -9.862 -9.937 12.666 1.00 97.44 813 PHE A O 1
ATOM 6235 N N . ARG A 1 814 ? -9.689 -10.995 14.632 1.00 96.25 814 ARG A N 1
ATOM 6236 C CA . ARG A 1 814 ? -9.796 -12.356 14.078 1.00 96.25 814 ARG A CA 1
ATOM 6237 C C . ARG A 1 814 ? -11.156 -12.611 13.439 1.00 96.25 814 ARG A C 1
ATOM 6239 O O . ARG A 1 814 ? -11.200 -13.218 12.373 1.00 96.25 814 ARG A O 1
ATOM 6246 N N . ALA A 1 815 ? -12.241 -12.138 14.055 1.00 95.81 815 ALA A N 1
ATOM 6247 C CA . ALA A 1 815 ? -13.586 -12.249 13.494 1.00 95.81 815 ALA A CA 1
ATOM 6248 C C . ALA A 1 815 ? -13.737 -11.467 12.178 1.00 95.81 815 ALA A C 1
ATOM 6250 O O . ALA A 1 815 ? -14.545 -11.849 11.337 1.00 95.81 815 ALA A O 1
ATOM 6251 N N . TYR A 1 816 ? -12.961 -10.395 11.989 1.00 96.19 816 TYR A N 1
ATOM 6252 C CA . TYR A 1 816 ? -12.911 -9.642 10.738 1.00 96.19 816 TYR A CA 1
ATOM 6253 C C . TYR A 1 816 ? -12.005 -10.292 9.674 1.00 96.19 816 TYR A C 1
ATOM 6255 O O . TYR A 1 816 ? -12.377 -10.363 8.502 1.00 96.19 816 TYR A O 1
ATOM 6263 N N . GLU A 1 817 ? -10.818 -10.779 10.051 1.00 91.75 817 GLU A N 1
ATOM 6264 C CA . GLU A 1 817 ? -9.868 -11.388 9.103 1.00 91.75 817 GLU A CA 1
ATOM 6265 C C . GLU A 1 817 ? -10.345 -12.751 8.574 1.00 91.75 817 GLU A C 1
ATOM 6267 O O . GLU A 1 817 ? -10.016 -13.121 7.446 1.00 91.75 817 GLU A O 1
ATOM 6272 N N . ARG A 1 818 ? -11.096 -13.524 9.370 1.00 83.69 818 ARG A N 1
ATOM 6273 C CA . ARG A 1 818 ? -11.566 -14.862 8.979 1.00 83.69 818 ARG A CA 1
ATOM 6274 C C . ARG A 1 818 ? -12.854 -14.794 8.156 1.00 83.69 818 ARG A C 1
ATOM 6276 O O . ARG A 1 818 ? -13.759 -14.017 8.437 1.00 83.69 818 ARG A O 1
ATOM 6283 N N . GLU A 1 819 ? -12.978 -15.679 7.169 1.00 72.62 819 GLU A N 1
ATOM 6284 C CA . GLU A 1 819 ? -14.163 -15.800 6.299 1.00 72.62 819 GLU A CA 1
ATOM 6285 C C . GLU A 1 819 ? -15.312 -16.588 6.951 1.00 72.62 819 GLU A C 1
ATOM 6287 O O . GLU A 1 819 ? -15.927 -17.446 6.323 1.00 72.62 819 GLU A O 1
ATOM 6292 N N . GLN A 1 820 ? -15.582 -16.342 8.236 1.00 77.19 820 GLN A N 1
ATOM 6293 C CA . GLN A 1 820 ? -16.605 -17.060 8.997 1.00 77.19 820 GLN A CA 1
ATOM 6294 C C . GLN A 1 820 ? -17.452 -16.092 9.830 1.00 77.19 820 GLN A C 1
ATOM 6296 O O . GLN A 1 820 ? -16.937 -15.344 10.664 1.00 77.19 820 GLN A O 1
ATOM 6301 N N . SER A 1 821 ? -18.768 -16.131 9.614 1.00 90.75 821 SER A N 1
ATOM 6302 C CA . SER A 1 821 ? -19.755 -15.455 10.459 1.00 90.75 821 SER A CA 1
ATOM 6303 C C . SER A 1 821 ? -20.069 -16.285 11.698 1.00 90.75 821 SER A C 1
ATOM 6305 O O . SER A 1 821 ? -20.232 -17.501 11.588 1.00 90.75 821 SER A O 1
ATOM 6307 N N . GLY A 1 822 ? -20.249 -15.645 12.850 1.00 93.69 822 GLY A N 1
ATOM 6308 C CA . GLY A 1 822 ? -20.667 -16.347 14.062 1.00 93.69 822 GLY A CA 1
ATOM 6309 C C . GLY A 1 822 ? -20.910 -15.430 15.255 1.00 93.69 822 GLY A C 1
ATOM 6310 O O . GLY A 1 822 ? -20.589 -14.241 15.211 1.00 93.69 822 GLY A O 1
ATOM 6311 N N . ARG A 1 823 ? -21.478 -16.010 16.318 1.00 96.88 823 ARG A N 1
ATOM 6312 C CA . ARG A 1 823 ? -21.517 -15.426 17.664 1.00 96.88 823 ARG A CA 1
ATOM 6313 C C . ARG A 1 823 ? -20.317 -15.955 18.441 1.00 96.88 823 ARG A C 1
ATOM 6315 O O . ARG A 1 823 ? -20.152 -17.168 18.542 1.00 96.88 823 ARG A O 1
ATOM 6322 N N . TYR A 1 824 ? -19.485 -15.067 18.966 1.00 97.69 824 TYR A N 1
ATOM 6323 C CA . TYR A 1 824 ? -18.210 -15.412 19.589 1.00 97.69 824 TYR A CA 1
ATOM 6324 C C . TYR A 1 824 ? -18.210 -15.028 21.072 1.00 97.69 824 TYR A C 1
ATOM 6326 O O . TYR A 1 824 ? -18.122 -13.846 21.415 1.00 97.69 824 TYR A O 1
ATOM 6334 N N . PHE A 1 825 ? -18.270 -16.015 21.970 1.00 97.56 825 PHE A N 1
ATOM 6335 C CA . PHE A 1 825 ? -18.206 -15.799 23.416 1.00 97.56 825 PHE A CA 1
ATOM 6336 C C . PHE A 1 825 ? -16.753 -15.564 23.873 1.00 97.56 825 PHE A C 1
ATOM 6338 O O . PHE A 1 825 ? -16.006 -16.481 24.213 1.00 97.56 825 PHE A O 1
ATOM 6345 N N . ALA A 1 826 ? -16.322 -14.301 23.849 1.00 97.25 826 ALA A N 1
ATOM 6346 C CA . ALA A 1 826 ? -14.947 -13.909 24.156 1.00 97.25 826 ALA A CA 1
ATOM 6347 C C . ALA A 1 826 ? -14.709 -13.804 25.672 1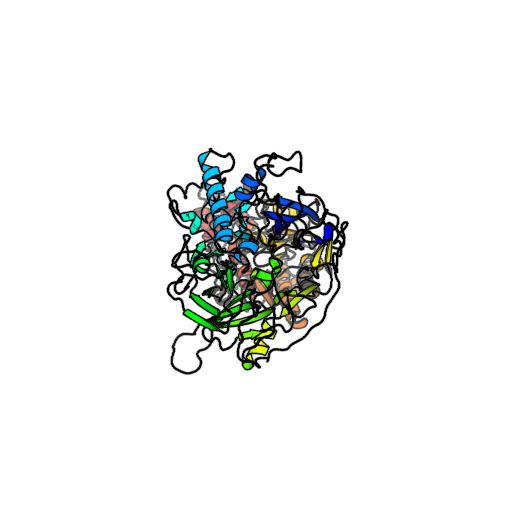.00 97.25 826 ALA A C 1
ATOM 6349 O O . ALA A 1 826 ? -14.940 -12.752 26.264 1.00 97.25 826 ALA A O 1
ATOM 6350 N N . THR A 1 827 ? -14.254 -14.886 26.307 1.00 96.69 827 THR A N 1
ATOM 6351 C CA . THR A 1 827 ? -14.038 -14.963 27.760 1.00 96.69 827 THR A CA 1
ATOM 6352 C C . THR A 1 827 ? -12.797 -15.778 28.131 1.00 96.69 827 THR A C 1
ATOM 6354 O O . THR A 1 827 ? -12.440 -16.730 27.447 1.00 96.69 827 THR A O 1
ATOM 6357 N N . ALA A 1 828 ? -12.137 -15.396 29.225 1.00 96.19 828 ALA A N 1
ATOM 6358 C CA . ALA A 1 828 ? -10.953 -16.068 29.760 1.00 96.19 828 ALA A CA 1
ATOM 6359 C C . ALA A 1 828 ? -11.255 -16.968 30.974 1.00 96.19 828 ALA A C 1
ATOM 6361 O O . ALA A 1 828 ? -10.363 -17.659 31.467 1.00 96.19 828 ALA A O 1
ATOM 6362 N N . GLY A 1 829 ? -12.488 -16.953 31.490 1.00 94.31 829 GLY A N 1
ATOM 6363 C CA . GLY A 1 829 ? -12.865 -17.728 32.670 1.00 94.31 829 GLY A CA 1
ATOM 6364 C C . GLY A 1 829 ? -13.838 -17.010 33.602 1.00 94.31 829 GLY A C 1
ATOM 6365 O O . GLY A 1 829 ? -14.210 -15.849 33.402 1.00 94.31 829 GLY A O 1
ATOM 6366 N N . ASN A 1 830 ? -14.239 -17.724 34.654 1.00 95.38 830 ASN A N 1
ATOM 6367 C CA . ASN A 1 830 ? -14.989 -17.161 35.769 1.00 95.38 830 ASN A CA 1
ATOM 6368 C C . ASN A 1 830 ? -14.067 -16.401 36.743 1.00 95.38 830 ASN A C 1
ATOM 6370 O O . ASN A 1 830 ? -12.881 -16.710 36.856 1.00 95.38 830 ASN A O 1
ATOM 6374 N N . PHE A 1 831 ? -14.618 -15.432 37.477 1.00 95.88 831 PHE A N 1
ATOM 6375 C CA . PHE A 1 831 ? -13.913 -14.725 38.556 1.00 95.88 831 PHE A CA 1
ATOM 6376 C C . PHE A 1 831 ? -14.867 -14.335 39.692 1.00 95.88 831 PHE A C 1
ATOM 6378 O O . PHE A 1 831 ? -16.086 -14.319 39.511 1.00 95.88 831 PHE A O 1
ATOM 6385 N N . SER A 1 832 ? -14.302 -13.965 40.841 1.00 95.75 832 SER A N 1
ATOM 6386 C CA . SER A 1 832 ? -15.001 -13.286 41.933 1.00 95.75 832 SER A CA 1
ATOM 6387 C C . SER A 1 832 ? -14.227 -12.057 42.407 1.00 95.75 832 SER A C 1
ATOM 6389 O O . SER A 1 832 ? -13.005 -11.974 42.266 1.00 95.75 832 SER A O 1
ATOM 6391 N N . PHE A 1 833 ? -14.911 -11.108 43.041 1.00 95.88 833 PHE A N 1
ATOM 6392 C CA . PHE A 1 833 ? -14.249 -9.976 43.692 1.00 95.88 833 PHE A CA 1
ATOM 6393 C C . PHE A 1 833 ? -13.341 -10.392 44.864 1.00 95.88 833 PHE A C 1
ATOM 6395 O O . PHE A 1 833 ? -12.418 -9.649 45.201 1.00 95.88 833 PHE A O 1
ATOM 6402 N N . ILE A 1 834 ? -13.531 -11.594 45.426 1.00 96.38 834 ILE A N 1
ATOM 6403 C CA . ILE A 1 834 ? -12.595 -12.216 46.379 1.00 96.38 834 ILE A CA 1
ATOM 6404 C C . ILE A 1 834 ? -11.255 -12.495 45.684 1.00 96.38 834 ILE A C 1
ATOM 6406 O O . ILE A 1 834 ? -10.205 -12.142 46.218 1.00 96.38 834 ILE A O 1
ATOM 6410 N N . ASP A 1 835 ? -11.285 -13.066 44.474 1.00 96.62 835 ASP A N 1
ATOM 6411 C CA . ASP A 1 835 ? -10.074 -13.322 43.681 1.00 96.62 835 ASP A CA 1
ATOM 6412 C C . ASP A 1 835 ? -9.361 -12.010 43.325 1.00 96.62 835 ASP A C 1
ATOM 6414 O O . ASP A 1 835 ? -8.144 -11.901 43.463 1.00 96.62 835 ASP A O 1
ATOM 6418 N N . VAL A 1 836 ? -10.126 -10.983 42.935 1.00 97.25 836 VAL A N 1
ATOM 6419 C CA . VAL A 1 836 ? -9.598 -9.642 42.631 1.00 97.25 836 VAL A CA 1
ATOM 6420 C C . VAL A 1 836 ? -8.899 -9.034 43.849 1.00 97.25 836 VAL A C 1
ATOM 6422 O O . VAL A 1 836 ? -7.769 -8.569 43.727 1.00 97.25 836 VAL A O 1
ATOM 6425 N N . ALA A 1 837 ? -9.534 -9.055 45.025 1.00 97.12 837 ALA A N 1
ATOM 6426 C CA . ALA A 1 837 ? -8.949 -8.514 46.251 1.00 97.12 837 ALA A CA 1
ATOM 6427 C C . ALA A 1 837 ? -7.658 -9.252 46.645 1.00 97.12 837 ALA A C 1
ATOM 6429 O O . ALA A 1 837 ? -6.669 -8.611 47.003 1.00 97.12 837 ALA A O 1
ATOM 6430 N N . ALA A 1 838 ? -7.635 -10.583 46.515 1.00 97.25 838 ALA A N 1
ATOM 6431 C CA . ALA A 1 838 ? -6.440 -11.386 46.760 1.00 97.25 838 ALA A CA 1
ATOM 6432 C C . ALA A 1 838 ? -5.292 -11.022 45.800 1.00 97.25 838 ALA A 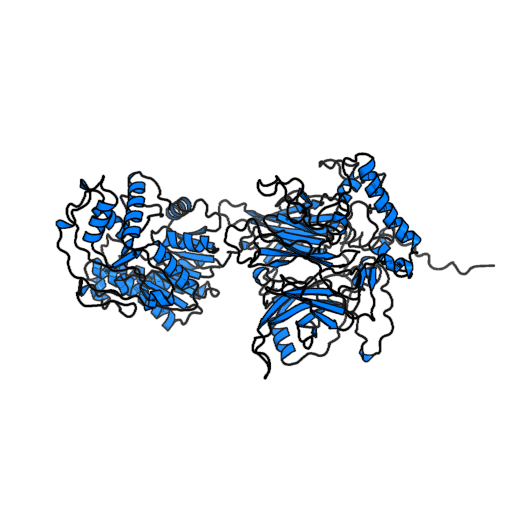C 1
ATOM 6434 O O . ALA A 1 838 ? -4.174 -10.777 46.253 1.00 97.25 838 ALA A O 1
ATOM 6435 N N . ILE A 1 839 ? -5.575 -10.910 44.496 1.00 98.31 839 ILE A N 1
ATOM 6436 C CA . ILE A 1 839 ? -4.593 -10.510 43.476 1.00 98.31 839 ILE A CA 1
ATOM 6437 C C . ILE A 1 839 ? -4.041 -9.107 43.757 1.00 98.31 839 ILE A C 1
ATOM 6439 O O . ILE A 1 839 ? -2.830 -8.900 43.701 1.00 98.31 839 ILE A O 1
ATOM 6443 N N . LEU A 1 840 ? -4.911 -8.140 44.068 1.00 97.81 840 LEU A N 1
ATOM 6444 C CA . LEU A 1 840 ? -4.500 -6.760 44.333 1.00 97.81 840 LEU A CA 1
ATOM 6445 C C . LEU A 1 840 ? -3.646 -6.656 45.601 1.00 97.81 840 LEU A C 1
ATOM 6447 O O . LEU A 1 840 ? -2.650 -5.937 45.587 1.00 97.81 840 LEU A O 1
ATOM 6451 N N . ARG A 1 841 ? -3.989 -7.385 46.674 1.00 96.75 841 ARG A N 1
ATOM 6452 C CA . ARG A 1 841 ? -3.179 -7.429 47.905 1.00 96.75 841 ARG A CA 1
ATOM 6453 C C . ARG A 1 841 ? -1.806 -8.049 47.676 1.00 96.75 841 ARG A C 1
ATOM 6455 O O . ARG A 1 841 ? -0.831 -7.567 48.243 1.00 96.75 841 ARG A O 1
ATOM 6462 N N . GLU A 1 842 ? -1.729 -9.097 46.858 1.00 97.62 842 GLU A N 1
ATOM 6463 C CA . GLU A 1 842 ? -0.455 -9.723 46.494 1.00 97.62 842 GLU A CA 1
ATOM 6464 C C . GLU A 1 842 ? 0.419 -8.769 45.662 1.00 97.62 842 GLU A C 1
ATOM 6466 O O . GLU A 1 842 ? 1.617 -8.652 45.909 1.00 97.62 842 GLU A O 1
ATOM 6471 N N . ALA A 1 843 ? -0.174 -8.079 44.683 1.00 97.50 843 ALA A N 1
ATOM 6472 C CA . ALA A 1 843 ? 0.552 -7.213 43.756 1.00 97.50 843 ALA A CA 1
ATOM 6473 C C . ALA A 1 843 ? 0.927 -5.839 44.340 1.00 97.50 843 ALA A C 1
ATOM 6475 O O . ALA A 1 843 ? 1.922 -5.259 43.908 1.00 97.50 843 ALA A O 1
ATOM 6476 N N . TYR A 1 844 ? 0.145 -5.331 45.299 1.00 96.75 844 TYR A N 1
ATOM 6477 C CA . TYR A 1 844 ? 0.309 -4.008 45.913 1.00 96.75 844 TYR A CA 1
ATOM 6478 C C . TYR A 1 844 ? 0.244 -4.093 47.447 1.00 96.75 844 TYR A C 1
ATOM 6480 O O . TYR A 1 844 ? -0.685 -3.552 48.066 1.00 96.75 844 TYR A O 1
ATOM 6488 N N . PRO A 1 845 ? 1.205 -4.780 48.095 1.00 95.81 845 PRO A N 1
ATOM 6489 C CA . PRO A 1 845 ? 1.214 -4.947 49.547 1.00 95.81 845 PRO A CA 1
ATOM 6490 C C . PRO A 1 845 ? 1.263 -3.605 50.294 1.00 95.81 845 PRO A C 1
ATOM 6492 O O . PRO A 1 845 ? 0.727 -3.488 51.393 1.00 95.81 845 PRO A O 1
ATOM 6495 N N . GLU A 1 846 ? 1.827 -2.560 49.686 1.00 95.00 846 GLU A N 1
ATOM 6496 C CA . GLU A 1 846 ? 1.863 -1.201 50.230 1.00 95.00 846 GLU A CA 1
ATOM 6497 C C . GLU A 1 846 ? 0.489 -0.510 50.271 1.00 95.00 846 GLU A C 1
ATOM 6499 O O . GLU A 1 846 ? 0.326 0.501 50.953 1.00 95.00 846 GLU A O 1
ATOM 6504 N N . ARG A 1 847 ? -0.510 -1.045 49.556 1.00 94.19 847 ARG A N 1
ATOM 6505 C CA . ARG A 1 847 ? -1.902 -0.571 49.561 1.00 94.19 847 ARG A CA 1
ATOM 6506 C C . ARG A 1 847 ? -2.856 -1.533 50.272 1.00 94.19 847 ARG A C 1
ATOM 6508 O O . ARG A 1 847 ? -4.064 -1.309 50.216 1.00 94.19 847 ARG A O 1
ATOM 6515 N N . ALA A 1 848 ? -2.358 -2.558 50.969 1.00 93.19 848 ALA A N 1
ATOM 6516 C CA . ALA A 1 848 ? -3.192 -3.591 51.591 1.00 93.19 848 ALA A CA 1
ATOM 6517 C C . ALA A 1 848 ? -4.303 -3.030 52.507 1.00 93.19 848 ALA A C 1
ATOM 6519 O O . ALA A 1 848 ? -5.422 -3.534 52.470 1.00 93.19 848 ALA A O 1
ATOM 6520 N N . ASP A 1 849 ? -4.050 -1.936 53.238 1.00 92.88 849 ASP A N 1
ATOM 6521 C CA . ASP A 1 849 ? -5.039 -1.274 54.115 1.00 92.88 849 ASP A CA 1
ATOM 6522 C C . ASP A 1 849 ? -6.215 -0.612 53.363 1.00 92.88 849 ASP A C 1
ATOM 6524 O O . ASP A 1 849 ? -7.275 -0.326 53.942 1.00 92.88 849 ASP A O 1
ATOM 6528 N N . LYS A 1 850 ? -6.026 -0.343 52.064 1.00 94.12 850 LYS A N 1
ATOM 6529 C CA . LYS A 1 850 ? -7.031 0.208 51.142 1.00 94.12 850 LYS A CA 1
ATOM 6530 C C . LYS A 1 850 ? -7.713 -0.867 50.292 1.00 94.12 850 LYS A C 1
ATOM 6532 O O . LYS A 1 850 ? -8.672 -0.552 49.594 1.00 94.12 850 LYS A O 1
ATOM 6537 N N . ILE A 1 851 ? -7.233 -2.106 50.332 1.00 96.88 851 ILE A N 1
ATOM 6538 C CA . ILE A 1 851 ? -7.774 -3.208 49.536 1.00 96.88 851 ILE A CA 1
ATOM 6539 C C . ILE A 1 851 ? -8.602 -4.114 50.461 1.00 96.88 851 ILE A C 1
ATOM 6541 O O . ILE A 1 851 ? -8.104 -4.507 51.526 1.00 96.88 851 ILE A O 1
ATOM 6545 N N . PRO A 1 852 ? -9.842 -4.474 50.081 1.00 95.81 852 PRO A N 1
ATOM 6546 C CA . PRO A 1 852 ? -10.700 -5.342 50.874 1.00 95.81 852 PRO A CA 1
ATOM 6547 C C . PRO A 1 852 ? -10.034 -6.649 51.290 1.00 95.81 852 PRO A C 1
ATOM 6549 O O . PRO A 1 852 ? -9.199 -7.194 50.565 1.00 95.81 852 PRO A O 1
ATOM 6552 N N . ASP A 1 853 ? -10.420 -7.171 52.451 1.00 94.75 853 ASP A N 1
ATOM 6553 C CA . ASP A 1 853 ? -9.910 -8.460 52.905 1.00 94.75 853 ASP A CA 1
ATOM 6554 C C . ASP A 1 853 ? -10.689 -9.621 52.276 1.00 94.75 853 ASP A C 1
ATOM 6556 O O . ASP A 1 853 ? -11.881 -9.765 52.561 1.00 94.75 853 ASP A O 1
ATOM 6560 N N . PRO A 1 854 ? -10.052 -10.472 51.445 1.00 93.88 854 PRO A N 1
ATOM 6561 C CA . PRO A 1 854 ? -10.732 -11.609 50.835 1.00 93.88 854 PRO A CA 1
ATOM 6562 C C . PRO A 1 854 ? -11.296 -12.603 51.862 1.00 93.88 854 PRO A C 1
ATOM 6564 O O . PRO A 1 854 ? -12.213 -13.342 51.521 1.00 93.88 854 PRO A O 1
ATOM 6567 N N . ALA A 1 855 ? -10.799 -12.619 53.105 1.00 92.56 855 ALA A N 1
ATOM 6568 C CA . ALA A 1 855 ? -11.302 -13.493 54.164 1.00 92.56 855 ALA A CA 1
ATOM 6569 C C . ALA A 1 855 ? -12.634 -13.027 54.783 1.00 92.56 855 ALA A C 1
ATOM 6571 O O . ALA A 1 855 ? -13.258 -13.797 55.512 1.00 92.56 855 ALA A O 1
ATOM 6572 N N . LEU A 1 856 ? -13.072 -11.789 54.517 1.00 90.94 856 LEU A N 1
ATOM 6573 C CA . LEU A 1 856 ? -14.307 -11.231 55.086 1.00 90.94 856 LEU A CA 1
ATOM 6574 C C . LEU A 1 856 ? -15.569 -11.577 54.283 1.00 90.94 856 LEU A C 1
ATOM 6576 O O . LEU A 1 856 ? -16.671 -11.396 54.791 1.00 90.94 856 LEU A O 1
ATOM 6580 N N . THR A 1 857 ? -15.426 -12.127 53.075 1.00 91.56 857 THR A N 1
ATOM 6581 C CA . THR A 1 857 ? -16.558 -12.472 52.202 1.00 91.56 857 THR A CA 1
ATOM 6582 C C . THR A 1 857 ? -16.565 -13.966 51.893 1.00 91.56 857 THR A C 1
ATOM 6584 O O . THR A 1 857 ? -15.558 -14.533 51.469 1.00 91.56 857 THR A O 1
ATOM 6587 N N . ALA A 1 858 ? -17.714 -14.622 52.071 1.00 89.19 858 ALA A N 1
ATOM 6588 C CA . ALA A 1 858 ? -17.894 -16.021 51.692 1.00 89.19 858 ALA A CA 1
ATOM 6589 C C . ALA A 1 858 ? -18.019 -16.167 50.165 1.00 89.19 858 ALA A C 1
ATOM 6591 O O . ALA A 1 858 ? -18.672 -15.360 49.505 1.00 89.19 858 ALA A O 1
ATOM 6592 N N . ARG A 1 859 ? -17.406 -17.211 49.592 1.00 88.44 859 ARG A N 1
ATOM 6593 C CA . ARG A 1 859 ? -17.508 -17.489 48.152 1.00 88.44 859 ARG A CA 1
ATOM 6594 C C . ARG A 1 859 ? -18.864 -18.110 47.825 1.00 88.44 859 ARG A C 1
ATOM 6596 O O . ARG A 1 859 ? -19.216 -19.145 48.382 1.00 88.44 859 ARG A O 1
ATOM 6603 N N . GLU A 1 860 ? -19.576 -17.506 46.883 1.00 88.94 860 GLU A N 1
ATOM 6604 C CA . GLU A 1 860 ? -20.788 -18.072 46.289 1.00 88.94 860 GLU A CA 1
ATOM 6605 C C . GLU A 1 860 ? -20.428 -18.909 45.054 1.00 88.94 860 GLU A C 1
ATOM 6607 O O . GLU A 1 860 ? -19.516 -18.562 44.299 1.00 88.94 860 GLU A O 1
ATOM 6612 N N . GLU A 1 861 ? -21.131 -20.023 44.843 1.00 91.06 861 GLU A N 1
ATOM 6613 C CA . GLU A 1 861 ? -21.021 -20.769 43.588 1.00 91.06 861 GLU A CA 1
ATOM 6614 C C . GLU A 1 861 ? -21.723 -20.014 42.455 1.00 91.06 861 GLU A C 1
ATOM 6616 O O . GLU A 1 861 ? -22.779 -19.409 42.645 1.00 91.06 861 GLU A O 1
ATOM 6621 N N . SER A 1 862 ? -21.150 -20.080 41.255 1.00 93.94 862 SER A N 1
ATOM 6622 C CA . SER A 1 862 ? -21.693 -19.457 40.051 1.00 93.94 862 SER A CA 1
ATOM 6623 C C . SER A 1 862 ? -21.824 -20.446 38.895 1.00 93.94 862 SER A C 1
ATOM 6625 O O . SER A 1 862 ? -21.418 -21.610 38.973 1.00 93.94 862 SER A O 1
ATOM 6627 N N . PHE A 1 863 ? -22.429 -19.978 37.808 1.00 95.31 863 PHE A N 1
ATOM 6628 C CA . PHE A 1 863 ? -22.466 -20.670 36.535 1.00 95.31 863 PHE A CA 1
ATOM 6629 C C . PHE A 1 863 ? -21.051 -20.864 35.986 1.00 95.31 863 PHE A C 1
ATOM 6631 O O . PHE A 1 863 ? -20.142 -20.063 36.217 1.00 95.31 863 PHE A O 1
ATOM 6638 N N . LYS A 1 864 ? -20.889 -21.911 35.187 1.00 96.12 864 LYS A N 1
ATOM 6639 C CA . LYS A 1 864 ? -19.693 -22.163 34.389 1.00 96.12 864 LYS A CA 1
ATOM 6640 C C . LYS A 1 864 ? -19.838 -21.520 33.014 1.00 96.12 864 LYS A C 1
ATOM 6642 O O . LYS A 1 864 ? -20.942 -21.177 32.586 1.00 96.12 864 LYS A O 1
ATOM 6647 N N . ILE A 1 865 ? -18.722 -21.395 32.316 1.00 95.75 865 ILE A N 1
ATOM 6648 C CA . ILE A 1 865 ? -18.675 -20.930 30.932 1.00 95.75 865 ILE A CA 1
ATOM 6649 C C . ILE A 1 865 ? -17.914 -21.941 30.080 1.00 95.75 865 ILE A C 1
ATOM 6651 O O . ILE A 1 865 ? -16.960 -22.557 30.556 1.00 95.75 865 ILE A O 1
ATOM 6655 N N . ASP A 1 866 ? -18.334 -22.095 28.833 1.00 96.25 866 ASP A N 1
ATOM 6656 C CA . ASP A 1 866 ? -17.611 -22.839 27.809 1.00 96.25 866 ASP A CA 1
ATOM 6657 C C . ASP A 1 866 ? -17.588 -21.996 26.532 1.00 96.25 866 ASP A C 1
ATOM 6659 O O . ASP A 1 866 ? -18.630 -21.610 26.008 1.00 96.25 866 ASP A O 1
ATOM 6663 N N . ASN A 1 867 ? -16.379 -21.669 26.079 1.00 96.06 867 ASN A N 1
ATOM 6664 C CA . ASN A 1 867 ? -16.114 -20.931 24.850 1.00 96.06 867 ASN A CA 1
ATOM 6665 C C . ASN A 1 867 ? -15.131 -21.679 23.937 1.00 96.06 867 ASN A C 1
ATOM 6667 O O . ASN A 1 867 ? -14.365 -21.065 23.184 1.00 96.06 867 ASN A O 1
ATOM 6671 N N . SER A 1 868 ? -15.104 -23.009 24.034 1.00 95.56 868 SER A N 1
ATOM 6672 C CA . SER A 1 868 ? -14.240 -23.878 23.232 1.00 95.56 868 SER A CA 1
ATOM 6673 C C . SER A 1 868 ? -14.403 -23.618 21.731 1.00 95.56 868 SER A C 1
ATOM 6675 O O . SER A 1 868 ? -13.405 -23.398 21.044 1.00 95.56 868 SER A O 1
ATOM 6677 N N . LYS A 1 869 ? -15.649 -23.514 21.249 1.00 93.81 869 LYS A N 1
ATOM 6678 C CA . LYS A 1 869 ? -15.984 -23.152 19.861 1.00 93.81 869 LYS A CA 1
ATOM 6679 C C . LYS A 1 869 ? -15.373 -21.813 19.451 1.00 93.81 869 LYS A C 1
ATOM 6681 O O . LYS A 1 869 ? -14.680 -21.744 18.442 1.00 93.81 869 LYS A O 1
ATOM 6686 N N . THR A 1 870 ? -15.567 -20.760 20.241 1.00 95.44 870 THR A N 1
ATOM 6687 C CA . THR A 1 870 ? -14.973 -19.440 19.975 1.00 95.44 870 THR A CA 1
ATOM 6688 C C . THR A 1 870 ? -13.440 -19.481 19.975 1.00 95.44 870 THR A C 1
ATOM 6690 O O . THR A 1 870 ? -12.798 -18.894 19.101 1.00 95.44 870 THR A O 1
ATOM 6693 N N . THR A 1 871 ? -12.841 -20.198 20.927 1.00 95.88 871 THR A N 1
ATOM 6694 C CA . THR A 1 871 ? -11.383 -20.342 21.052 1.00 95.88 871 THR A CA 1
ATOM 6695 C C . THR A 1 871 ? -10.787 -21.040 19.830 1.00 95.88 871 THR A C 1
ATOM 6697 O O . THR A 1 871 ? -9.797 -20.563 19.274 1.00 95.88 871 THR A O 1
ATOM 6700 N N . GLU A 1 872 ? -11.414 -22.120 19.365 1.00 94.31 872 GLU A N 1
ATOM 6701 C CA . GLU A 1 872 ? -11.023 -22.848 18.155 1.00 94.31 872 GLU A CA 1
ATOM 6702 C C . GLU A 1 872 ? -11.242 -22.000 16.889 1.00 94.31 872 GLU A C 1
ATOM 6704 O O . GLU A 1 872 ? -10.330 -21.827 16.073 1.00 94.31 872 GLU A O 1
ATOM 6709 N N . ALA A 1 873 ? -12.427 -21.396 16.760 1.00 93.25 873 ALA A N 1
ATOM 6710 C CA . ALA A 1 873 ? -12.831 -20.627 15.588 1.00 93.25 873 ALA A CA 1
ATOM 6711 C C . ALA A 1 873 ? -12.000 -19.356 15.378 1.00 93.25 873 ALA A C 1
ATOM 6713 O O . ALA A 1 873 ? -11.783 -18.966 14.232 1.00 93.25 873 ALA A O 1
ATOM 6714 N N . LEU A 1 874 ? -11.502 -18.713 16.442 1.00 94.50 874 LEU A N 1
ATOM 6715 C CA . LEU A 1 874 ? -10.676 -17.502 16.345 1.00 94.50 874 LEU A CA 1
ATOM 6716 C C . LEU A 1 874 ? -9.177 -17.768 16.558 1.00 94.50 874 LEU A C 1
ATOM 6718 O O . LEU A 1 874 ? -8.345 -16.998 16.066 1.00 94.50 874 LEU A O 1
ATOM 6722 N N . GLY A 1 875 ? -8.807 -18.890 17.184 1.00 94.25 875 GLY A N 1
ATOM 6723 C CA . GLY A 1 875 ? -7.420 -19.266 17.476 1.00 94.25 875 GLY A CA 1
ATOM 6724 C C . GLY A 1 875 ? -6.756 -18.350 18.506 1.00 94.25 875 GLY A C 1
ATOM 6725 O O . GLY A 1 875 ? -5.605 -17.958 18.317 1.00 94.25 875 GLY A O 1
ATOM 6726 N N . ILE A 1 876 ? -7.497 -17.958 19.546 1.00 93.31 876 ILE A N 1
ATOM 6727 C CA . ILE A 1 876 ? -7.060 -16.979 20.551 1.00 93.31 876 ILE A CA 1
ATOM 6728 C C . ILE A 1 876 ? -6.476 -17.685 21.771 1.00 93.31 876 ILE A C 1
ATOM 6730 O O . ILE A 1 876 ? -6.970 -18.721 22.206 1.00 93.31 876 ILE A O 1
ATOM 6734 N N . GLN A 1 877 ? -5.420 -17.096 22.326 1.00 93.38 877 GLN A N 1
ATOM 6735 C CA . GLN A 1 877 ? -4.897 -17.437 23.643 1.00 93.38 877 GLN A CA 1
ATOM 6736 C C . GLN A 1 877 ? -5.351 -16.358 24.623 1.00 93.38 877 GLN A C 1
ATOM 6738 O O . GLN A 1 877 ? -5.010 -15.190 24.446 1.00 93.38 877 GLN A O 1
ATOM 6743 N N . TRP A 1 878 ? -6.139 -16.752 25.618 1.00 96.56 878 TRP A N 1
ATOM 6744 C CA . TRP A 1 878 ? -6.737 -15.832 26.582 1.00 96.56 878 TRP A CA 1
ATOM 6745 C C . TRP A 1 878 ? -5.773 -15.522 27.731 1.00 96.56 878 TRP A C 1
ATOM 6747 O O . TRP A 1 878 ? -5.144 -16.424 28.290 1.00 96.56 878 TRP A O 1
ATOM 6757 N N . ARG A 1 879 ? -5.679 -14.250 28.114 1.00 98.06 879 ARG A N 1
ATOM 6758 C CA . ARG A 1 879 ? -4.909 -13.780 29.269 1.00 98.06 879 ARG A CA 1
ATOM 6759 C C . ARG A 1 879 ? -5.589 -14.154 30.577 1.00 98.06 879 ARG A C 1
ATOM 6761 O O . ARG A 1 879 ? -6.812 -14.143 30.705 1.00 98.06 879 ARG A O 1
ATOM 6768 N N . GLY A 1 880 ? -4.772 -14.470 31.577 1.00 97.69 880 GLY A N 1
ATOM 6769 C CA . GLY A 1 880 ? -5.256 -14.865 32.897 1.00 97.69 880 GLY A CA 1
ATOM 6770 C C . GLY A 1 880 ? -5.727 -13.680 33.746 1.00 97.69 880 GLY A C 1
ATOM 6771 O O . GLY A 1 880 ? -5.237 -12.561 33.610 1.00 97.69 880 GLY A O 1
ATOM 6772 N N . LEU A 1 881 ? -6.608 -13.957 34.715 1.00 97.94 881 LEU A N 1
ATOM 6773 C CA . LEU A 1 881 ? -7.197 -12.950 35.611 1.00 97.94 881 LEU A CA 1
ATOM 6774 C C . LEU A 1 881 ? -6.143 -12.080 36.307 1.00 97.94 881 LEU A C 1
ATOM 6776 O O . LEU A 1 881 ? -6.284 -10.862 36.369 1.00 97.94 881 LEU A O 1
ATOM 6780 N N . LYS A 1 882 ? -5.070 -12.698 36.818 1.00 97.94 882 LYS A N 1
ATOM 6781 C CA . LYS A 1 882 ? -4.003 -11.986 37.533 1.00 97.94 882 LYS A CA 1
ATOM 6782 C C . LYS A 1 882 ? -3.353 -10.906 36.669 1.00 97.94 882 LYS A C 1
ATOM 6784 O O . LYS A 1 882 ? -3.188 -9.788 37.144 1.00 97.94 882 LYS A O 1
ATOM 6789 N N . GLU A 1 883 ? -3.023 -11.223 35.419 1.00 97.62 883 GLU A N 1
ATOM 6790 C CA . GLU A 1 883 ? -2.430 -10.265 34.478 1.00 97.62 883 GLU A CA 1
ATOM 6791 C C . GLU A 1 883 ? -3.388 -9.097 34.220 1.00 97.62 883 GLU A C 1
ATOM 6793 O O . GLU A 1 883 ? -3.017 -7.941 34.423 1.00 97.62 883 GLU A O 1
ATOM 6798 N N . SER A 1 884 ? -4.644 -9.392 33.870 1.00 97.88 884 SER A N 1
ATOM 6799 C CA . SER A 1 884 ? -5.643 -8.368 33.553 1.00 97.88 884 SER A CA 1
ATOM 6800 C C . SER A 1 884 ? -5.923 -7.431 34.728 1.00 97.88 884 SER A C 1
ATOM 6802 O O . SER A 1 884 ? -5.989 -6.216 34.543 1.00 97.88 884 SER A O 1
ATOM 6804 N N . ILE A 1 885 ? -6.057 -7.959 35.949 1.00 98.06 885 ILE A N 1
ATOM 6805 C CA . ILE A 1 885 ? -6.326 -7.153 37.150 1.00 98.06 885 ILE A CA 1
ATOM 6806 C C . ILE A 1 885 ? -5.120 -6.292 37.528 1.00 98.06 885 ILE A C 1
ATOM 6808 O O . ILE A 1 885 ? -5.290 -5.108 37.822 1.00 98.06 885 ILE A O 1
ATOM 6812 N N . VAL A 1 886 ? -3.906 -6.846 37.483 1.00 97.50 886 VAL A N 1
ATOM 6813 C CA . VAL A 1 886 ? -2.686 -6.086 37.786 1.00 97.50 886 VAL A CA 1
ATOM 6814 C C . VAL A 1 886 ? -2.485 -4.960 36.774 1.00 97.50 886 VAL A C 1
ATOM 6816 O O . VAL A 1 886 ? -2.232 -3.825 37.173 1.00 97.50 886 VAL A O 1
ATOM 6819 N N . ASP A 1 887 ? -2.653 -5.220 35.477 1.00 97.06 887 ASP A N 1
ATOM 6820 C CA . ASP A 1 887 ? -2.522 -4.177 34.454 1.00 97.06 887 ASP A CA 1
ATOM 6821 C C . ASP A 1 887 ? -3.648 -3.130 34.544 1.00 97.06 887 ASP A C 1
ATOM 6823 O O . ASP A 1 887 ? -3.395 -1.935 34.363 1.00 97.06 887 ASP A O 1
ATOM 6827 N N . THR A 1 888 ? -4.867 -3.536 34.931 1.00 96.94 888 THR A N 1
ATOM 6828 C CA . THR A 1 888 ? -5.946 -2.589 35.270 1.00 96.94 888 THR A CA 1
ATOM 6829 C C . THR A 1 888 ? -5.507 -1.667 36.407 1.00 96.94 888 THR A C 1
ATOM 6831 O O . THR A 1 888 ? -5.573 -0.445 36.272 1.00 96.94 888 THR A O 1
ATOM 6834 N N . ALA A 1 889 ? -5.003 -2.227 37.510 1.00 96.31 889 ALA A N 1
ATOM 6835 C CA . ALA A 1 889 ? -4.561 -1.460 38.671 1.00 96.31 889 ALA A CA 1
ATOM 6836 C C . ALA A 1 889 ? -3.413 -0.498 38.334 1.00 96.31 889 ALA A C 1
ATOM 6838 O O . ALA A 1 889 ? -3.463 0.662 38.740 1.00 96.31 889 ALA A O 1
ATOM 6839 N N . LYS A 1 890 ? -2.428 -0.918 37.523 1.00 95.81 890 LYS A N 1
ATOM 6840 C CA . LYS A 1 890 ? -1.370 -0.020 37.018 1.00 95.81 890 LYS A CA 1
ATOM 6841 C C . LYS A 1 890 ? -1.956 1.195 36.301 1.00 95.81 890 LYS A C 1
ATOM 6843 O O . LYS A 1 890 ? -1.537 2.319 36.574 1.00 95.81 890 LYS A O 1
ATOM 6848 N N . SER A 1 891 ? -2.938 0.980 35.423 1.00 95.19 891 SER A N 1
ATOM 6849 C CA . SER A 1 891 ? -3.591 2.081 34.711 1.00 95.19 891 SER A CA 1
ATOM 6850 C C . SER A 1 891 ? -4.397 2.992 35.641 1.00 95.19 891 SER A C 1
ATOM 6852 O O . SER A 1 891 ? -4.323 4.209 35.509 1.00 95.19 891 SER A O 1
ATOM 6854 N N . LEU A 1 892 ? -5.068 2.438 36.656 1.00 95.12 892 LEU A N 1
ATOM 6855 C CA . LEU A 1 892 ? -5.786 3.220 37.667 1.00 95.12 892 LEU A CA 1
ATOM 6856 C C . LEU A 1 892 ? -4.843 4.059 38.543 1.00 95.12 892 LEU A C 1
ATOM 6858 O O . LEU A 1 892 ? -5.184 5.189 38.873 1.00 95.12 892 LEU A O 1
ATOM 6862 N N . ILE A 1 893 ? -3.647 3.560 38.880 1.00 94.50 893 ILE A N 1
ATOM 6863 C CA . ILE A 1 893 ? -2.625 4.339 39.606 1.00 94.50 893 ILE A CA 1
ATOM 6864 C C . ILE A 1 893 ? -2.145 5.529 38.769 1.00 94.50 893 ILE A C 1
ATOM 6866 O O . ILE A 1 893 ? -1.934 6.610 39.316 1.00 94.50 893 ILE A O 1
ATOM 6870 N N . ALA A 1 894 ? -1.954 5.345 37.460 1.00 93.31 894 ALA A N 1
ATOM 6871 C CA . ALA A 1 894 ? -1.599 6.445 36.564 1.00 93.31 894 ALA A CA 1
ATOM 6872 C C . ALA A 1 894 ? -2.732 7.486 36.504 1.00 93.31 894 ALA A C 1
ATOM 6874 O O . ALA A 1 894 ? -2.491 8.673 36.720 1.00 93.31 894 ALA A O 1
ATOM 6875 N N . LEU A 1 895 ? -3.981 7.038 36.337 1.00 92.88 895 LEU A N 1
ATOM 6876 C CA . LEU A 1 895 ? -5.155 7.916 36.320 1.00 92.88 895 LEU A CA 1
ATOM 6877 C C . LEU A 1 895 ? -5.362 8.663 37.650 1.00 92.88 895 LEU A C 1
ATOM 6879 O O . LEU A 1 895 ? -5.696 9.844 37.631 1.00 92.88 895 LEU A O 1
ATOM 6883 N N . GLU A 1 896 ? -5.108 8.025 38.799 1.00 92.38 896 GLU A N 1
ATOM 6884 C CA . GLU A 1 896 ? -5.128 8.664 40.130 1.00 92.38 896 GLU A CA 1
ATOM 6885 C C . GLU A 1 896 ? -4.133 9.837 40.216 1.00 92.38 896 GLU A C 1
ATOM 6887 O O . GLU A 1 896 ? -4.393 10.822 40.906 1.00 92.38 896 GLU A O 1
ATOM 6892 N N . LYS A 1 897 ? -3.016 9.771 39.480 1.00 91.94 897 LYS A N 1
ATOM 6893 C CA . LYS A 1 897 ? -2.014 10.846 39.374 1.00 91.94 897 LYS A CA 1
ATOM 6894 C C . LYS A 1 897 ? -2.326 11.874 38.278 1.00 91.94 897 LYS A C 1
ATOM 6896 O O . LYS A 1 897 ? -1.557 12.815 38.100 1.00 91.94 897 LYS A O 1
ATOM 6901 N N . GLY A 1 898 ? -3.427 11.709 37.543 1.00 87.62 898 GLY A N 1
ATOM 6902 C CA . GLY A 1 898 ? -3.771 12.537 36.384 1.00 87.62 898 GLY A CA 1
ATOM 6903 C C . GLY A 1 898 ? -2.938 12.232 35.132 1.00 87.62 898 GLY A C 1
ATOM 6904 O O . GLY A 1 898 ? -2.877 13.053 34.217 1.00 87.62 898 GLY A O 1
ATOM 6905 N N . GLU A 1 899 ? -2.283 11.071 35.085 1.00 89.31 899 GLU A N 1
ATOM 6906 C CA . GLU A 1 899 ? -1.440 10.634 33.973 1.00 89.31 899 GLU A CA 1
ATOM 6907 C C . GLU A 1 899 ? -2.231 9.730 33.015 1.00 89.31 899 GLU A C 1
ATOM 6909 O O . GLU A 1 899 ? -3.014 8.876 33.433 1.00 89.31 899 GLU A O 1
ATOM 6914 N N . LEU A 1 900 ? -1.993 9.879 31.707 1.00 85.38 900 LEU A N 1
ATOM 6915 C CA . LEU A 1 900 ? -2.502 8.939 30.708 1.00 85.38 900 LEU A CA 1
ATOM 6916 C C . LEU A 1 900 ? -1.651 7.664 30.741 1.00 85.38 900 LEU A C 1
ATOM 6918 O O . LEU A 1 900 ? -0.439 7.726 30.526 1.00 85.38 900 LEU A O 1
ATOM 6922 N N . TYR A 1 901 ? -2.280 6.511 30.956 1.00 86.31 901 TYR A N 1
ATOM 6923 C CA . TYR A 1 901 ? -1.580 5.230 30.942 1.00 86.31 901 TYR A CA 1
ATOM 6924 C C . TYR A 1 901 ? -1.205 4.809 29.513 1.00 86.31 901 TYR A C 1
ATOM 6926 O O . TYR A 1 901 ? -2.048 4.803 28.616 1.00 86.31 901 TYR A O 1
ATOM 6934 N N . ARG A 1 902 ? 0.059 4.420 29.306 1.00 79.00 902 ARG A N 1
ATOM 6935 C CA . ARG A 1 902 ? 0.562 3.826 28.058 1.00 79.00 902 ARG A CA 1
ATOM 6936 C C . ARG A 1 902 ? 1.243 2.502 28.391 1.00 79.00 902 ARG A C 1
ATOM 6938 O O . ARG A 1 902 ? 2.181 2.501 29.188 1.00 79.00 902 ARG A O 1
ATOM 6945 N N . ALA A 1 903 ? 0.726 1.412 27.827 1.00 66.44 903 ALA A N 1
ATOM 6946 C CA . ALA A 1 903 ? 1.277 0.066 27.984 1.00 66.44 903 ALA A CA 1
ATOM 6947 C C . ALA A 1 903 ? 2.529 -0.152 27.132 1.00 66.44 903 ALA A C 1
ATOM 6949 O O . ALA A 1 903 ? 2.552 0.375 25.990 1.00 66.44 903 ALA A O 1
#

Nearest PDB structures (foldseek):
  5yw4-assembly1_A  TM=8.851E-01  e=2.664E-31  Scheffersomyces stipitis CBS 6054
  5ywl-assembly1_A  TM=8.788E-01  e=8.338E-31  Scheffersomyces stipitis CBS 6054
  6kws-assembly1_A  TM=8.884E-01  e=1.195E-29  Candida albicans SC5314
  6kwt-assembly1_A  TM=8.989E-01  e=7.999E-29  Candida albicans SC5314
  8few-assembly1_B  TM=8.258E-01  e=1.449E-20  Sorghum bicolor

InterPro domains:
  IPR001509 NAD-dependent epimerase/dehydratase [PF01370] (572-821)
  IPR004294 Carotenoid oxygenase [PF03055] (26-551)
  IPR004294 Carotenoid oxygenase [PTHR10543] (36-551)
  IPR036291 NAD(P)-binding domain superfamily [SSF51735] (571-891)

Solvent-accessible surface area (backbone atoms only — not comparable to full-atom values): 49295 Å² total; per-residue (Å²): 137,88,82,95,80,87,89,82,84,76,81,71,53,84,74,74,65,54,43,56,66,60,34,69,67,40,29,61,75,89,80,68,40,66,82,36,83,42,57,67,47,77,58,79,62,76,67,45,44,57,9,28,40,40,33,21,13,39,38,48,81,64,56,96,79,60,57,79,69,49,25,56,80,62,17,36,10,31,40,40,31,41,35,23,38,75,76,40,99,84,74,76,45,68,46,42,23,39,29,33,30,64,49,74,31,35,52,52,44,44,54,32,73,70,38,74,94,67,93,69,82,92,84,59,58,24,89,83,62,88,56,58,71,66,67,36,59,30,59,39,46,40,74,88,59,55,57,66,60,48,51,50,42,52,49,51,32,53,49,52,36,51,54,21,56,76,69,69,42,98,46,44,48,82,51,86,29,48,42,18,40,15,56,51,77,55,69,96,38,42,31,28,13,18,55,62,20,54,37,32,32,35,46,81,90,80,44,45,60,58,30,54,31,37,85,78,56,44,46,90,55,84,84,58,95,85,57,82,87,72,80,53,40,55,34,39,73,66,99,64,15,74,64,43,20,17,23,43,40,57,58,46,67,39,69,76,42,48,27,40,36,42,44,22,54,23,91,54,89,47,20,33,27,35,33,41,33,58,40,84,71,58,91,54,92,58,80,43,92,56,94,62,65,46,62,62,43,62,35,72,85,56,88,60,28,49,67,55,53,39,56,38,48,26,80,59,34,34,36,44,56,50,43,33,33,32,48,31,75,71,30,41,82,74,79,37,34,30,44,41,71,43,78,85,35,56,17,31,41,36,39,20,46,63,94,37,46,85,62,56,42,81,45,78,46,75,42,38,35,61,60,50,53,52,45,12,22,69,43,84,40,79,73,78,78,88,89,69,98,62,72,50,73,32,44,36,37,33,29,27,40,23,55,54,66,45,61,67,27,41,47,20,66,40,83,58,76,81,77,74,92,61,61,79,94,72,63,74,72,78,37,28,19,36,28,39,39,33,35,88,59,75,81,46,73,46,70,69,41,83,54,27,34,44,76,56,42,59,62,67,84,36,50,31,38,86,54,53,55,42,34,30,36,20,38,76,31,42,37,73,74,45,62,84,77,54,75,68,64,79,72,42,81,44,80,39,59,46,48,64,41,49,54,48,36,73,78,51,72,75,78,93,71,87,69,81,56,88,88,83,93,79,74,66,98,85,57,66,33,71,51,76,41,60,46,83,88,74,71,78,52,75,44,21,42,35,45,44,98,49,63,69,57,76,56,73,32,75,32,78,50,54,58,19,69,70,40,66,81,34,30,32,31,31,30,38,32,61,32,77,59,32,36,47,31,53,52,52,41,45,73,71,38,26,21,34,35,28,27,24,58,37,71,74,42,44,52,41,38,45,68,60,43,73,84,44,59,86,39,49,44,77,36,78,35,71,50,56,57,39,86,68,41,32,36,76,62,33,49,84,27,45,30,38,40,44,54,55,62,70,82,70,92,84,65,95,45,46,40,75,62,30,34,51,42,18,30,36,25,45,44,31,48,53,50,19,34,65,75,50,18,83,76,26,47,42,37,38,34,58,48,27,37,44,26,31,45,54,79,91,57,63,50,44,62,88,42,68,51,40,59,84,44,60,35,76,70,46,71,67,52,14,43,74,38,59,70,71,45,22,52,24,30,16,36,32,48,21,48,46,40,52,53,51,46,46,74,74,66,62,56,87,42,46,63,28,36,39,22,38,45,42,52,39,27,62,52,52,35,81,71,46,77,92,65,54,55,68,54,58,39,55,54,43,41,46,56,71,43,82,34,68,45,41,63,88,56,87,68,42,34,30,24,30,35,64,51,52,20,49,50,54,50,37,53,60,74,44,99,57,68,47,65,29,38,46,61,54,47,72,55,46,41,41,57,50,24,48,47,48,36,70,76,36,60,93,44,35,94,25,28,19,41,42,89,72,40,85,88,77,76,49,43,48,77,51,40,65,68,37,35,65,76,54,66,64,82,68,61,53,70,64,60,23,53,51,38,24,49,53,22,51,57,30,30,73,72,73,39,85,34,79,136

Sequence (903 aa):
MASKDDERSILLTKDEQRHPYLSGNFAPIQKTTPLTPCTYTGHIPPDLKGGQYVRNGGNPVTNHDLGRDAHWFDGDGMLSGVLFRNTGEDGTTIQPEFVNQFLVTDVYAYARRGAGLDGENETSSNGSLRRPVLPSIATLVNPALGAFTVIWAVFRTLILVLVSHLFRSKYPIKKISVANTSVTYHDGRALALCESGPPLRFTLPDLETVGWFDGRSVENEPVHHGAAGMTGGFGGDGVFSFMREWTTAHPRVDPVTKELIAFHSIFVKPFCLYSILPDSNAKVPTTSPLTSPRFSMPVPGVSAPKMMHDFGVSRSHTVILDLPLTLDPRNLIRGVPVLSYDSRGPARYGVFPRYRPDLMRWFETSACVIFHTANCWDTATQPVESHSESPETSVNLLACRLTSASMVFSAGNLPTPAAEPVPPEYAEEEQCRLYYYSFPLIRHQWALSAISFEFPTLSPEHSMSEARYVYGCSTADASYTVALGKAAKITHLAKMDVSALIARGVERPPQPVRGQLGEDGACGAGAASELWIIDAVTMGSVVARVELPQREAVNKAEALVTGGKSHGKGLILVTGASSFVATPIIKLFIANGYYVRGQARSEGSAKRIHKVFPDAGDKLTIAIVPDITAEGAFDEAVRGVDGVIHTASPFVLDVNHFENDLLIPAIKGTNRVLESVHAHAPQVRRVVVTSSIAAILDPLKGLRPGYTYTEEDWNPVTYEQAAAGPGAIAYCGSKTFGERAAWDFVEQKKPNFTVSTVNPPMVYGPAEHDADINSLNTSTADIWRQFNGSQKEPGPTPFPAFVDVRDVAEAHFRAYEREQSGRYFATAGNFSFIDVAAILREAYPERADKIPDPALTAREESFKIDNSKTTEALGIQWRGLKESIVDTAKSLIALEKGELYRA

Mean predicted aligned error: 17.53 Å

Organism: NCBI:txid1230097

Radius of gyration: 34.34 Å; Cα contacts (8 Å, |Δi|>4): 1964; chains: 1; bounding box: 86×73×126 Å

Foldseek 3Di:
DDDPPPDDPPPDPPQLQDFLCCDFLNNADQDWDFFAWFDKDFADDLLLEQFKWKFKFFHAPQPPDDGQFAFRRPHFIKMKMWGQYQDDPVSRDTTITIGMDTAPALQNCLQQVPPDPPDDDDDDTPPVDNDGLAGHLLLQAALVDALVVSVVRVVSSVVSQVVLPPVVHPRHRPFPDRLGFGWDDALNFIWRDDLRFATWTADPPGRHTQAGDLLPDGHNDDDDPVCPPDFQGQQTDDPCSGQRGSKARAWAQDPQQRKTKIKHAHQDPVRIFIKIAGRPPPPDPGPDPDPGIDYGHHQHDQDGGAPFRDWAAAPFKTKGKNAQFHQHSCVSVVSHGNTDHAQQDWTKIWMDTRVCSVRTDIDTDHHWDFNDWQAKAKDFADDDDDDDPDTDIKIKTKTWIWSTPLVSQVSSLHDDDDHDDDDPVPDDDTATAIWMAMPPPSVGTDGLDLFGWDQKYADSVCHSHDGQKIKTFTAPFRHLRDDRSHHRDGDDIDIDRVVVSVVCCVVPNDDRDDDGDDDDDGDDDPDWDWDFDADNVPSPDGSMITTDPHNHRDGNHIDRRPCSDPQFVWEEEEEPCLDQLNVLLLVVCLVVSGAYEYEDLDPVSVVLNCVLVVPSPRSYHYDHQNQLLDACSCLVVQARGQEYEAEDAQDDPDDPWLCVRFQSSLLSSLLRNVVSCQVRPLNHAEYEYEFACLQFDALVCFQVFPAATELVGGHPDDPVCLRPDDVSSVNSNNSNNSVVSNVVCCVPVVGNYAYAYEHFYQEFFARSRPDALVGDDPSLVLLCCQQQQVDAAFDFDRGFWYFYSNQSSLLRVLSRVDPDHYYAHHTDWGHGSLNLLVLNCVLCVVRNNSGYHSVVDDDDGGHTYDRPVNCVSRVDDTDDPSNRSNRSVVNSVCSVVVHRDDD

pLDDT: mean 81.37, std 17.69, range [25.78, 98.44]

Secondary structure (DSSP, 8-state):
---S--S------TTTTS-GGGSGGGS-----EEEEEPPEEE---GGGTT-EEEEEEE--SS-TT--S---GGGSPEEEEEEEEEE--TTS--EEEEEEEEE---HHHHHHTTTS-SSSS------TT--S-SSPPHHHHH-TTS-HHHHHHHHHHHHHHHHHHHHTT-SS---------SEEEEETTEEEEE-TTS--EEE-TTT--EEEEB-SS-BTTS---TT-TT----TT-SSTTGGGG--B-S--EE-TTT--EEEEEE-SSTTSEEEEEE--TT-SS----S-SS-EEEEE-TT--S-B-----EE-SSEEEEEE-SEEE-GGGGGGT--SEEE-TTSPEEEEEEETT-GGG-EEEEESS-EEEEEEEEEEEEEPP-SSS-SSPEEEEEEEEEEESSSHHHHHTTT-PPPPPPPPPGGG---S-EEEEEEEES-TT--EES-SS--EEEE--GGGTTS--SEEEEEE-SSS-S---TT------EEEEEEHHHHHHHHHHSPPPPP-----------TT---EEEEE-TTT-SSEEEEEEPSSPPPP-SEEEEE--S---BT-EEEEETTTSTTHHHHHHHHHHTTBEEEEEESSHHHHHHHHHH-TT-GGGEEEEE-S-TTSTTTTTTTTTT-SEEEE------SS-S-HIIIIIHHHHHHHHHHHHHHHHH-TT--EEEEE--GGGTS-GGGTT-TT-EE-TT------HHHHHHS-HHHHHHHHHHHHHHHHHHHHHHH--SSEEEEE---EEES---S---TTS--HHHHHHHHTTSSS-SS----SS-EEEEHHHHHHHHHHHHHSS---EE----EE--HHHHHHHHHHH-GGGGGGS--GGGSPPPP--EE--HHHHHHHTPPPPPHHHHHHHHHHHHHHHHTTPPP--